Protein AF-A0A067TBW4-F1 (afdb_monomer_lite)

Foldseek 3Di:
DDDDDDDDDDDDDDPDPDDPDPAQFPVSLCVVVVNDPPDPDDPPDPDDDDDDDDDDDDDDPVRLADLDDLWQLLLVLVVVVVVVVCVVPPDDDDPCVCLVVDDPVVNLVVLLCDALLVLLVQCVPDPVSVVSCPDPVNQVSLVSNCVVCVLDDDDPDPPARSSLVSCLNNPTLAFPPPRHTQAHAQLQVRGTHALVRVVVFWDFPVVPVPDAPPVCNVCPSLLVLLFAWALDDGRNAFDDSVSSVPGTIGGVVRSVVSSVVLVVLVVCVVVVHPCSVVVSVCCSVVSSVVNSSSVSSSSVVSVSSVVSSVVVRVVQCVLLVVLLVVLLVVVVVVPQDNVLLVVCSVVVSVVVSVVCNVVVDDDRDPVVSVVCNVVSNVSSVVSLLVVLLVVLLVVQQCLCVVPQLQPDALVCNLQFAHSVVLCPQPQNVCQSVPPDSHNDDGDSVVSSVSRVVCGVVVSVVLLQVLLVLQCVQDVVLDDPDDDDDRPSCSLQAQLSWKFFPEDQDDDFTQIAGGDVRVSNCCHGWHPDVDPPDTDRRDIHGDLLLSVLSCLVCVVVVHDRNPHGSVNLVVVQWWKWFLFDFWDFPDPDPDTFTFTFTDRSSRQSRCCVPPVVPPGRGKMFTWDPLLSLLQVLVLVVVDCPVVHLQDQFKAFSVGCPCVVGRGGVVVNQVCCCPVVVDPGDDEVHGMYGDPNDPRPPSPTDTLTDDPVFWWKFFPPDDPSRRSHTADPVRVQVCCCPPVVDRDDDEPPGMHTGQTGDDISVRSVVPPFAPPQPDDPQLVVLVVVLCVLVVHDPVPDTPCNLVVVQWKKWWPLDAFDDDPRFTKTFIDRSVVSSVVRVVCVVPPSPPDTDMATFDPLVSVLVVLVVVCPPPQADQFKFFSRGCPSSNGRGGPVVNQVCCCPSVVDPDDDEPPTMYGRDDDDDDPPPTDIDTPDQQQWKWFCPDPPRRHDTGGPVVVQVCCCPPVVDPDDDEPPGMDGHDGHPDDD

Structure (mmCIF, N/CA/C/O backbone):
data_AF-A0A067TBW4-F1
#
_entry.id   AF-A0A067TBW4-F1
#
loop_
_atom_site.group_PDB
_atom_site.id
_atom_site.type_symbol
_atom_site.label_atom_id
_atom_site.label_alt_id
_atom_site.label_comp_id
_atom_site.label_asym_id
_atom_site.label_entity_id
_atom_site.label_seq_id
_atom_site.pdbx_PDB_ins_code
_atom_site.Cartn_x
_atom_site.Cartn_y
_atom_site.Cartn_z
_atom_site.occupancy
_atom_site.B_iso_or_equiv
_atom_site.auth_seq_id
_atom_site.auth_comp_id
_atom_site.auth_asym_id
_atom_site.auth_atom_id
_atom_site.pdbx_PDB_model_num
ATOM 1 N N . MET A 1 1 ? 45.446 23.329 19.119 1.00 31.50 1 MET A N 1
ATOM 2 C CA . MET A 1 1 ? 46.427 22.629 19.974 1.00 31.50 1 MET A CA 1
ATOM 3 C C . MET A 1 1 ? 45.694 21.506 20.681 1.00 31.50 1 MET A C 1
ATOM 5 O O . MET A 1 1 ? 44.551 21.736 21.047 1.00 31.50 1 MET A O 1
ATOM 9 N N . SER A 1 2 ? 46.375 20.364 20.810 1.00 23.55 2 SER A N 1
ATOM 10 C CA . SER A 1 2 ? 45.984 19.063 21.385 1.00 23.55 2 SER A CA 1
ATOM 11 C C . SER A 1 2 ? 45.026 18.169 20.581 1.00 23.55 2 SER A C 1
ATOM 13 O O . SER A 1 2 ? 43.806 18.297 20.646 1.00 23.55 2 SER A O 1
ATOM 15 N N . ASP A 1 3 ? 45.687 17.263 19.859 1.00 24.12 3 ASP A N 1
ATOM 16 C CA . ASP A 1 3 ? 45.373 15.891 19.437 1.00 24.12 3 ASP A CA 1
ATOM 17 C C . ASP A 1 3 ? 44.291 15.104 20.201 1.00 24.12 3 ASP A C 1
ATOM 19 O O . ASP A 1 3 ? 44.199 15.167 21.425 1.00 24.12 3 ASP A O 1
ATOM 23 N N . SER A 1 4 ? 43.576 14.233 19.473 1.00 23.62 4 SER A N 1
ATOM 24 C CA . SER A 1 4 ? 43.213 12.887 19.959 1.00 23.62 4 SER A CA 1
ATOM 25 C C . SER A 1 4 ? 42.890 11.911 18.809 1.00 23.62 4 SER A C 1
ATOM 27 O O . SER A 1 4 ? 41.822 11.924 18.209 1.00 23.62 4 SER A O 1
ATOM 29 N N . GLU A 1 5 ? 43.895 11.084 18.513 1.00 23.50 5 GLU A N 1
ATOM 30 C CA . GLU A 1 5 ? 43.852 9.632 18.270 1.00 23.50 5 GLU A CA 1
ATOM 31 C C . GLU A 1 5 ? 42.858 9.019 17.262 1.00 23.50 5 GLU A C 1
ATOM 33 O O . GLU A 1 5 ? 41.755 8.578 17.580 1.00 23.50 5 GLU A O 1
ATOM 38 N N . SER A 1 6 ? 43.388 8.781 16.061 1.00 22.75 6 SER A N 1
ATOM 39 C CA . SER A 1 6 ? 43.021 7.681 15.168 1.00 22.75 6 SER A CA 1
ATOM 40 C C . SER A 1 6 ? 43.442 6.321 15.753 1.00 22.75 6 SER A C 1
ATOM 42 O O . SER A 1 6 ? 44.638 6.069 15.923 1.00 22.75 6 SER A O 1
ATOM 44 N N . ARG A 1 7 ? 42.493 5.406 15.993 1.00 23.81 7 ARG A N 1
ATOM 45 C CA . ARG A 1 7 ? 42.789 3.983 16.242 1.00 23.81 7 ARG A CA 1
ATOM 46 C C . ARG A 1 7 ? 42.598 3.155 14.974 1.00 23.81 7 ARG A C 1
ATOM 48 O O . ARG A 1 7 ? 41.479 2.906 14.539 1.00 23.81 7 ARG A O 1
ATOM 55 N N . ASN A 1 8 ? 43.731 2.713 14.434 1.00 21.88 8 ASN A N 1
ATOM 56 C CA . ASN A 1 8 ? 43.857 1.623 13.474 1.00 21.88 8 ASN A CA 1
ATOM 57 C C . ASN A 1 8 ? 43.440 0.286 14.116 1.00 21.88 8 ASN A C 1
ATOM 59 O O . ASN A 1 8 ? 44.023 -0.120 15.118 1.00 21.88 8 ASN A O 1
ATOM 63 N N . PHE A 1 9 ? 42.520 -0.430 13.476 1.00 23.83 9 PHE A N 1
ATOM 64 C CA . PHE A 1 9 ? 42.451 -1.896 13.477 1.00 23.83 9 PHE A CA 1
ATOM 65 C C . PHE A 1 9 ? 42.673 -2.284 12.007 1.00 23.83 9 PHE A C 1
ATOM 67 O O . PHE A 1 9 ? 41.930 -1.843 11.140 1.00 23.83 9 PHE A O 1
ATOM 74 N N . GLY A 1 10 ? 43.776 -2.913 11.610 1.00 23.61 10 GLY A N 1
ATOM 75 C CA . GLY A 1 10 ? 44.189 -4.241 12.050 1.00 23.61 10 GLY A CA 1
ATOM 76 C C . GLY A 1 10 ? 43.883 -5.209 10.905 1.00 23.61 10 GLY A C 1
ATOM 77 O O . GLY A 1 10 ? 42.881 -5.912 10.939 1.00 23.61 10 GLY A O 1
ATOM 78 N N . VAL A 1 11 ? 44.697 -5.151 9.846 1.00 27.22 11 VAL A N 1
ATOM 79 C CA . VAL A 1 11 ? 44.639 -6.069 8.701 1.00 27.22 11 VAL A CA 1
ATOM 80 C C . VAL A 1 11 ? 45.250 -7.392 9.147 1.00 27.22 11 VAL A C 1
ATOM 82 O O . VAL A 1 11 ? 46.469 -7.515 9.155 1.00 27.22 11 VAL A O 1
ATOM 85 N N . ASP A 1 12 ? 44.412 -8.369 9.491 1.00 25.14 12 ASP A N 1
ATOM 86 C CA . ASP A 1 12 ? 44.831 -9.765 9.605 1.00 25.14 12 ASP A CA 1
ATOM 87 C C . ASP A 1 12 ? 44.048 -10.635 8.626 1.00 25.14 12 ASP A C 1
ATOM 89 O O . ASP A 1 12 ? 42.816 -10.703 8.610 1.00 25.14 12 ASP A O 1
ATOM 93 N N . GLY A 1 13 ? 44.814 -11.273 7.745 1.00 31.58 13 GLY A N 1
ATOM 94 C CA . GLY A 1 13 ? 44.323 -12.077 6.648 1.00 31.58 13 GLY A CA 1
ATOM 95 C C . GLY A 1 13 ? 43.677 -13.373 7.118 1.00 31.58 13 GLY A C 1
ATOM 96 O O . GLY A 1 13 ? 44.344 -14.280 7.604 1.00 31.58 13 GLY A O 1
ATOM 97 N N . LYS A 1 14 ? 42.393 -13.520 6.796 1.00 25.86 14 LYS A N 1
ATOM 98 C CA . LYS A 1 14 ? 41.831 -14.788 6.327 1.00 25.86 14 LYS A CA 1
ATOM 99 C C . LYS A 1 14 ? 40.999 -14.507 5.083 1.00 25.86 14 LYS A C 1
ATOM 101 O O . LYS A 1 14 ? 39.844 -14.106 5.156 1.00 25.86 14 LYS A O 1
ATOM 106 N N . LYS A 1 15 ? 41.626 -14.717 3.921 1.00 33.81 15 LYS A N 1
ATOM 107 C CA . LYS A 1 15 ? 40.934 -14.911 2.645 1.00 33.81 15 LYS A CA 1
ATOM 108 C C . LYS A 1 15 ? 40.116 -16.202 2.753 1.00 33.81 15 LYS A C 1
ATOM 110 O O . LYS A 1 15 ? 40.642 -17.282 2.516 1.00 33.81 15 LYS A O 1
ATOM 115 N N . GLY A 1 16 ? 38.859 -16.073 3.159 1.00 23.53 16 GLY A N 1
ATOM 116 C CA . GLY A 1 16 ? 37.807 -17.055 2.923 1.00 23.53 16 GLY A CA 1
ATOM 117 C C . GLY A 1 16 ? 36.920 -16.512 1.815 1.00 23.53 16 GLY A C 1
ATOM 118 O O . GLY A 1 16 ? 36.122 -15.608 2.036 1.00 23.53 16 GLY A O 1
ATOM 119 N N . THR A 1 17 ? 37.142 -16.991 0.599 1.00 30.34 17 THR A N 1
ATOM 120 C CA . THR A 1 17 ? 36.292 -16.751 -0.564 1.00 30.34 17 THR A CA 1
ATOM 121 C C . THR A 1 17 ? 34.956 -17.456 -0.354 1.00 30.34 17 THR A C 1
ATOM 123 O O . THR A 1 17 ? 34.861 -18.624 -0.691 1.00 30.34 17 THR A O 1
ATOM 126 N N . ASP A 1 18 ? 33.966 -16.768 0.209 1.00 25.33 18 ASP A N 1
ATOM 127 C CA . ASP A 1 18 ? 32.550 -17.168 0.175 1.00 25.33 18 ASP A CA 1
ATOM 128 C C . ASP A 1 18 ? 31.656 -15.920 0.315 1.00 25.33 18 ASP A C 1
ATOM 130 O O . ASP A 1 18 ? 30.866 -15.766 1.241 1.00 25.33 18 ASP A O 1
ATOM 134 N N . PHE A 1 19 ? 31.805 -14.984 -0.626 1.00 23.48 19 PHE A N 1
ATOM 135 C CA . PHE A 1 19 ? 30.754 -14.015 -0.943 1.00 23.48 19 PHE A CA 1
ATOM 136 C C . PHE A 1 19 ? 30.100 -14.464 -2.256 1.00 23.48 19 PHE A C 1
ATOM 138 O O . PHE A 1 19 ? 30.807 -14.576 -3.264 1.00 23.48 19 PHE A O 1
ATOM 145 N N . PRO A 1 20 ? 28.782 -14.723 -2.310 1.00 29.59 20 PRO A N 1
ATOM 146 C CA . PRO A 1 20 ? 28.110 -14.985 -3.572 1.00 29.59 20 PRO A CA 1
ATOM 147 C C . PRO A 1 20 ? 28.024 -13.662 -4.350 1.00 29.59 20 PRO A C 1
ATOM 149 O O . PRO A 1 20 ? 27.165 -12.827 -4.088 1.00 29.59 20 PRO A O 1
ATOM 152 N N . PHE A 1 21 ? 28.963 -13.435 -5.273 1.00 38.69 21 PHE A N 1
ATOM 153 C CA . PHE A 1 21 ? 29.001 -12.259 -6.150 1.00 38.69 21 PHE A CA 1
ATOM 154 C C . PHE A 1 21 ? 27.800 -12.261 -7.114 1.00 38.69 21 PHE A C 1
ATOM 156 O O . PHE A 1 21 ? 27.901 -12.801 -8.222 1.00 38.69 21 PHE A O 1
ATOM 163 N N . PHE A 1 22 ? 26.677 -11.655 -6.723 1.00 42.12 22 PHE A N 1
ATOM 164 C CA . PHE A 1 22 ? 25.491 -11.517 -7.572 1.00 42.12 22 PHE A CA 1
ATOM 165 C C . PHE A 1 22 ? 25.134 -10.048 -7.819 1.00 42.12 22 PHE A C 1
ATOM 167 O O . PHE A 1 22 ? 24.990 -9.282 -6.878 1.00 42.12 22 PHE A O 1
ATOM 174 N N . ASP A 1 23 ? 25.009 -9.713 -9.110 1.00 51.50 23 ASP A N 1
ATOM 175 C CA . ASP A 1 23 ? 24.565 -8.446 -9.705 1.00 51.50 23 ASP A CA 1
ATOM 176 C C . ASP A 1 23 ? 25.285 -7.191 -9.171 1.00 51.50 23 ASP A C 1
ATOM 178 O O . ASP A 1 23 ? 24.789 -6.499 -8.290 1.00 51.50 23 ASP A O 1
ATOM 182 N N . LEU A 1 24 ? 26.456 -6.882 -9.757 1.00 53.16 24 LEU A N 1
ATOM 183 C CA . LEU A 1 24 ? 27.195 -5.644 -9.479 1.00 53.16 24 LEU A CA 1
ATOM 184 C C . LEU A 1 24 ? 26.258 -4.447 -9.690 1.00 53.16 24 LEU A C 1
ATOM 186 O O . LEU A 1 24 ? 25.798 -4.200 -10.814 1.00 53.16 24 LEU A O 1
ATOM 190 N N . ASN A 1 25 ? 25.971 -3.724 -8.610 1.00 56.84 25 ASN A N 1
ATOM 191 C CA . ASN A 1 25 ? 25.154 -2.524 -8.666 1.00 56.84 25 ASN A CA 1
ATOM 192 C C . ASN A 1 25 ? 25.948 -1.381 -9.342 1.00 56.84 25 ASN A C 1
ATOM 194 O O . ASN A 1 25 ? 27.110 -1.525 -9.734 1.00 56.84 25 ASN A O 1
ATOM 198 N N . HIS A 1 26 ? 25.312 -0.224 -9.527 1.00 60.38 26 HIS A N 1
ATOM 199 C CA . HIS A 1 26 ? 25.942 0.928 -10.185 1.00 60.38 26 HIS A CA 1
ATOM 200 C C . HIS A 1 26 ? 27.257 1.376 -9.514 1.00 60.38 26 HIS A C 1
ATOM 202 O O . HIS A 1 26 ? 28.158 1.868 -10.194 1.00 60.38 26 HIS A O 1
ATOM 208 N N . GLU A 1 27 ? 27.364 1.216 -8.198 1.00 63.22 27 GLU A N 1
ATOM 209 C CA . GLU A 1 27 ? 28.524 1.591 -7.392 1.00 63.22 27 GLU A CA 1
ATOM 210 C C . GLU A 1 27 ? 29.642 0.546 -7.502 1.00 63.22 27 GLU A C 1
ATOM 212 O O . GLU A 1 27 ? 30.780 0.904 -7.813 1.00 63.22 27 GLU A O 1
ATOM 217 N N . ASP A 1 28 ? 29.296 -0.742 -7.418 1.00 64.50 28 ASP A N 1
ATOM 218 C CA . ASP A 1 28 ? 30.226 -1.862 -7.599 1.00 64.50 28 ASP A CA 1
ATOM 219 C C . ASP A 1 28 ? 30.868 -1.845 -8.997 1.00 64.50 28 ASP A C 1
ATOM 221 O O . ASP A 1 28 ? 32.074 -2.059 -9.150 1.00 64.50 28 ASP A O 1
ATOM 225 N N . LEU A 1 29 ? 30.078 -1.544 -10.038 1.00 62.34 29 LEU A N 1
ATOM 226 C CA . LEU A 1 29 ? 30.570 -1.422 -11.415 1.00 62.34 29 LEU A CA 1
ATOM 227 C C . LEU A 1 29 ? 31.556 -0.258 -11.570 1.00 62.34 29 LEU A C 1
ATOM 229 O O . LEU A 1 29 ? 32.534 -0.385 -12.305 1.00 62.34 29 LEU A O 1
ATOM 233 N N . ARG A 1 30 ? 31.339 0.872 -10.888 1.00 64.44 30 ARG A N 1
ATOM 234 C CA . ARG A 1 30 ? 32.267 2.014 -10.939 1.00 64.44 30 ARG A CA 1
ATOM 235 C C . ARG A 1 30 ? 33.551 1.744 -10.176 1.00 64.44 30 ARG A C 1
ATOM 237 O O . ARG A 1 30 ? 34.629 2.051 -10.689 1.00 64.44 30 ARG A O 1
ATOM 244 N N . GLN A 1 31 ? 33.433 1.150 -8.991 1.00 68.50 31 GLN A N 1
ATOM 245 C CA . GLN A 1 31 ? 34.569 0.794 -8.149 1.00 68.50 31 GLN A CA 1
ATOM 246 C C . GLN A 1 31 ? 35.487 -0.210 -8.855 1.00 68.50 31 GLN A C 1
ATOM 248 O O . GLN A 1 31 ? 36.703 -0.022 -8.865 1.00 68.50 31 GLN A O 1
ATOM 253 N N . LEU A 1 32 ? 34.914 -1.215 -9.525 1.00 58.47 32 LEU A N 1
ATOM 254 C CA . LEU A 1 32 ? 35.664 -2.222 -10.279 1.00 58.47 32 LEU A CA 1
ATOM 255 C C . LEU A 1 32 ? 36.529 -1.627 -11.410 1.00 58.47 32 LEU A C 1
ATOM 257 O O . LEU A 1 32 ? 37.546 -2.216 -11.769 1.00 58.47 32 LEU A O 1
ATOM 261 N N . TYR A 1 33 ? 36.159 -0.464 -11.957 1.00 52.62 33 TYR A N 1
ATOM 262 C CA . TYR A 1 33 ? 36.857 0.176 -13.082 1.00 52.62 33 TYR A CA 1
ATOM 263 C C . TYR A 1 33 ? 37.597 1.468 -12.741 1.00 52.62 33 TYR A C 1
ATOM 265 O O . TYR A 1 33 ? 38.094 2.134 -13.650 1.00 52.62 33 TYR A O 1
ATOM 273 N N . GLY A 1 34 ? 37.675 1.845 -11.462 1.00 48.28 34 GLY A N 1
ATOM 274 C CA . GLY A 1 34 ? 38.304 3.106 -11.063 1.00 48.28 34 GLY A CA 1
ATOM 275 C C . GLY A 1 34 ? 37.642 4.332 -11.704 1.00 48.28 34 GLY A C 1
ATOM 276 O O . GLY A 1 34 ? 38.301 5.349 -11.923 1.00 48.28 34 GLY A O 1
ATOM 277 N N . LEU A 1 35 ? 36.351 4.235 -12.043 1.00 48.25 35 LEU A N 1
ATOM 278 C CA . LEU A 1 35 ? 35.592 5.370 -12.557 1.00 48.25 35 LEU A CA 1
ATOM 279 C C . LEU A 1 35 ? 35.313 6.331 -11.394 1.00 48.25 35 LEU A C 1
ATOM 281 O O . LEU A 1 35 ? 34.901 5.878 -10.324 1.00 48.25 35 LEU A O 1
ATOM 285 N N . PRO A 1 36 ? 35.506 7.652 -11.568 1.00 42.00 36 PRO A N 1
ATOM 286 C CA . PRO A 1 36 ? 35.294 8.599 -10.485 1.00 42.00 36 PRO A CA 1
ATOM 287 C C . PRO A 1 36 ? 33.848 8.529 -9.981 1.00 42.00 36 PRO A C 1
ATOM 289 O O . PRO A 1 36 ? 32.889 8.507 -10.767 1.00 42.00 36 PRO A O 1
ATOM 292 N N . PHE A 1 37 ? 33.694 8.535 -8.656 1.00 47.59 37 PHE A N 1
ATOM 293 C CA . PHE A 1 37 ? 32.422 8.840 -8.013 1.00 47.59 37 PHE A CA 1
ATOM 294 C C . PHE A 1 37 ? 31.998 10.236 -8.476 1.00 47.59 37 PHE A C 1
ATOM 296 O O . PHE A 1 37 ? 32.603 11.233 -8.108 1.00 47.59 37 PHE A O 1
ATOM 303 N N . LYS A 1 38 ? 30.987 10.313 -9.348 1.00 45.56 38 LYS A N 1
ATOM 304 C CA . LYS A 1 38 ? 30.401 11.590 -9.799 1.00 45.56 38 LYS A CA 1
ATOM 305 C C . LYS A 1 38 ? 29.144 11.955 -9.003 1.00 45.56 38 LYS A C 1
ATOM 307 O O . LYS A 1 38 ? 28.319 12.733 -9.480 1.00 45.56 38 LYS A O 1
ATOM 312 N N . PHE A 1 39 ? 28.956 11.341 -7.837 1.00 37.19 39 PHE A N 1
ATOM 313 C CA . PHE A 1 39 ? 27.792 11.570 -6.993 1.00 37.19 39 PHE A CA 1
ATOM 314 C C . PHE A 1 39 ? 28.094 12.677 -5.978 1.00 37.19 39 PHE A C 1
ATOM 316 O O . PHE A 1 39 ? 28.346 12.419 -4.809 1.00 37.19 39 PHE A O 1
ATOM 323 N N . ASP A 1 40 ? 28.081 13.924 -6.448 1.00 35.16 40 ASP A N 1
ATOM 324 C CA . ASP A 1 40 ? 28.025 15.090 -5.566 1.00 35.16 40 ASP A CA 1
ATOM 325 C C . ASP A 1 40 ? 26.561 15.308 -5.172 1.00 35.16 40 ASP A C 1
ATOM 327 O O . ASP A 1 40 ? 25.771 15.872 -5.936 1.00 35.16 40 ASP A O 1
ATOM 331 N N . GLY A 1 41 ? 26.166 14.825 -3.999 1.00 32.19 41 GLY A N 1
ATOM 332 C CA . GLY A 1 41 ? 24.846 15.117 -3.455 1.00 32.19 41 GLY A CA 1
ATOM 333 C C . GLY A 1 41 ? 24.563 14.355 -2.176 1.00 32.19 41 GLY A C 1
ATOM 334 O O . GLY A 1 41 ? 24.277 13.164 -2.235 1.00 32.19 41 GLY A O 1
ATOM 335 N N . ASN A 1 42 ? 24.615 15.073 -1.051 1.00 28.59 42 ASN A N 1
ATOM 336 C CA . ASN A 1 42 ? 24.033 14.685 0.230 1.00 28.59 42 ASN A CA 1
ATOM 337 C C . ASN A 1 42 ? 22.710 13.943 0.018 1.00 28.59 42 ASN A C 1
ATOM 339 O O . ASN A 1 42 ? 21.706 14.548 -0.361 1.00 28.59 42 ASN A O 1
ATOM 343 N N . PHE A 1 43 ? 22.719 12.643 0.282 1.00 33.53 43 PHE A N 1
ATOM 344 C CA . PHE A 1 43 ? 21.512 11.903 0.593 1.00 33.53 43 PHE A CA 1
ATOM 345 C C . PHE A 1 43 ? 21.319 12.100 2.098 1.00 33.53 43 PHE A C 1
ATOM 347 O O . PHE A 1 43 ? 21.882 11.362 2.901 1.00 33.53 43 PHE A O 1
ATOM 354 N N . GLU A 1 44 ? 20.646 13.186 2.492 1.00 31.02 44 GLU A N 1
ATOM 355 C CA . GLU A 1 44 ? 20.052 13.192 3.827 1.00 31.02 44 GLU A CA 1
ATOM 356 C C . GLU A 1 44 ? 19.066 12.026 3.868 1.00 31.02 44 GLU A C 1
ATOM 358 O O . GLU A 1 44 ? 18.239 11.854 2.974 1.00 31.02 44 GLU A O 1
ATOM 363 N N . ASP A 1 45 ? 19.277 11.194 4.875 1.00 29.92 45 ASP A N 1
ATOM 364 C CA . ASP A 1 45 ? 18.608 9.945 5.180 1.00 29.92 45 ASP A CA 1
ATOM 365 C C . ASP A 1 45 ? 17.081 10.129 5.196 1.00 29.92 45 ASP A C 1
ATOM 367 O O . ASP A 1 45 ? 16.499 10.602 6.172 1.00 29.92 45 ASP A O 1
ATOM 371 N N . ILE A 1 46 ? 16.418 9.796 4.085 1.00 26.92 46 ILE A N 1
ATOM 372 C CA . ILE A 1 46 ? 14.972 9.573 4.073 1.00 26.92 46 ILE A CA 1
ATOM 373 C C . ILE A 1 46 ? 14.800 8.066 4.219 1.00 26.92 46 ILE A C 1
ATOM 375 O O . ILE A 1 46 ? 14.860 7.320 3.239 1.00 26.92 46 ILE A O 1
ATOM 379 N N . GLY A 1 47 ? 14.691 7.633 5.476 1.00 25.69 47 GLY A N 1
ATOM 380 C CA . GLY A 1 47 ? 14.581 6.235 5.866 1.00 25.69 47 GLY A CA 1
ATOM 381 C C . GLY A 1 47 ? 13.488 5.508 5.086 1.00 25.69 47 GLY A C 1
ATOM 382 O O . GLY A 1 47 ? 12.311 5.856 5.157 1.00 25.69 47 GLY A O 1
ATOM 383 N N . TYR A 1 48 ? 13.896 4.480 4.349 1.00 26.69 48 TYR A N 1
ATOM 384 C CA . TYR A 1 48 ? 13.001 3.472 3.796 1.00 26.69 48 TYR A CA 1
ATOM 385 C C . TYR A 1 48 ? 12.994 2.277 4.753 1.00 26.69 48 TYR A C 1
ATOM 387 O O . TYR A 1 48 ? 13.807 1.362 4.622 1.00 26.69 48 TYR A O 1
ATOM 395 N N . GLU A 1 49 ? 12.080 2.293 5.723 1.00 24.50 49 GLU A N 1
ATOM 396 C CA . GLU A 1 49 ? 11.595 1.054 6.330 1.00 24.50 49 GLU A CA 1
ATOM 397 C C . GLU A 1 49 ? 10.545 0.416 5.410 1.00 24.50 49 GLU A C 1
ATOM 399 O O . GLU A 1 49 ? 9.793 1.089 4.703 1.00 24.50 49 GLU A O 1
ATOM 404 N N . SER A 1 50 ? 10.571 -0.912 5.378 1.00 32.34 50 SER A N 1
ATOM 405 C CA . SER A 1 50 ? 9.708 -1.798 4.602 1.00 32.34 50 SER A CA 1
ATOM 406 C C . SER A 1 50 ? 8.224 -1.627 4.922 1.00 32.34 50 SER A C 1
ATOM 408 O O . SER A 1 50 ? 7.897 -1.528 6.098 1.00 32.34 50 SER A O 1
ATOM 410 N N . GLU A 1 51 ? 7.346 -1.763 3.923 1.00 28.34 51 GLU A N 1
ATOM 411 C CA . GLU A 1 51 ? 6.221 -2.716 3.951 1.00 28.34 51 GLU A CA 1
ATOM 412 C C . GLU A 1 51 ? 5.401 -2.718 2.649 1.00 28.34 51 GLU A C 1
ATOM 414 O O . GLU A 1 51 ? 5.469 -1.807 1.821 1.00 28.34 51 GLU A O 1
ATOM 419 N N . ASP A 1 52 ? 4.688 -3.829 2.483 1.00 28.56 52 ASP A N 1
ATOM 420 C CA . ASP A 1 52 ? 3.826 -4.224 1.379 1.00 28.56 52 ASP A CA 1
ATOM 421 C C . ASP A 1 52 ? 2.607 -3.307 1.148 1.00 28.56 52 ASP A C 1
ATOM 423 O O . ASP A 1 52 ? 1.992 -2.794 2.076 1.00 28.56 52 ASP A O 1
ATOM 427 N N . ASP A 1 53 ? 2.215 -3.262 -0.130 1.00 28.50 53 ASP A N 1
ATOM 428 C CA . ASP A 1 53 ? 0.882 -2.994 -0.683 1.00 28.50 53 ASP A CA 1
ATOM 429 C C . ASP A 1 53 ? 0.204 -1.607 -0.519 1.00 28.50 53 ASP A C 1
ATOM 431 O O . ASP A 1 53 ? 0.199 -0.957 0.516 1.00 28.50 53 ASP A O 1
ATOM 435 N N . LEU A 1 54 ? -0.497 -1.233 -1.605 1.00 28.06 54 LEU A N 1
ATOM 436 C CA . LEU A 1 54 ? -1.501 -0.157 -1.744 1.00 28.06 54 LEU A CA 1
ATOM 437 C C . LEU A 1 54 ? -1.022 1.265 -2.095 1.00 28.06 54 LEU A C 1
ATOM 439 O O . LEU A 1 54 ? -1.313 2.218 -1.390 1.00 28.06 54 LEU A O 1
ATOM 443 N N . TRP A 1 55 ? -0.479 1.443 -3.306 1.00 28.16 55 TRP A N 1
ATOM 444 C CA . TRP A 1 55 ? -0.683 2.691 -4.068 1.00 28.16 55 TRP A CA 1
ATOM 445 C C . TRP A 1 55 ? -0.992 2.389 -5.536 1.00 28.16 55 TRP A C 1
ATOM 447 O O . TRP A 1 55 ? -0.140 2.467 -6.425 1.00 28.16 55 TRP A O 1
ATOM 457 N N . ARG A 1 56 ? -2.251 2.027 -5.801 1.00 34.19 56 ARG A N 1
ATOM 458 C CA . ARG A 1 56 ? -2.870 2.257 -7.106 1.00 34.19 56 ARG A CA 1
ATOM 459 C C . ARG A 1 56 ? -3.723 3.519 -6.949 1.00 34.19 56 ARG A C 1
ATOM 461 O O . ARG A 1 56 ? -4.613 3.540 -6.114 1.00 34.19 56 ARG A O 1
ATOM 468 N N . ASP A 1 57 ? -3.405 4.522 -7.763 1.00 30.83 57 ASP A N 1
ATOM 469 C CA . ASP A 1 57 ? -4.202 5.724 -8.044 1.00 30.83 57 ASP A CA 1
ATOM 470 C C . ASP A 1 57 ? -4.090 6.957 -7.127 1.00 30.83 57 ASP A C 1
ATOM 472 O O . ASP A 1 57 ? -5.059 7.690 -7.006 1.00 30.83 57 ASP A O 1
ATOM 476 N N . GLU A 1 58 ? -2.898 7.327 -6.641 1.00 33.06 58 GLU A N 1
ATOM 477 C CA . GLU A 1 58 ? -2.619 8.738 -6.312 1.00 33.06 58 GLU A CA 1
ATOM 478 C C . GLU A 1 58 ? -1.133 9.088 -6.509 1.00 33.06 58 GLU A C 1
ATOM 480 O O . GLU A 1 58 ? -0.229 8.424 -6.015 1.00 33.06 58 GLU A O 1
ATOM 485 N N . ILE A 1 59 ? -0.862 10.101 -7.336 1.00 29.52 59 ILE A N 1
ATOM 486 C CA . ILE A 1 59 ? 0.497 10.531 -7.688 1.00 29.52 59 ILE A CA 1
ATOM 487 C C . ILE A 1 59 ? 1.086 11.277 -6.484 1.00 29.52 59 ILE A C 1
ATOM 489 O O . ILE A 1 59 ? 0.678 12.410 -6.223 1.00 29.52 59 ILE A O 1
ATOM 493 N N . SER A 1 60 ? 2.056 10.668 -5.791 1.00 29.41 60 SER A N 1
ATOM 494 C CA . SER A 1 60 ? 2.893 11.355 -4.798 1.00 29.41 60 SER A CA 1
ATOM 495 C C . SER A 1 60 ? 3.548 12.603 -5.429 1.00 29.41 60 SER A C 1
ATOM 497 O O . SER A 1 60 ? 4.086 12.513 -6.540 1.00 29.41 60 SER A O 1
ATOM 499 N N . PRO A 1 61 ? 3.529 13.778 -4.768 1.00 35.69 61 PRO A N 1
ATOM 500 C CA . PRO A 1 61 ? 4.143 15.015 -5.265 1.00 35.69 61 PRO A CA 1
ATOM 501 C C . PRO A 1 61 ? 5.654 14.930 -5.537 1.00 35.69 61 PRO A C 1
ATOM 503 O O . PRO A 1 61 ? 6.192 15.811 -6.208 1.00 35.69 61 PRO A O 1
ATOM 506 N N . GLU A 1 62 ? 6.329 13.884 -5.058 1.00 35.38 62 GLU A N 1
ATOM 507 C CA . GLU A 1 62 ? 7.757 13.625 -5.295 1.00 35.38 62 GLU A CA 1
ATOM 508 C C . GLU A 1 62 ? 8.029 12.927 -6.640 1.00 35.38 62 GLU A C 1
ATOM 510 O O . GLU A 1 62 ? 9.169 12.857 -7.091 1.00 35.38 62 GLU A O 1
ATOM 515 N N . ASP A 1 63 ? 6.973 12.500 -7.336 1.00 38.62 63 ASP A N 1
ATOM 516 C CA . ASP A 1 63 ? 7.044 11.725 -8.575 1.00 38.62 63 ASP A CA 1
ATOM 517 C C . ASP A 1 63 ? 6.451 12.453 -9.789 1.00 38.62 63 ASP A C 1
ATOM 519 O O . ASP A 1 63 ? 6.292 11.837 -10.840 1.00 38.62 63 ASP A O 1
ATOM 523 N N . ALA A 1 64 ? 6.104 13.743 -9.691 1.00 40.19 64 ALA A N 1
ATOM 524 C CA . ALA A 1 64 ? 5.484 14.492 -10.787 1.00 40.19 64 ALA A CA 1
ATOM 525 C C . ALA A 1 64 ? 6.488 14.709 -11.942 1.00 40.19 64 ALA A C 1
ATOM 527 O O . ALA A 1 64 ? 7.228 15.702 -11.930 1.00 40.19 64 ALA A O 1
ATOM 528 N N . PRO A 1 65 ? 6.532 13.846 -12.983 1.00 55.16 65 PRO A N 1
ATOM 529 C CA . PRO A 1 65 ? 7.527 13.988 -14.026 1.00 55.16 65 PRO A CA 1
ATOM 530 C C . PRO A 1 65 ? 7.144 15.240 -14.803 1.00 55.16 65 PRO A C 1
ATOM 532 O O . PRO A 1 65 ? 5.964 15.447 -15.111 1.00 55.16 65 PRO A O 1
ATOM 535 N N . MET A 1 66 ? 8.124 16.077 -15.150 1.00 66.50 66 MET A N 1
ATOM 536 C CA . MET A 1 66 ? 7.923 17.128 -16.151 1.00 66.50 66 MET A CA 1
ATOM 537 C C . MET A 1 66 ? 7.067 16.554 -17.298 1.00 66.50 66 MET A C 1
ATOM 539 O O . MET A 1 66 ? 7.419 15.480 -17.783 1.00 66.50 66 MET A O 1
ATOM 543 N N . PRO A 1 67 ? 5.978 17.214 -17.748 1.00 64.62 67 PRO A N 1
ATOM 544 C CA . PRO A 1 67 ? 5.132 16.689 -18.817 1.00 64.62 67 PRO A CA 1
ATOM 545 C C . PRO A 1 67 ? 5.980 16.327 -20.046 1.00 64.62 67 PRO A C 1
ATOM 547 O O . PRO A 1 67 ? 6.469 17.208 -20.763 1.00 64.62 67 PRO A O 1
ATOM 550 N N . ILE A 1 68 ? 6.223 15.027 -20.249 1.00 63.03 68 ILE A N 1
ATOM 551 C CA . ILE A 1 68 ? 7.192 14.548 -21.237 1.00 63.03 68 ILE A CA 1
ATOM 552 C C . ILE A 1 68 ? 6.531 14.596 -22.602 1.00 63.03 68 ILE A C 1
ATOM 554 O O . ILE A 1 68 ? 5.580 13.866 -22.874 1.00 63.03 68 ILE A O 1
ATOM 558 N N . LYS A 1 69 ? 7.059 15.435 -23.494 1.00 68.06 69 LYS A N 1
ATOM 559 C CA . LYS A 1 69 ? 6.653 15.375 -24.897 1.00 68.06 69 LYS A CA 1
ATOM 560 C C . LYS A 1 69 ? 7.166 14.081 -25.545 1.00 68.06 69 LYS A C 1
ATOM 562 O O . LYS A 1 69 ? 8.281 13.672 -25.234 1.00 68.06 69 LYS A O 1
ATOM 567 N N . PRO A 1 70 ? 6.454 13.514 -26.537 1.00 64.75 70 PRO A N 1
ATOM 568 C CA . PRO A 1 70 ? 6.839 12.274 -27.227 1.00 64.75 70 PRO A CA 1
ATOM 569 C C . PRO A 1 70 ? 8.179 12.291 -27.978 1.00 64.75 70 PRO A C 1
ATOM 571 O O . PRO A 1 70 ? 8.509 11.322 -28.655 1.00 64.75 70 PRO A O 1
ATOM 574 N N . GLY A 1 71 ? 8.909 13.407 -27.960 1.00 80.25 71 GLY A N 1
ATOM 575 C CA . GLY A 1 71 ? 10.113 13.616 -28.752 1.00 80.25 71 GLY A CA 1
ATOM 576 C C . GLY A 1 71 ? 11.394 13.233 -28.017 1.00 80.25 71 GLY A C 1
ATOM 577 O O . GLY A 1 71 ? 11.429 13.113 -26.795 1.00 80.25 71 GLY A O 1
ATOM 578 N N . ASN A 1 72 ? 12.477 13.110 -28.782 1.00 90.94 72 ASN A N 1
ATOM 579 C CA . ASN A 1 72 ? 13.815 12.924 -28.235 1.00 90.94 72 ASN A CA 1
ATOM 580 C C . ASN A 1 72 ? 14.270 14.214 -27.530 1.00 90.94 72 ASN A C 1
ATOM 582 O O . ASN A 1 72 ? 14.723 15.168 -28.168 1.00 90.94 72 ASN A O 1
ATOM 586 N N . TYR A 1 73 ? 14.121 14.254 -26.206 1.00 89.25 73 TYR A N 1
ATOM 587 C CA . TYR A 1 73 ? 14.442 15.437 -25.407 1.00 89.25 73 TYR A CA 1
ATOM 588 C C . TYR A 1 73 ? 15.943 15.751 -25.386 1.00 89.25 73 TYR A C 1
ATOM 590 O O . TYR A 1 73 ? 16.299 16.917 -25.234 1.00 89.25 73 TYR A O 1
ATOM 598 N N . VAL A 1 74 ? 16.814 14.755 -25.589 1.00 91.31 74 VAL A N 1
ATOM 599 C CA . VAL A 1 74 ? 18.268 14.948 -25.704 1.00 91.31 74 VAL A CA 1
ATOM 600 C C . VAL A 1 74 ? 18.575 15.786 -26.943 1.00 91.31 74 VAL A C 1
ATOM 602 O O . VAL A 1 74 ? 19.193 16.847 -26.841 1.00 91.31 74 VAL A O 1
ATOM 605 N N . ALA A 1 75 ? 18.047 15.380 -28.102 1.00 91.88 75 ALA A N 1
ATOM 606 C CA . ALA A 1 75 ? 18.204 16.121 -29.351 1.00 91.88 75 ALA A CA 1
ATOM 607 C C . ALA A 1 75 ? 17.615 17.537 -29.255 1.00 91.88 75 ALA A C 1
ATOM 609 O O . ALA A 1 75 ? 18.245 18.503 -29.683 1.00 91.88 75 ALA A O 1
ATOM 610 N N . VAL A 1 76 ? 16.429 17.681 -28.652 1.00 89.50 76 VAL A N 1
ATOM 611 C CA . VAL A 1 76 ? 15.768 18.987 -28.480 1.00 89.50 76 VAL A CA 1
ATOM 612 C C . VAL A 1 76 ? 16.561 19.906 -27.548 1.00 89.50 76 VAL A C 1
ATOM 614 O O . VAL A 1 76 ? 16.701 21.093 -27.848 1.00 89.50 76 VAL A O 1
ATOM 617 N N . ALA A 1 77 ? 17.091 19.389 -26.437 1.00 90.00 77 ALA A N 1
ATOM 618 C CA . ALA A 1 77 ? 17.893 20.169 -25.496 1.00 90.00 77 ALA A CA 1
ATOM 619 C C . ALA A 1 77 ? 19.181 20.685 -26.149 1.00 90.00 77 ALA A C 1
ATOM 621 O O . ALA A 1 77 ? 19.493 21.875 -26.044 1.00 90.00 77 ALA A O 1
ATOM 622 N N . ILE A 1 78 ? 19.876 19.817 -26.886 1.00 90.62 78 ILE A N 1
ATOM 623 C CA . ILE A 1 78 ? 21.085 20.172 -27.636 1.00 90.62 78 ILE A CA 1
ATOM 624 C C . ILE A 1 78 ? 20.751 21.196 -28.724 1.00 90.62 78 ILE A C 1
ATOM 626 O O . ILE A 1 78 ? 21.360 22.263 -28.775 1.00 90.62 78 ILE A O 1
ATOM 630 N N . GLN A 1 79 ? 19.705 20.958 -29.522 1.00 89.62 79 GLN A N 1
ATOM 631 C CA . GLN A 1 79 ? 19.261 21.903 -30.549 1.00 89.62 79 GLN A CA 1
ATOM 632 C C . GLN A 1 79 ? 18.906 23.278 -29.961 1.00 89.62 79 GLN A C 1
ATOM 634 O O . GLN A 1 79 ? 19.218 24.312 -30.553 1.00 89.62 79 GLN A O 1
ATOM 639 N N . ALA A 1 80 ? 18.257 23.319 -28.795 1.00 87.88 80 ALA A N 1
ATOM 640 C CA . ALA A 1 80 ? 17.943 24.567 -28.108 1.00 87.88 80 ALA A CA 1
ATOM 641 C C . ALA A 1 80 ? 19.210 25.305 -27.643 1.00 87.88 80 ALA A C 1
ATOM 643 O O . ALA A 1 80 ? 19.246 26.536 -27.709 1.00 87.88 80 ALA A O 1
ATOM 644 N N . SER A 1 81 ? 20.242 24.578 -27.204 1.00 87.25 81 SER A N 1
ATOM 645 C CA . SER A 1 81 ? 21.554 25.144 -26.863 1.00 87.25 81 SER A CA 1
ATOM 646 C C . SER A 1 81 ? 22.242 25.750 -28.092 1.00 87.25 81 SER A C 1
ATOM 648 O O . SER A 1 81 ? 22.622 26.923 -28.071 1.00 87.25 81 SER A O 1
ATOM 650 N N . LEU A 1 82 ? 22.280 25.010 -29.206 1.00 85.88 82 LEU A N 1
ATOM 651 C CA . LEU A 1 82 ? 22.861 25.464 -30.477 1.00 85.88 82 LEU A CA 1
ATOM 652 C C . LEU A 1 82 ? 22.138 26.698 -31.037 1.00 85.88 82 LEU A C 1
ATOM 654 O O . LEU A 1 82 ? 22.757 27.664 -31.471 1.00 85.88 82 LEU A O 1
ATOM 658 N N . ARG A 1 83 ? 20.803 26.743 -30.973 1.00 84.38 83 ARG A N 1
ATOM 659 C CA . ARG A 1 83 ? 20.049 27.933 -31.414 1.00 84.38 83 ARG A CA 1
ATOM 660 C C . ARG A 1 83 ? 20.365 29.171 -30.571 1.00 84.38 83 ARG A C 1
ATOM 662 O O . ARG A 1 83 ? 20.415 30.275 -31.113 1.00 84.38 83 ARG A O 1
ATOM 669 N N . LYS A 1 84 ? 20.585 29.009 -29.260 1.00 82.62 84 LYS A N 1
ATOM 670 C CA . LYS A 1 84 ? 20.978 30.117 -28.375 1.00 82.62 84 LYS A CA 1
ATOM 671 C C . LYS A 1 84 ? 22.367 30.648 -28.724 1.00 82.62 84 LYS A C 1
ATOM 673 O O . LYS A 1 84 ? 22.532 31.867 -28.730 1.00 82.62 84 LYS A O 1
ATOM 678 N N . SER A 1 85 ? 23.334 29.785 -29.045 1.00 78.06 85 SER A N 1
ATOM 679 C CA . SER A 1 85 ? 24.671 30.235 -29.457 1.00 78.06 85 SER A CA 1
ATOM 680 C C . SER A 1 85 ? 24.623 30.994 -30.787 1.00 78.06 85 SER A C 1
ATOM 682 O O . SER A 1 85 ? 25.180 32.084 -30.877 1.00 78.06 85 SER A O 1
ATOM 684 N N . VAL A 1 86 ? 23.852 30.513 -31.770 1.00 72.88 86 VAL A N 1
ATOM 685 C CA . VAL A 1 86 ? 23.679 31.183 -33.075 1.00 72.88 86 VAL A CA 1
ATOM 686 C C . VAL A 1 86 ? 22.954 32.525 -32.956 1.00 72.88 86 VAL A C 1
ATOM 688 O O . VAL A 1 86 ? 23.300 33.467 -33.662 1.00 72.88 86 VAL A O 1
ATOM 691 N N . SER A 1 87 ? 21.982 32.665 -32.047 1.00 64.94 87 SER A N 1
ATOM 692 C CA . SER A 1 87 ? 21.259 33.936 -31.854 1.00 64.94 87 SER A CA 1
ATOM 693 C C . SER A 1 87 ? 22.141 35.100 -31.378 1.00 64.94 87 SER A C 1
ATOM 695 O O . SER A 1 87 ? 21.724 36.252 -31.466 1.00 64.94 87 SER A O 1
ATOM 697 N N . ARG A 1 88 ? 23.360 34.804 -30.901 1.00 66.69 88 ARG A N 1
ATOM 698 C CA . ARG A 1 88 ? 24.380 35.795 -30.521 1.00 66.69 88 ARG A CA 1
ATOM 699 C C . ARG A 1 88 ? 25.186 36.311 -31.719 1.00 66.69 88 ARG A C 1
ATOM 701 O O . ARG A 1 88 ? 25.942 37.264 -31.567 1.00 66.69 88 ARG A O 1
ATOM 708 N N . ILE A 1 89 ? 25.026 35.707 -32.898 1.00 66.56 89 ILE A N 1
ATOM 709 C CA . ILE A 1 89 ? 25.665 36.125 -34.147 1.00 66.56 89 ILE A CA 1
ATOM 710 C C . ILE A 1 89 ? 24.692 37.056 -34.897 1.00 66.56 89 ILE A C 1
ATOM 712 O O . ILE A 1 89 ? 23.527 36.688 -35.079 1.00 66.56 89 ILE A O 1
ATOM 716 N N . PRO A 1 90 ? 25.119 38.249 -35.362 1.00 58.78 90 PRO A N 1
ATOM 717 C CA . PRO A 1 90 ? 24.266 39.137 -36.149 1.00 58.78 90 PRO A CA 1
ATOM 718 C C . PRO A 1 90 ? 23.701 38.412 -37.377 1.00 58.78 90 PRO A C 1
ATOM 720 O O . PRO A 1 90 ? 24.451 37.795 -38.138 1.00 58.78 90 PRO A O 1
ATOM 723 N N . ARG A 1 91 ? 22.380 38.493 -37.594 1.00 58.03 91 ARG A N 1
ATOM 724 C CA . ARG A 1 91 ? 21.692 37.880 -38.744 1.00 58.03 91 ARG A CA 1
ATOM 725 C C . ARG A 1 91 ? 22.102 38.561 -40.055 1.00 58.03 91 ARG A C 1
ATOM 727 O O . ARG A 1 91 ? 21.369 39.389 -40.584 1.00 58.03 91 ARG A O 1
ATOM 734 N N . ARG A 1 92 ? 23.257 38.202 -40.614 1.00 57.41 92 ARG A N 1
ATOM 735 C CA . ARG A 1 92 ? 23.520 38.406 -42.043 1.00 57.41 92 ARG A CA 1
ATOM 736 C C . ARG A 1 92 ? 22.794 37.299 -42.799 1.00 57.41 92 ARG A C 1
ATOM 738 O O . ARG A 1 92 ? 23.059 36.124 -42.555 1.00 57.41 92 ARG A O 1
ATOM 745 N N . SER A 1 93 ? 21.864 37.670 -43.678 1.00 50.84 93 SER A N 1
ATOM 746 C CA . SER A 1 93 ? 21.271 36.747 -44.648 1.00 50.84 93 SER A CA 1
ATOM 747 C C . SER A 1 93 ? 22.402 36.123 -45.462 1.00 50.84 93 SER A C 1
ATOM 749 O O . SER A 1 93 ? 23.032 36.803 -46.269 1.00 50.84 93 SER A O 1
ATOM 751 N N . LYS A 1 94 ? 22.710 34.851 -45.211 1.00 57.72 94 LYS A N 1
ATOM 752 C CA . LYS A 1 94 ? 23.615 34.081 -46.059 1.00 57.72 94 LYS A CA 1
ATOM 753 C C . LYS A 1 94 ? 22.738 33.233 -46.965 1.00 57.72 94 LYS A C 1
ATOM 755 O O . LYS A 1 94 ? 22.092 32.301 -46.494 1.00 57.72 94 LYS A O 1
ATOM 760 N N . ASN A 1 95 ? 22.686 33.587 -48.246 1.00 61.88 95 ASN A N 1
ATOM 761 C CA . ASN A 1 95 ? 22.179 32.679 -49.263 1.00 61.88 95 ASN A CA 1
ATOM 762 C C . ASN A 1 95 ? 23.134 31.474 -49.307 1.00 61.88 95 ASN A C 1
ATOM 764 O O . ASN A 1 95 ? 24.261 31.596 -49.774 1.00 61.88 95 ASN A O 1
ATOM 768 N N . LEU A 1 96 ? 22.704 30.343 -48.744 1.00 65.31 96 LEU A N 1
ATOM 769 C CA . LEU A 1 96 ? 23.486 29.103 -48.688 1.00 65.31 96 LEU A CA 1
ATOM 770 C C . LEU A 1 96 ? 23.391 28.288 -49.989 1.00 65.31 96 LEU A C 1
ATOM 772 O O . LEU A 1 96 ? 24.011 27.233 -50.069 1.00 65.31 96 LEU A O 1
ATOM 776 N N . GLY A 1 97 ? 22.637 28.752 -50.995 1.00 68.31 97 GLY A N 1
ATOM 777 C CA . GLY A 1 97 ? 22.459 28.044 -52.266 1.00 68.31 97 GLY A CA 1
ATOM 778 C C . GLY A 1 97 ? 23.784 27.772 -52.980 1.00 68.31 97 GLY A C 1
ATOM 779 O O . GLY A 1 97 ? 24.018 26.645 -53.396 1.00 68.31 97 GLY A O 1
ATOM 780 N N . GLY A 1 98 ? 24.691 28.757 -52.989 1.00 72.94 98 GLY A N 1
ATOM 781 C CA . GLY A 1 98 ? 26.009 28.629 -53.621 1.00 72.94 98 GLY A CA 1
ATOM 782 C C . GLY A 1 98 ? 26.985 27.690 -52.907 1.00 72.94 98 GLY A C 1
ATOM 783 O O . GLY A 1 98 ? 28.022 27.357 -53.466 1.00 72.94 98 GLY A O 1
ATOM 784 N N . LEU A 1 99 ? 26.681 27.232 -51.682 1.00 77.88 99 LEU A N 1
ATOM 785 C CA . LEU A 1 99 ? 27.525 26.251 -50.986 1.00 77.88 99 LEU A CA 1
ATOM 786 C C . LEU A 1 99 ? 27.556 24.913 -51.737 1.00 77.88 99 LEU A C 1
ATOM 788 O O . LEU A 1 99 ? 28.568 24.224 -51.718 1.00 77.88 99 LEU A O 1
ATOM 792 N N . LEU A 1 100 ? 26.450 24.548 -52.390 1.00 78.19 100 LEU A N 1
ATOM 793 C CA . LEU A 1 100 ? 26.341 23.288 -53.126 1.00 78.19 100 LEU A CA 1
ATOM 794 C C . LEU A 1 100 ? 26.991 23.344 -54.517 1.00 78.19 100 LEU A C 1
ATOM 796 O O . LEU A 1 100 ? 27.127 22.296 -55.141 1.00 78.19 100 LEU A O 1
ATOM 800 N N . ASP A 1 101 ? 27.418 24.529 -54.965 1.00 83.00 101 ASP A N 1
ATOM 801 C CA . ASP A 1 101 ? 28.124 24.729 -56.237 1.00 83.00 101 ASP A CA 1
ATOM 802 C C . ASP A 1 101 ? 29.649 24.518 -56.103 1.00 83.00 101 ASP A C 1
ATOM 804 O O . ASP A 1 101 ? 30.367 24.488 -57.103 1.00 83.00 101 ASP A O 1
ATOM 808 N N . PHE A 1 102 ? 30.166 24.365 -54.875 1.00 84.69 102 PHE A N 1
ATOM 809 C CA . PHE A 1 102 ? 31.583 24.085 -54.631 1.00 84.69 102 PHE A CA 1
ATOM 810 C C . PHE A 1 102 ? 31.949 22.619 -54.934 1.00 84.69 102 PHE A C 1
ATOM 812 O O . PHE A 1 102 ? 31.104 21.727 -54.827 1.00 84.69 102 PHE A O 1
ATOM 819 N N . PRO A 1 103 ? 33.232 22.333 -55.238 1.00 89.12 103 PRO A N 1
ATOM 820 C CA . PRO A 1 103 ? 33.766 20.974 -55.236 1.00 89.12 103 PRO A CA 1
ATOM 821 C C . PRO A 1 103 ? 33.412 20.212 -53.954 1.00 89.12 103 PRO A C 1
ATOM 823 O O . PRO A 1 103 ? 33.412 20.779 -52.855 1.00 89.12 103 PRO A O 1
ATOM 826 N N . LEU A 1 104 ? 33.135 18.914 -54.095 1.00 83.81 104 LEU A N 1
ATOM 827 C CA . LEU A 1 104 ? 32.672 18.056 -53.002 1.00 83.81 104 LEU A CA 1
ATOM 828 C C . LEU A 1 104 ? 33.624 18.088 -51.799 1.00 83.81 104 LEU A C 1
ATOM 830 O O . LEU A 1 104 ? 33.174 18.049 -50.660 1.00 83.81 104 LEU A O 1
ATOM 834 N N . GLU A 1 105 ? 34.924 18.189 -52.042 1.00 86.25 105 GLU A N 1
ATOM 835 C CA . GLU A 1 105 ? 35.971 18.241 -51.026 1.00 86.25 105 GLU A CA 1
ATOM 836 C C . GLU A 1 105 ? 35.793 19.447 -50.094 1.00 86.25 105 GLU A C 1
ATOM 838 O O . GLU A 1 105 ? 35.833 19.286 -48.876 1.00 86.25 105 GLU A O 1
ATOM 843 N N . LEU A 1 106 ? 35.496 20.628 -50.650 1.00 87.19 106 LEU A N 1
ATOM 844 C CA . LEU A 1 106 ? 35.255 21.851 -49.876 1.00 87.19 106 LEU A CA 1
ATOM 845 C C . LEU A 1 106 ? 33.917 21.796 -49.133 1.00 87.19 106 LEU A C 1
ATOM 847 O O . LEU A 1 106 ? 33.806 22.281 -48.007 1.00 87.19 106 LEU A O 1
ATOM 851 N N . ILE A 1 107 ? 32.897 21.173 -49.733 1.00 86.50 107 ILE A N 1
ATOM 852 C CA . ILE A 1 107 ? 31.612 20.935 -49.061 1.00 86.50 107 ILE A CA 1
ATOM 853 C C . ILE A 1 107 ? 31.822 20.036 -47.837 1.00 86.50 107 ILE A C 1
ATOM 855 O O . ILE A 1 107 ? 31.319 20.338 -46.753 1.00 86.50 107 ILE A O 1
ATOM 859 N N . LEU A 1 108 ? 32.574 18.944 -48.000 1.00 87.94 108 LEU A N 1
ATOM 860 C CA . LEU A 1 108 ? 32.888 18.026 -46.910 1.00 87.94 108 LEU A CA 1
ATOM 861 C C . LEU A 1 108 ? 33.724 18.714 -45.830 1.00 87.94 108 LEU A C 1
ATOM 863 O O . LEU A 1 108 ? 33.396 18.534 -44.664 1.00 87.94 108 LEU A O 1
ATOM 867 N N . GLU A 1 109 ? 34.704 19.548 -46.191 1.00 89.25 109 GLU A N 1
ATOM 868 C CA . GLU A 1 109 ? 35.502 20.338 -45.241 1.00 89.25 109 GLU A CA 1
ATOM 869 C C . GLU A 1 109 ? 34.626 21.265 -44.382 1.00 89.25 109 GLU A C 1
ATOM 871 O O . GLU A 1 109 ? 34.723 21.259 -43.154 1.00 89.25 109 GLU A O 1
ATOM 876 N N . VAL A 1 110 ? 33.690 21.996 -45.000 1.00 88.56 110 VAL A N 1
ATOM 877 C CA . VAL A 1 110 ? 32.713 22.828 -44.273 1.00 88.56 110 VAL A CA 1
ATOM 878 C C . VAL A 1 110 ? 31.854 21.976 -43.338 1.00 88.56 110 VAL A C 1
ATOM 880 O O . VAL A 1 110 ? 31.566 22.382 -42.208 1.00 88.56 110 VAL A O 1
ATOM 883 N N . PHE A 1 111 ? 31.454 20.783 -43.778 1.00 90.19 111 PHE A N 1
ATOM 884 C CA . PHE A 1 111 ? 30.659 19.870 -42.964 1.00 90.19 111 PHE A CA 1
ATOM 885 C C . PHE A 1 111 ? 31.413 19.339 -41.745 1.00 90.19 111 PHE A C 1
ATOM 887 O O . PHE A 1 111 ? 30.763 19.013 -40.752 1.00 90.19 111 PHE A O 1
ATOM 894 N N . GLU A 1 112 ? 32.749 19.321 -41.742 1.00 90.50 112 GLU A N 1
ATOM 895 C CA . GLU A 1 112 ? 33.530 18.895 -40.570 1.00 90.50 112 GLU A CA 1
ATOM 896 C C . GLU A 1 112 ? 33.360 19.833 -39.372 1.00 90.50 112 GLU A C 1
ATOM 898 O O . GLU A 1 112 ? 33.680 19.456 -38.243 1.00 90.50 112 GLU A O 1
ATOM 903 N N . HIS A 1 113 ? 32.870 21.051 -39.608 1.00 88.38 113 HIS A N 1
ATOM 904 C CA . HIS A 1 113 ? 32.562 22.042 -38.579 1.00 88.38 113 HIS A CA 1
ATOM 905 C C . HIS A 1 113 ? 31.099 22.010 -38.122 1.00 88.38 113 HIS A C 1
ATOM 907 O O . HIS A 1 113 ? 30.728 22.768 -37.224 1.00 88.38 113 HIS A O 1
ATOM 913 N N . LEU A 1 114 ? 30.253 21.182 -38.741 1.00 89.50 114 LEU A N 1
ATOM 914 C CA . LEU A 1 114 ? 28.864 21.031 -38.326 1.00 89.50 114 LEU A CA 1
ATOM 915 C C . LEU A 1 114 ? 28.761 20.136 -37.093 1.00 89.50 114 LEU A C 1
ATOM 917 O O . LEU A 1 114 ? 29.490 19.158 -36.933 1.00 89.50 114 LEU A O 1
ATOM 921 N N . HIS A 1 115 ? 27.773 20.435 -36.254 1.00 91.75 115 HIS A N 1
ATOM 922 C CA . HIS A 1 115 ? 27.460 19.591 -35.115 1.00 91.75 115 HIS A CA 1
ATOM 923 C C . HIS A 1 115 ? 26.921 18.227 -35.608 1.00 91.75 115 HIS A C 1
ATOM 925 O O . HIS A 1 115 ? 26.117 18.195 -36.545 1.00 91.75 115 HIS A O 1
ATOM 931 N N . PRO A 1 116 ? 27.262 17.086 -34.975 1.00 93.94 116 PRO A N 1
ATOM 932 C CA . PRO A 1 116 ? 26.774 15.760 -35.378 1.00 93.94 116 PRO A CA 1
ATOM 933 C C . PRO A 1 116 ? 25.245 15.639 -35.539 1.00 93.94 116 PRO A C 1
ATOM 935 O O . PRO A 1 116 ? 24.764 14.955 -36.441 1.00 93.94 116 PRO A O 1
ATOM 938 N N . LEU A 1 117 ? 24.464 16.345 -34.710 1.00 93.38 117 LEU A N 1
ATOM 939 C CA . LEU A 1 117 ? 23.006 16.505 -34.878 1.00 93.38 117 LEU A CA 1
ATOM 940 C C . LEU A 1 117 ? 22.618 17.126 -36.235 1.00 93.38 117 LEU A C 1
ATOM 942 O O . LEU A 1 117 ? 21.647 16.689 -36.854 1.00 93.38 117 LEU A O 1
ATOM 946 N N . ASP A 1 118 ? 23.350 18.138 -36.699 1.00 91.50 118 ASP A N 1
ATOM 947 C CA . ASP A 1 118 ? 23.095 18.796 -37.981 1.00 91.50 118 ASP A CA 1
ATOM 948 C C . ASP A 1 118 ? 23.469 17.870 -39.141 1.00 91.50 118 ASP A C 1
ATOM 950 O O . ASP A 1 118 ? 22.671 17.715 -40.064 1.00 91.50 118 ASP A O 1
ATOM 954 N N . LEU A 1 119 ? 24.596 17.153 -39.053 1.00 93.25 119 LEU A N 1
ATOM 955 C CA . LEU A 1 119 ? 24.961 16.114 -40.027 1.00 93.25 119 LEU A CA 1
ATOM 956 C C . LEU A 1 119 ? 23.909 14.997 -40.102 1.00 93.25 119 LEU A C 1
ATOM 958 O O . LEU A 1 119 ? 23.532 14.555 -41.190 1.00 93.25 119 LEU A O 1
ATOM 962 N N . TYR A 1 120 ? 23.375 14.574 -38.955 1.00 94.25 120 TYR A N 1
ATOM 963 C CA . TYR A 1 120 ? 22.280 13.608 -38.898 1.00 94.25 120 TYR A CA 1
ATOM 964 C C . TYR A 1 120 ? 21.011 14.134 -39.594 1.00 94.25 120 TYR A C 1
ATOM 966 O O . TYR A 1 120 ? 20.395 13.418 -40.389 1.00 94.25 120 TYR A O 1
ATOM 974 N N . ASN A 1 121 ? 20.639 15.395 -39.360 1.00 92.62 121 ASN A N 1
ATOM 975 C CA . ASN A 1 121 ? 19.513 16.027 -40.054 1.00 92.62 121 ASN A CA 1
ATOM 976 C C . ASN A 1 121 ? 19.777 16.161 -41.565 1.00 92.62 121 ASN A C 1
ATOM 978 O O . ASN A 1 121 ? 18.865 15.952 -42.367 1.00 92.62 121 ASN A O 1
ATOM 982 N N . MET A 1 122 ? 21.022 16.425 -41.968 1.00 89.69 122 MET A N 1
ATOM 983 C CA . MET A 1 122 ? 21.439 16.513 -43.370 1.00 89.69 122 MET A CA 1
ATOM 984 C C . MET A 1 122 ? 21.314 15.173 -44.098 1.00 89.69 122 MET A C 1
ATOM 986 O O . MET A 1 122 ? 20.759 15.147 -45.198 1.00 89.69 122 MET A O 1
ATOM 990 N N . ILE A 1 123 ? 21.693 14.046 -43.479 1.00 93.31 123 ILE A N 1
ATOM 991 C CA . ILE A 1 123 ? 21.438 12.697 -44.032 1.00 93.31 123 ILE A CA 1
ATOM 992 C C . ILE A 1 123 ? 19.941 12.476 -44.318 1.00 93.31 123 ILE A C 1
ATOM 994 O O . ILE A 1 123 ? 19.575 11.701 -45.203 1.00 93.31 123 ILE A O 1
ATOM 998 N N . ARG A 1 124 ? 19.056 13.128 -43.560 1.00 90.12 124 ARG A N 1
ATOM 999 C CA . ARG A 1 124 ? 17.599 12.997 -43.692 1.00 90.12 124 ARG A CA 1
ATOM 1000 C C . ARG A 1 124 ? 16.963 14.029 -44.626 1.00 90.12 124 ARG A C 1
ATOM 1002 O O . ARG A 1 124 ? 15.759 13.948 -44.848 1.00 90.12 124 ARG A O 1
ATOM 1009 N N . SER A 1 125 ? 17.741 14.969 -45.163 1.00 89.69 125 SER A N 1
ATOM 1010 C CA . SER A 1 125 ? 17.231 16.063 -45.999 1.00 89.69 125 SER A CA 1
ATOM 1011 C C . SER A 1 125 ? 16.979 15.639 -47.451 1.00 89.69 125 SER A C 1
ATOM 1013 O O . SER A 1 125 ? 15.882 15.831 -47.968 1.00 89.69 125 SER A O 1
ATOM 1015 N N . THR A 1 126 ? 17.971 15.033 -48.115 1.00 89.12 126 THR A N 1
ATOM 1016 C CA . THR A 1 126 ? 17.902 14.621 -49.527 1.00 89.12 126 THR A CA 1
ATOM 1017 C C . THR A 1 126 ? 18.634 13.298 -49.763 1.00 89.12 126 THR A C 1
ATOM 1019 O O . THR A 1 126 ? 19.552 12.930 -49.026 1.00 89.12 126 THR A O 1
ATOM 1022 N N . LYS A 1 127 ? 18.263 12.578 -50.834 1.00 89.75 127 LYS A N 1
ATOM 1023 C CA . LYS A 1 127 ? 18.926 11.318 -51.225 1.00 89.75 127 LYS A CA 1
ATOM 1024 C C . LYS A 1 127 ? 20.408 11.518 -51.574 1.00 89.75 127 LYS A C 1
ATOM 1026 O O . LYS A 1 127 ? 21.226 10.680 -51.213 1.00 89.75 127 LYS A O 1
ATOM 1031 N N . GLY A 1 128 ? 20.755 12.627 -52.233 1.00 88.00 128 GLY A N 1
ATOM 1032 C CA . GLY A 1 128 ? 22.142 12.947 -52.588 1.00 88.00 128 GLY A CA 1
ATOM 1033 C C . GLY A 1 128 ? 23.017 13.147 -51.351 1.00 88.00 128 GLY A C 1
ATOM 1034 O O . GLY A 1 128 ? 24.053 12.501 -51.215 1.00 88.00 128 GLY A O 1
ATOM 1035 N N . MET A 1 129 ? 22.538 13.950 -50.397 1.00 88.38 129 MET A N 1
ATOM 1036 C CA . MET A 1 129 ? 23.242 14.193 -49.137 1.00 88.38 129 MET A CA 1
ATOM 1037 C C . MET A 1 129 ? 23.426 12.910 -48.323 1.00 88.38 129 MET A C 1
ATOM 1039 O O . MET A 1 129 ? 24.503 12.652 -47.792 1.00 88.38 129 MET A O 1
ATOM 1043 N N . ARG A 1 130 ? 22.397 12.054 -48.287 1.00 92.50 130 ARG A N 1
ATOM 1044 C CA . ARG A 1 130 ? 22.480 10.722 -47.679 1.00 92.50 130 ARG A CA 1
ATOM 1045 C C . ARG A 1 130 ? 23.578 9.866 -48.311 1.00 92.50 130 ARG A C 1
ATOM 1047 O O . ARG A 1 130 ? 24.363 9.272 -47.580 1.00 92.50 130 ARG A O 1
ATOM 1054 N N . ASN A 1 131 ? 23.631 9.798 -49.640 1.00 90.88 131 ASN A N 1
ATOM 1055 C CA . ASN A 1 131 ? 24.607 8.971 -50.353 1.00 90.88 131 ASN A CA 1
ATOM 1056 C C . ASN A 1 131 ? 26.046 9.455 -50.128 1.00 90.88 131 ASN A C 1
ATOM 1058 O O . ASN A 1 131 ? 26.946 8.635 -49.978 1.00 90.88 131 ASN A O 1
ATOM 1062 N N . ILE A 1 132 ? 26.252 10.772 -50.058 1.00 89.94 132 ILE A N 1
ATOM 1063 C CA . ILE A 1 132 ? 27.559 11.380 -49.788 1.00 89.94 132 ILE A CA 1
ATOM 1064 C C . ILE A 1 132 ? 27.987 11.120 -48.337 1.00 89.94 132 ILE A C 1
ATOM 1066 O O . ILE A 1 132 ? 29.052 10.546 -48.103 1.00 89.94 132 ILE A O 1
ATOM 1070 N N . LEU A 1 133 ? 27.148 11.492 -47.364 1.00 91.94 133 LEU A N 1
ATOM 1071 C CA . LEU A 1 133 ? 27.487 11.464 -45.934 1.00 91.94 133 LEU A CA 1
ATOM 1072 C C . LEU A 1 133 ? 27.553 10.056 -45.330 1.00 91.94 133 LEU A C 1
ATOM 1074 O O . LEU A 1 133 ? 28.153 9.887 -44.271 1.00 91.94 133 LEU A O 1
ATOM 1078 N N . LEU A 1 134 ? 26.938 9.057 -45.971 1.00 92.56 134 LEU A N 1
ATOM 1079 C CA . LEU A 1 134 ? 27.041 7.647 -45.575 1.00 92.56 134 LEU A CA 1
ATOM 1080 C C . LEU A 1 134 ? 28.088 6.870 -46.386 1.00 92.56 134 LEU A C 1
ATOM 1082 O O . LEU A 1 134 ? 28.265 5.671 -46.169 1.00 92.56 134 LEU A O 1
ATOM 1086 N N . SER A 1 135 ? 28.780 7.519 -47.327 1.00 89.88 135 SER A N 1
ATOM 1087 C CA . SER A 1 135 ? 29.877 6.887 -48.057 1.00 89.88 135 SER A CA 1
ATOM 1088 C C . SER A 1 135 ? 31.094 6.685 -47.150 1.00 89.88 135 SER A C 1
ATOM 1090 O O . SER A 1 135 ? 31.324 7.449 -46.213 1.00 89.88 135 SER A O 1
ATOM 1092 N N . ARG A 1 136 ? 31.944 5.698 -47.467 1.00 84.88 136 ARG A N 1
ATOM 1093 C CA . ARG A 1 136 ? 33.206 5.481 -46.732 1.00 84.88 136 ARG A CA 1
ATOM 1094 C C . ARG A 1 136 ? 34.123 6.710 -46.751 1.00 84.88 136 ARG A C 1
ATOM 1096 O O . ARG A 1 136 ? 34.848 6.923 -45.793 1.00 84.88 136 ARG A O 1
ATOM 1103 N N . LYS A 1 137 ? 34.061 7.536 -47.804 1.00 81.50 137 LYS A N 1
ATOM 1104 C CA . LYS A 1 137 ? 34.862 8.766 -47.931 1.00 81.50 137 LYS A CA 1
ATOM 1105 C C . LYS A 1 137 ? 34.506 9.823 -46.878 1.00 81.50 137 LYS A C 1
ATOM 1107 O O . LYS A 1 137 ? 35.324 10.686 -46.592 1.00 81.50 137 LYS A O 1
ATOM 1112 N N . ALA A 1 138 ? 33.310 9.745 -46.294 1.00 87.38 138 ALA A N 1
ATOM 1113 C CA . ALA A 1 138 ? 32.855 10.658 -45.254 1.00 87.38 138 ALA A CA 1
ATOM 1114 C C . ALA A 1 138 ? 33.220 10.199 -43.826 1.00 87.38 138 ALA A C 1
ATOM 1116 O O . ALA A 1 138 ? 32.852 10.884 -42.878 1.00 87.38 138 ALA A O 1
ATOM 1117 N N . SER A 1 139 ? 33.929 9.077 -43.622 1.00 87.94 139 SER A N 1
ATOM 1118 C CA . SER A 1 139 ? 34.260 8.594 -42.266 1.00 87.94 139 SER A CA 1
ATOM 1119 C C . SER A 1 139 ? 35.067 9.616 -41.458 1.00 87.94 139 SER A C 1
ATOM 1121 O O . SER A 1 139 ? 34.673 9.963 -40.346 1.00 87.94 139 SER A O 1
ATOM 1123 N N . LEU A 1 140 ? 36.117 10.181 -42.066 1.00 89.19 140 LEU A N 1
ATOM 1124 C CA . LEU A 1 140 ? 36.965 11.218 -41.464 1.00 89.19 140 LEU A CA 1
ATOM 1125 C C . LEU A 1 140 ? 36.177 12.489 -41.124 1.00 89.19 140 LEU A C 1
ATOM 1127 O O . LEU A 1 140 ? 36.442 13.134 -40.112 1.00 89.19 140 LEU A O 1
ATOM 1131 N N . LEU A 1 141 ? 35.178 12.829 -41.944 1.00 93.56 141 LEU A N 1
ATOM 1132 C CA . LEU A 1 141 ? 34.269 13.942 -41.679 1.00 93.56 141 LEU A CA 1
ATOM 1133 C C . LEU A 1 141 ? 33.514 13.715 -40.359 1.00 93.56 141 LEU A C 1
ATOM 1135 O O . LEU A 1 141 ? 33.486 14.600 -39.503 1.00 93.56 141 LEU A O 1
ATOM 1139 N N . TRP A 1 142 ? 32.935 12.527 -40.166 1.00 93.38 142 TRP A N 1
ATOM 1140 C CA . TRP A 1 142 ? 32.225 12.199 -38.929 1.00 93.38 142 TRP A CA 1
ATOM 1141 C C . TRP A 1 142 ? 33.150 12.193 -37.714 1.00 93.38 142 TRP A C 1
ATOM 1143 O O . TRP A 1 142 ? 32.773 12.726 -36.672 1.00 93.38 142 TRP A O 1
ATOM 1153 N N . GLU A 1 143 ? 34.356 11.639 -37.843 1.00 91.00 143 GLU A N 1
ATOM 1154 C CA . GLU A 1 143 ? 35.352 11.623 -36.764 1.00 91.00 143 GLU A CA 1
ATOM 1155 C C . GLU A 1 143 ? 35.702 13.041 -36.314 1.00 91.00 143 GLU A C 1
ATOM 1157 O O . GLU A 1 143 ? 35.607 13.361 -35.127 1.00 91.00 143 GLU A O 1
ATOM 1162 N N . LYS A 1 144 ? 36.017 13.925 -37.265 1.00 92.62 144 LYS A N 1
ATOM 1163 C CA . LYS A 1 144 ? 36.332 15.326 -36.974 1.00 92.62 144 LYS A CA 1
ATOM 1164 C C . LYS A 1 144 ? 35.141 16.089 -36.394 1.00 92.62 144 LYS A C 1
ATOM 1166 O O . LYS A 1 144 ? 35.331 16.887 -35.476 1.00 92.62 144 LYS A O 1
ATOM 1171 N N . ALA A 1 145 ? 33.926 15.839 -36.884 1.00 92.25 145 ALA A N 1
ATOM 1172 C CA . ALA A 1 145 ? 32.716 16.467 -36.357 1.00 92.25 145 ALA A CA 1
ATOM 1173 C C . ALA A 1 145 ? 32.452 16.063 -34.896 1.00 92.25 145 ALA A C 1
ATOM 1175 O O . ALA A 1 145 ? 32.175 16.922 -34.063 1.00 92.25 145 ALA A O 1
ATOM 1176 N N . PHE A 1 146 ? 32.588 14.779 -34.547 1.00 92.19 146 PHE A N 1
ATOM 1177 C CA . PHE A 1 146 ? 32.468 14.330 -33.155 1.00 92.19 146 PHE A CA 1
ATOM 1178 C C . PHE A 1 146 ? 33.615 14.854 -32.276 1.00 92.19 146 PHE A C 1
ATOM 1180 O O . PHE A 1 146 ? 33.363 15.295 -31.158 1.00 92.19 146 PHE A O 1
ATOM 1187 N N . HIS A 1 147 ? 34.853 14.881 -32.779 1.00 90.56 147 HIS A N 1
ATOM 1188 C CA . HIS A 1 147 ? 36.014 15.375 -32.029 1.00 90.56 147 HIS A CA 1
ATOM 1189 C C . HIS A 1 147 ? 35.899 16.862 -31.647 1.00 90.56 147 HIS A C 1
ATOM 1191 O O . HIS A 1 147 ? 36.323 17.264 -30.566 1.00 90.56 147 HIS A O 1
ATOM 1197 N N . ARG A 1 148 ? 35.286 17.687 -32.505 1.00 89.56 148 ARG A N 1
ATOM 1198 C CA . ARG A 1 148 ? 35.061 19.121 -32.240 1.00 89.56 148 ARG A CA 1
ATOM 1199 C C . ARG A 1 148 ? 33.979 19.404 -31.193 1.00 89.56 148 ARG A C 1
ATOM 1201 O O . ARG A 1 148 ? 33.897 20.534 -30.714 1.00 89.56 148 ARG A O 1
ATOM 1208 N N . HIS A 1 149 ? 33.172 18.408 -30.836 1.00 87.38 149 HIS A N 1
ATOM 1209 C CA . HIS A 1 149 ? 32.043 18.543 -29.917 1.00 87.38 149 HIS A CA 1
ATOM 1210 C C . HIS A 1 149 ? 32.164 17.570 -28.731 1.00 87.38 149 HIS A C 1
ATOM 1212 O O . HIS A 1 149 ? 31.399 16.606 -28.643 1.00 87.38 149 HIS A O 1
ATOM 1218 N N . PRO A 1 150 ? 33.107 17.813 -27.794 1.00 82.69 150 PRO A N 1
ATOM 1219 C CA . PRO A 1 150 ? 33.323 16.949 -26.629 1.00 82.69 150 PRO A CA 1
ATOM 1220 C C . PRO A 1 150 ? 32.162 16.985 -25.619 1.00 82.69 150 PRO A C 1
ATOM 1222 O O . PRO A 1 150 ? 32.130 16.195 -24.680 1.00 82.69 150 PRO A O 1
ATOM 1225 N N . ASP A 1 151 ? 31.207 17.904 -25.785 1.00 80.69 151 ASP A N 1
ATOM 1226 C CA . ASP A 1 151 ? 29.957 17.959 -25.025 1.00 80.69 151 ASP A CA 1
ATOM 1227 C C . ASP A 1 151 ? 28.969 16.837 -25.403 1.00 80.69 151 ASP A C 1
ATOM 1229 O O . ASP A 1 151 ? 28.042 16.524 -24.642 1.00 80.69 151 ASP A O 1
ATOM 1233 N N . ILE A 1 152 ? 29.183 16.203 -26.557 1.00 85.19 152 ILE A N 1
ATOM 1234 C CA . ILE A 1 152 ? 28.458 15.021 -27.014 1.00 85.19 152 ILE A CA 1
ATOM 1235 C C . ILE A 1 152 ? 29.245 13.777 -26.618 1.00 85.19 152 ILE A C 1
ATOM 1237 O O . ILE A 1 152 ? 30.470 13.735 -26.695 1.00 85.19 152 ILE A O 1
ATOM 1241 N N . LEU A 1 153 ? 28.525 12.722 -26.249 1.00 84.44 153 LEU A N 1
ATOM 1242 C CA . LEU A 1 153 ? 29.146 11.447 -25.946 1.00 84.44 153 LEU A CA 1
ATOM 1243 C C . LEU A 1 153 ? 29.842 10.851 -27.182 1.00 84.44 153 LEU A C 1
ATOM 1245 O O . LEU A 1 153 ? 29.199 10.586 -28.206 1.00 84.44 153 LEU A O 1
ATOM 1249 N N . ALA A 1 154 ? 31.150 10.612 -27.067 1.00 84.44 154 ALA A N 1
ATOM 1250 C CA . ALA A 1 154 ? 31.921 9.880 -28.066 1.00 84.44 154 ALA A CA 1
ATOM 1251 C C . ALA A 1 154 ? 31.348 8.467 -28.256 1.00 84.44 154 ALA A C 1
ATOM 1253 O O . ALA A 1 154 ? 30.789 7.897 -27.321 1.00 84.44 154 ALA A O 1
ATOM 1254 N N . CYS A 1 155 ? 31.466 7.900 -29.462 1.00 86.62 155 CYS A N 1
ATOM 1255 C CA . CYS A 1 155 ? 31.000 6.536 -29.714 1.00 86.62 155 CYS A CA 1
ATOM 1256 C C . CYS A 1 155 ? 31.845 5.558 -28.888 1.00 86.62 155 CYS A C 1
ATOM 1258 O O . CYS A 1 155 ? 33.044 5.453 -29.143 1.00 86.62 155 CYS A O 1
ATOM 1260 N N . PRO A 1 156 ? 31.260 4.835 -27.919 1.00 82.06 156 PRO A N 1
ATOM 1261 C CA . PRO A 1 156 ? 32.035 3.951 -27.061 1.00 82.06 156 PRO A CA 1
ATOM 1262 C C . PRO A 1 156 ? 32.204 2.552 -27.675 1.00 82.06 156 PRO A C 1
ATOM 1264 O O . PRO A 1 156 ? 32.731 1.656 -27.022 1.00 82.06 156 PRO A O 1
ATOM 1267 N N . TYR A 1 157 ? 31.716 2.324 -28.896 1.00 82.06 157 TYR A N 1
ATOM 1268 C CA . TYR A 1 157 ? 31.666 1.010 -29.529 1.00 82.06 157 TYR A CA 1
ATOM 1269 C C . TYR A 1 157 ? 32.494 0.982 -30.809 1.00 82.06 157 TYR A C 1
ATOM 1271 O O . TYR A 1 157 ? 32.329 1.846 -31.669 1.00 82.06 157 TYR A O 1
ATOM 1279 N N . ASP A 1 158 ? 33.308 -0.059 -30.952 1.00 80.31 158 ASP A N 1
ATOM 1280 C CA . ASP A 1 158 ? 34.153 -0.270 -32.130 1.00 80.31 158 ASP A CA 1
ATOM 1281 C C . ASP A 1 158 ? 33.352 -0.860 -33.310 1.00 80.31 158 ASP A C 1
ATOM 1283 O O . ASP A 1 158 ? 33.710 -0.684 -34.471 1.00 80.31 158 ASP A O 1
ATOM 1287 N N . ASP A 1 159 ? 32.223 -1.525 -33.025 1.00 86.56 159 ASP A N 1
ATOM 1288 C CA . ASP A 1 159 ? 31.327 -2.143 -34.013 1.00 86.56 159 ASP A CA 1
ATOM 1289 C C . ASP A 1 159 ? 30.218 -1.201 -34.523 1.00 86.56 159 ASP A C 1
ATOM 1291 O O . ASP A 1 159 ? 29.376 -1.613 -35.324 1.00 86.56 159 ASP A O 1
ATOM 1295 N N . VAL A 1 160 ? 30.190 0.062 -34.080 1.00 89.44 160 VAL A N 1
ATOM 1296 C CA . VAL A 1 160 ? 29.157 1.041 -34.456 1.00 89.44 160 VAL A CA 1
ATOM 1297 C C . VAL A 1 160 ? 29.773 2.190 -35.240 1.00 89.44 160 VAL A C 1
ATOM 1299 O O . VAL A 1 160 ? 30.635 2.915 -34.754 1.00 89.44 160 VAL A O 1
ATOM 1302 N N . SER A 1 161 ? 29.270 2.417 -36.454 1.00 92.00 161 SER A N 1
ATOM 1303 C CA . SER A 1 161 ? 29.690 3.573 -37.252 1.00 92.00 161 SER A CA 1
ATOM 1304 C C . SER A 1 161 ? 29.195 4.893 -36.639 1.00 92.00 161 SER A C 1
ATOM 1306 O O . SER A 1 161 ? 28.073 4.973 -36.135 1.00 92.00 161 SER A O 1
ATOM 1308 N N . LEU A 1 162 ? 29.980 5.970 -36.742 1.00 92.56 162 LEU A N 1
ATOM 1309 C CA . LEU A 1 162 ? 29.597 7.294 -36.226 1.00 92.56 162 LEU A CA 1
ATOM 1310 C C . LEU A 1 162 ? 28.248 7.834 -36.759 1.00 92.56 162 LEU A C 1
ATOM 1312 O O . LEU A 1 162 ? 27.496 8.407 -35.967 1.00 92.56 162 LEU A O 1
ATOM 1316 N N . PRO A 1 163 ? 27.856 7.617 -38.033 1.00 93.25 163 PRO A N 1
ATOM 1317 C CA . PRO A 1 163 ? 26.512 7.968 -38.499 1.00 93.25 163 PRO A CA 1
ATOM 1318 C C . PRO A 1 163 ? 25.403 7.173 -37.793 1.00 93.25 163 PRO A C 1
ATOM 1320 O O . PRO A 1 163 ? 24.337 7.714 -37.486 1.00 93.25 163 PRO A O 1
ATOM 1323 N N . GLN A 1 164 ? 25.636 5.885 -37.520 1.00 92.31 164 GLN A N 1
ATOM 1324 C CA . GLN A 1 164 ? 24.701 5.045 -36.770 1.00 92.31 164 GLN A CA 1
ATOM 1325 C C . GLN A 1 164 ? 24.620 5.489 -35.308 1.00 92.31 164 GLN A C 1
ATOM 1327 O O . GLN A 1 164 ? 23.523 5.552 -34.755 1.00 92.31 164 GLN A O 1
ATOM 1332 N N . TRP A 1 165 ? 25.746 5.878 -34.709 1.00 93.62 165 TRP A N 1
ATOM 1333 C CA . TRP A 1 165 ? 25.787 6.463 -33.372 1.00 93.62 165 TRP A CA 1
ATOM 1334 C C . TRP A 1 165 ? 25.001 7.776 -33.291 1.00 93.62 165 TRP A C 1
ATOM 1336 O O . TRP A 1 165 ? 24.130 7.927 -32.434 1.00 93.62 165 TRP A O 1
ATOM 1346 N N . ALA A 1 166 ? 25.197 8.685 -34.251 1.00 93.69 166 ALA A N 1
ATOM 1347 C CA . ALA A 1 166 ? 24.409 9.912 -34.358 1.00 93.69 166 ALA A CA 1
ATOM 1348 C C . ALA A 1 166 ? 22.906 9.613 -34.511 1.00 93.69 166 ALA A C 1
ATOM 1350 O O . ALA A 1 166 ? 22.072 10.273 -33.891 1.00 93.69 166 ALA A O 1
ATOM 1351 N N . SER A 1 167 ? 22.546 8.573 -35.271 1.00 92.94 167 SER A N 1
ATOM 1352 C CA . SER A 1 167 ? 21.160 8.106 -35.375 1.00 92.94 167 SER A CA 1
ATOM 1353 C C . SER A 1 167 ? 20.609 7.587 -34.047 1.00 92.94 167 SER A C 1
ATOM 1355 O O . SER A 1 167 ? 19.456 7.877 -33.733 1.00 92.94 167 SER A O 1
ATOM 1357 N N . LEU A 1 168 ? 21.391 6.861 -33.240 1.00 93.06 168 LEU A N 1
ATOM 1358 C CA . LEU A 1 168 ? 20.979 6.383 -31.911 1.00 93.06 168 LEU A CA 1
ATOM 1359 C C . LEU A 1 168 ? 20.733 7.550 -30.943 1.00 93.06 168 LEU A C 1
ATOM 1361 O O . LEU A 1 168 ? 19.678 7.591 -30.303 1.00 93.06 168 LEU A O 1
ATOM 1365 N N . LEU A 1 169 ? 21.642 8.530 -30.913 1.00 92.94 169 LEU A N 1
ATOM 1366 C CA . LEU A 1 169 ? 21.563 9.702 -30.035 1.00 92.94 169 LEU A CA 1
ATOM 1367 C C . LEU A 1 169 ? 20.451 10.682 -30.426 1.00 92.94 169 LEU A C 1
ATOM 1369 O O . LEU A 1 169 ? 19.705 11.150 -29.565 1.00 92.94 169 LEU A O 1
ATOM 1373 N N . PHE A 1 170 ? 20.330 10.999 -31.717 1.00 93.12 170 PHE A N 1
ATOM 1374 C CA . PHE A 1 170 ? 19.494 12.101 -32.213 1.00 93.12 170 PHE A CA 1
ATOM 1375 C C . PHE A 1 170 ? 18.237 11.651 -32.956 1.00 93.12 170 PHE A C 1
ATOM 1377 O O . PHE A 1 170 ? 17.422 12.477 -33.377 1.00 93.12 170 PHE A O 1
ATOM 1384 N N . GLY A 1 171 ? 18.061 10.342 -33.121 1.00 90.88 171 GLY A N 1
ATOM 1385 C CA . GLY A 1 171 ? 16.902 9.771 -33.785 1.00 90.88 171 GLY A CA 1
ATOM 1386 C C . GLY A 1 171 ? 15.574 10.101 -33.106 1.00 90.88 171 GLY A C 1
ATOM 1387 O O . GLY A 1 171 ? 15.545 10.454 -31.924 1.00 90.88 171 GLY A O 1
ATOM 1388 N N . PRO A 1 172 ? 14.456 10.003 -33.847 1.00 91.19 172 PRO A N 1
ATOM 1389 C CA . PRO A 1 172 ? 13.134 10.185 -33.267 1.00 91.19 172 PRO A CA 1
ATOM 1390 C C . PRO A 1 172 ? 12.913 9.175 -32.135 1.00 91.19 172 PRO A C 1
ATOM 1392 O O . PRO A 1 172 ? 13.404 8.049 -32.191 1.00 91.19 172 PRO A O 1
ATOM 1395 N N . ALA A 1 173 ? 12.166 9.584 -31.109 1.00 91.12 173 ALA A N 1
ATOM 1396 C CA . ALA A 1 173 ? 11.829 8.726 -29.977 1.00 91.12 173 ALA A CA 1
ATOM 1397 C C . ALA A 1 173 ? 10.675 7.770 -30.338 1.00 91.12 173 ALA A C 1
ATOM 1399 O O . ALA A 1 173 ? 9.584 7.844 -29.770 1.00 91.12 173 ALA A O 1
ATOM 1400 N N . THR A 1 174 ? 10.903 6.914 -31.333 1.00 92.00 174 THR A N 1
ATOM 1401 C CA . THR A 1 174 ? 9.951 5.935 -31.877 1.00 92.00 174 THR A CA 1
ATOM 1402 C C . THR A 1 174 ? 10.450 4.519 -31.639 1.00 92.00 174 THR A C 1
ATOM 1404 O O . THR A 1 174 ? 11.650 4.268 -31.688 1.00 92.00 174 THR A O 1
ATOM 1407 N N . CYS A 1 175 ? 9.532 3.594 -31.379 1.00 91.62 175 CYS A N 1
ATOM 1408 C CA . CYS A 1 175 ? 9.853 2.198 -31.128 1.00 91.62 175 CYS A CA 1
ATOM 1409 C C . CYS A 1 175 ? 10.308 1.487 -32.405 1.00 91.62 175 CYS A C 1
ATOM 1411 O O . CYS A 1 175 ? 9.620 1.550 -33.419 1.00 91.62 175 CYS A O 1
ATOM 1413 N N . ASP A 1 176 ? 11.402 0.734 -32.330 1.00 90.06 176 ASP A N 1
ATOM 1414 C CA . ASP A 1 176 ? 11.955 0.010 -33.478 1.00 90.06 176 ASP A CA 1
ATOM 1415 C C . ASP A 1 176 ? 11.105 -1.213 -33.886 1.00 90.06 176 ASP A C 1
ATOM 1417 O O . ASP A 1 176 ? 11.248 -1.709 -34.998 1.00 90.06 176 ASP A O 1
ATOM 1421 N N . LEU A 1 177 ? 10.200 -1.694 -33.017 1.00 88.25 177 LEU A N 1
ATOM 1422 C CA . LEU A 1 177 ? 9.318 -2.838 -33.304 1.00 88.25 177 LEU A CA 1
ATOM 1423 C C . LEU A 1 177 ? 7.960 -2.428 -33.882 1.00 88.25 177 LEU A C 1
ATOM 1425 O O . LEU A 1 177 ? 7.494 -3.021 -34.849 1.00 88.25 177 LEU A O 1
ATOM 1429 N N . CYS A 1 178 ? 7.298 -1.440 -33.273 1.00 90.06 178 CYS A N 1
ATOM 1430 C CA . CYS A 1 178 ? 5.924 -1.061 -33.627 1.00 90.06 178 CYS A CA 1
ATOM 1431 C C . CYS A 1 178 ? 5.786 0.375 -34.147 1.00 90.06 178 CYS A C 1
ATOM 1433 O O . CYS A 1 178 ? 4.665 0.824 -34.381 1.00 90.06 178 CYS A O 1
ATOM 1435 N N . ASN A 1 179 ? 6.890 1.119 -34.261 1.00 87.69 179 ASN A N 1
ATOM 1436 C CA . ASN A 1 179 ? 6.953 2.512 -34.717 1.00 87.69 179 ASN A CA 1
ATOM 1437 C C . ASN A 1 179 ? 6.114 3.523 -33.904 1.00 87.69 179 ASN A C 1
ATOM 1439 O O . ASN A 1 179 ? 5.982 4.683 -34.291 1.00 87.69 179 ASN A O 1
ATOM 1443 N N . HIS A 1 180 ? 5.563 3.115 -32.755 1.00 85.19 180 HIS A N 1
ATOM 1444 C CA . HIS A 1 180 ? 4.863 4.022 -31.849 1.00 85.19 180 HIS A CA 1
ATOM 1445 C C . HIS A 1 180 ? 5.855 4.988 -31.195 1.00 85.19 180 HIS A C 1
ATOM 1447 O O . HIS A 1 180 ? 6.989 4.616 -30.894 1.00 85.19 180 HIS A O 1
ATOM 1453 N N . GLY A 1 181 ? 5.425 6.227 -30.954 1.00 82.19 181 GLY A N 1
ATOM 1454 C CA . GLY A 1 181 ? 6.225 7.212 -30.224 1.00 82.19 181 GLY A CA 1
ATOM 1455 C C . GLY A 1 181 ? 6.475 6.819 -28.761 1.00 82.19 181 GLY A C 1
ATOM 1456 O O . GLY A 1 181 ? 5.895 5.860 -28.253 1.00 82.19 181 GLY A O 1
ATOM 1457 N N . HIS A 1 182 ? 7.288 7.619 -28.072 1.00 85.25 182 HIS A N 1
ATOM 1458 C CA . HIS A 1 182 ? 7.684 7.446 -26.668 1.00 85.25 182 HIS A CA 1
ATOM 1459 C C . HIS A 1 182 ? 8.684 6.313 -26.403 1.00 85.25 182 HIS A C 1
ATOM 1461 O O . HIS A 1 182 ? 8.499 5.509 -25.488 1.00 85.25 182 HIS A O 1
ATOM 1467 N N . ALA A 1 183 ? 9.755 6.249 -27.192 1.00 89.38 183 ALA A N 1
ATOM 1468 C CA . ALA A 1 183 ? 10.837 5.299 -26.962 1.00 89.38 183 ALA A CA 1
ATOM 1469 C C . ALA A 1 183 ? 12.212 5.952 -27.156 1.00 89.38 183 ALA A C 1
ATOM 1471 O O . ALA A 1 183 ? 12.639 6.209 -28.279 1.00 89.38 183 ALA A O 1
ATOM 1472 N N . MET A 1 184 ? 12.924 6.200 -26.059 1.00 91.88 184 MET A N 1
ATOM 1473 C CA . MET A 1 184 ? 14.346 6.557 -26.086 1.00 91.88 184 MET A CA 1
ATOM 1474 C C . MET A 1 184 ? 15.210 5.305 -26.311 1.00 91.88 184 MET A C 1
ATOM 1476 O O . MET A 1 184 ? 14.724 4.176 -26.184 1.00 91.88 184 MET A O 1
ATOM 1480 N N . VAL A 1 185 ? 16.484 5.489 -26.656 1.00 92.56 185 VAL A N 1
ATOM 1481 C CA . VAL A 1 185 ? 17.430 4.385 -26.883 1.00 92.56 185 VAL A CA 1
ATOM 1482 C C . VAL A 1 185 ? 17.769 3.661 -25.577 1.00 92.56 185 VAL A C 1
ATOM 1484 O O . VAL A 1 185 ? 17.940 4.288 -24.539 1.00 92.56 185 VAL A O 1
ATOM 1487 N N . ASP A 1 186 ? 17.822 2.333 -25.616 1.00 91.62 186 ASP A N 1
ATOM 1488 C CA . ASP A 1 186 ? 18.487 1.507 -24.610 1.00 91.62 186 ASP A CA 1
ATOM 1489 C C . ASP A 1 186 ? 19.931 1.318 -25.071 1.00 91.62 186 ASP A C 1
ATOM 1491 O O . ASP A 1 186 ? 20.148 0.779 -26.154 1.00 91.62 186 ASP A O 1
ATOM 1495 N N . PHE A 1 187 ? 20.913 1.797 -24.309 1.00 92.19 187 PHE A N 1
ATOM 1496 C CA . PHE A 1 187 ? 22.315 1.717 -24.726 1.00 92.19 187 PHE A CA 1
ATOM 1497 C C . PHE A 1 187 ? 22.900 0.300 -24.600 1.00 92.19 187 PHE A C 1
ATOM 1499 O O . PHE A 1 187 ? 23.803 -0.035 -25.363 1.00 92.19 187 PHE A O 1
ATOM 1506 N N . THR A 1 188 ? 22.356 -0.573 -23.739 1.00 90.62 188 THR A N 1
ATOM 1507 C CA . THR A 1 188 ? 22.797 -1.976 -23.653 1.00 90.62 188 THR A CA 1
ATOM 1508 C C . THR A 1 188 ? 22.520 -2.704 -24.962 1.00 90.62 188 THR A C 1
ATOM 1510 O O . THR A 1 188 ? 23.420 -3.328 -25.525 1.00 90.62 188 THR A O 1
ATOM 1513 N N . TYR A 1 189 ? 21.287 -2.621 -25.461 1.00 89.12 189 TYR A N 1
ATOM 1514 C CA . TYR A 1 189 ? 20.851 -3.374 -26.644 1.00 89.12 189 TYR A CA 1
ATOM 1515 C C . TYR A 1 189 ? 20.776 -2.537 -27.920 1.00 89.12 189 TYR A C 1
ATOM 1517 O O . TYR A 1 189 ? 20.569 -3.085 -29.000 1.00 89.12 189 TYR A O 1
ATOM 1525 N N . ARG A 1 190 ? 20.993 -1.221 -27.819 1.00 90.12 190 ARG A N 1
ATOM 1526 C CA . ARG A 1 190 ? 20.997 -0.255 -28.930 1.00 90.12 190 ARG A CA 1
ATOM 1527 C C . ARG A 1 190 ? 19.653 -0.205 -29.670 1.00 90.12 190 ARG A C 1
ATOM 1529 O O . ARG A 1 190 ? 19.614 -0.021 -30.883 1.00 90.12 190 ARG A O 1
ATOM 1536 N N . GLN A 1 191 ? 18.555 -0.364 -28.925 1.00 89.25 191 GLN A N 1
ATOM 1537 C CA . GLN A 1 191 ? 17.180 -0.431 -29.439 1.00 89.25 191 GLN A CA 1
ATOM 1538 C C . GLN A 1 191 ? 16.242 0.536 -28.711 1.00 89.25 191 GLN A C 1
ATOM 1540 O O . GLN A 1 191 ? 16.427 0.851 -27.535 1.00 89.25 191 GLN A O 1
ATOM 1545 N N . ARG A 1 192 ? 15.195 0.988 -29.399 1.00 92.19 192 ARG A N 1
ATOM 1546 C CA . ARG A 1 192 ? 14.112 1.813 -28.852 1.00 92.19 192 ARG A CA 1
ATOM 1547 C C . ARG A 1 192 ? 12.858 0.973 -28.669 1.00 92.19 192 ARG A C 1
ATOM 1549 O O . ARG A 1 192 ? 12.265 0.502 -29.638 1.00 92.19 192 ARG A O 1
ATOM 1556 N N . LEU A 1 193 ? 12.397 0.832 -27.430 1.00 88.69 193 LEU A N 1
ATOM 1557 C CA . LEU A 1 193 ? 11.180 0.084 -27.106 1.00 88.69 193 LEU A CA 1
ATOM 1558 C C . LEU A 1 193 ? 10.170 0.988 -26.396 1.00 88.69 193 LEU A C 1
ATOM 1560 O O . LEU A 1 193 ? 10.526 1.678 -25.443 1.00 88.69 193 LEU A O 1
ATOM 1564 N N . CYS A 1 194 ? 8.920 0.999 -26.872 1.00 86.38 194 CYS A N 1
ATOM 1565 C CA . CYS A 1 194 ? 7.822 1.699 -26.200 1.00 86.38 194 CYS A CA 1
ATOM 1566 C C . CYS A 1 194 ? 7.325 0.909 -24.980 1.00 86.38 194 CYS A C 1
ATOM 1568 O O . CYS A 1 194 ? 7.712 -0.242 -24.765 1.00 86.38 194 CYS A O 1
ATOM 1570 N N . ARG A 1 195 ? 6.405 1.510 -24.216 1.00 83.25 195 ARG A N 1
ATOM 1571 C CA . ARG A 1 195 ? 5.835 0.921 -22.992 1.00 83.25 195 ARG A CA 1
ATOM 1572 C C . ARG A 1 195 ? 5.215 -0.457 -23.212 1.00 83.25 195 ARG A C 1
ATOM 1574 O O . ARG A 1 195 ? 5.339 -1.302 -22.337 1.00 83.25 195 ARG A O 1
ATOM 1581 N N . ASP A 1 196 ? 4.604 -0.690 -24.369 1.00 82.44 196 ASP A N 1
ATOM 1582 C CA . ASP A 1 196 ? 3.900 -1.946 -24.653 1.00 82.44 196 ASP A CA 1
ATOM 1583 C C . ASP A 1 196 ? 4.836 -3.045 -25.165 1.00 82.44 196 ASP A C 1
ATOM 1585 O O . ASP A 1 196 ? 4.605 -4.233 -24.940 1.00 82.44 196 ASP A O 1
ATOM 1589 N N . CYS A 1 197 ? 5.909 -2.656 -25.859 1.00 84.12 197 CYS A N 1
ATOM 1590 C CA . CYS A 1 197 ? 6.888 -3.595 -26.399 1.00 84.12 197 CYS A CA 1
ATOM 1591 C C . CYS A 1 197 ? 7.923 -4.015 -25.352 1.00 84.12 197 CYS A C 1
ATOM 1593 O O . CYS A 1 197 ? 8.373 -5.157 -25.363 1.00 84.12 197 CYS A O 1
ATOM 1595 N N . LEU A 1 198 ? 8.273 -3.119 -24.430 1.00 80.75 198 LEU A N 1
ATOM 1596 C CA . LEU A 1 198 ? 9.330 -3.318 -23.441 1.00 80.75 198 LEU A CA 1
ATOM 1597 C C . LEU A 1 198 ? 9.091 -4.555 -22.535 1.00 80.75 198 LEU A C 1
ATOM 1599 O O . LEU A 1 198 ? 9.971 -5.414 -22.501 1.00 80.75 198 LEU A O 1
ATOM 1603 N N . PRO A 1 199 ? 7.906 -4.774 -21.919 1.00 73.56 199 PRO A N 1
ATOM 1604 C CA . PRO A 1 199 ? 7.626 -5.979 -21.121 1.00 73.56 199 PRO A CA 1
ATOM 1605 C C . PRO A 1 199 ? 7.509 -7.271 -21.943 1.00 73.56 199 PRO A C 1
ATOM 1607 O O . PRO A 1 199 ? 7.708 -8.370 -21.433 1.00 73.56 199 PRO A O 1
ATOM 1610 N N . ARG A 1 200 ? 7.147 -7.166 -23.229 1.00 73.56 200 ARG A N 1
ATOM 1611 C CA . ARG A 1 200 ? 7.056 -8.334 -24.122 1.00 73.56 200 ARG A CA 1
ATOM 1612 C C . ARG A 1 200 ? 8.437 -8.848 -24.510 1.00 73.56 200 ARG A C 1
ATOM 1614 O O . ARG A 1 200 ? 8.586 -10.035 -24.785 1.00 73.56 200 ARG A O 1
ATOM 1621 N N . TYR A 1 201 ? 9.407 -7.941 -24.547 1.00 67.50 201 TYR A N 1
ATOM 1622 C CA . TYR A 1 201 ? 10.733 -8.165 -25.100 1.00 67.50 201 TYR A CA 1
ATOM 1623 C C . TYR A 1 201 ? 11.800 -8.424 -24.026 1.00 67.50 201 TYR A C 1
ATOM 1625 O O . TYR A 1 201 ? 12.779 -9.119 -24.299 1.00 67.50 201 TYR A O 1
ATOM 1633 N N . TRP A 1 202 ? 11.609 -7.907 -22.807 1.00 69.69 202 TRP A N 1
ATOM 1634 C CA . TRP A 1 202 ? 12.522 -8.085 -21.675 1.00 69.69 202 TRP A CA 1
ATOM 1635 C C . TRP A 1 202 ? 11.945 -9.021 -20.614 1.00 69.69 202 TRP A C 1
ATOM 1637 O O . TRP A 1 202 ? 10.763 -8.945 -20.280 1.00 69.69 202 TRP A O 1
ATOM 1647 N N . ARG A 1 203 ? 12.790 -9.909 -20.085 1.00 62.50 203 ARG A N 1
ATOM 1648 C CA . ARG A 1 203 ? 12.411 -10.938 -19.105 1.00 62.50 203 ARG A CA 1
ATOM 1649 C C . ARG A 1 203 ? 13.161 -10.742 -17.789 1.00 62.50 203 ARG A C 1
ATOM 1651 O O . ARG A 1 203 ? 14.311 -10.298 -17.792 1.00 62.50 203 ARG A O 1
ATOM 1658 N N . HIS A 1 204 ? 12.490 -11.073 -16.686 1.00 58.22 204 HIS A N 1
ATOM 1659 C CA . HIS A 1 204 ? 13.085 -11.155 -15.351 1.00 58.22 204 HIS A CA 1
ATOM 1660 C C . HIS A 1 204 ? 13.607 -12.570 -15.095 1.00 58.22 204 HIS A C 1
ATOM 1662 O O . HIS A 1 204 ? 12.990 -13.536 -15.546 1.00 58.22 204 HIS A O 1
ATOM 1668 N N . ARG A 1 205 ? 14.703 -12.683 -14.331 1.00 52.16 205 ARG A N 1
ATOM 1669 C CA . ARG A 1 205 ? 15.323 -13.964 -13.944 1.00 52.16 205 ARG A CA 1
ATOM 1670 C C . ARG A 1 205 ? 14.290 -14.950 -13.381 1.00 52.16 205 ARG A C 1
ATOM 1672 O O . ARG A 1 205 ? 14.214 -16.085 -13.826 1.00 52.16 205 ARG A O 1
ATOM 1679 N N . GLU A 1 206 ? 13.441 -14.477 -12.474 1.00 50.81 206 GLU A N 1
ATOM 1680 C CA . GLU A 1 206 ? 12.450 -15.272 -11.731 1.00 50.81 206 GLU A CA 1
ATOM 1681 C C . GLU A 1 206 ? 11.313 -15.845 -12.595 1.00 50.81 206 GLU A C 1
ATOM 1683 O O . GLU A 1 206 ? 10.678 -16.821 -12.205 1.00 50.81 206 GLU A O 1
ATOM 1688 N N . GLN A 1 207 ? 11.052 -15.271 -13.774 1.00 48.41 207 GLN A N 1
ATOM 1689 C CA . GLN A 1 207 ? 9.932 -15.672 -14.637 1.00 48.41 207 GLN A CA 1
ATOM 1690 C C . GLN A 1 207 ? 10.309 -16.743 -15.679 1.00 48.41 207 GLN A C 1
ATOM 1692 O O . GLN A 1 207 ? 9.412 -17.312 -16.294 1.00 48.41 207 GLN A O 1
ATOM 1697 N N . ASP A 1 208 ? 11.605 -17.026 -15.873 1.00 50.84 208 ASP A N 1
ATOM 1698 C CA . ASP A 1 208 ? 12.139 -17.880 -16.954 1.00 50.84 208 ASP A CA 1
ATOM 1699 C C . ASP A 1 208 ? 13.130 -18.964 -16.440 1.00 50.84 208 ASP A C 1
ATOM 1701 O O . ASP A 1 208 ? 13.907 -19.517 -17.217 1.00 50.84 208 ASP A O 1
ATOM 1705 N N . MET A 1 209 ? 13.099 -19.325 -15.144 1.00 49.31 209 MET A N 1
ATOM 1706 C CA . MET A 1 209 ? 14.010 -20.320 -14.521 1.00 49.31 209 MET A CA 1
ATOM 1707 C C . MET A 1 209 ? 13.875 -21.767 -15.052 1.00 49.31 209 MET A C 1
ATOM 1709 O O . MET A 1 209 ? 14.597 -22.653 -14.602 1.00 49.31 209 MET A O 1
ATOM 1713 N N . GLY A 1 210 ? 12.965 -22.041 -15.990 1.00 52.34 210 GLY A N 1
ATOM 1714 C CA . GLY A 1 210 ? 12.734 -23.381 -16.533 1.00 52.34 210 GLY A CA 1
ATOM 1715 C C . GLY A 1 210 ? 13.018 -23.455 -18.028 1.00 52.34 210 GLY A C 1
ATOM 1716 O O . GLY A 1 210 ? 12.150 -23.107 -18.827 1.00 52.34 210 GLY A O 1
ATOM 1717 N N . GLY A 1 211 ? 14.203 -23.942 -18.413 1.00 61.38 211 GLY A N 1
ATOM 1718 C CA . GLY A 1 211 ? 14.462 -24.384 -19.791 1.00 61.38 211 GLY A CA 1
ATOM 1719 C C . GLY A 1 211 ? 15.861 -24.136 -20.361 1.00 61.38 211 GLY A C 1
ATOM 1720 O O . GLY A 1 211 ? 16.129 -24.641 -21.446 1.00 61.38 211 GLY A O 1
ATOM 1721 N N . PHE A 1 212 ? 16.735 -23.393 -19.676 1.00 69.88 212 PHE A N 1
ATOM 1722 C CA . PHE A 1 212 ? 18.120 -23.166 -20.117 1.00 69.88 212 PHE A CA 1
ATOM 1723 C C . PHE A 1 212 ? 19.076 -24.124 -19.414 1.00 69.88 212 PHE A C 1
ATOM 1725 O O . PHE A 1 212 ? 18.949 -24.325 -18.206 1.00 69.88 212 PHE A O 1
ATOM 1732 N N . LEU A 1 213 ? 20.028 -24.690 -20.158 1.00 71.19 213 LEU A N 1
ATOM 1733 C CA . LEU A 1 213 ? 20.986 -25.687 -19.657 1.00 71.19 213 LEU A CA 1
ATOM 1734 C C . LEU A 1 213 ? 20.319 -26.799 -18.805 1.00 71.19 213 LEU A C 1
ATOM 1736 O O . LEU A 1 213 ? 20.744 -27.028 -17.670 1.00 71.19 213 LEU A O 1
ATOM 1740 N N . PRO A 1 214 ? 19.283 -27.504 -19.313 1.00 72.25 214 PRO A N 1
ATOM 1741 C CA . PRO A 1 214 ? 18.524 -28.487 -18.527 1.00 72.25 214 PRO A CA 1
ATOM 1742 C C . PRO A 1 214 ? 19.401 -29.612 -17.956 1.00 72.25 214 PRO A C 1
ATOM 1744 O O . PRO A 1 214 ? 19.163 -30.067 -16.840 1.00 72.25 214 PRO A O 1
ATOM 1747 N N . ASP A 1 215 ? 20.459 -29.989 -18.678 1.00 76.94 215 ASP A N 1
ATOM 1748 C CA . ASP A 1 215 ? 21.402 -31.045 -18.288 1.00 76.94 215 ASP A CA 1
ATOM 1749 C C . ASP A 1 215 ? 22.576 -30.530 -17.427 1.00 76.94 215 ASP A C 1
ATOM 1751 O O . ASP A 1 215 ? 23.407 -31.307 -16.955 1.00 76.94 215 ASP A O 1
ATOM 1755 N N . HIS A 1 216 ? 22.665 -29.213 -17.201 1.00 77.06 216 HIS A N 1
ATOM 1756 C CA . HIS A 1 216 ? 23.786 -28.553 -16.523 1.00 77.06 216 HIS A CA 1
ATOM 1757 C C . HIS A 1 216 ? 23.310 -27.458 -15.552 1.00 77.06 216 HIS A C 1
ATOM 1759 O O . HIS A 1 216 ? 23.764 -26.314 -15.609 1.00 77.06 216 HIS A O 1
ATOM 1765 N N . LEU A 1 217 ? 22.420 -27.811 -14.617 1.00 72.31 217 LEU A N 1
ATOM 1766 C CA . LEU A 1 217 ? 21.803 -26.868 -13.666 1.00 72.31 217 LEU A CA 1
ATOM 1767 C C . LEU A 1 217 ? 22.816 -26.037 -12.851 1.00 72.31 217 LEU A C 1
ATOM 1769 O O . LEU A 1 217 ? 22.553 -24.875 -12.547 1.00 72.31 217 LEU A O 1
ATOM 1773 N N . GLY A 1 218 ? 23.993 -26.594 -12.545 1.00 72.19 218 GLY A N 1
ATOM 1774 C CA . GLY A 1 218 ? 25.069 -25.881 -11.842 1.00 72.19 218 GLY A CA 1
ATOM 1775 C C . GLY A 1 218 ? 25.721 -24.743 -12.644 1.00 72.19 218 GLY A C 1
ATOM 1776 O O . GLY A 1 218 ? 26.347 -23.867 -12.056 1.00 72.19 218 GLY A O 1
ATOM 1777 N N . GLU A 1 219 ? 25.552 -24.709 -13.970 1.00 81.00 219 GLU A N 1
ATOM 1778 C CA . GLU A 1 219 ? 26.136 -23.695 -14.866 1.00 81.00 219 GLU A CA 1
ATOM 1779 C C . GLU A 1 219 ? 25.157 -22.561 -15.211 1.00 81.00 219 GLU A C 1
ATOM 1781 O O . GLU A 1 219 ? 25.546 -21.555 -15.808 1.00 81.00 219 GLU A O 1
ATOM 1786 N N . VAL A 1 220 ? 23.890 -22.670 -14.798 1.00 78.06 220 VAL A N 1
ATOM 1787 C CA . VAL A 1 220 ? 22.862 -21.642 -15.041 1.00 78.06 220 VAL A CA 1
ATOM 1788 C C . VAL A 1 220 ? 23.279 -20.300 -14.440 1.00 78.06 220 VAL A C 1
ATOM 1790 O O . VAL A 1 220 ? 23.136 -19.259 -15.073 1.00 78.06 220 VAL A O 1
ATOM 1793 N N . VAL A 1 221 ? 23.859 -20.310 -13.241 1.00 74.75 221 VAL A N 1
ATOM 1794 C CA . VAL A 1 221 ? 24.358 -19.100 -12.573 1.00 74.75 221 VAL A CA 1
ATOM 1795 C C . VAL A 1 221 ? 25.478 -18.431 -13.378 1.00 74.75 221 VAL A C 1
ATOM 1797 O O . VAL A 1 221 ? 25.481 -17.211 -13.553 1.00 74.75 221 VAL A O 1
ATOM 1800 N N . THR A 1 222 ? 26.399 -19.234 -13.916 1.00 82.12 222 THR A N 1
ATOM 1801 C CA . THR A 1 222 ? 27.495 -18.770 -14.771 1.00 82.12 222 THR A CA 1
ATOM 1802 C C . THR A 1 222 ? 26.956 -18.086 -16.022 1.00 82.12 222 THR A C 1
ATOM 1804 O O . THR A 1 222 ? 27.401 -16.982 -16.330 1.00 82.12 222 THR A O 1
ATOM 1807 N N . LEU A 1 223 ? 25.960 -18.678 -16.692 1.00 84.12 223 LEU A N 1
ATOM 1808 C CA . LEU A 1 223 ? 25.320 -18.108 -17.883 1.00 84.12 223 LEU A CA 1
ATOM 1809 C C . LEU A 1 223 ? 24.855 -16.666 -17.640 1.00 84.12 223 LEU A C 1
ATOM 1811 O O . LEU A 1 223 ? 25.199 -15.773 -18.414 1.00 84.12 223 LEU A O 1
ATOM 1815 N N . TRP A 1 224 ? 24.162 -16.405 -16.530 1.00 80.88 224 TRP A N 1
ATOM 1816 C CA . TRP A 1 224 ? 23.679 -15.059 -16.198 1.00 80.88 224 TRP A CA 1
ATOM 1817 C C . TRP A 1 224 ? 24.802 -14.037 -15.989 1.00 80.88 224 TRP A C 1
ATOM 1819 O O . TRP A 1 224 ? 24.608 -12.862 -16.288 1.00 80.88 224 TRP A O 1
ATOM 1829 N N . SER A 1 225 ? 25.983 -14.472 -15.537 1.00 81.00 225 SER A N 1
ATOM 1830 C CA . SER A 1 225 ? 27.150 -13.594 -15.355 1.00 81.00 225 SER A CA 1
ATOM 1831 C C . SER A 1 225 ? 27.874 -13.227 -16.659 1.00 81.00 225 SER A C 1
ATOM 1833 O O . SER A 1 225 ? 28.689 -12.304 -16.670 1.00 81.00 225 SER A O 1
ATOM 1835 N N . LEU A 1 226 ? 27.595 -13.942 -17.756 1.00 87.00 226 LEU A N 1
ATOM 1836 C CA . LEU A 1 226 ? 28.230 -13.734 -19.064 1.00 87.00 226 LEU A CA 1
ATOM 1837 C C . LEU A 1 226 ? 27.365 -12.905 -20.027 1.00 87.00 226 LEU A C 1
ATOM 1839 O O . LEU A 1 226 ? 27.884 -12.337 -20.992 1.00 87.00 226 LEU A O 1
ATOM 1843 N N . VAL A 1 227 ? 26.055 -12.837 -19.782 1.00 87.94 227 VAL A N 1
ATOM 1844 C CA . VAL A 1 227 ? 25.069 -12.162 -20.642 1.00 87.94 227 VAL A CA 1
ATOM 1845 C C . VAL A 1 227 ? 24.975 -10.672 -20.296 1.00 87.94 227 VAL A C 1
ATOM 1847 O O . VAL A 1 227 ? 25.101 -10.277 -19.137 1.00 87.94 227 VAL A O 1
ATOM 1850 N N . ARG A 1 228 ? 24.740 -9.818 -21.300 1.00 89.12 228 ARG A N 1
ATOM 1851 C CA . ARG A 1 228 ? 24.514 -8.382 -21.070 1.00 89.12 228 ARG A CA 1
ATOM 1852 C C . ARG A 1 228 ? 23.140 -8.156 -20.446 1.00 89.12 228 ARG A C 1
ATOM 1854 O O . ARG A 1 228 ? 22.221 -8.948 -20.625 1.00 89.12 228 ARG A O 1
ATOM 1861 N N . TYR A 1 229 ? 22.965 -7.036 -19.756 1.00 87.25 229 TYR A N 1
ATOM 1862 C CA . TYR A 1 229 ? 21.687 -6.709 -19.133 1.00 87.25 229 TYR A CA 1
ATOM 1863 C C . TYR A 1 229 ? 21.411 -5.205 -19.085 1.00 87.25 229 TYR A C 1
ATOM 1865 O O . TYR A 1 229 ? 22.297 -4.373 -19.283 1.00 87.25 229 TYR A O 1
ATOM 1873 N N . THR A 1 230 ? 20.144 -4.852 -18.868 1.00 86.88 230 THR A N 1
ATOM 1874 C CA . THR A 1 230 ? 19.684 -3.463 -18.736 1.00 86.88 230 THR A CA 1
ATOM 1875 C C . THR A 1 230 ? 18.831 -3.302 -17.481 1.00 86.88 230 THR A C 1
ATOM 1877 O O . THR A 1 230 ? 17.986 -4.144 -17.182 1.00 86.88 230 THR A O 1
ATOM 1880 N N . HIS A 1 231 ? 19.016 -2.199 -16.755 1.00 84.62 231 HIS A N 1
ATOM 1881 C CA . HIS A 1 231 ? 18.132 -1.808 -15.645 1.00 84.62 231 HIS A CA 1
ATOM 1882 C C . HIS A 1 231 ? 16.968 -0.933 -16.106 1.00 84.62 231 HIS A C 1
ATOM 1884 O O . HIS A 1 231 ? 16.094 -0.563 -15.319 1.00 84.62 231 HIS A O 1
ATOM 1890 N N . ARG A 1 232 ? 16.908 -0.626 -17.403 1.00 83.94 232 ARG A N 1
ATOM 1891 C CA . ARG A 1 232 ? 15.892 0.254 -17.956 1.00 83.94 232 ARG A CA 1
ATOM 1892 C C . ARG A 1 232 ? 14.501 -0.314 -17.728 1.00 83.94 232 ARG A C 1
ATOM 1894 O O . ARG A 1 232 ? 14.216 -1.451 -18.092 1.00 83.94 232 ARG A O 1
ATOM 1901 N N . SER A 1 233 ? 13.639 0.478 -17.098 1.00 80.19 233 SER A N 1
ATOM 1902 C CA . SER A 1 233 ? 12.251 0.101 -16.807 1.00 80.19 233 SER A CA 1
ATOM 1903 C C . SER A 1 233 ? 11.238 1.013 -17.504 1.00 80.19 233 SER A C 1
ATOM 1905 O O . SER A 1 233 ? 10.117 0.599 -17.801 1.00 80.19 233 SER A O 1
ATOM 1907 N N . ARG A 1 234 ? 11.643 2.252 -17.818 1.00 84.56 234 ARG A N 1
ATOM 1908 C CA . ARG A 1 234 ? 10.790 3.295 -18.394 1.00 84.56 234 ARG A CA 1
ATOM 1909 C C . ARG A 1 234 ? 11.238 3.635 -19.832 1.00 84.56 234 ARG A C 1
ATOM 1911 O O . ARG A 1 234 ? 12.399 3.971 -20.052 1.00 84.56 234 ARG A O 1
ATOM 1918 N N . PRO A 1 235 ? 10.332 3.633 -20.829 1.00 84.38 235 PRO A N 1
ATOM 1919 C CA . PRO A 1 235 ? 10.661 3.932 -22.233 1.00 84.38 235 PRO A CA 1
ATOM 1920 C C . PRO A 1 235 ? 11.199 5.338 -22.507 1.00 84.38 235 PRO A C 1
ATOM 1922 O O . PRO A 1 235 ? 11.869 5.557 -23.511 1.00 84.38 235 PRO A O 1
ATOM 1925 N N . MET A 1 236 ? 10.888 6.310 -21.652 1.00 86.25 236 MET A N 1
ATOM 1926 C CA . MET A 1 236 ? 11.261 7.715 -21.854 1.00 86.25 236 MET A CA 1
ATOM 1927 C C . MET A 1 236 ? 12.320 8.216 -20.878 1.00 86.25 236 MET A C 1
ATOM 1929 O O . MET A 1 236 ? 12.750 9.354 -21.013 1.00 86.25 236 MET A O 1
ATOM 1933 N N . LEU A 1 237 ? 12.752 7.386 -19.928 1.00 85.25 237 LEU A N 1
ATOM 1934 C CA . LEU A 1 237 ? 13.745 7.752 -18.924 1.00 85.25 237 LEU A CA 1
ATOM 1935 C C . LEU A 1 237 ? 14.904 6.754 -18.957 1.00 85.25 237 LEU A C 1
ATOM 1937 O O . LEU A 1 237 ? 14.715 5.572 -19.255 1.00 85.25 237 LEU A O 1
ATOM 1941 N N . PHE A 1 238 ? 16.106 7.256 -18.692 1.00 88.69 238 PHE A N 1
ATOM 1942 C CA . PHE A 1 238 ? 17.282 6.417 -18.469 1.00 88.69 238 PHE A CA 1
ATOM 1943 C C . PHE A 1 238 ? 17.315 5.959 -17.005 1.00 88.69 238 PHE A C 1
ATOM 1945 O O . PHE A 1 238 ? 16.725 6.649 -16.168 1.00 88.69 238 PHE A O 1
ATOM 1952 N N . PRO A 1 239 ? 17.961 4.815 -16.700 1.00 84.94 239 PRO A N 1
ATOM 1953 C CA . PRO A 1 239 ? 17.960 4.256 -15.354 1.00 84.94 239 PRO A CA 1
ATOM 1954 C C . PRO A 1 239 ? 18.481 5.249 -14.311 1.00 84.94 239 PRO A C 1
ATOM 1956 O O . PRO A 1 239 ? 19.576 5.796 -14.456 1.00 84.94 239 PRO A O 1
ATOM 1959 N N . GLN A 1 240 ? 17.697 5.466 -13.260 1.00 81.06 240 GLN A N 1
ATOM 1960 C CA . GLN A 1 240 ? 18.112 6.214 -12.075 1.00 81.06 240 GLN A CA 1
ATOM 1961 C C . GLN A 1 240 ? 18.997 5.341 -11.167 1.00 81.06 240 GLN A C 1
ATOM 1963 O O . GLN A 1 240 ? 18.919 4.115 -11.246 1.00 81.06 240 GLN A O 1
ATOM 1968 N N . PRO A 1 241 ? 19.794 5.933 -10.256 1.00 76.19 241 PRO A N 1
ATOM 1969 C CA . PRO A 1 241 ? 20.687 5.191 -9.359 1.00 76.19 241 PRO A CA 1
ATOM 1970 C C . PRO A 1 241 ? 20.007 4.038 -8.603 1.00 76.19 241 PRO A C 1
ATOM 1972 O O . PRO A 1 241 ? 20.504 2.916 -8.624 1.00 76.19 241 PRO A O 1
ATOM 1975 N N . TYR A 1 242 ? 18.817 4.269 -8.040 1.00 72.06 242 TYR A N 1
ATOM 1976 C CA . TYR A 1 242 ? 18.057 3.236 -7.324 1.00 72.06 242 TYR A CA 1
ATOM 1977 C C . TYR A 1 242 ? 17.546 2.104 -8.236 1.00 72.06 242 TYR A C 1
ATOM 1979 O O . TYR A 1 242 ? 17.257 1.006 -7.768 1.00 72.06 242 TYR A O 1
ATOM 1987 N N . GLU A 1 243 ? 17.403 2.326 -9.549 1.00 71.56 243 GLU A N 1
ATOM 1988 C CA . GLU A 1 243 ? 16.963 1.273 -10.476 1.00 71.56 243 GLU A CA 1
ATOM 1989 C C . GLU A 1 243 ? 18.052 0.220 -10.702 1.00 71.56 243 GLU A C 1
ATOM 1991 O O . GLU A 1 243 ? 17.732 -0.913 -11.062 1.00 71.56 243 GLU A O 1
ATOM 1996 N N . TYR A 1 244 ? 19.316 0.559 -10.435 1.00 74.19 244 TYR A N 1
ATOM 1997 C CA . TYR A 1 244 ? 20.425 -0.394 -10.442 1.00 74.19 244 TYR A CA 1
ATOM 1998 C C . TYR A 1 244 ? 20.441 -1.314 -9.214 1.00 74.19 244 TYR A C 1
ATOM 2000 O O . TYR A 1 244 ? 21.113 -2.336 -9.248 1.00 74.19 244 TYR A O 1
ATOM 2008 N N . MET A 1 245 ? 19.668 -0.998 -8.167 1.00 71.75 245 MET A N 1
ATOM 2009 C CA . MET A 1 245 ? 19.420 -1.898 -7.028 1.00 71.75 245 MET A CA 1
ATOM 2010 C C . MET A 1 245 ? 18.300 -2.909 -7.317 1.00 71.75 245 MET A C 1
ATOM 2012 O O . MET A 1 245 ? 18.089 -3.846 -6.553 1.00 71.75 245 MET A O 1
ATOM 2016 N N . LYS A 1 246 ? 17.547 -2.720 -8.409 1.00 70.06 246 LYS A N 1
ATOM 2017 C CA . LYS A 1 246 ? 16.462 -3.623 -8.809 1.00 70.06 246 LYS A CA 1
ATOM 2018 C C . LYS A 1 246 ? 16.993 -4.738 -9.714 1.00 70.06 246 LYS A C 1
ATOM 2020 O O . LYS A 1 246 ? 17.942 -4.490 -10.462 1.00 70.06 246 LYS A O 1
ATOM 2025 N N . PRO A 1 247 ? 16.338 -5.916 -9.743 1.00 71.38 247 PRO A N 1
ATOM 2026 C CA . PRO A 1 247 ? 16.752 -7.018 -10.602 1.00 71.38 247 PRO A CA 1
ATOM 2027 C C . PRO A 1 247 ? 16.897 -6.595 -12.075 1.00 71.38 247 PRO A C 1
ATOM 2029 O O . PRO A 1 247 ? 15.980 -5.963 -12.625 1.00 71.38 247 PRO A O 1
ATOM 2032 N N . PRO A 1 248 ? 18.018 -6.944 -12.732 1.00 80.44 248 PRO A N 1
ATOM 2033 C CA . PRO A 1 248 ? 18.269 -6.571 -14.114 1.00 80.44 248 PRO A CA 1
ATOM 2034 C C . PRO A 1 248 ? 17.347 -7.314 -15.089 1.00 80.44 248 PRO A C 1
ATOM 2036 O O . PRO A 1 248 ? 16.739 -8.344 -14.778 1.00 80.44 248 PRO A O 1
ATOM 2039 N N . ARG A 1 249 ? 17.246 -6.779 -16.308 1.00 83.06 249 ARG A N 1
ATOM 2040 C CA . ARG A 1 249 ? 16.460 -7.356 -17.402 1.00 83.06 249 ARG A CA 1
ATOM 2041 C C . ARG A 1 249 ? 17.357 -7.879 -18.510 1.00 83.06 249 ARG A C 1
ATOM 2043 O O . ARG A 1 249 ? 18.320 -7.222 -18.919 1.00 83.06 249 ARG A O 1
ATOM 2050 N N . TYR A 1 250 ? 16.970 -9.028 -19.050 1.00 84.31 250 TYR A N 1
ATOM 2051 C CA . TYR A 1 250 ? 17.743 -9.739 -20.061 1.00 84.31 250 TYR A CA 1
ATOM 2052 C C . TYR A 1 250 ? 16.995 -9.836 -21.387 1.00 84.31 250 TYR A C 1
ATOM 2054 O O . TYR A 1 250 ? 15.759 -9.842 -21.444 1.00 84.31 250 TYR A O 1
ATOM 2062 N N . TRP A 1 251 ? 17.773 -9.941 -22.462 1.00 83.31 251 TRP A N 1
ATOM 2063 C CA . TRP A 1 251 ? 17.276 -10.161 -23.810 1.00 83.31 251 TRP A CA 1
ATOM 2064 C C . TRP A 1 251 ? 17.522 -11.610 -24.232 1.00 83.31 251 TRP A C 1
ATOM 2066 O O . TRP A 1 251 ? 18.661 -12.063 -24.322 1.00 83.31 251 TRP A O 1
ATOM 2076 N N . ARG A 1 252 ? 16.438 -12.344 -24.509 1.00 80.81 252 ARG A N 1
ATOM 2077 C CA . ARG A 1 252 ? 16.474 -13.794 -24.767 1.00 80.81 252 ARG A CA 1
ATOM 2078 C C . ARG A 1 252 ? 17.460 -14.228 -25.867 1.00 80.81 252 ARG A C 1
ATOM 2080 O O . ARG A 1 252 ? 18.168 -15.202 -25.640 1.00 80.81 252 ARG A O 1
ATOM 2087 N N . PRO A 1 253 ? 17.562 -13.549 -27.024 1.00 85.06 253 PRO A N 1
ATOM 2088 C CA . PRO A 1 253 ? 18.577 -13.869 -28.026 1.00 85.06 253 PRO A CA 1
ATOM 2089 C C . PRO A 1 253 ? 20.017 -13.802 -27.503 1.00 85.06 253 PRO A C 1
ATOM 2091 O O . PRO A 1 253 ? 20.814 -14.653 -27.877 1.00 85.06 253 PRO A O 1
ATOM 2094 N N . ASP A 1 254 ? 20.347 -12.854 -26.619 1.00 85.62 254 ASP A N 1
ATOM 2095 C CA . ASP A 1 254 ? 21.692 -12.759 -26.030 1.00 85.62 254 ASP A CA 1
ATOM 2096 C C . ASP A 1 254 ? 21.971 -13.951 -25.102 1.00 85.62 254 ASP A C 1
ATOM 2098 O O . ASP A 1 254 ? 23.048 -14.539 -25.156 1.00 85.62 254 ASP A O 1
ATOM 2102 N N . ILE A 1 255 ? 20.962 -14.375 -24.327 1.00 86.81 255 ILE A N 1
ATOM 2103 C CA . ILE A 1 255 ? 21.032 -15.582 -23.486 1.00 86.81 255 ILE A CA 1
ATOM 2104 C C . ILE A 1 255 ? 21.301 -16.820 -24.349 1.00 86.81 255 ILE A C 1
ATOM 2106 O O . ILE A 1 255 ? 22.227 -17.571 -24.063 1.00 86.81 255 ILE A O 1
ATOM 2110 N N . LEU A 1 256 ? 20.539 -17.011 -25.432 1.00 87.50 256 LEU A N 1
ATOM 2111 C CA . LEU A 1 256 ? 20.673 -18.172 -26.322 1.00 87.50 256 LEU A CA 1
ATOM 2112 C C . LEU A 1 256 ? 22.036 -18.225 -27.026 1.00 87.50 256 LEU A C 1
ATOM 2114 O O . LEU A 1 256 ? 22.579 -19.308 -27.249 1.00 87.50 256 LEU A O 1
ATOM 2118 N N . ILE A 1 257 ? 22.599 -17.066 -27.385 1.00 90.38 257 ILE A N 1
ATOM 2119 C CA . ILE A 1 257 ? 23.952 -16.986 -27.954 1.00 90.38 257 ILE A CA 1
ATOM 2120 C C . ILE A 1 257 ? 24.971 -17.496 -26.930 1.00 90.38 257 ILE A C 1
ATOM 2122 O O . ILE A 1 257 ? 25.766 -18.377 -27.262 1.00 90.38 257 ILE A O 1
ATOM 2126 N N . ARG A 1 258 ? 24.906 -17.010 -25.684 1.00 91.25 258 ARG A N 1
ATOM 2127 C CA . ARG A 1 258 ? 25.829 -17.429 -24.616 1.00 91.25 258 ARG A CA 1
ATOM 2128 C C . ARG A 1 258 ? 25.646 -18.882 -24.206 1.00 91.25 258 ARG A C 1
ATOM 2130 O O . ARG A 1 258 ? 26.637 -19.581 -24.019 1.00 91.25 258 ARG A O 1
ATOM 2137 N N . GLU A 1 259 ? 24.410 -19.360 -24.142 1.00 90.31 259 GLU A N 1
ATOM 2138 C CA . GLU A 1 259 ? 24.099 -20.766 -23.879 1.00 90.31 259 GLU A CA 1
ATOM 2139 C C . GLU A 1 259 ? 24.739 -21.673 -24.935 1.00 90.31 259 GLU A C 1
ATOM 2141 O O . GLU A 1 259 ? 25.418 -22.641 -24.598 1.00 90.31 259 GLU A O 1
ATOM 2146 N N . LYS A 1 260 ? 24.600 -21.328 -26.221 1.00 93.06 260 LYS A N 1
ATOM 2147 C CA . LYS A 1 260 ? 25.207 -22.090 -27.319 1.00 93.06 260 LYS A CA 1
ATOM 2148 C C . LYS A 1 260 ? 26.736 -22.111 -27.242 1.00 93.06 260 LYS A C 1
ATOM 2150 O O . LYS A 1 260 ? 27.343 -23.132 -27.558 1.00 93.06 260 LYS A O 1
ATOM 2155 N N . GLU A 1 261 ? 27.364 -21.001 -26.861 1.00 93.94 261 GLU A N 1
ATOM 2156 C CA . GLU A 1 261 ? 28.816 -20.924 -26.650 1.00 93.94 261 GLU A CA 1
ATOM 2157 C C . GLU A 1 261 ? 29.253 -21.813 -25.479 1.00 93.94 261 GLU A C 1
ATOM 2159 O O . GLU A 1 261 ? 30.149 -22.640 -25.643 1.00 93.94 261 GLU A O 1
ATOM 2164 N N . MET A 1 262 ? 28.562 -21.733 -24.339 1.00 93.31 262 MET A N 1
ATOM 2165 C CA . MET A 1 262 ? 28.834 -22.571 -23.166 1.00 93.31 262 MET A CA 1
ATOM 2166 C C . MET A 1 262 ? 28.655 -24.060 -23.464 1.00 93.31 262 MET A C 1
ATOM 2168 O O . MET A 1 262 ? 29.535 -24.851 -23.133 1.00 93.31 262 MET A O 1
ATOM 2172 N N . LEU A 1 263 ? 27.576 -24.455 -24.148 1.00 92.81 263 LEU A N 1
ATOM 2173 C CA . LEU A 1 263 ? 27.323 -25.854 -24.507 1.00 92.81 263 LEU A CA 1
ATOM 2174 C C . LEU A 1 263 ? 28.438 -26.451 -25.371 1.00 92.81 263 LEU A C 1
ATOM 2176 O O . LEU A 1 263 ? 28.747 -27.630 -25.218 1.00 92.81 263 LEU A O 1
ATOM 2180 N N . ARG A 1 264 ? 29.092 -25.663 -26.237 1.00 92.81 264 ARG A N 1
ATOM 2181 C CA . ARG A 1 264 ? 30.263 -26.136 -27.002 1.00 92.81 264 ARG A CA 1
ATOM 2182 C C . ARG A 1 264 ? 31.428 -26.495 -26.081 1.00 92.81 264 ARG A C 1
ATOM 2184 O O . ARG A 1 264 ? 32.044 -27.542 -26.268 1.00 92.81 264 ARG A O 1
ATOM 2191 N N . HIS A 1 265 ? 31.705 -25.660 -25.081 1.00 93.50 265 HIS A N 1
ATOM 2192 C CA . HIS A 1 265 ? 32.752 -25.924 -24.094 1.00 93.50 265 HIS A CA 1
ATOM 2193 C C . HIS A 1 265 ? 32.396 -27.102 -23.180 1.00 93.50 265 HIS A C 1
ATOM 2195 O O . HIS A 1 265 ? 33.224 -27.988 -22.980 1.00 93.50 265 HIS A O 1
ATOM 2201 N N . LEU A 1 266 ? 31.156 -27.161 -22.686 1.00 91.25 266 LEU A N 1
ATOM 2202 C CA . LEU A 1 266 ? 30.668 -28.258 -21.844 1.00 91.25 266 LEU A CA 1
ATOM 2203 C C . LEU A 1 266 ? 30.690 -29.598 -22.590 1.00 91.25 266 LEU A C 1
ATOM 2205 O O . LEU A 1 266 ? 31.134 -30.600 -22.034 1.00 91.25 266 LEU A O 1
ATOM 2209 N N . SER A 1 267 ? 30.319 -29.602 -23.873 1.00 91.25 267 SER A N 1
ATOM 2210 C CA . SER A 1 267 ? 30.432 -30.786 -24.731 1.00 91.25 267 SER A CA 1
ATOM 2211 C C . SER A 1 267 ? 31.890 -31.230 -24.869 1.00 91.25 267 SER A C 1
ATOM 2213 O O . SER A 1 267 ? 32.184 -32.403 -24.686 1.00 91.25 267 SER A O 1
ATOM 2215 N N . ALA A 1 268 ? 32.830 -30.310 -25.119 1.00 90.25 268 ALA A N 1
ATOM 2216 C CA . ALA A 1 268 ? 34.255 -30.646 -25.216 1.00 90.25 268 ALA A CA 1
ATOM 2217 C C . ALA A 1 268 ? 34.831 -31.214 -23.904 1.00 90.25 268 ALA A C 1
ATOM 2219 O O . ALA A 1 268 ? 35.686 -32.099 -23.943 1.00 90.25 268 ALA A O 1
ATOM 2220 N N . ILE A 1 269 ? 34.343 -30.742 -22.751 1.00 90.75 269 ILE A N 1
ATOM 2221 C CA . ILE A 1 269 ? 34.689 -31.297 -21.435 1.00 90.75 269 ILE A CA 1
ATOM 2222 C C . ILE A 1 269 ? 34.128 -32.715 -21.285 1.00 90.75 269 ILE A C 1
ATOM 2224 O O . ILE A 1 269 ? 34.845 -33.595 -20.816 1.00 90.75 269 ILE A O 1
ATOM 2228 N N . ALA A 1 270 ? 32.885 -32.957 -21.711 1.00 88.50 270 ALA A N 1
ATOM 2229 C CA . ALA A 1 270 ? 32.246 -34.269 -21.614 1.00 88.50 270 ALA A CA 1
ATOM 2230 C C . ALA A 1 270 ? 32.972 -35.356 -22.430 1.00 88.50 270 ALA A C 1
ATOM 2232 O O . ALA A 1 270 ? 33.029 -36.503 -21.994 1.00 88.50 270 ALA A O 1
ATOM 2233 N N . VAL A 1 271 ? 33.579 -35.002 -23.572 1.00 91.94 271 VAL A N 1
ATOM 2234 C CA . VAL A 1 271 ? 34.385 -35.935 -24.394 1.00 91.94 271 VAL A CA 1
ATOM 2235 C C . VAL A 1 271 ? 35.872 -35.972 -23.980 1.00 91.94 271 VAL A C 1
ATOM 2237 O O . VAL A 1 271 ? 36.693 -36.542 -24.690 1.00 91.94 271 VAL A O 1
ATOM 2240 N N . ASN A 1 272 ? 36.243 -35.389 -22.830 1.00 87.94 272 ASN A N 1
ATOM 2241 C CA . ASN A 1 272 ? 37.622 -35.332 -22.314 1.00 87.94 272 ASN A CA 1
ATOM 2242 C C . ASN A 1 272 ? 38.654 -34.784 -23.321 1.00 87.94 272 ASN A C 1
ATOM 2244 O O . ASN A 1 272 ? 39.800 -35.237 -23.364 1.00 87.94 272 ASN A O 1
ATOM 2248 N N . SER A 1 273 ? 38.267 -33.792 -24.128 1.00 89.62 273 SER A N 1
ATOM 2249 C CA . SER A 1 273 ? 39.190 -33.145 -25.063 1.00 89.62 273 SER A CA 1
ATOM 2250 C C . SER A 1 273 ? 40.367 -32.483 -24.320 1.00 89.62 273 SER A C 1
ATOM 2252 O O . SER A 1 273 ? 40.162 -31.910 -23.241 1.00 89.62 273 SER A O 1
ATOM 2254 N N . PRO A 1 274 ? 41.592 -32.495 -24.887 1.00 89.75 274 PRO A N 1
ATOM 2255 C CA . PRO A 1 274 ? 42.757 -31.862 -24.270 1.00 89.75 274 PRO A CA 1
ATOM 2256 C C . PRO A 1 274 ? 42.493 -30.387 -23.937 1.00 89.75 274 PRO A C 1
ATOM 2258 O O . PRO A 1 274 ? 41.944 -29.653 -24.757 1.00 89.75 274 PRO A O 1
ATOM 2261 N N . ASN A 1 275 ? 42.871 -29.958 -22.731 1.00 90.00 275 ASN A N 1
ATOM 2262 C CA . ASN A 1 275 ? 42.745 -28.582 -22.224 1.00 90.00 275 ASN A CA 1
ATOM 2263 C C . ASN A 1 275 ? 41.310 -28.004 -22.203 1.00 90.00 275 ASN A C 1
ATOM 2265 O O . ASN A 1 275 ? 41.132 -26.805 -21.993 1.00 90.00 275 ASN A O 1
ATOM 2269 N N . ALA A 1 276 ? 40.258 -28.818 -22.367 1.00 89.00 276 ALA A N 1
ATOM 2270 C CA . ALA A 1 276 ? 38.879 -28.321 -22.460 1.00 89.00 276 ALA A CA 1
ATOM 2271 C C . ALA A 1 276 ? 38.401 -27.572 -21.200 1.00 89.00 276 ALA A C 1
ATOM 2273 O O . ALA A 1 276 ? 37.666 -26.589 -21.302 1.00 89.00 276 ALA A O 1
ATOM 2274 N N . LYS A 1 277 ? 38.844 -28.003 -20.009 1.00 88.94 277 LYS A N 1
ATOM 2275 C CA . LYS A 1 277 ? 38.522 -27.336 -18.734 1.00 88.94 277 LYS A CA 1
ATOM 2276 C C . LYS A 1 277 ? 39.188 -25.961 -18.617 1.00 88.94 277 LYS A C 1
ATOM 2278 O O . LYS A 1 277 ? 38.538 -25.009 -18.194 1.00 88.94 277 LYS A O 1
ATOM 2283 N N . GLU A 1 278 ? 40.450 -25.855 -19.026 1.00 91.94 278 GLU A N 1
ATOM 2284 C CA . GLU A 1 278 ? 41.215 -24.600 -19.029 1.00 91.94 278 GLU A CA 1
ATOM 2285 C C . GLU A 1 278 ? 40.652 -23.619 -20.060 1.00 91.94 278 GLU A C 1
ATOM 2287 O O . GLU A 1 278 ? 40.409 -22.458 -19.740 1.00 91.94 278 GLU A O 1
ATOM 2292 N N . ALA A 1 279 ? 40.330 -24.109 -21.260 1.00 91.62 279 ALA A N 1
ATOM 2293 C CA . ALA A 1 279 ? 39.686 -23.318 -22.304 1.00 91.62 279 ALA A CA 1
ATOM 2294 C C . ALA A 1 279 ? 38.318 -22.775 -21.860 1.00 91.62 279 ALA A C 1
ATOM 2296 O O . ALA A 1 279 ? 37.980 -21.633 -22.158 1.00 91.62 279 ALA A O 1
ATOM 2297 N N . TYR A 1 280 ? 37.527 -23.562 -21.119 1.00 93.69 280 TYR A N 1
ATOM 2298 C CA . TYR A 1 280 ? 36.257 -23.081 -20.571 1.00 93.69 280 TYR A CA 1
ATOM 2299 C C . TYR A 1 280 ? 36.458 -22.044 -19.458 1.00 93.69 280 TYR A C 1
ATOM 2301 O O . TYR A 1 280 ? 35.710 -21.071 -19.385 1.00 93.69 280 TYR A O 1
ATOM 2309 N N . ALA A 1 281 ? 37.468 -22.217 -18.600 1.00 90.62 281 ALA A N 1
ATOM 2310 C CA . ALA A 1 281 ? 37.802 -21.238 -17.567 1.00 90.62 281 ALA A CA 1
ATOM 2311 C C . ALA A 1 281 ? 38.235 -19.888 -18.169 1.00 90.62 281 ALA A C 1
ATOM 2313 O O . ALA A 1 281 ? 37.662 -18.864 -17.795 1.00 90.62 281 ALA A O 1
ATOM 2314 N N . SER A 1 282 ? 39.144 -19.896 -19.153 1.00 93.25 282 SER A N 1
ATOM 2315 C CA . SER A 1 282 ? 39.574 -18.686 -19.880 1.00 93.25 282 SER A CA 1
ATOM 2316 C C . SER A 1 282 ? 38.404 -18.032 -20.621 1.00 93.25 282 SER A C 1
ATOM 2318 O O . SER A 1 282 ? 38.179 -16.835 -20.453 1.00 93.25 282 SER A O 1
ATOM 2320 N N . TYR A 1 283 ? 37.561 -18.809 -21.316 1.00 94.56 283 TYR A N 1
ATOM 2321 C CA . TYR A 1 283 ? 36.345 -18.285 -21.951 1.00 94.56 283 TYR A CA 1
ATOM 2322 C C . TYR A 1 283 ? 35.432 -17.555 -20.955 1.00 94.56 283 TYR A C 1
ATOM 2324 O O . TYR A 1 283 ? 34.956 -16.454 -21.251 1.00 94.56 283 TYR A O 1
ATOM 2332 N N . LYS A 1 284 ? 35.180 -18.145 -19.776 1.00 90.81 284 LYS A N 1
ATOM 2333 C CA . LYS A 1 284 ? 34.338 -17.530 -18.737 1.00 90.81 284 LYS A CA 1
ATOM 2334 C C . LYS A 1 284 ? 34.922 -16.203 -18.269 1.00 90.81 284 LYS A C 1
ATOM 2336 O O . LYS A 1 284 ? 34.190 -15.219 -18.185 1.00 90.81 284 LYS A O 1
ATOM 2341 N N . GLU A 1 285 ? 36.216 -16.170 -17.974 1.00 87.12 285 GLU A N 1
ATOM 2342 C CA . GLU A 1 285 ? 36.895 -14.977 -17.473 1.00 87.12 285 GLU A CA 1
ATOM 2343 C C . GLU A 1 285 ? 36.940 -13.857 -18.521 1.00 87.12 285 GLU A C 1
ATOM 2345 O O . GLU A 1 285 ? 36.515 -12.732 -18.245 1.00 87.12 285 GLU A O 1
ATOM 2350 N N . GLU A 1 286 ? 37.357 -14.166 -19.748 1.00 90.88 286 GLU A N 1
ATOM 2351 C CA . GLU A 1 286 ? 37.448 -13.204 -20.851 1.00 90.88 286 GLU A CA 1
ATOM 2352 C C . GLU A 1 286 ? 36.079 -12.640 -21.230 1.00 90.88 286 GLU A C 1
ATOM 2354 O O . GLU A 1 286 ? 35.916 -11.423 -21.388 1.00 90.88 286 GLU A O 1
ATOM 2359 N N . THR A 1 287 ? 35.075 -13.514 -21.331 1.00 90.06 287 THR A N 1
ATOM 2360 C CA . THR A 1 287 ? 33.706 -13.117 -21.669 1.00 90.06 287 THR A CA 1
ATOM 2361 C C . THR A 1 287 ? 33.112 -12.255 -20.570 1.00 90.06 287 THR A C 1
ATOM 2363 O O . THR A 1 287 ? 32.558 -11.195 -20.867 1.00 90.06 287 THR A O 1
ATOM 2366 N N . ARG A 1 288 ? 33.274 -12.647 -19.300 1.00 86.06 288 ARG A N 1
ATOM 2367 C CA . ARG A 1 288 ? 32.827 -11.844 -18.156 1.00 86.06 288 ARG A CA 1
ATOM 2368 C C . ARG A 1 288 ? 33.499 -10.476 -18.167 1.00 86.06 288 ARG A C 1
ATOM 2370 O O . ARG A 1 288 ? 32.807 -9.463 -18.134 1.00 86.06 288 ARG A O 1
ATOM 2377 N N . ALA A 1 289 ? 34.822 -10.420 -18.303 1.00 85.06 289 ALA A N 1
ATOM 2378 C CA . ALA A 1 289 ? 35.560 -9.161 -18.352 1.00 85.06 289 ALA A CA 1
ATOM 2379 C C . ALA A 1 289 ? 35.106 -8.266 -19.519 1.00 85.06 289 ALA A C 1
ATOM 2381 O O . ALA A 1 289 ? 34.960 -7.054 -19.351 1.00 85.06 289 ALA A O 1
ATOM 2382 N N . SER A 1 290 ? 34.832 -8.842 -20.694 1.00 87.50 290 SER A N 1
ATOM 2383 C CA . SER A 1 290 ? 34.295 -8.105 -21.843 1.00 87.50 290 SER A CA 1
ATOM 2384 C C . SER A 1 290 ? 32.882 -7.579 -21.597 1.00 87.50 290 SER A C 1
ATOM 2386 O O . SER A 1 290 ? 32.595 -6.428 -21.934 1.00 87.50 290 SER A O 1
ATOM 2388 N N . THR A 1 291 ? 32.000 -8.392 -21.011 1.00 87.12 291 THR A N 1
ATOM 2389 C CA . THR A 1 291 ? 30.624 -7.992 -20.693 1.00 87.12 291 THR A CA 1
ATOM 2390 C C . THR A 1 291 ? 30.622 -6.844 -19.693 1.00 87.12 291 THR A C 1
ATOM 2392 O O . THR A 1 291 ? 29.949 -5.840 -19.922 1.00 87.12 291 THR A O 1
ATOM 2395 N N . ILE A 1 292 ? 31.431 -6.926 -18.637 1.00 82.56 292 ILE A N 1
ATOM 2396 C CA . ILE A 1 292 ? 31.487 -5.870 -17.624 1.00 82.56 292 ILE A CA 1
ATOM 2397 C C . ILE A 1 292 ? 32.089 -4.573 -18.222 1.00 82.56 292 ILE A C 1
ATOM 2399 O O . ILE A 1 292 ? 31.529 -3.496 -18.008 1.00 82.56 292 ILE A O 1
ATOM 2403 N N . ARG A 1 293 ? 33.117 -4.645 -19.092 1.00 85.31 293 ARG A N 1
ATOM 2404 C CA . ARG A 1 293 ? 33.655 -3.460 -19.806 1.00 85.31 293 ARG A CA 1
ATOM 2405 C C . ARG A 1 293 ? 32.613 -2.799 -20.707 1.00 85.31 293 ARG A C 1
ATOM 2407 O O . ARG A 1 293 ? 32.558 -1.574 -20.803 1.00 85.31 293 ARG A O 1
ATOM 2414 N N . TYR A 1 294 ? 31.796 -3.603 -21.384 1.00 88.38 294 TYR A N 1
ATOM 2415 C CA . TYR A 1 294 ? 30.704 -3.104 -22.216 1.00 88.38 294 TYR A CA 1
ATOM 2416 C C . TYR A 1 294 ? 29.648 -2.382 -21.373 1.00 88.38 294 TYR A C 1
ATOM 2418 O O . TYR A 1 294 ? 29.212 -1.290 -21.733 1.00 88.38 294 TYR A O 1
ATOM 2426 N N . LEU A 1 295 ? 29.260 -2.963 -20.235 1.00 86.94 295 LEU A N 1
ATOM 2427 C CA . LEU A 1 295 ? 28.277 -2.364 -19.333 1.00 86.94 295 LEU A CA 1
ATOM 2428 C C . LEU A 1 295 ? 28.789 -1.065 -18.700 1.00 86.94 295 LEU A C 1
ATOM 2430 O O . LEU A 1 295 ? 28.021 -0.114 -18.609 1.00 86.94 295 LEU A O 1
ATOM 2434 N N . ALA A 1 296 ? 30.078 -0.964 -18.366 1.00 85.06 296 ALA A N 1
ATOM 2435 C CA . ALA A 1 296 ? 30.674 0.284 -17.882 1.00 85.06 296 ALA A CA 1
ATOM 2436 C C . ALA A 1 296 ? 30.502 1.441 -18.887 1.00 85.06 296 ALA A C 1
ATOM 2438 O O . ALA A 1 296 ? 30.074 2.531 -18.519 1.00 85.06 296 ALA A O 1
ATOM 2439 N N . ARG A 1 297 ? 30.721 1.182 -20.183 1.00 87.50 297 ARG A N 1
ATOM 2440 C CA . ARG A 1 297 ? 30.479 2.169 -21.253 1.00 87.50 297 ARG A CA 1
ATOM 2441 C C . ARG A 1 297 ? 29.004 2.568 -21.355 1.00 87.50 297 ARG A C 1
ATOM 2443 O O . ARG A 1 297 ? 28.686 3.730 -21.584 1.00 87.50 297 ARG A O 1
ATOM 2450 N N . VAL A 1 298 ? 28.095 1.606 -21.181 1.00 89.75 298 VAL A N 1
ATOM 2451 C CA . VAL A 1 298 ? 26.643 1.855 -21.158 1.00 89.75 298 VAL A CA 1
ATOM 2452 C C . VAL A 1 298 ? 26.252 2.758 -19.986 1.00 89.75 298 VAL A C 1
ATOM 2454 O O . VAL A 1 298 ? 25.378 3.612 -20.153 1.00 89.75 298 VAL A O 1
ATOM 2457 N N . LEU A 1 299 ? 26.894 2.603 -18.823 1.00 87.50 299 LEU A N 1
ATOM 2458 C CA . LEU A 1 299 ? 26.668 3.475 -17.669 1.00 87.50 299 LEU A CA 1
ATOM 2459 C C . LEU A 1 299 ? 27.018 4.929 -17.990 1.00 87.50 299 LEU A C 1
ATOM 2461 O O . LEU A 1 299 ? 26.177 5.798 -17.769 1.00 87.50 299 LEU A O 1
ATOM 2465 N N . ASP A 1 300 ? 28.174 5.189 -18.610 1.00 87.88 300 ASP A N 1
ATOM 2466 C CA . ASP A 1 300 ? 28.547 6.543 -19.048 1.00 87.88 300 ASP A CA 1
ATOM 2467 C C . ASP A 1 300 ? 27.505 7.141 -20.010 1.00 87.88 300 ASP A C 1
ATOM 2469 O O . ASP A 1 300 ? 27.159 8.326 -19.918 1.00 87.88 300 ASP A O 1
ATOM 2473 N N . CYS A 1 301 ? 26.947 6.321 -20.913 1.00 91.12 301 CYS A N 1
ATOM 2474 C CA . CYS A 1 301 ? 25.861 6.750 -21.794 1.00 91.12 301 CYS A CA 1
ATOM 2475 C C . CYS A 1 301 ? 24.590 7.129 -21.032 1.00 91.12 301 CYS A C 1
ATOM 2477 O O . CYS A 1 301 ? 23.983 8.172 -21.313 1.00 91.12 301 CYS A O 1
ATOM 2479 N N . ASN A 1 302 ? 24.184 6.287 -20.081 1.00 91.44 302 ASN A N 1
ATOM 2480 C CA . ASN A 1 302 ? 23.011 6.527 -19.249 1.00 91.44 302 ASN A CA 1
ATOM 2481 C C . ASN A 1 302 ? 23.193 7.797 -18.410 1.00 91.44 302 ASN A C 1
ATOM 2483 O O . ASN A 1 302 ? 22.298 8.641 -18.402 1.00 91.44 302 ASN A O 1
ATOM 2487 N N . ASP A 1 303 ? 24.355 7.980 -17.782 1.00 88.69 303 ASP A N 1
ATOM 2488 C CA . ASP A 1 303 ? 24.681 9.155 -16.972 1.00 88.69 303 ASP A CA 1
ATOM 2489 C C . ASP A 1 303 ? 24.652 10.446 -17.776 1.00 88.69 303 ASP A C 1
ATOM 2491 O O . ASP A 1 303 ? 24.075 11.448 -17.344 1.00 88.69 303 ASP A O 1
ATOM 2495 N N . TRP A 1 304 ? 25.263 10.438 -18.961 1.00 91.38 304 TRP A N 1
ATOM 2496 C CA . TRP A 1 304 ? 25.263 11.598 -19.841 1.00 91.38 304 TRP A CA 1
ATOM 2497 C C . TRP A 1 304 ? 23.829 12.005 -20.196 1.00 91.38 304 TRP A C 1
ATOM 2499 O O . TRP A 1 304 ? 23.450 13.167 -20.011 1.00 91.38 304 TRP A O 1
ATOM 2509 N N . ALA A 1 305 ? 22.995 11.054 -20.621 1.00 90.88 305 ALA A N 1
ATOM 2510 C CA . ALA A 1 305 ? 21.611 11.335 -20.988 1.00 90.88 305 ALA A CA 1
ATOM 2511 C C . ALA A 1 305 ? 20.745 11.736 -19.776 1.00 90.88 305 ALA A C 1
ATOM 2513 O O . ALA A 1 305 ? 19.882 12.617 -19.885 1.00 90.88 305 ALA A O 1
ATOM 2514 N N . LEU A 1 306 ? 21.007 11.146 -18.607 1.00 88.62 306 LEU A N 1
ATOM 2515 C CA . LEU A 1 306 ? 20.368 11.492 -17.340 1.00 88.62 306 LEU A CA 1
ATOM 2516 C C . LEU A 1 306 ? 20.758 1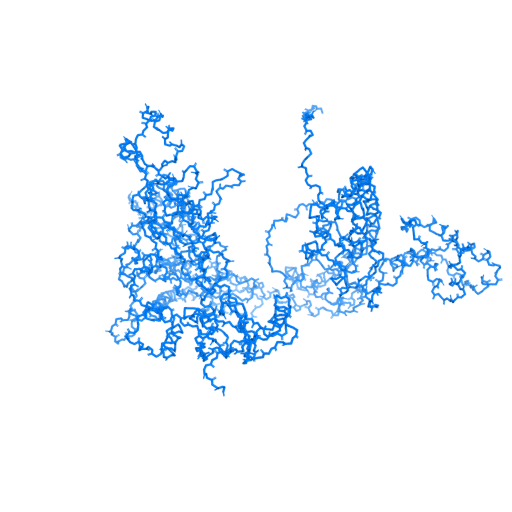2.899 -16.869 1.00 88.62 306 LEU A C 1
ATOM 2518 O O . LEU A 1 306 ? 19.911 13.640 -16.374 1.00 88.62 306 LEU A O 1
ATOM 2522 N N . SER A 1 307 ? 22.003 13.329 -17.089 1.00 90.31 307 SER A N 1
ATOM 2523 C CA . SER A 1 307 ? 22.449 14.689 -16.758 1.00 90.31 307 SER A CA 1
ATOM 2524 C C . SER A 1 307 ? 21.676 15.757 -17.542 1.00 90.31 307 SER A C 1
ATOM 2526 O O . SER A 1 307 ? 21.338 16.815 -17.005 1.00 90.31 307 SER A O 1
ATOM 2528 N N . ILE A 1 308 ? 21.338 15.472 -18.805 1.00 90.50 308 ILE A N 1
ATOM 2529 C CA . ILE A 1 308 ? 20.515 16.350 -19.644 1.00 90.50 308 ILE A CA 1
ATOM 2530 C C . ILE A 1 308 ? 19.087 16.395 -19.100 1.00 90.50 308 ILE A C 1
ATOM 2532 O O . ILE A 1 308 ? 18.520 17.482 -18.977 1.00 90.50 308 ILE A O 1
ATOM 2536 N N . TRP A 1 309 ? 18.527 15.239 -18.732 1.00 87.62 309 TRP A N 1
ATOM 2537 C CA . TRP A 1 309 ? 17.214 15.160 -18.092 1.00 87.62 309 TRP A CA 1
ATOM 2538 C C . TRP A 1 309 ? 17.157 16.003 -16.811 1.00 87.62 309 TRP A C 1
ATOM 2540 O O . TRP A 1 309 ? 16.316 16.894 -16.716 1.00 87.62 309 TRP A O 1
ATOM 2550 N N . ARG A 1 310 ? 18.107 15.818 -15.885 1.00 87.00 310 ARG A N 1
ATOM 2551 C CA . ARG A 1 310 ? 18.174 16.561 -14.612 1.00 87.00 310 ARG A CA 1
ATOM 2552 C C . ARG A 1 310 ? 18.242 18.076 -14.816 1.00 87.00 310 ARG A C 1
ATOM 2554 O O . ARG A 1 310 ? 17.587 18.829 -14.102 1.00 87.00 310 ARG A O 1
ATOM 2561 N N . LYS A 1 311 ? 18.977 18.549 -15.831 1.00 88.25 311 LYS A N 1
ATOM 2562 C CA . LYS A 1 311 ? 19.016 19.981 -16.190 1.00 88.25 311 LYS A CA 1
ATOM 2563 C C . LYS A 1 311 ? 17.651 20.502 -16.655 1.00 88.25 311 LYS A C 1
ATOM 2565 O O . LYS A 1 311 ? 17.272 21.621 -16.305 1.00 88.25 311 LYS A O 1
ATOM 2570 N N . LEU A 1 312 ? 16.924 19.725 -17.459 1.00 86.50 312 LEU A N 1
ATOM 2571 C CA . LEU A 1 312 ? 15.581 20.091 -17.926 1.00 86.50 312 LEU A CA 1
ATOM 2572 C C . LEU A 1 312 ? 14.569 20.085 -16.777 1.00 86.50 312 LEU A C 1
ATOM 2574 O O . LEU A 1 312 ? 13.795 21.031 -16.639 1.00 86.50 312 LEU A O 1
ATOM 2578 N N . GLU A 1 313 ? 14.618 19.049 -15.949 1.00 84.44 313 GLU A N 1
ATOM 2579 C CA . GLU A 1 313 ? 13.773 18.861 -14.775 1.00 84.44 313 GLU A CA 1
ATOM 2580 C C . GLU A 1 313 ? 13.974 19.980 -13.752 1.00 84.44 313 GLU A C 1
ATOM 2582 O O . GLU A 1 313 ? 13.010 20.654 -13.398 1.00 84.44 313 GLU A O 1
ATOM 2587 N N . GLY A 1 314 ? 15.217 20.299 -13.381 1.00 84.00 314 GLY A N 1
ATOM 2588 C CA . GLY A 1 314 ? 15.507 21.416 -12.477 1.00 84.00 314 GLY A CA 1
ATOM 2589 C C . GLY A 1 314 ? 15.007 22.763 -13.016 1.00 84.00 314 GLY A C 1
ATOM 2590 O O . GLY A 1 314 ? 14.401 23.553 -12.288 1.00 84.00 314 GLY A O 1
ATOM 2591 N N . ALA A 1 315 ? 15.170 23.017 -14.320 1.00 86.38 315 ALA A N 1
ATOM 2592 C CA . ALA A 1 315 ? 14.648 24.229 -14.954 1.00 86.38 315 ALA A CA 1
ATOM 2593 C C . ALA A 1 315 ? 13.108 24.277 -14.987 1.00 86.38 315 ALA A C 1
ATOM 2595 O O . ALA A 1 315 ? 12.528 25.367 -14.930 1.00 86.38 315 ALA A O 1
ATOM 2596 N N . TYR A 1 316 ? 12.447 23.124 -15.108 1.00 85.38 316 TYR A N 1
ATOM 2597 C CA . TYR A 1 316 ? 10.995 22.995 -15.024 1.00 85.38 316 TYR A CA 1
ATOM 2598 C C . TYR A 1 316 ? 10.505 23.243 -13.594 1.00 85.38 316 TYR A C 1
ATOM 2600 O O . TYR A 1 316 ? 9.689 24.144 -13.400 1.00 85.38 316 TYR A O 1
ATOM 2608 N N . ILE A 1 317 ? 11.048 22.517 -12.611 1.00 82.88 317 ILE A N 1
ATOM 2609 C CA . ILE A 1 317 ? 10.680 22.605 -11.190 1.00 82.88 317 ILE A CA 1
ATOM 2610 C C . ILE A 1 317 ? 10.830 24.042 -10.696 1.00 82.88 317 ILE A C 1
ATOM 2612 O O . ILE A 1 317 ? 9.894 24.592 -10.122 1.00 82.88 317 ILE A O 1
ATOM 2616 N N . SER A 1 318 ? 11.956 24.695 -10.998 1.00 84.75 318 SER A N 1
ATOM 2617 C CA . SER A 1 318 ? 12.196 26.090 -10.609 1.00 84.75 318 SER A CA 1
ATOM 2618 C C . SER A 1 318 ? 11.114 27.040 -11.144 1.00 84.75 318 SER A C 1
ATOM 2620 O O . SER A 1 318 ? 10.537 27.832 -10.397 1.00 84.75 318 SER A O 1
ATOM 2622 N N . LYS A 1 319 ? 10.772 26.937 -12.435 1.00 87.56 319 LYS A N 1
ATOM 2623 C CA . LYS A 1 319 ? 9.756 27.804 -13.057 1.00 87.56 319 LYS A CA 1
ATOM 2624 C C . LYS A 1 319 ? 8.336 27.480 -12.601 1.00 87.56 319 LYS A C 1
ATOM 2626 O O . LYS A 1 319 ? 7.517 28.391 -12.484 1.00 87.56 319 LYS A O 1
ATOM 2631 N N . PHE A 1 320 ? 8.038 26.206 -12.373 1.00 86.44 320 PHE A N 1
ATOM 2632 C CA . PHE A 1 320 ? 6.743 25.761 -11.876 1.00 86.44 320 PHE A CA 1
ATOM 2633 C C . PHE A 1 320 ? 6.531 26.210 -10.428 1.00 86.44 320 PHE A C 1
ATOM 2635 O O . PHE A 1 320 ? 5.507 26.817 -10.130 1.00 86.44 320 PHE A O 1
ATOM 2642 N N . SER A 1 321 ? 7.541 26.047 -9.571 1.00 85.62 321 SER A N 1
ATOM 2643 C CA . SER A 1 321 ? 7.542 26.558 -8.198 1.00 85.62 321 SER A CA 1
ATOM 2644 C C . SER A 1 321 ? 7.338 28.075 -8.159 1.00 85.62 321 SER A C 1
ATOM 2646 O O . SER A 1 321 ? 6.473 28.562 -7.434 1.00 85.62 321 SER A O 1
ATOM 2648 N N . ALA A 1 322 ? 8.022 28.832 -9.027 1.00 87.56 322 ALA A N 1
ATOM 2649 C CA . ALA A 1 322 ? 7.798 30.273 -9.150 1.00 87.56 322 ALA A CA 1
ATOM 2650 C C . ALA A 1 322 ? 6.349 30.618 -9.549 1.00 87.56 322 ALA A C 1
ATOM 2652 O O . ALA A 1 322 ? 5.774 31.570 -9.022 1.00 87.56 322 ALA A O 1
ATOM 2653 N N . LEU A 1 323 ? 5.726 29.840 -10.444 1.00 88.12 323 LEU A N 1
ATOM 2654 C CA . LEU A 1 323 ? 4.318 30.020 -10.813 1.00 88.12 323 LEU A CA 1
ATOM 2655 C C . LEU A 1 323 ? 3.376 29.762 -9.621 1.00 88.12 323 LEU A C 1
ATOM 2657 O O . LEU A 1 323 ? 2.451 30.547 -9.409 1.00 88.12 323 LEU A O 1
ATOM 2661 N N . CYS A 1 324 ? 3.621 28.712 -8.837 1.00 87.06 324 CYS A N 1
ATOM 2662 C CA . CYS A 1 324 ? 2.844 28.384 -7.635 1.00 87.06 324 CYS A CA 1
ATOM 2663 C C . CYS A 1 324 ? 3.048 29.416 -6.509 1.00 87.06 324 CYS A C 1
ATOM 2665 O O . CYS A 1 324 ? 2.103 29.811 -5.829 1.00 87.06 324 CYS A O 1
ATOM 2667 N N . ALA A 1 325 ? 4.260 29.948 -6.339 1.00 87.69 325 ALA A N 1
ATOM 2668 C CA . ALA A 1 325 ? 4.504 31.053 -5.412 1.00 87.69 325 ALA A CA 1
ATOM 2669 C C . ALA A 1 325 ? 3.707 32.306 -5.822 1.00 87.69 325 ALA A C 1
ATOM 2671 O O . ALA A 1 325 ? 3.099 32.978 -4.988 1.00 87.69 325 ALA A O 1
ATOM 2672 N N . MET A 1 326 ? 3.629 32.585 -7.127 1.00 89.00 326 MET A N 1
ATOM 2673 C CA . MET A 1 326 ? 2.823 33.688 -7.648 1.00 89.00 326 MET A CA 1
ATOM 2674 C C . MET A 1 326 ? 1.317 33.495 -7.422 1.00 89.00 326 MET A C 1
ATOM 2676 O O . MET A 1 326 ? 0.634 34.496 -7.192 1.00 89.00 326 MET A O 1
ATOM 2680 N N . SER A 1 327 ? 0.777 32.268 -7.475 1.00 88.12 327 SER A N 1
ATOM 2681 C CA . SER A 1 327 ? -0.641 32.032 -7.151 1.00 88.12 327 SER A CA 1
ATOM 2682 C C . SER A 1 327 ? -0.935 32.323 -5.682 1.00 88.12 327 SER A C 1
ATOM 2684 O O . SER A 1 327 ? -1.922 33.001 -5.402 1.00 88.12 327 SER A O 1
ATOM 2686 N N . ARG A 1 328 ? -0.040 31.933 -4.762 1.00 90.62 328 ARG A N 1
ATOM 2687 C CA . ARG A 1 328 ? -0.140 32.308 -3.341 1.00 90.62 328 ARG A CA 1
ATOM 2688 C C . ARG A 1 328 ? -0.172 33.826 -3.161 1.00 90.62 328 ARG A C 1
ATOM 2690 O O . ARG A 1 328 ? -1.087 34.354 -2.534 1.00 90.62 328 ARG A O 1
ATOM 2697 N N . THR A 1 329 ? 0.802 34.546 -3.728 1.00 90.88 329 THR A N 1
ATOM 2698 C CA . THR A 1 329 ? 0.848 36.018 -3.628 1.00 90.88 329 THR A CA 1
ATOM 2699 C C . THR A 1 329 ? -0.402 36.670 -4.216 1.00 90.88 329 THR A C 1
ATOM 2701 O O . THR A 1 329 ? -0.842 37.703 -3.720 1.00 90.88 329 THR A O 1
ATOM 2704 N N . CYS A 1 330 ? -0.972 36.087 -5.275 1.00 89.75 330 CYS A N 1
ATOM 2705 C CA . CYS A 1 330 ? -2.218 36.555 -5.863 1.00 89.75 330 CYS A CA 1
ATOM 2706 C C . CYS A 1 330 ? -3.364 36.433 -4.854 1.00 89.75 330 CYS A C 1
ATOM 2708 O O . CYS A 1 330 ? -3.925 37.452 -4.480 1.00 89.75 330 CYS A O 1
ATOM 2710 N N . LEU A 1 331 ? -3.652 35.233 -4.345 1.00 91.25 331 LEU A N 1
ATOM 2711 C CA . LEU A 1 331 ? -4.774 34.997 -3.425 1.00 91.25 331 LEU A CA 1
ATOM 2712 C C . LEU A 1 331 ? -4.719 35.869 -2.163 1.00 91.25 331 LEU A C 1
ATOM 2714 O O . LEU A 1 331 ? -5.735 36.430 -1.764 1.00 91.25 331 LEU A O 1
ATOM 2718 N N . ILE A 1 332 ? -3.527 36.060 -1.588 1.00 92.50 332 ILE A N 1
ATOM 2719 C CA . ILE A 1 332 ? -3.348 36.943 -0.424 1.00 92.50 332 ILE A CA 1
ATOM 2720 C C . ILE A 1 332 ? -3.711 38.394 -0.774 1.00 92.50 332 ILE A C 1
ATOM 2722 O O . ILE A 1 332 ? -4.393 39.067 -0.007 1.00 92.50 332 ILE A O 1
ATOM 2726 N N . LYS A 1 333 ? -3.316 38.884 -1.958 1.00 91.00 333 LYS A N 1
ATOM 2727 C CA . LYS A 1 333 ? -3.692 40.233 -2.423 1.00 91.00 333 LYS A CA 1
ATOM 2728 C C . LYS A 1 333 ? -5.189 40.388 -2.690 1.00 91.00 333 LYS A C 1
ATOM 2730 O O . LYS A 1 333 ? -5.683 41.505 -2.608 1.00 91.00 333 LYS A O 1
ATOM 2735 N N . PHE A 1 334 ? -5.888 39.300 -3.009 1.00 86.94 334 PHE A N 1
ATOM 2736 C CA . PHE A 1 334 ? -7.345 39.279 -3.175 1.00 86.94 334 PHE A CA 1
ATOM 2737 C C . PHE A 1 334 ? -8.106 39.194 -1.836 1.00 86.94 334 PHE A C 1
ATOM 2739 O O . PHE A 1 334 ? -9.331 39.208 -1.836 1.00 86.94 334 PHE A O 1
ATOM 2746 N N . GLY A 1 335 ? -7.404 39.167 -0.694 1.00 89.94 335 GLY A N 1
ATOM 2747 C CA . GLY A 1 335 ? -8.010 39.235 0.641 1.00 89.94 335 GLY A CA 1
ATOM 2748 C C . GLY A 1 335 ? -8.185 37.886 1.342 1.00 89.94 335 GLY A C 1
ATOM 2749 O O . GLY A 1 335 ? -8.764 37.838 2.425 1.00 89.94 335 GLY A O 1
ATOM 2750 N N . HIS A 1 336 ? -7.675 36.790 0.772 1.00 91.19 336 HIS A N 1
ATOM 2751 C CA . HIS A 1 336 ? -7.680 35.491 1.447 1.00 91.19 336 HIS A CA 1
ATOM 2752 C C . HIS A 1 336 ? -6.605 35.422 2.543 1.00 91.19 336 HIS A C 1
ATOM 2754 O O . HIS A 1 336 ? -5.485 35.909 2.369 1.00 91.19 336 HIS A O 1
ATOM 2760 N N . SER A 1 337 ? -6.933 34.776 3.668 1.00 90.62 337 SER A N 1
ATOM 2761 C CA . SER A 1 337 ? -5.991 34.568 4.774 1.00 90.62 337 SER A CA 1
ATOM 2762 C C . SER A 1 337 ? -4.790 33.725 4.322 1.00 90.62 337 SER A C 1
ATOM 2764 O O . SER A 1 337 ? -4.990 32.701 3.664 1.00 90.62 337 SER A O 1
ATOM 2766 N N . PRO A 1 338 ? -3.551 34.074 4.718 1.00 91.94 338 PRO A N 1
ATOM 2767 C CA . PRO A 1 338 ? -2.371 33.265 4.417 1.00 91.94 338 PRO A CA 1
ATOM 2768 C C . PRO A 1 338 ? -2.497 31.805 4.870 1.00 91.94 338 PRO A C 1
ATOM 2770 O O . PRO A 1 338 ? -2.041 30.921 4.158 1.00 91.94 338 PRO A O 1
ATOM 2773 N N . VAL A 1 339 ? -3.154 31.554 6.008 1.00 89.69 339 VAL A N 1
ATOM 2774 C CA . VAL A 1 339 ? -3.347 30.200 6.559 1.00 89.69 339 VAL A CA 1
ATOM 2775 C C . VAL A 1 339 ? -4.205 29.337 5.628 1.00 89.69 339 VAL A C 1
ATOM 2777 O O . VAL A 1 339 ? -3.860 28.191 5.361 1.00 89.69 339 VAL A O 1
ATOM 2780 N N . ASP A 1 340 ? -5.285 29.906 5.085 1.00 91.62 340 ASP A N 1
ATOM 2781 C CA . ASP A 1 340 ? -6.212 29.190 4.198 1.00 91.62 340 ASP A CA 1
ATOM 2782 C C . ASP A 1 340 ? -5.577 28.922 2.829 1.00 91.62 340 ASP A C 1
ATOM 2784 O O . ASP A 1 340 ? -5.742 27.852 2.249 1.00 91.62 340 ASP A O 1
ATOM 2788 N N . VAL A 1 341 ? -4.807 29.890 2.321 1.00 90.81 341 VAL A N 1
ATOM 2789 C CA . VAL A 1 341 ? -4.072 29.761 1.055 1.00 90.81 341 VAL A CA 1
ATOM 2790 C C . VAL A 1 341 ? -2.977 28.696 1.152 1.00 90.81 341 VAL A C 1
ATOM 2792 O O . VAL A 1 341 ? -2.712 27.994 0.175 1.00 90.81 341 VAL A O 1
ATOM 2795 N N . ASP A 1 342 ? -2.348 28.568 2.317 1.00 89.50 342 ASP A N 1
ATOM 2796 C CA . ASP A 1 342 ? -1.275 27.602 2.544 1.00 89.50 342 ASP A CA 1
ATOM 2797 C C . ASP A 1 342 ? -1.783 26.182 2.701 1.00 89.50 342 ASP A C 1
ATOM 2799 O O . ASP A 1 342 ? -1.142 25.262 2.188 1.00 89.50 342 ASP A O 1
ATOM 2803 N N . ALA A 1 343 ? -2.952 26.023 3.323 1.00 87.50 343 ALA A N 1
ATOM 2804 C CA . ALA A 1 343 ? -3.631 24.740 3.427 1.00 87.50 343 ALA A CA 1
ATOM 2805 C C . ALA A 1 343 ? -3.896 24.118 2.045 1.00 87.50 343 ALA A C 1
ATOM 2807 O O . ALA A 1 343 ? -3.716 22.919 1.891 1.00 87.50 343 ALA A O 1
ATOM 2808 N N . VAL A 1 344 ? -4.225 24.931 1.029 1.00 89.62 344 VAL A N 1
ATOM 2809 C CA . VAL A 1 344 ? -4.578 24.453 -0.328 1.00 89.62 344 VAL A CA 1
ATOM 2810 C C . VAL A 1 344 ? -3.420 24.455 -1.330 1.00 89.62 344 VAL A C 1
ATOM 2812 O O . VAL A 1 344 ? -3.616 24.352 -2.549 1.00 89.62 344 VAL A O 1
ATOM 2815 N N . ARG A 1 345 ? -2.185 24.654 -0.855 1.00 86.31 345 ARG A N 1
ATOM 2816 C CA . ARG A 1 345 ? -1.010 24.780 -1.729 1.00 86.31 345 ARG A CA 1
ATOM 2817 C C . ARG A 1 345 ? -0.821 23.534 -2.596 1.00 86.31 345 ARG A C 1
ATOM 2819 O O . ARG A 1 345 ? -0.502 23.666 -3.780 1.00 86.31 345 ARG A O 1
ATOM 2826 N N . SER A 1 346 ? -1.016 22.349 -2.024 1.00 84.44 346 SER A N 1
ATOM 2827 C CA . SER A 1 346 ? -0.828 21.064 -2.705 1.00 84.44 346 SER A CA 1
ATOM 2828 C C . SER A 1 346 ? -1.866 20.854 -3.811 1.00 84.44 346 SER A C 1
ATOM 2830 O O . SER A 1 346 ? -1.526 20.469 -4.927 1.00 84.44 346 SER A O 1
ATOM 2832 N N . GLU A 1 347 ? -3.118 21.212 -3.562 1.00 87.62 347 GLU A N 1
ATOM 2833 C CA . GLU A 1 347 ? -4.242 21.095 -4.488 1.00 87.62 347 GLU A CA 1
ATOM 2834 C C . GLU A 1 347 ? -4.070 22.038 -5.677 1.00 87.62 347 GLU A C 1
ATOM 2836 O O . GLU A 1 347 ? -4.319 21.656 -6.824 1.00 87.62 347 GLU A O 1
ATOM 2841 N N . ILE A 1 348 ? -3.570 23.254 -5.433 1.00 86.38 348 ILE A N 1
ATOM 2842 C CA . ILE A 1 348 ? -3.209 24.203 -6.494 1.00 86.38 348 ILE A CA 1
ATOM 2843 C C . ILE A 1 348 ? -2.078 23.640 -7.363 1.00 86.38 348 ILE A C 1
ATOM 2845 O O . ILE A 1 348 ? -2.153 23.718 -8.595 1.00 86.38 348 ILE A O 1
ATOM 2849 N N . VAL A 1 349 ? -1.044 23.059 -6.743 1.00 86.19 349 VAL A N 1
ATOM 2850 C CA . VAL A 1 349 ? 0.076 22.413 -7.446 1.00 86.19 349 VAL A CA 1
ATOM 2851 C C . VAL A 1 349 ? -0.434 21.273 -8.329 1.00 86.19 349 VAL A C 1
ATOM 2853 O O . VAL A 1 349 ? -0.153 21.258 -9.530 1.00 86.19 349 VAL A O 1
ATOM 2856 N N . VAL A 1 350 ? -1.240 20.367 -7.777 1.00 85.31 350 VAL A N 1
ATOM 2857 C CA . VAL A 1 350 ? -1.817 19.224 -8.500 1.00 85.31 350 VAL A CA 1
ATOM 2858 C C . VAL A 1 350 ? -2.716 19.689 -9.648 1.00 85.31 350 VAL A C 1
ATOM 2860 O O . VAL A 1 350 ? -2.609 19.180 -10.767 1.00 85.31 350 VAL A O 1
ATOM 2863 N N . HIS A 1 351 ? -3.566 20.691 -9.417 1.00 87.69 351 HIS A N 1
ATOM 2864 C CA . HIS A 1 351 ? -4.434 21.269 -10.447 1.00 87.69 351 HIS A CA 1
ATOM 2865 C C . HIS A 1 351 ? -3.628 21.845 -11.617 1.00 87.69 351 HIS A C 1
ATOM 2867 O O . HIS A 1 351 ? -3.896 21.529 -12.780 1.00 87.69 351 HIS A O 1
ATOM 2873 N N . LEU A 1 352 ? -2.608 22.660 -11.329 1.00 86.38 352 LEU A N 1
ATOM 2874 C CA . LEU A 1 352 ? -1.743 23.240 -12.360 1.00 86.38 352 LEU A CA 1
ATOM 2875 C C . LEU A 1 352 ? -0.933 22.169 -13.098 1.00 86.38 352 LEU A C 1
ATOM 2877 O O . LEU A 1 352 ? -0.779 22.257 -14.317 1.00 86.38 352 LEU A O 1
ATOM 2881 N N . PHE A 1 353 ? -0.448 21.147 -12.393 1.00 83.56 353 PHE A N 1
ATOM 2882 C CA . PHE A 1 353 ? 0.263 20.026 -13.001 1.00 83.56 353 PHE A CA 1
ATOM 2883 C C . PHE A 1 353 ? -0.627 19.274 -14.002 1.00 83.56 353 PHE A C 1
ATOM 2885 O O . PHE A 1 353 ? -0.265 19.149 -15.175 1.00 83.56 353 PHE A O 1
ATOM 2892 N N . ARG A 1 354 ? -1.837 18.868 -13.589 1.00 84.75 354 ARG A N 1
ATOM 2893 C CA . ARG A 1 354 ? -2.831 18.208 -14.461 1.00 84.75 354 ARG A CA 1
ATOM 2894 C C . ARG A 1 354 ? -3.192 19.072 -15.673 1.00 84.75 354 ARG A C 1
ATOM 2896 O O . ARG A 1 354 ? -3.325 18.563 -16.791 1.00 84.75 354 ARG A O 1
ATOM 2903 N N . TYR A 1 355 ? -3.292 20.388 -15.487 1.00 85.44 355 TYR A N 1
ATOM 2904 C CA . TYR A 1 355 ? -3.483 21.321 -16.595 1.00 85.44 355 TYR A CA 1
ATOM 2905 C C . TYR A 1 355 ? -2.321 21.279 -17.599 1.00 85.44 355 TYR A C 1
ATOM 2907 O O . TYR A 1 355 ? -2.561 21.184 -18.800 1.00 85.44 355 TYR A O 1
ATOM 2915 N N . PHE A 1 356 ? -1.064 21.315 -17.152 1.00 83.19 356 PHE A N 1
ATOM 2916 C CA . PHE A 1 356 ? 0.077 21.286 -18.077 1.00 83.19 356 PHE A CA 1
ATOM 2917 C C . PHE A 1 356 ? 0.239 19.943 -18.795 1.00 83.19 356 PHE A C 1
ATOM 2919 O O . PHE A 1 356 ? 0.626 19.935 -19.967 1.00 83.19 356 PHE A O 1
ATOM 2926 N N . VAL A 1 357 ? -0.099 18.832 -18.135 1.00 78.81 357 VAL A N 1
ATOM 2927 C CA . VAL A 1 357 ? -0.143 17.501 -18.760 1.00 78.81 357 VAL A CA 1
ATOM 2928 C C . VAL A 1 357 ? -1.194 17.463 -19.874 1.00 78.81 357 VAL A C 1
ATOM 2930 O O . VAL A 1 357 ? -0.874 17.096 -21.003 1.00 78.81 357 VAL A O 1
ATOM 2933 N N . SER A 1 358 ? -2.422 17.913 -19.599 1.00 79.12 358 SER A N 1
ATOM 2934 C CA . SER A 1 358 ? -3.515 17.916 -20.588 1.00 79.12 358 SER A CA 1
ATOM 2935 C C . SER A 1 358 ? -3.314 18.925 -21.724 1.00 79.12 358 SER A C 1
ATOM 2937 O O . SER A 1 358 ? -3.604 18.629 -22.881 1.00 79.12 358 SER A O 1
ATOM 2939 N N . ALA A 1 359 ? -2.767 20.107 -21.433 1.00 75.56 359 ALA A N 1
ATOM 2940 C CA . ALA A 1 359 ? -2.544 21.155 -22.426 1.00 75.56 359 ALA A CA 1
ATOM 2941 C C . ALA A 1 359 ? -1.426 20.818 -23.434 1.00 75.56 359 ALA A C 1
ATOM 2943 O O . ALA A 1 359 ? -1.303 21.502 -24.454 1.00 75.56 359 ALA A O 1
ATOM 2944 N N . ASN A 1 360 ? -0.584 19.813 -23.155 1.00 68.69 360 ASN A N 1
ATOM 2945 C CA . ASN A 1 360 ? 0.545 19.376 -23.991 1.00 68.69 360 ASN A CA 1
ATOM 2946 C C . ASN A 1 360 ? 1.525 20.515 -24.386 1.00 68.69 360 ASN A C 1
ATOM 2948 O O . ASN A 1 360 ? 2.260 20.462 -25.383 1.00 68.69 360 ASN A O 1
ATOM 2952 N N . HIS A 1 361 ? 1.545 21.594 -23.599 1.00 71.06 361 HIS A N 1
ATOM 2953 C CA . HIS A 1 361 ? 2.501 22.690 -23.704 1.00 71.06 361 HIS A CA 1
ATOM 2954 C C . HIS A 1 361 ? 2.678 23.379 -22.351 1.00 71.06 361 HIS A C 1
ATOM 2956 O O . HIS A 1 361 ? 1.724 23.610 -21.613 1.00 71.06 361 HIS A O 1
ATOM 2962 N N . ILE A 1 362 ? 3.921 23.750 -22.045 1.00 74.38 362 ILE A N 1
ATOM 2963 C CA . ILE A 1 362 ? 4.290 24.340 -20.760 1.00 74.38 362 ILE A CA 1
ATOM 2964 C C . ILE A 1 362 ? 4.612 25.816 -20.990 1.00 74.38 362 ILE A C 1
ATOM 2966 O O . ILE A 1 362 ? 5.624 26.159 -21.605 1.00 74.38 362 ILE A O 1
ATOM 2970 N N . LYS A 1 363 ? 3.732 26.701 -20.511 1.00 81.50 363 LYS A N 1
ATOM 2971 C CA . LYS A 1 363 ? 3.916 28.157 -20.577 1.00 81.50 363 LYS A CA 1
ATOM 2972 C C . LYS A 1 363 ? 3.616 28.799 -19.227 1.00 81.50 363 LYS A C 1
ATOM 2974 O O . LYS A 1 363 ? 2.487 29.197 -18.950 1.00 81.50 363 LYS A O 1
ATOM 2979 N N . PHE A 1 364 ? 4.651 28.958 -18.411 1.00 84.38 364 PHE A N 1
ATOM 2980 C CA . PHE A 1 364 ? 4.564 29.665 -17.135 1.00 84.38 364 PHE A CA 1
ATOM 2981 C C . PHE A 1 364 ? 4.333 31.162 -17.386 1.00 84.38 364 PHE A C 1
ATOM 2983 O O . PHE A 1 364 ? 5.223 31.871 -17.855 1.00 84.38 364 PHE A O 1
ATOM 2990 N N . SER A 1 365 ? 3.110 31.650 -17.162 1.00 83.62 365 SER A N 1
ATOM 2991 C CA . SER A 1 365 ? 2.770 33.060 -17.381 1.00 83.62 365 SER A CA 1
ATOM 2992 C C . SER A 1 365 ? 1.637 33.532 -16.473 1.00 83.62 365 SER A C 1
ATOM 2994 O O . SER A 1 365 ? 0.752 32.757 -16.116 1.00 83.62 365 SER A O 1
ATOM 2996 N N . LYS A 1 366 ? 1.594 34.843 -16.191 1.00 83.75 366 LYS A N 1
ATOM 2997 C CA . LYS A 1 366 ? 0.493 35.485 -15.444 1.00 83.75 366 LYS A CA 1
ATOM 2998 C C . LYS A 1 366 ? -0.885 35.244 -16.077 1.00 83.75 366 LYS A C 1
ATOM 3000 O O . LYS A 1 366 ? -1.884 35.226 -15.371 1.00 83.75 366 LYS A O 1
ATOM 3005 N N . LYS A 1 367 ? -0.949 35.041 -17.401 1.00 86.31 367 LYS A N 1
ATOM 3006 C CA . LYS A 1 367 ? -2.201 34.728 -18.110 1.00 86.31 367 LYS A CA 1
ATOM 3007 C C . LYS A 1 367 ? -2.778 33.373 -17.685 1.00 86.31 367 LYS A C 1
ATOM 3009 O O . LYS A 1 367 ? -3.989 33.265 -17.547 1.00 86.31 367 LYS A O 1
ATOM 3014 N N . VAL A 1 368 ? -1.921 32.376 -17.443 1.00 86.44 368 VAL A N 1
ATOM 3015 C CA . VAL A 1 368 ? -2.351 31.051 -16.962 1.00 86.44 368 VAL A CA 1
ATOM 3016 C C . VAL A 1 368 ? -2.919 31.155 -15.549 1.00 86.44 368 VAL A C 1
ATOM 3018 O O . VAL A 1 368 ? -3.985 30.611 -15.298 1.00 86.44 368 VAL A O 1
ATOM 3021 N N . LEU A 1 369 ? -2.282 31.930 -14.663 1.00 85.81 369 LEU A N 1
ATOM 3022 C CA . LEU A 1 369 ? -2.812 32.163 -13.314 1.00 85.81 369 LEU A CA 1
ATOM 3023 C C . LEU A 1 369 ? -4.196 32.811 -13.342 1.00 85.81 369 LEU A C 1
ATOM 3025 O O . LEU A 1 369 ? -5.110 32.311 -12.702 1.00 85.81 369 LEU A O 1
ATOM 3029 N N . ARG A 1 370 ? -4.379 33.874 -14.139 1.00 87.00 370 ARG A N 1
ATOM 3030 C CA . ARG A 1 370 ? -5.684 34.548 -14.267 1.00 87.00 370 ARG A CA 1
ATOM 3031 C C . ARG A 1 370 ? -6.782 33.617 -14.773 1.00 87.00 370 ARG A C 1
ATOM 3033 O O . ARG A 1 370 ? -7.905 33.709 -14.305 1.00 87.00 370 ARG A O 1
ATOM 3040 N N . LYS A 1 371 ? -6.454 32.709 -15.699 1.00 89.94 371 LYS A N 1
ATOM 3041 C CA . LYS A 1 371 ? -7.404 31.721 -16.230 1.00 89.94 371 LYS A CA 1
ATOM 3042 C C . LYS A 1 371 ? -7.935 30.773 -15.146 1.00 89.94 371 LYS A C 1
ATOM 3044 O O . LYS A 1 371 ? -9.066 30.320 -15.256 1.00 89.94 371 LYS A O 1
ATOM 3049 N N . HIS A 1 372 ? -7.125 30.464 -14.135 1.00 90.69 372 HIS A N 1
ATOM 3050 C CA . HIS A 1 372 ? -7.471 29.513 -13.075 1.00 90.69 372 HIS A CA 1
ATOM 3051 C C . HIS A 1 372 ? -7.756 30.177 -11.721 1.00 90.69 372 HIS A C 1
ATOM 3053 O O . HIS A 1 372 ? -7.975 29.470 -10.743 1.00 90.69 372 HIS A O 1
ATOM 3059 N N . LEU A 1 373 ? -7.797 31.513 -11.667 1.00 89.69 373 LEU A N 1
ATOM 3060 C CA . LEU A 1 373 ? -7.971 32.264 -10.425 1.00 89.69 373 LEU A CA 1
ATOM 3061 C C . LEU A 1 373 ? -9.277 31.903 -9.710 1.00 89.69 373 LEU A C 1
ATOM 3063 O O . LEU A 1 373 ? -9.232 31.616 -8.522 1.00 89.69 373 LEU A O 1
ATOM 3067 N N . SER A 1 374 ? -10.392 31.795 -10.438 1.00 91.25 374 SER A N 1
ATOM 3068 C CA . SER A 1 374 ? -11.689 31.417 -9.856 1.00 91.25 374 SER A CA 1
ATOM 3069 C C . SER A 1 374 ? -11.645 30.065 -9.142 1.00 91.25 374 SER A C 1
ATOM 3071 O O . SER A 1 374 ? -12.239 29.897 -8.081 1.00 91.25 374 SER A O 1
ATOM 3073 N N . LYS A 1 375 ? -10.894 29.099 -9.688 1.00 92.81 375 LYS A N 1
ATOM 3074 C CA . LYS A 1 375 ? -10.713 27.793 -9.050 1.00 92.81 375 LYS A CA 1
ATOM 3075 C C . LYS A 1 375 ? -9.871 27.900 -7.780 1.00 92.81 375 LYS A C 1
ATOM 3077 O O . LYS A 1 375 ? -10.144 27.211 -6.805 1.00 92.81 375 LYS A O 1
ATOM 3082 N N . PHE A 1 376 ? -8.855 28.757 -7.787 1.00 93.19 376 PHE A N 1
ATOM 3083 C CA . PHE A 1 376 ? -8.008 28.992 -6.620 1.00 93.19 376 PHE A CA 1
ATOM 3084 C C . PHE A 1 376 ? -8.763 29.710 -5.494 1.00 93.19 376 PHE A C 1
ATOM 3086 O O . PHE A 1 376 ? -8.603 29.340 -4.335 1.00 93.19 376 PHE A O 1
ATOM 3093 N N . GLU A 1 377 ? -9.618 30.679 -5.825 1.00 93.06 377 GLU A N 1
ATOM 3094 C CA . GLU A 1 377 ? -10.500 31.360 -4.866 1.00 93.06 377 GLU A CA 1
ATOM 3095 C C . GLU A 1 377 ? -11.541 30.394 -4.277 1.00 93.06 377 GLU A C 1
ATOM 3097 O O . GLU A 1 377 ? -11.780 30.410 -3.070 1.00 93.06 377 GLU A O 1
ATOM 3102 N N . GLU A 1 378 ? -12.108 29.494 -5.095 1.00 93.44 378 GLU A N 1
ATOM 3103 C CA . GLU A 1 378 ? -13.005 28.425 -4.626 1.00 93.44 378 GLU A CA 1
ATOM 3104 C C . GLU A 1 378 ? -12.312 27.516 -3.598 1.00 93.44 378 GLU A C 1
ATOM 3106 O O . GLU A 1 378 ? -12.889 27.225 -2.550 1.00 93.44 378 GLU A O 1
ATOM 3111 N N . LEU A 1 379 ? -11.074 27.089 -3.878 1.00 92.25 379 LEU A N 1
ATOM 3112 C CA . LEU A 1 379 ? -10.276 26.268 -2.962 1.00 92.25 379 LEU A CA 1
ATOM 3113 C C . LEU A 1 379 ? -9.971 27.020 -1.660 1.00 92.25 379 LEU A C 1
ATOM 3115 O O . LEU A 1 379 ? -10.206 26.488 -0.579 1.00 92.25 379 LEU A O 1
ATOM 3119 N N . ALA A 1 380 ? -9.519 28.274 -1.750 1.00 91.81 380 ALA A N 1
ATOM 3120 C CA . ALA A 1 380 ? -9.216 29.089 -0.575 1.00 91.81 380 ALA A CA 1
ATOM 3121 C C . ALA A 1 380 ? -10.459 29.334 0.303 1.00 91.81 380 ALA A C 1
ATOM 3123 O O . ALA A 1 380 ? -10.359 29.326 1.530 1.00 91.81 380 ALA A O 1
ATOM 3124 N N . ARG A 1 381 ? -11.643 29.507 -0.302 1.00 89.94 381 ARG A N 1
ATOM 3125 C CA . ARG A 1 381 ? -12.909 29.615 0.438 1.00 89.94 381 ARG A CA 1
ATOM 3126 C C . ARG A 1 381 ? -13.268 28.303 1.137 1.00 89.94 381 ARG A C 1
ATOM 3128 O O . ARG A 1 381 ? -13.561 28.327 2.324 1.00 89.94 381 ARG A O 1
ATOM 3135 N N . LYS A 1 382 ? -13.171 27.163 0.447 1.00 90.00 382 LYS A N 1
ATOM 3136 C CA . LYS A 1 382 ? -13.405 25.840 1.058 1.00 90.00 382 LYS A CA 1
ATOM 3137 C C . LYS A 1 382 ? -12.478 25.575 2.247 1.00 90.00 382 LYS A C 1
ATOM 3139 O O . LYS A 1 382 ? -12.922 25.029 3.254 1.00 90.00 382 LYS A O 1
ATOM 3144 N N . ALA A 1 383 ? -11.217 25.999 2.160 1.00 89.62 383 ALA A N 1
ATOM 3145 C CA . ALA A 1 383 ? -10.272 25.888 3.268 1.00 89.62 383 ALA A CA 1
ATOM 3146 C C . ALA A 1 383 ? -10.643 26.782 4.457 1.00 89.62 383 ALA A C 1
ATOM 3148 O O . ALA A 1 383 ? -10.592 26.319 5.597 1.00 89.62 383 ALA A O 1
ATOM 3149 N N . LYS A 1 384 ? -11.093 28.020 4.205 1.00 90.00 384 LYS A N 1
ATOM 3150 C CA . LYS A 1 384 ? -11.646 28.896 5.251 1.00 90.00 384 LYS A CA 1
ATOM 3151 C C . LYS A 1 384 ? -12.834 28.230 5.950 1.00 90.00 384 LYS A C 1
ATOM 3153 O O . LYS A 1 384 ? -12.834 28.153 7.178 1.00 90.00 384 LYS A O 1
ATOM 3158 N N . ASP A 1 385 ? -13.804 27.734 5.184 1.00 87.62 385 ASP A N 1
ATOM 3159 C CA . ASP A 1 385 ? -15.021 27.098 5.708 1.00 87.62 385 ASP A CA 1
ATOM 3160 C C . ASP A 1 385 ? -14.655 25.874 6.572 1.00 87.62 385 ASP A C 1
ATOM 3162 O O . ASP A 1 385 ? -15.099 25.745 7.714 1.00 87.62 385 ASP A O 1
ATOM 3166 N N . SER A 1 386 ? -13.734 25.039 6.080 1.00 86.62 386 SER A N 1
ATOM 3167 C CA . SER A 1 386 ? -13.220 23.863 6.798 1.00 86.62 386 SER A CA 1
ATOM 3168 C C . SER A 1 386 ? -12.492 24.237 8.092 1.00 86.62 386 SER A C 1
ATOM 3170 O O . SER A 1 386 ? -12.700 23.606 9.131 1.00 86.62 386 SER A O 1
ATOM 3172 N N . ARG A 1 387 ? -11.673 25.298 8.076 1.00 88.50 387 ARG A N 1
ATOM 3173 C CA . ARG A 1 387 ? -10.982 25.794 9.274 1.00 88.50 387 ARG A CA 1
ATOM 3174 C C . ARG A 1 387 ? -11.966 26.320 10.317 1.00 88.50 387 ARG A C 1
ATOM 3176 O O . ARG A 1 387 ? -11.803 26.016 11.497 1.00 88.50 387 ARG A O 1
ATOM 3183 N N . VAL A 1 388 ? -12.974 27.098 9.915 1.00 88.06 388 VAL A N 1
ATOM 3184 C CA . VAL A 1 388 ? -14.004 27.610 10.839 1.00 88.06 388 VAL A CA 1
ATOM 3185 C C . VAL A 1 388 ? -14.767 26.451 11.480 1.00 88.06 388 VAL A C 1
ATOM 3187 O O . VAL A 1 388 ? -14.884 26.417 12.707 1.00 88.06 388 VAL A O 1
ATOM 3190 N N . LEU A 1 389 ? -15.199 25.470 10.683 1.00 87.00 389 LEU A N 1
ATOM 3191 C CA . LEU A 1 389 ? -15.855 24.254 11.173 1.00 87.00 389 LEU A CA 1
ATOM 3192 C C . LEU A 1 389 ? -14.976 23.488 12.170 1.00 87.00 389 LEU A C 1
ATOM 3194 O O . LEU A 1 389 ? -15.453 23.098 13.237 1.00 87.00 389 LEU A O 1
ATOM 3198 N N . SER A 1 390 ? -13.685 23.321 11.868 1.00 86.38 390 SER A N 1
ATOM 3199 C CA . SER A 1 390 ? -12.732 22.656 12.765 1.00 86.38 390 SER A CA 1
ATOM 3200 C C . SER A 1 390 ? -12.626 23.363 14.118 1.00 86.38 390 SER A C 1
ATOM 3202 O O . SER A 1 390 ? -12.671 22.706 15.155 1.00 86.38 390 SER A O 1
ATOM 3204 N N . ILE A 1 391 ? -12.533 24.697 14.130 1.00 87.69 391 ILE A N 1
ATOM 3205 C CA . ILE A 1 391 ? -12.426 25.475 15.375 1.00 87.69 391 ILE A CA 1
ATOM 3206 C C . ILE A 1 391 ? -13.720 25.384 16.197 1.00 87.69 391 ILE A C 1
ATOM 3208 O O . ILE A 1 391 ? -13.660 25.255 17.421 1.00 87.69 391 ILE A O 1
ATOM 3212 N N . ARG A 1 392 ? -14.896 25.437 15.556 1.00 88.62 392 ARG A N 1
ATOM 3213 C CA . ARG A 1 392 ? -16.188 25.277 16.251 1.00 88.62 392 ARG A CA 1
ATOM 3214 C C . ARG A 1 392 ? -16.296 23.909 16.920 1.00 88.62 392 ARG A C 1
ATOM 3216 O O . ARG A 1 392 ? -16.634 23.836 18.100 1.00 88.62 392 ARG A O 1
ATOM 3223 N N . ARG A 1 393 ? -15.941 22.841 16.197 1.00 86.56 393 ARG A N 1
ATOM 3224 C CA . ARG A 1 393 ? -15.906 21.476 16.746 1.00 86.56 393 ARG A CA 1
ATOM 3225 C C . ARG A 1 393 ? -14.930 21.370 17.916 1.00 86.56 393 ARG A C 1
ATOM 3227 O O . ARG A 1 393 ? -15.282 20.807 18.945 1.00 86.56 393 ARG A O 1
ATOM 3234 N N . GLU A 1 394 ? -13.743 21.963 17.799 1.00 86.56 394 GLU A N 1
ATOM 3235 C CA . GLU A 1 394 ? -12.742 21.973 18.871 1.00 86.56 394 GLU A CA 1
ATOM 3236 C C . GLU A 1 394 ? -13.237 22.698 20.133 1.00 86.56 394 GLU A C 1
ATOM 3238 O O . GLU A 1 394 ? -13.002 22.221 21.244 1.00 86.56 394 GLU A O 1
ATOM 3243 N N . LYS A 1 395 ? -13.952 23.823 19.989 1.00 89.69 395 LYS A N 1
ATOM 3244 C CA . LYS A 1 395 ? -14.565 24.528 21.126 1.00 89.69 395 LYS A CA 1
ATOM 3245 C C . LYS A 1 395 ? -15.564 23.644 21.875 1.00 89.69 395 LYS A C 1
ATOM 3247 O O . LYS A 1 395 ? -15.475 23.557 23.099 1.00 89.69 395 LYS A O 1
ATOM 3252 N N . ILE A 1 396 ? -16.456 22.957 21.157 1.00 90.69 396 ILE A N 1
ATOM 3253 C CA . ILE A 1 396 ? -17.416 22.021 21.761 1.00 90.69 396 ILE A CA 1
ATOM 3254 C C . ILE A 1 396 ? -16.692 20.836 22.408 1.00 90.69 396 ILE A C 1
ATOM 3256 O O . ILE A 1 396 ? -17.005 20.505 23.547 1.00 90.69 396 ILE A O 1
ATOM 3260 N N . SER A 1 397 ? -15.679 20.250 21.754 1.00 85.50 397 SER A N 1
ATOM 3261 C CA . SER A 1 397 ? -14.842 19.199 22.356 1.00 85.50 397 SER A CA 1
ATOM 3262 C C . SER A 1 397 ? -14.250 19.645 23.686 1.00 85.50 397 SER A C 1
ATOM 3264 O O . SER A 1 397 ? -14.395 18.957 24.694 1.00 85.50 397 SER A O 1
ATOM 3266 N N . LYS A 1 398 ? -13.623 20.826 23.720 1.00 85.44 398 LYS A N 1
ATOM 3267 C CA . LYS A 1 398 ? -13.014 21.359 24.943 1.00 85.44 398 LYS A CA 1
ATOM 3268 C C . LYS A 1 398 ? -14.051 21.600 26.032 1.00 85.44 398 LYS A C 1
ATOM 3270 O O . LYS A 1 398 ? -13.768 21.285 27.185 1.00 85.44 398 LYS A O 1
ATOM 3275 N N . PHE A 1 399 ? -15.219 22.141 25.698 1.00 89.00 399 PHE A N 1
ATOM 3276 C CA . PHE A 1 399 ? -16.287 22.367 26.671 1.00 89.00 399 PHE A CA 1
ATOM 3277 C C . PHE A 1 399 ? -16.844 21.048 27.219 1.00 89.00 399 PHE A C 1
ATOM 3279 O O . PHE A 1 399 ? -16.905 20.857 28.434 1.00 89.00 399 PHE A O 1
ATOM 3286 N N . TYR A 1 400 ? -17.145 20.088 26.343 1.00 88.00 400 TYR A N 1
ATOM 3287 C CA . TYR A 1 400 ? -17.620 18.766 26.735 1.00 88.00 400 TYR A CA 1
ATOM 3288 C C . TYR A 1 400 ? -16.636 18.060 27.671 1.00 88.00 400 TYR A C 1
ATOM 3290 O O . TYR A 1 400 ? -17.002 17.642 28.771 1.00 88.00 400 TYR A O 1
ATOM 3298 N N . GLU A 1 401 ? -15.369 17.973 27.270 1.00 81.12 401 GLU A N 1
ATOM 3299 C CA . GLU A 1 401 ? -14.366 17.244 28.035 1.00 81.12 401 GLU A CA 1
ATOM 3300 C C . GLU A 1 401 ? -13.998 17.945 29.349 1.00 81.12 401 GLU A C 1
ATOM 3302 O O . GLU A 1 401 ? -13.668 17.272 30.320 1.00 81.12 401 GLU A O 1
ATOM 3307 N N . ASN A 1 402 ? -13.912 19.282 29.383 1.00 82.06 402 ASN A N 1
ATOM 3308 C CA . ASN A 1 402 ? -13.448 20.015 30.574 1.00 82.06 402 ASN A CA 1
ATOM 3309 C C . ASN A 1 402 ? -14.569 20.359 31.558 1.00 82.06 402 ASN A C 1
ATOM 3311 O O . ASN A 1 402 ? -14.274 20.550 32.734 1.00 82.06 402 ASN A O 1
ATOM 3315 N N . VAL A 1 403 ? -15.816 20.459 31.096 1.00 85.00 403 VAL A N 1
ATOM 3316 C CA . VAL A 1 403 ? -16.942 20.930 31.915 1.00 85.00 403 VAL A CA 1
ATOM 3317 C C . VAL A 1 403 ? -17.976 19.824 32.091 1.00 85.00 403 VAL A C 1
ATOM 3319 O O . VAL A 1 403 ? -18.230 19.396 33.213 1.00 85.00 403 VAL A O 1
ATOM 3322 N N . CYS A 1 404 ? -18.534 19.308 30.994 1.00 85.88 404 CYS A N 1
ATOM 3323 C CA . CYS A 1 404 ? -19.681 18.399 31.056 1.00 85.88 404 CYS A CA 1
ATOM 3324 C C . CYS A 1 404 ? -19.323 17.018 31.627 1.00 85.88 404 CYS A C 1
ATOM 3326 O O . CYS A 1 404 ? -20.029 16.512 32.494 1.00 85.88 404 CYS A O 1
ATOM 3328 N N . GLN A 1 405 ? -18.216 16.402 31.188 1.00 83.38 405 GLN A N 1
ATOM 3329 C CA . GLN A 1 405 ? -17.825 15.058 31.650 1.00 83.38 405 GLN A CA 1
ATOM 3330 C C . GLN A 1 405 ? -17.611 14.986 33.169 1.00 83.38 405 GLN A C 1
ATOM 3332 O O . GLN A 1 405 ? -17.879 13.953 33.778 1.00 83.38 405 GLN A O 1
ATOM 3337 N N . LEU A 1 406 ? -17.175 16.089 33.785 1.00 81.19 406 LEU A N 1
ATOM 3338 C CA . LEU A 1 406 ? -16.891 16.153 35.219 1.00 81.19 406 LEU A CA 1
ATOM 3339 C C . LEU A 1 406 ? -18.152 16.184 36.095 1.00 81.19 406 LEU A C 1
ATOM 3341 O O . LEU A 1 406 ? -18.039 15.999 37.303 1.00 81.19 406 LEU A O 1
ATOM 3345 N N . LYS A 1 407 ? -19.334 16.415 35.506 1.00 82.75 407 LYS A N 1
ATOM 3346 C CA . LYS A 1 407 ? -20.622 16.437 36.221 1.00 82.75 407 LYS A CA 1
ATOM 3347 C C . LYS A 1 407 ? -21.243 15.048 36.394 1.00 82.75 407 LYS A C 1
ATOM 3349 O O . LYS A 1 407 ? -22.170 14.898 37.184 1.00 82.75 407 LYS A O 1
ATOM 3354 N N . PHE A 1 408 ? -20.741 14.037 35.683 1.00 82.19 408 PHE A N 1
ATOM 3355 C CA . PHE A 1 408 ? -21.212 12.656 35.795 1.00 82.19 408 PHE A CA 1
ATOM 3356 C C . PHE A 1 408 ? -20.426 11.867 36.846 1.00 82.19 408 PHE A C 1
ATOM 3358 O O . PHE A 1 408 ? -19.243 12.127 37.072 1.00 82.19 408 PHE A O 1
ATOM 3365 N N . ASP A 1 409 ? -21.080 10.861 37.434 1.00 79.69 409 ASP A N 1
ATOM 3366 C CA . ASP A 1 409 ? -20.463 9.927 38.379 1.00 79.69 409 ASP A CA 1
ATOM 3367 C C . ASP A 1 409 ? -19.242 9.218 37.763 1.00 79.69 409 ASP A C 1
ATOM 3369 O O . ASP A 1 409 ? -19.240 8.844 36.582 1.00 79.69 409 ASP A O 1
ATOM 3373 N N . SER A 1 410 ? -18.200 9.027 38.576 1.00 70.44 410 SER A N 1
ATOM 3374 C CA . SER A 1 410 ? -16.911 8.485 38.142 1.00 70.44 410 SER A CA 1
ATOM 3375 C C . SER A 1 410 ? -16.989 7.058 37.603 1.00 70.44 410 SER A C 1
ATOM 3377 O O . SER A 1 410 ? -16.171 6.681 36.763 1.00 70.44 410 SER A O 1
ATOM 3379 N N . MET A 1 411 ? -17.998 6.275 37.996 1.00 69.50 411 MET A N 1
ATOM 3380 C CA . MET A 1 411 ? -18.247 4.939 37.446 1.00 69.50 411 MET A CA 1
ATOM 3381 C C . MET A 1 411 ? -18.697 4.969 35.982 1.00 69.50 411 MET A C 1
ATOM 3383 O O . MET A 1 411 ? -18.584 3.964 35.280 1.00 69.50 411 MET A O 1
ATOM 3387 N N . LEU A 1 412 ? -19.235 6.096 35.508 1.00 75.56 412 LEU A N 1
ATOM 3388 C CA . LEU A 1 412 ? -19.799 6.208 34.160 1.00 75.56 412 LEU A CA 1
ATOM 3389 C C . LEU A 1 412 ? -18.777 6.663 33.125 1.00 75.56 412 LEU A C 1
ATOM 3391 O O . LEU A 1 412 ? -19.008 6.505 31.927 1.00 75.56 412 LEU A O 1
ATOM 3395 N N . TRP A 1 413 ? -17.653 7.199 33.588 1.00 75.00 413 TRP A N 1
ATOM 3396 C CA . TRP A 1 413 ? -16.651 7.898 32.797 1.00 75.00 413 TRP A CA 1
ATOM 3397 C C . TRP A 1 413 ? -16.015 7.097 31.661 1.00 75.00 413 TRP A C 1
ATOM 3399 O O . TRP A 1 413 ? -15.624 7.681 30.648 1.00 75.00 413 TRP A O 1
ATOM 3409 N N . ASP A 1 414 ? -15.904 5.780 31.815 1.00 70.38 414 ASP A N 1
ATOM 3410 C CA . ASP A 1 414 ? -15.381 4.900 30.765 1.00 70.38 414 ASP A CA 1
ATOM 3411 C C . ASP A 1 414 ? -16.456 4.480 29.753 1.00 70.38 414 ASP A C 1
ATOM 3413 O O . ASP A 1 414 ? -16.137 3.873 28.743 1.00 70.38 414 ASP A O 1
ATOM 3417 N N . SER A 1 415 ? -17.711 4.873 29.979 1.00 75.19 415 SER A N 1
ATOM 3418 C CA . SER A 1 415 ? -18.861 4.635 29.098 1.00 75.19 415 SER A CA 1
ATOM 3419 C C . SER A 1 415 ? -19.578 5.934 28.702 1.00 75.19 415 SER A C 1
ATOM 3421 O O . SER A 1 415 ? -20.784 5.926 28.460 1.00 75.19 415 SER A O 1
ATOM 3423 N N . LEU A 1 416 ? -18.867 7.069 28.709 1.00 82.62 416 LEU A N 1
ATOM 3424 C CA . LEU A 1 416 ? -19.392 8.346 28.217 1.00 82.62 416 LEU A CA 1
ATOM 3425 C C . LEU A 1 416 ? -19.275 8.429 26.678 1.00 82.62 416 LEU A C 1
ATOM 3427 O O . LEU A 1 416 ? -18.303 7.908 26.118 1.00 82.62 416 LEU A O 1
ATOM 3431 N N . PRO A 1 417 ? -20.214 9.111 25.991 1.00 84.38 417 PRO A N 1
ATOM 3432 C CA . PRO A 1 417 ? -20.117 9.361 24.552 1.00 84.38 417 PRO A CA 1
ATOM 3433 C C . PRO A 1 417 ? -18.821 10.098 24.170 1.00 84.38 417 PRO A C 1
ATOM 3435 O O . PRO A 1 417 ? -18.249 10.836 24.977 1.00 84.38 417 PRO A O 1
ATOM 3438 N N . LEU A 1 418 ? -18.339 9.938 22.936 1.00 80.12 418 LEU A N 1
ATOM 3439 C CA . LEU A 1 418 ? -17.291 10.827 22.420 1.00 80.12 418 LEU A CA 1
ATOM 3440 C C . LEU A 1 418 ? -17.897 12.137 21.923 1.00 80.12 418 LEU A C 1
ATOM 3442 O O . LEU A 1 418 ? -19.102 12.243 21.697 1.00 80.12 418 LEU A O 1
ATOM 3446 N N . THR A 1 419 ? -17.043 13.136 21.676 1.00 80.00 419 THR A N 1
ATOM 3447 C CA . THR A 1 419 ? -17.518 14.433 21.191 1.00 80.00 419 THR A CA 1
ATOM 3448 C C . THR A 1 419 ? -18.347 14.302 19.912 1.00 80.00 419 THR A C 1
ATOM 3450 O O . THR A 1 419 ? -19.340 14.992 19.758 1.00 80.00 419 THR A O 1
ATOM 3453 N N . TYR A 1 420 ? -18.008 13.384 19.005 1.00 78.88 420 TYR A N 1
ATOM 3454 C CA . TYR A 1 420 ? -18.796 13.179 17.787 1.00 78.88 420 TYR A CA 1
ATOM 3455 C C . TYR A 1 420 ? -20.238 12.725 18.045 1.00 78.88 420 TYR A C 1
ATOM 3457 O O . TYR A 1 420 ? -21.121 13.091 17.277 1.00 78.88 420 TYR A O 1
ATOM 3465 N N . ASP A 1 421 ? -20.488 11.965 19.109 1.00 81.50 421 ASP A N 1
ATOM 3466 C CA . ASP A 1 421 ? -21.818 11.421 19.407 1.00 81.50 421 ASP A CA 1
ATOM 3467 C C . ASP A 1 421 ? -22.750 12.485 19.995 1.00 81.50 421 ASP A C 1
ATOM 3469 O O . ASP A 1 421 ? -23.963 12.368 19.878 1.00 81.50 421 ASP A O 1
ATOM 3473 N N . ILE A 1 422 ? -22.188 13.552 20.574 1.00 87.81 422 ILE A N 1
ATOM 3474 C CA . ILE A 1 422 ? -22.954 14.716 21.035 1.00 87.81 422 ILE A CA 1
ATOM 3475 C C . ILE A 1 422 ? -23.105 15.794 19.950 1.00 87.81 422 ILE A C 1
ATOM 3477 O O . ILE A 1 422 ? -23.916 16.697 20.107 1.00 87.81 422 ILE A O 1
ATOM 3481 N N . MET A 1 423 ? -22.365 15.724 18.834 1.00 84.69 423 MET A N 1
ATOM 3482 C CA . MET A 1 423 ? -22.424 16.751 17.772 1.00 84.69 423 MET A CA 1
ATOM 3483 C C . MET A 1 423 ? -23.791 16.836 17.086 1.00 84.69 423 MET A C 1
ATOM 3485 O O . MET A 1 423 ? -24.093 17.858 16.480 1.00 84.69 423 MET A O 1
ATOM 3489 N N . ILE A 1 424 ? -24.600 15.780 17.193 1.00 85.81 424 ILE A N 1
ATOM 3490 C CA . ILE A 1 424 ? -25.956 15.699 16.635 1.00 85.81 424 ILE A CA 1
ATOM 3491 C C . ILE A 1 424 ? -27.012 16.409 17.491 1.00 85.81 424 ILE A C 1
ATOM 3493 O O . ILE A 1 424 ? -28.148 16.535 17.054 1.00 85.81 424 ILE A O 1
ATOM 3497 N N . LEU A 1 425 ? -26.677 16.825 18.717 1.00 89.31 425 LEU A N 1
ATOM 3498 C CA . LEU A 1 425 ? -27.638 17.473 19.609 1.00 89.31 425 LEU A CA 1
ATOM 3499 C C . LEU A 1 425 ? -27.976 18.871 19.086 1.00 89.31 425 LEU A C 1
ATOM 3501 O O . LEU A 1 425 ? -27.063 19.639 18.788 1.00 89.31 425 LEU A O 1
ATOM 3505 N N . ASP A 1 426 ? -29.263 19.222 19.042 1.00 91.12 426 ASP A N 1
ATOM 3506 C CA . ASP A 1 426 ? -29.753 20.440 18.377 1.00 91.12 426 ASP A CA 1
ATOM 3507 C C . ASP A 1 426 ? -28.986 21.730 18.743 1.00 91.12 426 ASP A C 1
ATOM 3509 O O . ASP A 1 426 ? -28.573 22.441 17.822 1.00 91.12 426 ASP A O 1
ATOM 3513 N N . PRO A 1 427 ? -28.691 22.042 20.028 1.00 91.31 427 PRO A N 1
ATOM 3514 C CA . PRO A 1 427 ? -27.949 23.262 20.374 1.00 91.31 427 PRO A CA 1
ATOM 3515 C C . PRO A 1 427 ? -26.506 23.263 19.844 1.00 91.31 427 PRO A C 1
ATOM 3517 O O . PRO A 1 427 ? -25.945 24.312 19.523 1.00 91.31 427 PRO A O 1
ATOM 3520 N N . ILE A 1 428 ? -25.896 22.080 19.734 1.00 90.38 428 ILE A N 1
ATOM 3521 C CA . ILE A 1 428 ? -24.531 21.894 19.232 1.00 90.38 428 ILE A CA 1
ATOM 3522 C C . ILE A 1 428 ? -24.527 21.943 17.702 1.00 90.38 428 ILE A C 1
ATOM 3524 O O . ILE A 1 428 ? -23.713 22.665 17.120 1.00 90.38 428 ILE A O 1
ATOM 3528 N N . ALA A 1 429 ? -25.450 21.230 17.054 1.00 89.56 429 ALA A N 1
ATOM 3529 C CA . ALA A 1 429 ? -25.601 21.214 15.603 1.00 89.56 429 ALA A CA 1
ATOM 3530 C C . ALA A 1 429 ? -25.876 22.626 15.062 1.00 89.56 429 ALA A C 1
ATOM 3532 O O . ALA A 1 429 ? -25.169 23.084 14.164 1.00 89.56 429 ALA A O 1
ATOM 3533 N N . ALA A 1 430 ? -26.791 23.375 15.689 1.00 89.38 430 ALA A N 1
ATOM 3534 C CA . ALA A 1 430 ? -27.102 24.757 15.318 1.00 89.38 430 ALA A CA 1
ATOM 3535 C C . ALA A 1 430 ? -25.876 25.690 15.383 1.00 89.38 430 ALA A C 1
ATOM 3537 O O . ALA A 1 430 ? -25.700 26.558 14.524 1.00 89.38 430 ALA A O 1
ATOM 3538 N N . TYR A 1 431 ? -24.994 25.503 16.371 1.00 90.44 431 TYR A N 1
ATOM 3539 C CA . TYR A 1 431 ? -23.745 26.261 16.473 1.00 90.44 431 TYR A CA 1
ATOM 3540 C C . TYR A 1 431 ? -22.727 25.854 15.399 1.00 90.44 431 TYR A C 1
ATOM 3542 O O . TYR A 1 431 ? -22.130 26.715 14.743 1.00 90.44 431 TYR A O 1
ATOM 3550 N N . VAL A 1 432 ? -22.511 24.548 15.213 1.00 86.44 432 VAL A N 1
ATOM 3551 C CA . VAL A 1 432 ? -21.515 24.015 14.271 1.00 86.44 432 VAL A CA 1
ATOM 3552 C C . VAL A 1 432 ? -21.886 24.372 12.831 1.00 86.44 432 VAL A C 1
ATOM 3554 O O . VAL A 1 432 ? -21.029 24.872 12.097 1.00 86.44 432 VAL A O 1
ATOM 3557 N N . GLU A 1 433 ? -23.153 24.197 12.458 1.00 84.81 433 GLU A N 1
ATOM 3558 C CA . GLU A 1 433 ? -23.693 24.397 11.104 1.00 84.81 433 GLU A CA 1
ATOM 3559 C C . GLU A 1 433 ? -24.083 25.849 10.796 1.00 84.81 433 GLU A C 1
ATOM 3561 O O . GLU A 1 433 ? -24.555 26.151 9.700 1.00 84.81 433 GLU A O 1
ATOM 3566 N N . SER A 1 434 ? -23.853 26.773 11.732 1.00 84.12 434 SER A N 1
ATOM 3567 C CA . SER A 1 434 ? -24.139 28.194 11.538 1.00 84.12 434 SER A CA 1
ATOM 3568 C C . SER A 1 434 ? -23.524 28.734 10.239 1.00 84.12 434 SER A C 1
ATOM 3570 O O . SER A 1 434 ? -22.321 28.602 9.994 1.00 84.12 434 SER A O 1
ATOM 3572 N N . ALA A 1 435 ? -24.338 29.429 9.440 1.00 77.75 435 ALA A N 1
ATOM 3573 C CA . ALA A 1 435 ? -23.930 30.035 8.172 1.00 77.75 435 ALA A CA 1
ATOM 3574 C C . ALA A 1 435 ? -22.986 31.246 8.327 1.00 77.75 435 ALA A C 1
ATOM 3576 O O . ALA A 1 435 ? -22.650 31.895 7.337 1.00 77.75 435 ALA A O 1
ATOM 3577 N N . THR A 1 436 ? -22.575 31.606 9.550 1.00 78.62 436 THR A N 1
ATOM 3578 C CA . THR A 1 436 ? -21.685 32.751 9.760 1.00 78.62 436 THR A CA 1
ATOM 3579 C C . THR A 1 436 ? -20.238 32.434 9.383 1.00 78.62 436 THR A C 1
ATOM 3581 O O . THR A 1 436 ? -19.696 31.381 9.710 1.00 78.62 436 THR A O 1
ATOM 3584 N N . ASP A 1 437 ? -19.568 33.411 8.773 1.00 70.81 437 ASP A N 1
ATOM 3585 C CA . ASP A 1 437 ? -18.157 33.341 8.364 1.00 70.81 437 ASP A CA 1
ATOM 3586 C C . ASP A 1 437 ? -17.150 33.355 9.536 1.00 70.81 437 ASP A C 1
ATOM 3588 O O . ASP A 1 437 ? -15.935 33.261 9.328 1.00 70.81 437 ASP A O 1
ATOM 3592 N N . ASN A 1 438 ? -17.633 33.534 10.768 1.00 78.62 438 ASN A N 1
ATOM 3593 C CA . ASN A 1 438 ? -16.838 33.656 11.986 1.00 78.62 438 ASN A CA 1
ATOM 3594 C C . ASN A 1 438 ? -17.090 32.483 12.946 1.00 78.62 438 ASN A C 1
ATOM 3596 O O . ASN A 1 438 ? -18.093 31.783 12.872 1.00 78.62 438 ASN A O 1
ATOM 3600 N N . VAL A 1 439 ? -16.175 32.269 13.893 1.00 81.12 439 VAL A N 1
ATOM 3601 C CA . VAL A 1 439 ? -16.256 31.132 14.828 1.00 81.12 439 VAL A CA 1
ATOM 3602 C C . VAL A 1 439 ? -17.490 31.208 15.742 1.00 81.12 439 VAL A C 1
ATOM 3604 O O . VAL A 1 439 ? -18.005 30.168 16.137 1.00 81.12 439 VAL A O 1
ATOM 3607 N N . GLY A 1 440 ? -17.983 32.407 16.067 1.00 83.88 440 GLY A N 1
ATOM 3608 C CA . GLY A 1 440 ? -19.145 32.595 16.942 1.00 83.88 440 GLY A CA 1
ATOM 3609 C C . GLY A 1 440 ? -18.939 32.115 18.391 1.00 83.88 440 GLY A C 1
ATOM 3610 O O . GLY A 1 440 ? -17.829 31.735 18.799 1.00 83.88 440 GLY A O 1
ATOM 3611 N N . VAL A 1 441 ? -20.033 32.143 19.155 1.00 85.69 441 VAL A N 1
ATOM 3612 C CA . VAL A 1 441 ? -20.162 31.686 20.551 1.00 85.69 441 VAL A CA 1
ATOM 3613 C C . VAL A 1 441 ? -21.420 30.811 20.651 1.00 85.69 441 VAL A C 1
ATOM 3615 O O . VAL A 1 441 ? -22.360 31.034 19.890 1.00 85.69 441 VAL A O 1
ATOM 3618 N N . PHE A 1 442 ? -21.423 29.822 21.546 1.00 89.31 442 PHE A N 1
ATOM 3619 C CA . PHE A 1 442 ? -22.579 28.970 21.849 1.00 89.31 442 PHE A CA 1
ATOM 3620 C C . PHE A 1 442 ? -23.038 29.195 23.297 1.00 89.31 442 PHE A C 1
ATOM 3622 O O . PHE A 1 442 ? -22.258 29.689 24.112 1.00 89.31 442 PHE A O 1
ATOM 3629 N N . SER A 1 443 ? -24.286 28.841 23.610 1.00 92.06 443 SER A N 1
ATOM 3630 C CA . SER A 1 443 ? -24.807 28.877 24.981 1.00 92.06 443 SER A CA 1
ATOM 3631 C C . SER A 1 443 ? -24.293 27.673 25.772 1.00 92.06 443 SER A C 1
ATOM 3633 O O . SER A 1 443 ? -24.628 26.530 25.457 1.00 92.06 443 SER A O 1
ATOM 3635 N N . GLU A 1 444 ? -23.459 27.918 26.783 1.00 90.62 444 GLU A N 1
ATOM 3636 C CA . GLU A 1 444 ? -22.913 26.858 27.641 1.00 90.62 444 GLU A CA 1
ATOM 3637 C C . GLU A 1 444 ? -24.020 26.135 28.426 1.00 90.62 444 GLU A C 1
ATOM 3639 O O . GLU A 1 444 ? -23.980 24.913 28.560 1.00 90.62 444 GLU A O 1
ATOM 3644 N N . GLU A 1 445 ? -25.045 26.870 28.863 1.00 90.75 445 GLU A N 1
ATOM 3645 C CA . GLU A 1 445 ? -26.172 26.357 29.651 1.00 90.75 445 GLU A CA 1
ATOM 3646 C C . GLU A 1 445 ? -27.058 25.398 28.840 1.00 90.75 445 GLU A C 1
ATOM 3648 O O . GLU A 1 445 ? -27.386 24.302 29.300 1.00 90.75 445 GLU A O 1
ATOM 3653 N N . GLU A 1 446 ? -27.413 25.776 27.608 1.00 90.88 446 GLU A N 1
ATOM 3654 C CA . GLU A 1 446 ? -28.254 24.956 26.723 1.00 90.88 446 GLU A CA 1
ATOM 3655 C C . GLU A 1 446 ? -27.528 23.683 26.273 1.00 90.88 446 GLU A C 1
ATOM 3657 O O . GLU A 1 446 ? -28.111 22.595 26.258 1.00 90.88 446 GLU A O 1
ATOM 3662 N N . VAL A 1 447 ? -26.238 23.804 25.939 1.00 91.56 447 VAL A N 1
ATOM 3663 C CA . VAL A 1 447 ? -25.395 22.671 25.534 1.00 91.56 447 VAL A CA 1
ATOM 3664 C C . VAL A 1 447 ? -25.216 21.684 26.686 1.00 91.56 447 VAL A C 1
ATOM 3666 O O . VAL A 1 447 ? -25.342 20.474 26.487 1.00 91.56 447 VAL A O 1
ATOM 3669 N N . GLU A 1 448 ? -24.961 22.173 27.899 1.00 91.19 448 GLU A N 1
ATOM 3670 C CA . GLU A 1 448 ? -24.819 21.320 29.078 1.00 91.19 448 GLU A CA 1
ATOM 3671 C C . GLU A 1 448 ? -26.110 20.554 29.400 1.00 91.19 448 GLU A C 1
ATOM 3673 O O . GLU A 1 448 ? -26.067 19.341 29.648 1.00 91.19 448 GLU A O 1
ATOM 3678 N N . ALA A 1 449 ? -27.260 21.234 29.374 1.00 90.62 449 ALA A N 1
ATOM 3679 C CA . ALA A 1 449 ? -28.555 20.612 29.635 1.00 90.62 449 ALA A CA 1
ATOM 3680 C C . ALA A 1 449 ? -28.866 19.505 28.612 1.00 90.62 449 ALA A C 1
ATOM 3682 O O . ALA A 1 449 ? -29.301 18.413 28.989 1.00 90.62 449 ALA A O 1
ATOM 3683 N N . ALA A 1 450 ? -28.579 19.749 27.329 1.00 92.19 450 ALA A N 1
ATOM 3684 C CA . ALA A 1 450 ? -28.759 18.757 26.270 1.00 92.19 450 ALA A CA 1
ATOM 3685 C C . ALA A 1 450 ? -27.893 17.505 26.497 1.00 92.19 450 ALA A C 1
ATOM 3687 O O . ALA A 1 450 ? -28.396 16.383 26.415 1.00 92.19 450 ALA A O 1
ATOM 3688 N N . ILE A 1 451 ? -26.614 17.677 26.847 1.00 91.31 451 ILE A N 1
ATOM 3689 C CA . ILE A 1 451 ? -25.688 16.560 27.103 1.00 91.31 451 ILE A CA 1
ATOM 3690 C C . ILE A 1 451 ? -26.115 15.758 28.340 1.00 91.31 451 ILE A C 1
ATOM 3692 O O . ILE A 1 451 ? -26.105 14.526 28.311 1.00 91.31 451 ILE A O 1
ATOM 3696 N N . THR A 1 452 ? -26.519 16.438 29.414 1.00 89.50 452 THR A N 1
ATOM 3697 C CA . THR A 1 452 ? -26.931 15.797 30.675 1.00 89.50 452 THR A CA 1
ATOM 3698 C C . THR A 1 452 ? -28.146 14.886 30.485 1.00 89.50 452 THR A C 1
ATOM 3700 O O . THR A 1 452 ? -28.170 13.779 31.022 1.00 89.50 452 THR A O 1
ATOM 3703 N N . ASN A 1 453 ? -29.108 15.299 29.656 1.00 89.69 453 ASN A N 1
ATOM 3704 C CA . ASN A 1 453 ? -30.293 14.497 29.329 1.00 89.69 453 ASN A CA 1
ATOM 3705 C C . ASN A 1 453 ? -30.000 13.362 28.328 1.00 89.69 453 ASN A C 1
ATOM 3707 O O . ASN A 1 453 ? -30.644 12.310 28.363 1.00 89.69 453 ASN A O 1
ATOM 3711 N N . PHE A 1 454 ? -29.022 13.555 27.443 1.00 90.69 454 PHE A N 1
ATOM 3712 C CA . PHE A 1 454 ? -28.661 12.592 26.402 1.00 90.69 454 PHE A CA 1
ATOM 3713 C C . PHE A 1 454 ? -27.886 11.377 26.933 1.00 90.69 454 PHE A C 1
ATOM 3715 O O . PHE A 1 454 ? -28.156 10.248 26.534 1.00 90.69 454 PHE A O 1
ATOM 3722 N N . VAL A 1 455 ? -26.932 11.568 27.850 1.00 89.50 455 VAL A N 1
ATOM 3723 C CA . VAL A 1 455 ? -26.025 10.483 28.283 1.00 89.50 455 VAL A CA 1
ATOM 3724 C C . VAL A 1 455 ? -26.758 9.260 28.870 1.00 89.50 455 VAL A C 1
ATOM 3726 O O . VAL A 1 455 ? -26.422 8.142 28.472 1.00 89.50 455 VAL A O 1
ATOM 3729 N N . PRO A 1 456 ? -27.745 9.392 29.783 1.00 87.88 456 PRO A N 1
ATOM 3730 C CA . PRO A 1 456 ? -28.427 8.227 30.352 1.00 87.88 456 PRO A CA 1
ATOM 3731 C C . PRO A 1 456 ? -29.227 7.425 29.317 1.00 87.88 456 PRO A C 1
ATOM 3733 O O . PRO A 1 456 ? -29.151 6.196 29.307 1.00 87.88 456 PRO A O 1
ATOM 3736 N N . SER A 1 457 ? -29.956 8.115 28.435 1.00 87.38 457 SER A N 1
ATOM 3737 C CA . SER A 1 457 ? -30.769 7.486 27.386 1.00 87.38 457 SER A CA 1
ATOM 3738 C C . SER A 1 457 ? -29.893 6.789 26.345 1.00 87.38 457 SER A C 1
ATOM 3740 O O . SER A 1 457 ? -30.130 5.623 26.033 1.00 87.38 457 SER A O 1
ATOM 3742 N N . TRP A 1 458 ? -28.811 7.440 25.913 1.00 88.56 458 TRP A N 1
ATOM 3743 C CA . TRP A 1 458 ? -27.828 6.866 24.992 1.00 88.56 458 TRP A CA 1
ATOM 3744 C C . TRP A 1 458 ? -27.183 5.584 25.542 1.00 88.56 458 TRP A C 1
ATOM 3746 O O . TRP A 1 458 ? -27.073 4.587 24.830 1.00 88.56 458 TRP A O 1
ATOM 3756 N N . ARG A 1 459 ? -26.793 5.558 26.825 1.00 86.38 459 ARG A N 1
ATOM 3757 C CA . ARG A 1 459 ? -26.192 4.357 27.442 1.00 86.38 459 ARG A CA 1
ATOM 3758 C C . ARG A 1 459 ? -27.169 3.187 27.492 1.00 86.38 459 ARG A C 1
ATOM 3760 O O . ARG A 1 459 ? -26.771 2.059 27.202 1.00 86.38 459 ARG A O 1
ATOM 3767 N N . LEU A 1 460 ? -28.423 3.453 27.860 1.00 86.25 460 LEU A N 1
ATOM 3768 C CA . LEU A 1 460 ? -29.468 2.432 27.914 1.00 86.25 460 LEU A CA 1
ATOM 3769 C C . LEU A 1 460 ? -29.739 1.852 26.521 1.00 86.25 460 LEU A C 1
ATOM 3771 O O . LEU A 1 460 ? -29.749 0.634 26.355 1.00 86.25 460 LEU A O 1
ATOM 3775 N N . GLU A 1 461 ? -29.873 2.713 25.512 1.00 86.44 461 GLU A N 1
ATOM 3776 C CA . GLU A 1 461 ? -30.068 2.303 24.120 1.00 86.44 461 GLU A CA 1
ATOM 3777 C C . GLU A 1 461 ? -28.921 1.406 23.630 1.00 86.44 461 GLU A C 1
ATOM 3779 O O . GLU A 1 461 ? -29.160 0.334 23.070 1.00 86.44 461 GLU A O 1
ATOM 3784 N N . LYS A 1 462 ? -27.666 1.792 23.901 1.00 86.25 462 LYS A N 1
ATOM 3785 C CA . LYS A 1 462 ? -26.487 0.998 23.521 1.00 86.25 462 LYS A CA 1
ATOM 3786 C C . LYS A 1 462 ? -26.420 -0.348 24.238 1.00 86.25 462 LYS A C 1
ATOM 3788 O O . LYS A 1 462 ? -26.083 -1.349 23.606 1.00 86.25 462 LYS A O 1
ATOM 3793 N N . LYS A 1 463 ? -26.775 -0.408 25.524 1.00 86.56 463 LYS A N 1
ATOM 3794 C CA . LYS A 1 463 ? -26.832 -1.671 26.276 1.00 86.56 463 LYS A CA 1
ATOM 3795 C C . LYS A 1 463 ? -27.880 -2.622 25.695 1.00 86.56 463 LYS A C 1
ATOM 3797 O O . LYS A 1 463 ? -27.573 -3.781 25.417 1.00 86.56 463 LYS A O 1
ATOM 3802 N N . GLN A 1 464 ? -29.083 -2.115 25.427 1.00 86.31 464 GLN A N 1
ATOM 3803 C CA . GLN A 1 464 ? -30.167 -2.894 24.824 1.00 86.31 464 GLN A CA 1
ATOM 3804 C C . GLN A 1 464 ? -29.829 -3.358 23.403 1.00 86.31 464 GLN A C 1
ATOM 3806 O O . GLN A 1 464 ? -30.151 -4.486 23.035 1.00 86.31 464 GLN A O 1
ATOM 3811 N N . MET A 1 465 ? -29.151 -2.525 22.611 1.00 86.44 465 MET A N 1
ATOM 3812 C CA . MET A 1 465 ? -28.657 -2.895 21.282 1.00 86.44 465 MET A CA 1
ATOM 3813 C C . MET A 1 465 ? -27.727 -4.116 21.351 1.00 86.44 465 MET A C 1
ATOM 3815 O O . MET A 1 465 ? -27.937 -5.075 20.610 1.00 86.44 465 MET A O 1
ATOM 3819 N N . LEU A 1 466 ? -26.736 -4.118 22.249 1.00 86.38 466 LEU A N 1
ATOM 3820 C CA . LEU A 1 466 ? -25.809 -5.248 22.393 1.00 86.38 466 LEU A CA 1
ATOM 3821 C C . LEU A 1 466 ? -26.516 -6.524 22.864 1.00 86.38 466 LEU A C 1
ATOM 3823 O O . LEU A 1 466 ? -26.250 -7.598 22.329 1.00 86.38 466 LEU A O 1
ATOM 3827 N N . ALA A 1 467 ? -27.449 -6.415 23.812 1.00 86.88 467 ALA A N 1
ATOM 3828 C CA . ALA A 1 467 ? -28.207 -7.570 24.293 1.00 86.88 467 ALA A CA 1
ATOM 3829 C C . ALA A 1 467 ? -29.086 -8.187 23.182 1.00 86.88 467 ALA A C 1
ATOM 3831 O O . ALA A 1 467 ? -29.173 -9.412 23.053 1.00 86.88 467 ALA A O 1
ATOM 3832 N N . ARG A 1 468 ? -29.660 -7.354 22.298 1.00 84.88 468 ARG A N 1
ATOM 3833 C CA . ARG A 1 468 ? -30.377 -7.827 21.097 1.00 84.88 468 ARG A CA 1
ATOM 3834 C C . ARG A 1 468 ? -29.460 -8.555 20.121 1.00 84.88 468 ARG A C 1
ATOM 3836 O O . ARG A 1 468 ? -29.882 -9.560 19.561 1.00 84.88 468 ARG A O 1
ATOM 3843 N N . LEU A 1 469 ? -28.227 -8.083 19.922 1.00 85.06 469 LEU A N 1
ATOM 3844 C CA . LEU A 1 469 ? -27.270 -8.747 19.029 1.00 85.06 469 LEU A CA 1
ATOM 3845 C C . LEU A 1 469 ? -26.962 -10.177 19.490 1.00 85.06 469 LEU A C 1
ATOM 3847 O O . LEU A 1 469 ? -26.983 -11.088 18.662 1.00 85.06 469 LEU A O 1
ATOM 3851 N N . VAL A 1 470 ? -26.757 -10.380 20.796 1.00 82.62 470 VAL A N 1
ATOM 3852 C CA . VAL A 1 470 ? -26.547 -11.715 21.385 1.00 82.62 470 VAL A CA 1
ATOM 3853 C C . VAL A 1 470 ? -27.779 -12.597 21.165 1.00 82.62 470 VAL A C 1
ATOM 3855 O O . VAL A 1 470 ? -27.671 -13.659 20.560 1.00 82.62 470 VAL A O 1
ATOM 3858 N N . THR A 1 471 ? -28.961 -12.110 21.553 1.00 79.94 471 THR A N 1
ATOM 3859 C CA . THR A 1 471 ? -30.224 -12.872 21.467 1.00 79.94 471 THR A CA 1
ATOM 3860 C C . THR A 1 471 ? -30.598 -13.230 20.022 1.00 79.94 471 THR A C 1
ATOM 3862 O O . THR A 1 471 ? -31.030 -14.340 19.739 1.00 79.94 471 THR A O 1
ATOM 3865 N N . SER A 1 472 ? -30.380 -12.317 19.067 1.00 76.50 472 SER A N 1
ATOM 3866 C CA . SER A 1 472 ? -30.661 -12.565 17.643 1.00 76.50 472 SER A CA 1
ATOM 3867 C C . SER A 1 472 ? -29.731 -13.596 16.997 1.00 76.50 472 SER A C 1
ATOM 3869 O O . SER A 1 472 ? -30.097 -14.211 15.995 1.00 76.50 472 SER A O 1
ATOM 3871 N N . SER A 1 473 ? -28.529 -13.767 17.554 1.00 71.62 473 SER A N 1
ATOM 3872 C CA . SER A 1 473 ? -27.514 -14.685 17.033 1.00 71.62 473 SER A CA 1
ATOM 3873 C C . SER A 1 473 ? -27.629 -16.081 17.650 1.00 71.62 473 SER A C 1
ATOM 3875 O O . SER A 1 473 ? -27.241 -17.055 17.005 1.00 71.62 473 SER A O 1
ATOM 3877 N N . ASP A 1 474 ? -28.202 -16.190 18.854 1.00 63.41 474 ASP A N 1
ATOM 3878 C CA . ASP A 1 474 ? -28.485 -17.455 19.536 1.00 63.41 474 ASP A CA 1
ATOM 3879 C C . ASP A 1 474 ? -29.934 -17.502 20.071 1.00 63.41 474 ASP A C 1
ATOM 3881 O O . ASP A 1 474 ? -30.197 -17.140 21.222 1.00 63.41 474 ASP A O 1
ATOM 3885 N N . PRO A 1 475 ? -30.892 -17.986 19.253 1.00 62.56 475 PRO A N 1
ATOM 3886 C CA . PRO A 1 475 ? -32.300 -18.091 19.641 1.00 62.56 475 PRO A CA 1
ATOM 3887 C C . PRO A 1 475 ? -32.558 -19.049 20.813 1.00 62.56 475 PRO A C 1
ATOM 3889 O O . PRO A 1 475 ? -33.655 -19.053 21.365 1.00 62.56 475 PRO A O 1
ATOM 3892 N N . SER A 1 476 ? -31.584 -19.890 21.192 1.00 59.50 476 SER A N 1
ATOM 3893 C CA . SER A 1 476 ? -31.738 -20.814 22.324 1.00 59.50 476 SER A CA 1
ATOM 3894 C C . SER A 1 476 ? -31.723 -20.108 23.685 1.00 59.50 476 SER A C 1
ATOM 3896 O O . SER A 1 476 ? -32.151 -20.692 24.680 1.00 59.50 476 SER A O 1
ATOM 3898 N N . LEU A 1 477 ? -31.302 -18.838 23.711 1.00 56.22 477 LEU A N 1
ATOM 3899 C CA . LEU A 1 477 ? -31.296 -17.963 24.885 1.00 56.22 477 LEU A CA 1
ATOM 3900 C C . LEU A 1 477 ? -32.617 -17.184 25.072 1.00 56.22 477 LEU A C 1
ATOM 3902 O O . LEU A 1 477 ? -32.737 -16.419 26.028 1.00 56.22 477 LEU A O 1
ATOM 3906 N N . GLU A 1 478 ? -33.623 -17.358 24.201 1.00 54.16 478 GLU A N 1
ATOM 3907 C CA . GLU A 1 478 ? -34.938 -16.722 24.371 1.00 54.16 478 GLU A CA 1
ATOM 3908 C C . GLU A 1 478 ? -35.734 -17.373 25.517 1.00 54.16 478 GLU A C 1
ATOM 3910 O O . GLU A 1 478 ? -36.325 -18.453 25.393 1.00 54.16 478 GLU A O 1
ATOM 3915 N N . CYS A 1 479 ? -35.813 -16.681 26.653 1.00 43.88 479 CYS A N 1
ATOM 3916 C CA . CYS A 1 479 ? -36.747 -17.026 27.715 1.00 43.88 479 CYS A CA 1
ATOM 3917 C C . CYS A 1 479 ? -38.197 -16.798 27.240 1.00 43.88 479 CYS A C 1
ATOM 3919 O O . CYS A 1 479 ? -38.561 -15.742 26.727 1.00 43.88 479 CYS A O 1
ATOM 3921 N N . HIS A 1 480 ? -39.042 -17.824 27.390 1.00 40.88 480 HIS A N 1
ATOM 3922 C CA . HIS A 1 480 ? -40.451 -17.787 26.998 1.00 40.88 480 HIS A CA 1
ATOM 3923 C C . HIS A 1 480 ? -41.221 -16.732 27.809 1.00 40.88 480 HIS A C 1
ATOM 3925 O O . HIS A 1 480 ? -41.688 -16.999 28.917 1.00 40.88 480 HIS A O 1
ATOM 3931 N N . GLY A 1 481 ? -41.388 -15.539 27.241 1.00 36.16 481 GLY A N 1
ATOM 3932 C CA . GLY A 1 481 ? -42.222 -14.481 27.798 1.00 36.16 481 GLY A CA 1
ATOM 3933 C C . GLY A 1 481 ? -42.446 -13.348 26.801 1.00 36.16 481 GLY A C 1
ATOM 3934 O O . GLY A 1 481 ? -41.528 -12.611 26.462 1.00 36.16 481 GLY A O 1
ATOM 3935 N N . ASN A 1 482 ? -43.689 -13.174 26.345 1.00 43.28 482 ASN A N 1
ATOM 3936 C CA . ASN A 1 482 ? -44.102 -11.984 25.602 1.00 43.28 482 ASN A CA 1
ATOM 3937 C C . ASN A 1 482 ? -43.885 -10.726 26.466 1.00 43.28 482 ASN A C 1
ATOM 3939 O O . ASN A 1 482 ? -44.603 -10.564 27.451 1.00 43.28 482 ASN A O 1
ATOM 3943 N N . ASN A 1 483 ? -42.935 -9.853 26.096 1.00 40.62 483 ASN A N 1
ATOM 3944 C CA . ASN A 1 483 ? -43.033 -8.376 26.061 1.00 40.62 483 ASN A CA 1
ATOM 3945 C C . ASN A 1 483 ? -41.661 -7.690 26.211 1.00 40.62 483 ASN A C 1
ATOM 3947 O O . ASN A 1 483 ? -41.053 -7.790 27.266 1.00 40.62 483 ASN A O 1
ATOM 3951 N N . ALA A 1 484 ? -41.277 -6.903 25.195 1.00 49.88 484 ALA A N 1
ATOM 3952 C CA . ALA A 1 484 ? -40.504 -5.641 25.180 1.00 49.88 484 ALA A CA 1
ATOM 3953 C C . ALA A 1 484 ? -39.202 -5.430 26.001 1.00 49.88 484 ALA A C 1
ATOM 3955 O O . ALA A 1 484 ? -38.440 -4.532 25.638 1.00 49.88 484 ALA A O 1
ATOM 3956 N N . ASN A 1 485 ? -38.900 -6.200 27.044 1.00 55.31 485 ASN A N 1
ATOM 3957 C CA . ASN A 1 485 ? -37.681 -6.079 27.839 1.00 55.31 485 ASN A CA 1
ATOM 3958 C C . ASN A 1 485 ? -36.690 -7.165 27.428 1.00 55.31 485 ASN A C 1
ATOM 3960 O O . ASN A 1 485 ? -36.910 -8.348 27.662 1.00 55.31 485 ASN A O 1
ATOM 3964 N N . VAL A 1 486 ? -35.598 -6.737 26.798 1.00 62.97 486 VAL A N 1
ATOM 3965 C CA . VAL A 1 486 ? -34.448 -7.592 26.497 1.00 62.97 486 VAL A CA 1
ATOM 3966 C C . VAL A 1 486 ? -33.782 -7.950 27.825 1.00 62.97 486 VAL A C 1
ATOM 3968 O O . VAL A 1 486 ? -33.491 -7.042 28.604 1.00 62.97 486 VAL A O 1
ATOM 3971 N N . ASP A 1 487 ? -33.557 -9.238 28.092 1.00 73.44 487 ASP A N 1
ATOM 3972 C CA . ASP A 1 487 ? -32.815 -9.665 29.279 1.00 73.44 487 ASP A CA 1
ATOM 3973 C C . ASP A 1 487 ? -31.366 -9.179 29.168 1.00 73.44 487 ASP A C 1
ATOM 3975 O O . ASP A 1 487 ? -30.582 -9.669 28.359 1.00 73.44 487 ASP A O 1
ATOM 3979 N N . GLU A 1 488 ? -31.007 -8.165 29.954 1.00 76.06 488 GLU A N 1
ATOM 3980 C CA . GLU A 1 488 ? -29.652 -7.615 29.964 1.00 76.06 488 GLU A CA 1
ATOM 3981 C C . GLU A 1 488 ? -28.633 -8.589 30.583 1.00 76.06 488 GLU A C 1
ATOM 3983 O O . GLU A 1 488 ? -27.431 -8.403 30.376 1.00 76.06 488 GLU A O 1
ATOM 3988 N N . GLY A 1 489 ? -29.092 -9.634 31.289 1.00 80.00 489 GLY A N 1
ATOM 3989 C CA . GLY A 1 489 ? -28.254 -10.678 31.885 1.00 80.00 489 GLY A CA 1
ATOM 3990 C C . GLY A 1 489 ? -27.484 -11.507 30.854 1.00 80.00 489 GLY A C 1
ATOM 3991 O O . GLY A 1 489 ? -26.399 -12.002 31.152 1.00 80.00 489 GLY A O 1
ATOM 3992 N N . VAL A 1 490 ? -27.950 -11.565 29.598 1.00 84.50 490 VAL A N 1
ATOM 3993 C CA . VAL A 1 490 ? -27.230 -12.254 28.506 1.00 84.50 490 VAL A CA 1
ATOM 3994 C C . VAL A 1 490 ? -25.852 -11.647 28.228 1.00 84.50 490 VAL A C 1
ATOM 3996 O O . VAL A 1 490 ? -24.980 -12.319 27.684 1.00 84.50 490 VAL A O 1
ATOM 3999 N N . LEU A 1 491 ? -25.627 -10.384 28.613 1.00 86.88 491 LEU A N 1
ATOM 4000 C CA . LEU A 1 491 ? -24.334 -9.709 28.470 1.00 86.88 491 LEU A CA 1
ATOM 4001 C C . LEU A 1 491 ? -23.303 -10.132 29.529 1.00 86.88 491 LEU A C 1
ATOM 4003 O O . LEU A 1 491 ? -22.148 -9.716 29.433 1.00 86.88 491 LEU A O 1
ATOM 4007 N N . GLU A 1 492 ? -23.696 -10.917 30.535 1.00 87.50 492 GLU A N 1
ATOM 4008 C CA . GLU A 1 492 ? -22.794 -11.464 31.560 1.00 87.50 492 GLU A CA 1
ATOM 4009 C C . GLU A 1 492 ? -22.258 -12.860 31.190 1.00 87.50 492 GLU A C 1
ATOM 4011 O O . GLU A 1 492 ? -21.264 -13.320 31.763 1.00 87.50 492 GLU A O 1
ATOM 4016 N N . LEU A 1 493 ? -22.868 -13.518 30.196 1.00 87.94 493 LEU A N 1
ATOM 4017 C CA . LEU A 1 493 ? -22.444 -14.824 29.691 1.00 87.94 493 LEU A CA 1
ATOM 4018 C C . LEU A 1 493 ? -21.043 -14.760 29.070 1.00 87.94 493 LEU A C 1
ATOM 4020 O O . LEU A 1 493 ? -20.690 -13.813 28.363 1.00 87.94 493 LEU A O 1
ATOM 4024 N N . ALA A 1 494 ? -20.250 -15.819 29.256 1.00 87.56 494 ALA A N 1
ATOM 4025 C CA . ALA A 1 494 ? -18.924 -15.934 28.640 1.00 87.56 494 ALA A CA 1
ATOM 4026 C C . ALA A 1 494 ? -18.984 -15.904 27.101 1.00 87.56 494 ALA A C 1
ATOM 4028 O O . ALA A 1 494 ? -18.030 -15.491 26.440 1.00 87.56 494 ALA A O 1
ATOM 4029 N N . THR A 1 495 ? -20.111 -16.334 26.534 1.00 87.00 495 THR A N 1
ATOM 4030 C CA . THR A 1 495 ? -20.386 -16.434 25.097 1.00 87.00 495 THR A CA 1
ATOM 4031 C C . THR A 1 495 ? -20.811 -15.113 24.447 1.00 87.00 495 THR A C 1
ATOM 4033 O O . THR A 1 495 ? -20.911 -15.059 23.216 1.00 87.00 495 THR A O 1
ATOM 4036 N N . ALA A 1 496 ? -21.013 -14.044 25.228 1.00 89.88 496 ALA A N 1
ATOM 4037 C CA . ALA A 1 496 ? -21.309 -12.702 24.733 1.00 89.88 496 ALA A CA 1
ATOM 4038 C C . ALA A 1 496 ? -20.032 -12.021 24.209 1.00 89.88 496 ALA A C 1
ATOM 4040 O O . ALA A 1 496 ? -19.413 -11.209 24.895 1.00 89.88 496 ALA A O 1
ATOM 4041 N N . VAL A 1 497 ? -19.615 -12.381 22.992 1.00 88.75 497 VAL A N 1
ATOM 4042 C CA . VAL A 1 497 ? -18.379 -11.877 22.374 1.00 88.75 497 VAL A CA 1
ATOM 4043 C C . VAL A 1 497 ? -18.692 -10.867 21.275 1.00 88.75 497 VAL A C 1
ATOM 4045 O O . VAL A 1 497 ? -19.437 -11.154 20.338 1.00 88.75 497 VAL A O 1
ATOM 4048 N N . PHE A 1 498 ? -18.067 -9.698 21.351 1.00 88.44 498 PHE A N 1
ATOM 4049 C CA . PHE A 1 498 ? -18.233 -8.596 20.411 1.00 88.44 498 PHE A CA 1
ATOM 4050 C C . PHE A 1 498 ? -16.911 -8.231 19.739 1.00 88.44 498 PHE A C 1
ATOM 4052 O O . PHE A 1 498 ? -15.829 -8.421 20.295 1.00 88.44 498 PHE A O 1
ATOM 4059 N N . CYS A 1 499 ? -17.003 -7.663 18.544 1.00 82.56 499 CYS A N 1
ATOM 4060 C CA . CYS A 1 499 ? -15.886 -7.050 17.833 1.00 82.56 499 CYS A CA 1
ATOM 4061 C C . CYS A 1 499 ? -16.355 -5.820 17.054 1.00 82.56 499 CYS A C 1
ATOM 4063 O O . CYS A 1 499 ? -17.544 -5.674 16.750 1.00 82.56 499 CYS A O 1
ATOM 4065 N N . HIS A 1 500 ? -15.429 -4.936 16.689 1.00 78.56 500 HIS A N 1
ATOM 4066 C CA . HIS A 1 500 ? -15.751 -3.862 15.754 1.00 78.56 500 HIS A CA 1
ATOM 4067 C C . HIS A 1 500 ? -16.048 -4.423 14.358 1.00 78.56 500 HIS A C 1
ATOM 4069 O O . HIS A 1 500 ? -15.350 -5.309 13.868 1.00 78.56 500 HIS A O 1
ATOM 4075 N N . SER A 1 501 ? -17.050 -3.850 13.693 1.00 69.50 501 SER A N 1
ATOM 4076 C CA . SER A 1 501 ? -17.347 -4.099 12.272 1.00 69.50 501 SER A CA 1
ATOM 4077 C C . SER A 1 501 ? -16.193 -3.734 11.325 1.00 69.50 501 SER A C 1
ATOM 4079 O O . SER A 1 501 ? -16.101 -4.267 10.220 1.00 69.50 501 SER A O 1
ATOM 4081 N N . LEU A 1 502 ? -15.309 -2.827 11.751 1.00 62.12 502 LEU A N 1
ATOM 4082 C CA . LEU A 1 502 ? -14.145 -2.344 11.011 1.00 62.12 502 LEU A CA 1
ATOM 4083 C C . LEU A 1 502 ? -12.918 -2.290 11.938 1.00 62.12 502 LEU A C 1
ATOM 4085 O O . LEU A 1 502 ? -13.087 -1.991 13.119 1.00 62.12 502 LEU A O 1
ATOM 4089 N N . PRO A 1 503 ? -11.685 -2.494 11.439 1.00 57.28 503 PRO A N 1
ATOM 4090 C CA . PRO A 1 503 ? -10.477 -2.331 12.249 1.00 57.28 503 PRO A CA 1
ATOM 4091 C C . PRO A 1 503 ? -10.343 -0.876 12.730 1.00 57.28 503 PRO A C 1
ATOM 4093 O O . PRO A 1 503 ? -10.198 0.045 11.925 1.00 57.28 503 PRO A O 1
ATOM 4096 N N . THR A 1 504 ? -10.423 -0.643 14.040 1.00 50.34 504 THR A N 1
ATOM 4097 C CA . THR A 1 504 ? -10.349 0.706 14.635 1.00 50.34 504 THR A CA 1
ATOM 4098 C C . THR A 1 504 ? -8.990 0.999 15.268 1.00 50.34 504 THR A C 1
ATOM 4100 O O . THR A 1 504 ? -8.550 2.154 15.282 1.00 50.34 504 THR A O 1
ATOM 4103 N N . HIS A 1 505 ? -8.292 -0.041 15.732 1.00 55.50 505 HIS A N 1
ATOM 4104 C CA . HIS A 1 505 ? -7.000 0.040 16.404 1.00 55.50 505 HIS A CA 1
ATOM 4105 C C . HIS A 1 505 ? -5.894 -0.657 15.596 1.00 55.50 505 HIS A C 1
ATOM 4107 O O . HIS A 1 505 ? -6.119 -1.646 14.905 1.00 55.50 505 HIS A O 1
ATOM 4113 N N . THR A 1 506 ? -4.678 -0.103 15.641 1.00 40.56 506 THR A N 1
ATOM 4114 C CA . THR A 1 506 ? -3.602 -0.444 14.699 1.00 40.56 506 THR A CA 1
ATOM 4115 C C . THR A 1 506 ? -2.922 -1.789 14.942 1.00 40.56 506 THR A C 1
ATOM 4117 O O . THR A 1 506 ? -2.176 -2.180 14.062 1.00 40.56 506 THR A O 1
ATOM 4120 N N . MET A 1 507 ? -3.121 -2.503 16.062 1.00 37.59 507 MET A N 1
ATOM 4121 C CA . MET A 1 507 ? -2.280 -3.679 16.383 1.00 37.59 507 MET A CA 1
ATOM 4122 C C . MET A 1 507 ? -2.932 -4.845 17.162 1.00 37.59 507 MET A C 1
ATOM 4124 O O . MET A 1 507 ? -2.237 -5.809 17.467 1.00 37.59 507 MET A O 1
ATOM 4128 N N . SER A 1 508 ? -4.238 -4.855 17.439 1.00 45.59 508 SER A N 1
ATOM 4129 C CA . SER A 1 508 ? -4.909 -6.042 18.002 1.00 45.59 508 SER A CA 1
ATOM 4130 C C . SER A 1 508 ? -6.369 -6.089 17.559 1.00 45.59 508 SER A C 1
ATOM 4132 O O . SER A 1 508 ? -6.986 -5.051 17.327 1.00 45.59 508 SER A O 1
ATOM 4134 N N . THR A 1 509 ? -6.937 -7.284 17.377 1.00 52.50 509 THR A N 1
ATOM 4135 C CA . THR A 1 509 ? -8.388 -7.391 17.199 1.00 52.50 509 THR A CA 1
ATOM 4136 C C . THR A 1 509 ? -9.063 -7.093 18.518 1.00 52.50 509 THR A C 1
ATOM 4138 O O . THR A 1 509 ? -8.925 -7.883 19.453 1.00 52.50 509 THR A O 1
ATOM 4141 N N . ASP A 1 510 ? -9.810 -5.993 18.569 1.00 65.88 510 ASP A N 1
ATOM 4142 C CA . ASP A 1 510 ? -10.648 -5.616 19.706 1.00 65.88 510 ASP A CA 1
ATOM 4143 C C . ASP A 1 510 ? -11.765 -6.645 19.884 1.00 65.88 510 ASP A C 1
ATOM 4145 O O . ASP A 1 510 ? -12.881 -6.501 19.385 1.00 65.88 510 ASP A O 1
ATOM 4149 N N . THR A 1 511 ? -11.431 -7.747 20.534 1.00 78.69 511 THR A N 1
ATOM 4150 C CA . THR A 1 511 ? -12.399 -8.735 20.982 1.00 78.69 511 THR A CA 1
ATOM 4151 C C . THR A 1 511 ? -12.816 -8.316 22.377 1.00 78.69 511 THR A C 1
ATOM 4153 O O . THR A 1 511 ? -11.970 -8.220 23.260 1.00 78.69 511 THR A O 1
ATOM 4156 N N . MET A 1 512 ? -14.102 -8.045 22.560 1.00 86.19 512 MET A N 1
ATOM 4157 C CA . MET A 1 512 ? -14.675 -7.611 23.832 1.00 86.19 512 MET A CA 1
ATOM 4158 C C . MET A 1 512 ? -15.627 -8.681 24.329 1.00 86.19 512 MET A C 1
ATOM 4160 O O . MET A 1 512 ? -16.468 -9.158 23.565 1.00 86.19 512 MET A O 1
ATOM 4164 N N . ILE A 1 513 ? -15.515 -9.051 25.597 1.00 85.31 513 ILE A N 1
ATOM 4165 C CA . ILE A 1 513 ? -16.350 -10.091 26.186 1.00 85.31 513 ILE A CA 1
ATOM 4166 C C . ILE A 1 513 ? -17.231 -9.497 27.281 1.00 85.31 513 ILE A C 1
ATOM 4168 O O . ILE A 1 513 ? -16.754 -8.940 28.272 1.00 85.31 513 ILE A O 1
ATOM 4172 N N . GLY A 1 514 ? -18.537 -9.639 27.082 1.00 85.69 514 GLY A N 1
ATOM 4173 C CA . GLY A 1 514 ? -19.576 -9.120 27.955 1.00 85.69 514 GLY A CA 1
ATOM 4174 C C . GLY A 1 514 ? -19.679 -7.592 27.979 1.00 85.69 514 GLY A C 1
ATOM 4175 O O . GLY A 1 514 ? -19.002 -6.866 27.244 1.00 85.69 514 GLY A O 1
ATOM 4176 N N . TRP A 1 515 ? -20.562 -7.089 28.844 1.00 84.94 515 TRP A N 1
ATOM 4177 C CA . TRP A 1 515 ? -20.834 -5.650 28.964 1.00 84.94 515 TRP A CA 1
ATOM 4178 C C . TRP A 1 515 ? -19.632 -4.839 29.460 1.00 84.94 515 TRP A C 1
ATOM 4180 O O . TRP A 1 515 ? -19.399 -3.730 28.981 1.00 84.94 515 TRP A O 1
ATOM 4190 N N . ASP A 1 516 ? -18.870 -5.367 30.418 1.00 79.62 516 ASP A N 1
ATOM 4191 C CA . ASP A 1 516 ? -17.803 -4.605 31.073 1.00 79.62 516 ASP A CA 1
ATOM 4192 C C . ASP A 1 516 ? -16.655 -4.234 30.137 1.00 79.62 516 ASP A C 1
ATOM 4194 O O . ASP A 1 516 ? -16.079 -3.156 30.294 1.00 79.62 516 ASP A O 1
ATOM 4198 N N . GLU A 1 517 ? -16.371 -5.075 29.144 1.00 80.19 517 GLU A N 1
ATOM 4199 C CA . GLU A 1 517 ? -15.401 -4.768 28.096 1.00 80.19 517 GLU A CA 1
ATOM 4200 C C . GLU A 1 517 ? -16.055 -3.986 26.952 1.00 80.19 517 GLU A C 1
ATOM 4202 O O . GLU A 1 517 ? -15.492 -3.000 26.493 1.00 80.19 517 GLU A O 1
ATOM 4207 N N . ALA A 1 518 ? -17.273 -4.337 26.526 1.00 82.62 518 ALA A N 1
ATOM 4208 C CA . ALA A 1 518 ? -17.930 -3.651 25.409 1.00 82.62 518 ALA A CA 1
ATOM 4209 C C . ALA A 1 518 ? -18.270 -2.176 25.708 1.00 82.62 518 ALA A C 1
ATOM 4211 O O . ALA A 1 518 ? -18.226 -1.330 24.809 1.00 82.62 518 ALA A O 1
ATOM 4212 N N . LYS A 1 519 ? -18.577 -1.827 26.969 1.00 80.88 519 LYS A N 1
ATOM 4213 C CA . LYS A 1 519 ? -18.985 -0.463 27.357 1.00 80.88 519 LYS A CA 1
ATOM 4214 C C . LYS A 1 519 ? -17.900 0.595 27.124 1.00 80.88 519 LYS A C 1
ATOM 4216 O O . LYS A 1 519 ? -18.232 1.767 26.951 1.00 80.88 519 LYS A O 1
ATOM 4221 N N . THR A 1 520 ? -16.627 0.196 27.116 1.00 75.88 520 THR A N 1
ATOM 4222 C CA . THR A 1 520 ? -15.484 1.098 26.885 1.00 75.88 520 THR A CA 1
ATOM 4223 C C . THR A 1 520 ? -15.264 1.398 25.402 1.00 75.88 520 THR A C 1
ATOM 4225 O O . THR A 1 520 ? -14.575 2.360 25.058 1.00 75.88 520 THR A O 1
ATOM 4228 N N . HIS A 1 521 ? -15.920 0.629 24.529 1.00 77.69 521 HIS A N 1
ATOM 4229 C CA . HIS A 1 521 ? -15.817 0.710 23.077 1.00 77.69 521 HIS A CA 1
ATOM 4230 C C . HIS A 1 521 ? -17.103 1.208 22.393 1.00 77.69 521 HIS A C 1
ATOM 4232 O O . HIS A 1 521 ? -17.148 1.294 21.168 1.00 77.69 521 HIS A O 1
ATOM 4238 N N . LEU A 1 522 ? -18.135 1.615 23.150 1.00 76.62 522 LEU A N 1
ATOM 4239 C CA . LEU A 1 522 ? -19.410 2.126 22.598 1.00 76.62 522 LEU A CA 1
ATOM 4240 C C . LEU A 1 522 ? -19.244 3.317 21.647 1.00 76.62 522 LEU A C 1
ATOM 4242 O O . LEU A 1 522 ? -20.094 3.549 20.787 1.00 76.62 522 LEU A O 1
ATOM 4246 N N . SER A 1 523 ? -18.156 4.061 21.822 1.00 69.75 523 SER A N 1
ATOM 4247 C CA . SER A 1 523 ? -17.839 5.263 21.059 1.00 69.75 523 SER A CA 1
ATOM 4248 C C . SER A 1 523 ? -16.610 5.075 20.155 1.00 69.75 523 SER A C 1
ATOM 4250 O O . SER A 1 523 ? -16.083 6.051 19.622 1.00 69.75 523 SER A O 1
ATOM 4252 N N . CYS A 1 524 ? -16.104 3.848 19.982 1.00 72.31 524 CYS A N 1
ATOM 4253 C CA . CYS A 1 524 ? -14.972 3.592 19.092 1.00 72.31 524 CYS A CA 1
ATOM 4254 C C . CYS A 1 524 ? -15.346 3.846 17.623 1.00 72.31 524 CYS A C 1
ATOM 4256 O O . CYS A 1 524 ? -16.466 3.600 17.172 1.00 72.31 524 CYS A O 1
ATOM 4258 N N . ARG A 1 525 ? -14.392 4.372 16.845 1.00 63.25 525 ARG A N 1
ATOM 4259 C CA . ARG A 1 525 ? -14.587 4.688 15.422 1.00 63.25 525 ARG A CA 1
ATOM 4260 C C . ARG A 1 525 ? -13.435 4.168 14.578 1.00 63.25 525 ARG A C 1
ATOM 4262 O O . ARG A 1 525 ? -12.290 4.151 15.024 1.00 63.25 525 ARG A O 1
ATOM 4269 N N . ALA A 1 526 ? -13.752 3.758 13.353 1.00 55.97 526 ALA A N 1
ATOM 4270 C CA . ALA A 1 526 ? -12.766 3.257 12.407 1.00 55.97 526 ALA A CA 1
ATOM 4271 C C . ALA A 1 526 ? -11.941 4.407 11.834 1.00 55.97 526 ALA A C 1
ATOM 4273 O O . ALA A 1 526 ? -12.490 5.425 11.405 1.00 55.97 526 ALA A O 1
ATOM 4274 N N . LYS A 1 527 ? -10.617 4.231 11.783 1.00 45.88 527 LYS A N 1
ATOM 4275 C CA . LYS A 1 527 ? -9.749 5.068 10.952 1.00 45.88 527 LYS A CA 1
ATOM 4276 C C . LYS A 1 527 ? -9.887 4.597 9.505 1.00 45.88 527 LYS A C 1
ATOM 4278 O O . LYS A 1 527 ? -9.074 3.816 9.028 1.00 45.88 527 LYS A O 1
ATOM 4283 N N . VAL A 1 528 ? -10.935 5.039 8.814 1.00 40.12 528 VAL A N 1
ATOM 4284 C CA . VAL A 1 528 ? -10.977 4.917 7.352 1.00 40.12 528 VAL A CA 1
ATOM 4285 C C . VAL A 1 528 ? -9.966 5.922 6.796 1.00 40.12 528 VAL A C 1
ATOM 4287 O O . VAL A 1 528 ? -9.923 7.066 7.241 1.00 40.12 528 VAL A O 1
ATOM 4290 N N . GLN A 1 529 ? -9.110 5.472 5.884 1.00 37.59 529 GLN A N 1
ATOM 4291 C CA . GLN A 1 529 ? -7.897 6.147 5.401 1.00 37.59 529 GLN A CA 1
ATOM 4292 C C . GLN A 1 529 ? -8.130 7.454 4.608 1.00 37.59 529 GLN A C 1
ATOM 4294 O O . GLN A 1 529 ? -7.198 7.985 4.018 1.00 37.59 529 GLN A O 1
ATOM 4299 N N . GLU A 1 530 ? -9.338 8.018 4.626 1.00 32.84 530 GLU A N 1
ATOM 4300 C CA . GLU A 1 530 ? -9.701 9.248 3.924 1.00 32.84 530 GLU A CA 1
ATOM 4301 C C . GLU A 1 530 ? -10.488 10.166 4.871 1.00 32.84 530 GLU A C 1
ATOM 4303 O O . GLU A 1 530 ? -11.495 9.769 5.461 1.00 32.84 530 GLU A O 1
ATOM 4308 N N . TRP A 1 531 ? -10.020 11.408 5.025 1.00 34.34 531 TRP A N 1
ATOM 4309 C CA . TRP A 1 531 ? -10.484 12.411 6.000 1.00 34.34 531 TRP A CA 1
ATOM 4310 C C . TRP A 1 531 ? -11.959 12.848 5.892 1.00 34.34 531 TRP A C 1
ATOM 4312 O O . TRP A 1 531 ? -12.375 13.742 6.628 1.00 34.34 531 TRP A O 1
ATOM 4322 N N . GLU A 1 532 ? -12.768 12.239 5.025 1.00 34.56 532 GLU A N 1
ATOM 4323 C CA . GLU A 1 532 ? -14.112 12.734 4.707 1.00 34.56 532 GLU A CA 1
ATOM 4324 C C . GLU A 1 532 ? -15.260 11.767 5.052 1.00 34.56 532 GLU A C 1
ATOM 4326 O O . GLU A 1 532 ? -16.395 12.224 5.136 1.00 34.56 532 GLU A O 1
ATOM 4331 N N . ASN A 1 533 ? -15.005 10.487 5.375 1.00 38.69 533 ASN A N 1
ATOM 4332 C CA . ASN A 1 533 ? -16.065 9.523 5.731 1.00 38.69 533 ASN A CA 1
ATOM 4333 C C . ASN A 1 533 ? -15.732 8.692 6.985 1.00 38.69 533 ASN A C 1
ATOM 4335 O O . ASN A 1 533 ? -15.419 7.502 6.919 1.00 38.69 533 ASN A O 1
ATOM 4339 N N . ILE A 1 534 ? -15.837 9.316 8.162 1.00 45.62 534 ILE A N 1
ATOM 4340 C CA . ILE A 1 534 ? -15.724 8.625 9.457 1.00 45.62 534 ILE A CA 1
ATOM 4341 C C . ILE A 1 534 ? -17.036 7.877 9.734 1.00 45.62 534 ILE A C 1
ATOM 4343 O O . ILE A 1 534 ? -17.990 8.457 10.255 1.00 45.62 534 ILE A O 1
ATOM 4347 N N . SER A 1 535 ? -17.080 6.582 9.423 1.00 47.28 535 SER A N 1
ATOM 4348 C CA . SER A 1 535 ? -18.179 5.707 9.855 1.00 47.28 535 SER A CA 1
ATOM 4349 C C . SER A 1 535 ? -17.969 5.274 11.310 1.00 47.28 535 SER A C 1
ATOM 4351 O O . SER A 1 535 ? -16.839 4.999 11.727 1.00 47.28 535 SER A O 1
ATOM 4353 N N . SER A 1 536 ? -19.041 5.232 12.110 1.00 53.00 536 SER A N 1
ATOM 4354 C CA . SER A 1 536 ? -18.996 4.596 13.431 1.00 53.00 536 SER A CA 1
ATOM 4355 C C . SER A 1 536 ? -18.588 3.138 13.255 1.00 53.00 536 SER A C 1
ATOM 4357 O O . SER A 1 536 ? -19.160 2.429 12.430 1.00 53.00 536 SER A O 1
ATOM 4359 N N . ALA A 1 537 ? -17.590 2.689 14.014 1.00 58.69 537 ALA A N 1
ATOM 4360 C CA . ALA A 1 537 ? -17.257 1.276 14.054 1.00 58.69 537 ALA A CA 1
ATOM 4361 C C . ALA A 1 537 ? -18.242 0.613 15.002 1.00 58.69 537 ALA A C 1
ATOM 4363 O O . ALA A 1 537 ? -17.963 0.432 16.183 1.00 58.69 537 ALA A O 1
ATOM 4364 N N . GLU A 1 538 ? -19.441 0.346 14.498 1.00 71.19 538 GLU A N 1
ATOM 4365 C CA . GLU A 1 538 ? -20.464 -0.292 15.307 1.00 71.19 538 GLU A CA 1
ATOM 4366 C C . GLU A 1 538 ? -19.948 -1.631 15.825 1.00 71.19 538 GLU A C 1
ATOM 4368 O O . GLU A 1 538 ? -19.286 -2.390 15.101 1.00 71.19 538 GLU A O 1
ATOM 4373 N N . LEU A 1 539 ? -20.238 -1.882 17.100 1.00 82.75 539 LEU A N 1
ATOM 4374 C CA . LEU A 1 539 ? -19.992 -3.162 17.734 1.00 82.75 539 LEU A CA 1
ATOM 4375 C C . LEU A 1 539 ? -20.926 -4.198 17.115 1.00 82.75 539 LEU A C 1
ATOM 4377 O O . LEU A 1 539 ? -22.131 -3.984 16.997 1.00 82.75 539 LEU A O 1
ATOM 4381 N N . THR A 1 540 ? -20.348 -5.325 16.731 1.00 84.31 540 THR A N 1
ATOM 4382 C CA . THR A 1 540 ? -21.037 -6.464 16.126 1.00 84.31 540 THR A CA 1
ATOM 4383 C C . THR A 1 540 ? -20.802 -7.704 16.968 1.00 84.31 540 THR A C 1
ATOM 4385 O O . THR A 1 540 ? -19.800 -7.800 17.680 1.00 84.31 540 THR A O 1
ATOM 4388 N N . PHE A 1 541 ? -21.730 -8.654 16.903 1.00 84.38 541 PHE A N 1
ATOM 4389 C CA . PHE A 1 541 ? -21.548 -9.951 17.540 1.00 84.38 541 PHE A CA 1
ATOM 4390 C C . PHE A 1 541 ? -20.504 -10.767 16.771 1.00 84.38 541 PHE A C 1
ATOM 4392 O O . PHE A 1 541 ? -20.605 -10.938 15.554 1.00 84.38 541 PHE A O 1
ATOM 4399 N N . SER A 1 542 ? -19.488 -11.261 17.475 1.00 84.44 542 SER A N 1
ATOM 4400 C CA . SER A 1 542 ? -18.426 -12.063 16.876 1.00 84.44 542 SER A CA 1
ATOM 4401 C C . SER A 1 542 ? -18.846 -13.526 16.841 1.00 84.44 542 SER A C 1
ATOM 4403 O O . SER A 1 542 ? -18.625 -14.259 17.803 1.00 84.44 542 SER A O 1
ATOM 4405 N N . GLU A 1 543 ? -19.407 -13.980 15.715 1.00 82.50 543 GLU A N 1
ATOM 4406 C CA . GLU A 1 543 ? -19.762 -15.397 15.527 1.00 82.50 543 GLU A CA 1
ATOM 4407 C C . GLU A 1 543 ? -18.550 -16.315 15.752 1.00 82.50 543 GLU A C 1
ATOM 4409 O O . GLU A 1 543 ? -18.663 -17.358 16.395 1.00 82.50 543 GLU A O 1
ATOM 4414 N N . LEU A 1 544 ? -17.369 -15.909 15.268 1.00 79.50 544 LEU A N 1
ATOM 4415 C CA . LEU A 1 544 ? -16.124 -16.659 15.439 1.00 79.50 544 LEU A CA 1
ATOM 4416 C C . LEU A 1 544 ? -15.636 -16.643 16.894 1.00 79.50 544 LEU A C 1
ATOM 4418 O O . LEU A 1 544 ? -15.200 -17.676 17.408 1.00 79.50 544 LEU A O 1
ATOM 4422 N N . GLY A 1 545 ? -15.715 -15.493 17.564 1.00 83.31 545 GLY A N 1
ATOM 4423 C CA . GLY A 1 545 ? -15.350 -15.365 18.971 1.00 83.31 545 GLY A CA 1
ATOM 4424 C C . GLY A 1 545 ? -16.254 -16.212 19.867 1.00 83.31 545 GLY A C 1
ATOM 4425 O O . GLY A 1 545 ? -15.758 -17.031 20.638 1.00 83.31 545 GLY A O 1
ATOM 4426 N N . HIS A 1 546 ? -17.571 -16.104 19.681 1.00 86.62 546 HIS A N 1
ATOM 4427 C CA . HIS A 1 546 ? -18.578 -16.940 20.336 1.00 86.62 546 HIS A CA 1
ATOM 4428 C C . HIS A 1 546 ? -18.308 -18.431 20.096 1.00 86.62 546 HIS A C 1
ATOM 4430 O O . HIS A 1 546 ? -18.170 -19.209 21.039 1.00 86.62 546 HIS A O 1
ATOM 4436 N N . ALA A 1 547 ? -18.133 -18.827 18.832 1.00 81.62 547 ALA A N 1
ATOM 4437 C CA . ALA A 1 547 ? -17.811 -20.194 18.441 1.00 81.62 547 ALA A CA 1
ATOM 4438 C C . ALA A 1 547 ? -16.549 -20.739 19.125 1.00 81.62 547 ALA A C 1
ATOM 4440 O O . ALA A 1 547 ? -16.489 -21.930 19.445 1.00 81.62 547 ALA A O 1
ATOM 4441 N N . THR A 1 548 ? -15.551 -19.879 19.325 1.00 83.75 548 THR A N 1
ATOM 4442 C CA . THR A 1 548 ? -14.312 -20.212 20.029 1.00 83.75 548 THR A CA 1
ATOM 4443 C C . THR A 1 548 ? -14.589 -20.429 21.510 1.00 83.75 548 THR A C 1
ATOM 4445 O O . THR A 1 548 ? -14.227 -21.478 22.030 1.00 83.75 548 THR A O 1
ATOM 4448 N N . VAL A 1 549 ? -15.300 -19.513 22.176 1.00 88.25 549 VAL A N 1
ATOM 4449 C CA . VAL A 1 549 ? -15.664 -19.665 23.596 1.00 88.25 549 VAL A CA 1
ATOM 4450 C C . VAL A 1 549 ? -16.475 -20.937 23.836 1.00 88.25 549 VAL A C 1
ATOM 4452 O O . VAL A 1 549 ? -16.173 -21.668 24.772 1.00 88.25 549 VAL A O 1
ATOM 4455 N N . VAL A 1 550 ? -17.434 -21.264 22.965 1.00 86.06 550 VAL A N 1
ATOM 4456 C CA . VAL A 1 550 ? -18.196 -22.523 23.040 1.00 86.06 550 VAL A CA 1
ATOM 4457 C C . VAL A 1 550 ? -17.261 -23.738 23.020 1.00 86.06 550 VAL A C 1
ATOM 4459 O O . VAL A 1 550 ? -17.441 -24.663 23.808 1.00 86.06 550 VAL A O 1
ATOM 4462 N N . LEU A 1 551 ? -16.239 -23.744 22.156 1.00 83.50 551 LEU A N 1
ATOM 4463 C CA . LEU A 1 551 ? -15.251 -24.829 22.111 1.00 83.50 551 LEU A CA 1
ATOM 4464 C C . LEU A 1 551 ? -14.389 -24.876 23.377 1.00 83.50 551 LEU A C 1
ATOM 4466 O O . LEU A 1 551 ? -14.127 -25.964 23.886 1.00 83.50 551 LEU A O 1
ATOM 4470 N N . LEU A 1 552 ? -13.982 -23.720 23.908 1.00 88.19 552 LEU A N 1
ATOM 4471 C CA . LEU A 1 552 ? -13.227 -23.648 25.162 1.00 88.19 552 LEU A CA 1
ATOM 4472 C C . LEU A 1 552 ? -14.056 -24.159 26.350 1.00 88.19 552 LEU A C 1
ATOM 4474 O O . LEU A 1 552 ? -13.536 -24.913 27.167 1.00 88.19 552 LEU A O 1
ATOM 4478 N N . LEU A 1 553 ? -15.339 -23.797 26.432 1.00 87.69 553 LEU A N 1
ATOM 4479 C CA . LEU A 1 553 ? -16.256 -24.269 27.474 1.00 87.69 553 LEU A CA 1
ATOM 4480 C C . LEU A 1 553 ? -16.483 -25.779 27.372 1.00 87.69 553 LEU A C 1
ATOM 4482 O O . LEU A 1 553 ? -16.369 -26.472 28.380 1.00 87.69 553 LEU A O 1
ATOM 4486 N N . ARG A 1 554 ? -16.678 -26.311 26.158 1.00 84.62 554 ARG A N 1
ATOM 4487 C CA . ARG A 1 554 ? -16.773 -27.762 25.922 1.00 84.62 554 ARG A CA 1
ATOM 4488 C C . ARG A 1 554 ? -15.493 -28.500 26.335 1.00 84.62 554 ARG A C 1
ATOM 4490 O O . ARG A 1 554 ? -15.595 -29.524 27.000 1.00 84.62 554 ARG A O 1
ATOM 4497 N N . LEU A 1 555 ? -14.307 -27.965 26.022 1.00 82.56 555 LEU A N 1
ATOM 4498 C CA . LEU A 1 555 ? -13.019 -28.519 26.482 1.00 82.56 555 LEU A CA 1
ATOM 4499 C C . LEU A 1 555 ? -12.878 -28.533 28.011 1.00 82.56 555 LEU A C 1
ATOM 4501 O O . LEU A 1 555 ? -12.138 -29.348 28.555 1.00 82.56 555 LEU A O 1
ATOM 4505 N N . LEU A 1 556 ? -13.552 -27.616 28.702 1.00 85.88 556 LEU A N 1
ATOM 4506 C CA . LEU A 1 556 ? -13.577 -27.545 30.162 1.00 85.88 556 LEU A CA 1
ATOM 4507 C C . LEU A 1 556 ? -14.746 -28.325 30.787 1.00 85.88 556 LEU A C 1
ATOM 4509 O O . LEU A 1 556 ? -14.816 -28.404 32.010 1.00 85.88 556 LEU A O 1
ATOM 4513 N N . GLY A 1 557 ? -15.648 -28.895 29.979 1.00 81.88 557 GLY A N 1
ATOM 4514 C CA . GLY A 1 557 ? -16.849 -29.590 30.451 1.00 81.88 557 GLY A CA 1
ATOM 4515 C C . GLY A 1 557 ? -17.932 -28.669 31.030 1.00 81.88 557 GLY A C 1
ATOM 4516 O O . GLY A 1 557 ? -18.697 -29.102 31.887 1.00 81.88 557 GLY A O 1
ATOM 4517 N N . LEU A 1 558 ? -17.984 -27.406 30.599 1.00 85.81 558 LEU A N 1
ATOM 4518 C CA . LEU A 1 558 ? -18.930 -26.387 31.073 1.00 85.81 558 LEU A CA 1
ATOM 4519 C C . LEU A 1 558 ? -20.026 -26.107 30.039 1.00 85.81 558 LEU A C 1
ATOM 4521 O O . LEU A 1 558 ? -19.805 -26.261 28.836 1.00 85.81 558 LEU A O 1
ATOM 4525 N N . ASP A 1 559 ? -21.193 -25.657 30.508 1.00 81.00 559 ASP A N 1
ATOM 4526 C CA . ASP A 1 559 ? -22.343 -25.332 29.657 1.00 81.00 559 ASP A CA 1
ATOM 4527 C C . ASP A 1 559 ? -22.209 -23.920 29.037 1.00 81.00 559 ASP A C 1
ATOM 4529 O O . ASP A 1 559 ? -22.161 -22.928 29.777 1.00 81.00 559 ASP A O 1
ATOM 4533 N N . PRO A 1 560 ? -22.172 -23.789 27.694 1.00 83.19 560 PRO A N 1
ATOM 4534 C CA . PRO A 1 560 ? -22.114 -22.498 27.009 1.00 83.19 560 PRO A CA 1
ATOM 4535 C C . PRO A 1 560 ? -23.266 -21.531 27.289 1.00 83.19 560 PRO A C 1
ATOM 4537 O O . PRO A 1 560 ? -23.075 -20.324 27.133 1.00 83.19 560 PRO A O 1
ATOM 4540 N N . ASN A 1 561 ? -24.431 -22.034 27.695 1.00 81.25 561 ASN A N 1
ATOM 4541 C CA . ASN A 1 561 ? -25.644 -21.225 27.824 1.00 81.25 561 ASN A CA 1
ATOM 4542 C C . ASN A 1 561 ? -25.822 -20.609 29.214 1.00 81.25 561 ASN A C 1
ATOM 4544 O O . ASN A 1 561 ? -26.612 -19.683 29.372 1.00 81.25 561 ASN A O 1
ATOM 4548 N N . THR A 1 562 ? -25.099 -21.102 30.222 1.00 83.88 562 THR A N 1
ATOM 4549 C CA . THR A 1 562 ? -25.245 -20.639 31.613 1.00 83.88 562 THR A CA 1
ATOM 4550 C C . THR A 1 562 ? -23.953 -20.102 32.213 1.00 83.88 562 THR A C 1
ATOM 4552 O O . THR A 1 562 ? -24.006 -19.403 33.219 1.00 83.88 562 THR A O 1
ATOM 4555 N N . THR A 1 563 ? -22.793 -20.436 31.640 1.00 86.38 563 THR A N 1
ATOM 4556 C CA . THR A 1 563 ? -21.500 -20.058 32.224 1.00 86.38 563 THR A CA 1
ATOM 4557 C C . THR A 1 563 ? -21.231 -18.564 32.052 1.00 86.38 563 THR A C 1
ATOM 4559 O O . THR A 1 563 ? -21.187 -18.044 30.930 1.00 86.38 563 THR A O 1
ATOM 4562 N N . LEU A 1 564 ? -20.974 -17.876 33.162 1.00 89.56 564 LEU A N 1
ATOM 4563 C CA . LEU A 1 564 ? -20.679 -16.445 33.179 1.00 89.56 564 LEU A CA 1
ATOM 4564 C C . LEU A 1 564 ? -19.206 -16.161 32.835 1.00 89.56 564 LEU A C 1
ATOM 4566 O O . LEU A 1 564 ? -18.299 -16.967 33.074 1.00 89.56 564 LEU A O 1
ATOM 4570 N N . ALA A 1 565 ? -18.926 -14.976 32.287 1.00 85.25 565 ALA A N 1
ATOM 4571 C CA . ALA A 1 565 ? -17.569 -14.584 31.890 1.00 85.25 565 ALA A CA 1
ATOM 4572 C C . ALA A 1 565 ? -16.588 -14.517 33.081 1.00 85.25 565 ALA A C 1
ATOM 4574 O O . ALA A 1 565 ? -15.388 -14.790 32.937 1.00 85.25 565 ALA A O 1
ATOM 4575 N N . ASN A 1 566 ? -17.086 -14.160 34.268 1.00 83.50 566 ASN A N 1
ATOM 4576 C CA . ASN A 1 566 ? -16.315 -14.130 35.513 1.00 83.50 566 ASN A CA 1
ATOM 4577 C C . ASN A 1 566 ? -15.992 -15.548 36.025 1.00 83.50 566 ASN A C 1
ATOM 4579 O O . ASN A 1 566 ? -14.858 -15.783 36.444 1.00 83.50 566 ASN A O 1
ATOM 4583 N N . GLU A 1 567 ? -16.924 -16.497 35.914 1.00 86.19 567 GLU A N 1
ATOM 4584 C CA . GLU A 1 567 ? -16.747 -17.907 36.278 1.00 86.19 567 GLU A CA 1
ATOM 4585 C C . GLU A 1 567 ? -15.668 -18.567 35.414 1.00 86.19 567 GLU A C 1
ATOM 4587 O O . GLU A 1 567 ? -14.721 -19.154 35.942 1.00 86.19 567 GLU A O 1
ATOM 4592 N N . LEU A 1 568 ? -15.733 -18.387 34.088 1.00 86.31 568 LEU A N 1
ATOM 4593 C CA . LEU A 1 568 ? -14.709 -18.908 33.175 1.00 86.31 568 LEU A CA 1
ATOM 4594 C C . LEU A 1 568 ? -13.328 -18.286 33.446 1.00 86.31 568 LEU A C 1
ATOM 4596 O O . LEU A 1 568 ? -12.301 -18.968 33.397 1.00 86.31 568 LEU A O 1
ATOM 4600 N N . SER A 1 569 ? -13.290 -16.993 33.778 1.00 82.88 569 SER A N 1
ATOM 4601 C CA . SER A 1 569 ? -12.046 -16.307 34.151 1.00 82.88 569 SER A CA 1
ATOM 4602 C C . SER A 1 569 ? -11.461 -16.823 35.471 1.00 82.88 569 SER A C 1
ATOM 4604 O O . SER A 1 569 ? -10.238 -16.923 35.589 1.00 82.88 569 SER A O 1
ATOM 4606 N N . ALA A 1 570 ? -12.304 -17.203 36.435 1.00 82.88 570 ALA A N 1
ATOM 4607 C CA . ALA A 1 570 ? -11.880 -17.712 37.740 1.00 82.88 570 ALA A CA 1
ATOM 4608 C C . ALA A 1 570 ? -11.165 -19.074 37.659 1.00 82.88 570 ALA A C 1
ATOM 4610 O O . ALA A 1 570 ? -10.268 -19.337 38.460 1.00 82.88 570 ALA A O 1
ATOM 4611 N N . LEU A 1 571 ? -11.484 -19.909 36.661 1.00 83.88 571 LEU A N 1
ATOM 4612 C CA . LEU A 1 571 ? -10.813 -21.201 36.436 1.00 83.88 571 LEU A CA 1
ATOM 4613 C C . LEU A 1 571 ? -9.330 -21.058 36.078 1.00 83.88 571 LEU A C 1
ATOM 4615 O O . LEU A 1 571 ? -8.545 -21.977 36.307 1.00 83.88 571 LEU A O 1
ATOM 4619 N N . ASN A 1 572 ? -8.950 -19.914 35.496 1.00 83.00 572 ASN A N 1
ATOM 4620 C CA . ASN A 1 572 ? -7.567 -19.525 35.215 1.00 83.00 572 ASN A CA 1
ATOM 4621 C C . ASN A 1 572 ? -6.732 -20.604 34.480 1.00 83.00 572 ASN A C 1
ATOM 4623 O O . ASN A 1 572 ? -5.534 -20.762 34.723 1.00 83.00 572 ASN A O 1
ATOM 4627 N N . ARG A 1 573 ? -7.365 -21.342 33.557 1.00 88.44 573 ARG A N 1
ATOM 4628 C CA . ARG A 1 573 ? -6.725 -22.357 32.701 1.00 88.44 573 ARG A CA 1
ATOM 4629 C C . ARG A 1 573 ? -5.902 -21.715 31.579 1.00 88.44 573 ARG A C 1
ATOM 4631 O O . ARG A 1 573 ? -6.037 -20.519 31.304 1.00 88.44 573 ARG A O 1
ATOM 4638 N N . ARG A 1 574 ? -5.011 -22.492 30.956 1.00 88.81 574 ARG A N 1
ATOM 4639 C CA . ARG A 1 574 ? -4.173 -22.045 29.833 1.00 88.81 574 ARG A CA 1
ATOM 4640 C C . ARG A 1 574 ? -4.454 -22.855 28.577 1.00 88.81 574 ARG A C 1
ATOM 4642 O O . ARG A 1 574 ? -4.646 -24.069 28.645 1.00 88.81 574 ARG A O 1
ATOM 4649 N N . PHE A 1 575 ? -4.437 -22.163 27.448 1.00 89.00 575 PHE A N 1
ATOM 4650 C CA . PHE A 1 575 ? -4.710 -22.698 26.121 1.00 89.00 575 PHE A CA 1
ATOM 4651 C C . PHE A 1 575 ? -3.552 -22.371 25.183 1.00 89.00 575 PHE A C 1
ATOM 4653 O O . PHE A 1 575 ? -2.835 -21.393 25.393 1.00 89.00 575 PHE A O 1
ATOM 4660 N N . MET A 1 576 ? -3.381 -23.171 24.137 1.00 84.00 576 MET A N 1
ATOM 4661 C CA . MET A 1 576 ? -2.454 -22.870 23.046 1.00 84.00 576 MET A CA 1
ATOM 4662 C C . MET A 1 576 ? -3.118 -23.142 21.697 1.00 84.00 576 MET A C 1
ATOM 4664 O O . MET A 1 576 ? -3.855 -24.121 21.546 1.00 84.00 576 MET A O 1
ATOM 4668 N N . CYS A 1 577 ? -2.855 -22.293 20.703 1.00 81.62 577 CYS A N 1
ATOM 4669 C CA . CYS A 1 577 ? -3.253 -22.588 19.328 1.00 81.62 577 CYS A CA 1
ATOM 4670 C C . CYS A 1 577 ? -2.255 -23.572 18.722 1.00 81.62 577 CYS A C 1
ATOM 4672 O O . CYS A 1 577 ? -1.061 -23.285 18.640 1.00 81.62 577 CYS A O 1
ATOM 4674 N N . THR A 1 578 ? -2.755 -24.717 18.262 1.00 70.00 578 THR A N 1
ATOM 4675 C CA . THR A 1 578 ? -1.933 -25.721 17.567 1.00 70.00 578 THR A CA 1
ATOM 4676 C C . THR A 1 578 ? -1.861 -25.482 16.057 1.00 70.00 578 THR A C 1
ATOM 4678 O O . THR A 1 578 ? -1.140 -26.164 15.335 1.00 70.00 578 THR A O 1
ATOM 4681 N N . SER A 1 579 ? -2.620 -24.498 15.566 1.00 69.38 579 SER A N 1
ATOM 4682 C CA . SER A 1 579 ? -2.705 -24.162 14.144 1.00 69.38 579 SER A CA 1
ATOM 4683 C C . SER A 1 579 ? -1.761 -23.025 13.720 1.00 69.38 579 SER A C 1
ATOM 4685 O O . SER A 1 579 ? -1.557 -22.810 12.524 1.00 69.38 579 SER A O 1
ATOM 4687 N N . CYS A 1 580 ? -1.171 -22.294 14.666 1.00 68.75 580 CYS A N 1
ATOM 4688 C CA . CYS A 1 580 ? -0.169 -21.261 14.391 1.00 68.75 580 CYS A CA 1
ATOM 4689 C C . CYS A 1 580 ? 1.242 -21.847 14.392 1.00 68.75 580 CYS A C 1
ATOM 4691 O O . CYS A 1 580 ? 1.478 -22.863 15.029 1.00 68.75 580 CYS A O 1
ATOM 4693 N N . CYS A 1 581 ? 2.193 -21.204 13.706 1.00 63.38 581 CYS A N 1
ATOM 4694 C CA . CYS A 1 581 ? 3.595 -21.608 13.845 1.00 63.38 581 CYS A CA 1
ATOM 4695 C C . CYS A 1 581 ? 4.244 -21.025 15.082 1.00 63.38 581 CYS A C 1
ATOM 4697 O O . CYS A 1 581 ? 3.826 -19.982 15.576 1.00 63.38 581 CYS A O 1
ATOM 4699 N N . LEU A 1 582 ? 5.322 -21.683 15.501 1.00 68.12 582 LEU A N 1
ATOM 4700 C CA . LEU A 1 582 ? 6.187 -21.187 16.556 1.00 68.12 582 LEU A CA 1
ATOM 4701 C C . LEU A 1 582 ? 6.793 -19.840 16.152 1.00 68.12 582 LEU A C 1
ATOM 4703 O O . LEU A 1 582 ? 7.289 -19.682 15.032 1.00 68.12 582 LEU A O 1
ATOM 4707 N N . GLU A 1 583 ? 6.767 -18.906 17.089 1.00 64.00 583 GLU A N 1
ATOM 4708 C CA . GLU A 1 583 ? 7.361 -17.579 16.986 1.00 64.00 583 GLU A CA 1
ATOM 4709 C C . GLU A 1 583 ? 8.832 -17.624 17.424 1.00 64.00 583 GLU A C 1
ATOM 4711 O O . GLU A 1 583 ? 9.234 -18.535 18.146 1.00 64.00 583 GLU A O 1
ATOM 4716 N N . HIS A 1 584 ? 9.649 -16.675 16.960 1.00 60.53 584 HIS A N 1
ATOM 4717 C CA . HIS A 1 584 ? 11.070 -16.568 17.309 1.00 60.53 584 HIS A CA 1
ATOM 4718 C C . HIS A 1 584 ? 11.281 -15.423 18.304 1.00 60.53 584 HIS A C 1
ATOM 4720 O O . HIS A 1 584 ? 10.951 -14.275 17.999 1.00 60.53 584 HIS A O 1
ATOM 4726 N N . GLN A 1 585 ? 11.851 -15.706 19.477 1.00 48.03 585 GLN A N 1
ATOM 4727 C CA . GLN A 1 585 ? 12.037 -14.695 20.519 1.00 48.03 585 GLN A CA 1
ATOM 4728 C C . GLN A 1 585 ? 13.408 -13.996 20.394 1.00 48.03 585 GLN A C 1
ATOM 4730 O O . GLN A 1 585 ? 14.446 -14.582 20.697 1.00 48.03 585 GLN A O 1
ATOM 4735 N N . GLY A 1 586 ? 13.407 -12.718 19.984 1.00 44.84 586 GLY A N 1
ATOM 4736 C CA . GLY A 1 586 ? 14.571 -11.809 20.008 1.00 44.84 586 GLY A CA 1
ATOM 4737 C C . GLY A 1 586 ? 15.142 -11.404 18.635 1.00 44.84 586 GLY A C 1
ATOM 4738 O O . GLY A 1 586 ? 15.022 -12.133 17.656 1.00 44.84 586 GLY A O 1
ATOM 4739 N N . HIS A 1 587 ? 15.796 -10.232 18.574 1.00 36.81 587 HIS A N 1
ATOM 4740 C CA . HIS A 1 587 ? 16.468 -9.684 17.376 1.00 36.81 587 HIS A CA 1
ATOM 4741 C C . HIS A 1 587 ? 17.838 -10.332 17.065 1.00 36.81 587 HIS A C 1
ATOM 4743 O O . HIS A 1 587 ? 18.536 -9.886 16.155 1.00 36.81 587 HIS A O 1
ATOM 4749 N N . SER A 1 588 ? 18.268 -11.346 17.826 1.00 34.28 588 SER A N 1
ATOM 4750 C CA . SER A 1 588 ? 19.550 -12.027 17.608 1.00 34.28 588 SER A CA 1
ATOM 4751 C C . SER A 1 588 ? 19.383 -13.310 16.792 1.00 34.28 588 SER A C 1
ATOM 4753 O O . SER A 1 588 ? 18.372 -13.994 16.874 1.00 34.28 588 SER A O 1
ATOM 4755 N N . VAL A 1 589 ? 20.438 -13.702 16.074 1.00 39.84 589 VAL A N 1
ATOM 4756 C CA . VAL A 1 589 ? 20.539 -14.952 15.286 1.00 39.84 589 VAL A CA 1
ATOM 4757 C C . VAL A 1 589 ? 20.504 -16.226 16.173 1.00 39.84 589 VAL A C 1
ATOM 4759 O O . VAL A 1 589 ? 20.611 -17.343 15.681 1.00 39.84 589 VAL A O 1
ATOM 4762 N N . THR A 1 590 ? 20.359 -16.073 17.495 1.00 42.06 590 THR A N 1
ATOM 4763 C CA . THR A 1 590 ? 20.429 -17.133 18.519 1.00 42.06 590 THR A CA 1
ATOM 4764 C C . THR A 1 590 ? 19.127 -17.328 19.310 1.00 42.06 590 THR A C 1
ATOM 4766 O O . THR A 1 590 ? 19.155 -17.982 20.353 1.00 42.06 590 THR A O 1
ATOM 4769 N N . GLY A 1 591 ? 18.011 -16.732 18.879 1.00 52.78 591 GLY A N 1
ATOM 4770 C CA . GLY A 1 591 ? 16.730 -16.821 19.587 1.00 52.78 591 GLY A CA 1
ATOM 4771 C C . GLY A 1 591 ? 16.120 -18.229 19.593 1.00 52.78 591 GLY A C 1
ATOM 4772 O O . GLY A 1 591 ? 16.407 -19.073 18.741 1.00 52.78 591 GLY A O 1
ATOM 4773 N N . SER A 1 592 ? 15.285 -18.500 20.598 1.00 59.94 592 SER A N 1
ATOM 4774 C CA . SER A 1 592 ? 14.504 -19.733 20.721 1.00 59.94 592 SER A CA 1
ATOM 4775 C C . SER A 1 592 ? 13.201 -19.615 19.918 1.00 59.94 592 SER A C 1
ATOM 4777 O O . SER A 1 592 ? 12.578 -18.553 19.869 1.00 59.94 592 SER A O 1
ATOM 4779 N N . TYR A 1 593 ? 12.783 -20.711 19.277 1.00 66.12 593 TYR A N 1
ATOM 4780 C CA . TYR A 1 593 ? 11.430 -20.832 18.722 1.00 66.12 593 TYR A CA 1
ATOM 4781 C C . TYR A 1 593 ? 10.476 -21.306 19.821 1.00 66.12 593 TYR A C 1
ATOM 4783 O O . TYR A 1 593 ? 10.919 -21.976 20.746 1.00 66.12 593 TYR A O 1
ATOM 4791 N N . GLY A 1 594 ? 9.190 -20.982 19.765 1.00 70.88 594 GLY A N 1
ATOM 4792 C CA . GLY A 1 594 ? 8.222 -21.402 20.782 1.00 70.88 594 GLY A CA 1
ATOM 4793 C C . GLY A 1 594 ? 6.797 -20.938 20.501 1.00 70.88 594 GLY A C 1
ATOM 4794 O O . GLY A 1 594 ? 6.542 -20.254 19.516 1.00 70.88 594 GLY A O 1
ATOM 4795 N N . THR A 1 595 ? 5.851 -21.328 21.350 1.00 77.31 595 THR A N 1
ATOM 4796 C CA . THR A 1 595 ? 4.452 -20.860 21.289 1.00 77.31 595 THR A CA 1
ATOM 4797 C C . THR A 1 595 ? 4.051 -20.206 22.607 1.00 77.31 595 THR A C 1
ATOM 4799 O O . THR A 1 595 ? 4.782 -20.288 23.588 1.00 77.31 595 THR A O 1
ATOM 4802 N N . TYR A 1 596 ? 2.895 -19.556 22.661 1.00 81.00 596 TYR A N 1
ATOM 4803 C CA . TYR A 1 596 ? 2.434 -18.850 23.852 1.00 81.00 596 TYR A CA 1
ATOM 4804 C C . TYR A 1 596 ? 1.351 -19.629 24.600 1.00 81.00 596 TYR A C 1
ATOM 4806 O O . TYR A 1 596 ? 0.442 -20.204 23.999 1.00 81.00 596 TYR A O 1
ATOM 4814 N N . ALA A 1 597 ? 1.442 -19.628 25.932 1.00 85.50 597 ALA A N 1
ATOM 4815 C CA . ALA A 1 597 ? 0.368 -20.086 26.806 1.00 85.50 597 ALA A CA 1
ATOM 4816 C C . ALA A 1 597 ? -0.601 -18.927 27.086 1.00 85.50 597 ALA A C 1
ATOM 4818 O O . ALA A 1 597 ? -0.292 -18.019 27.864 1.00 85.50 597 ALA A O 1
ATOM 4819 N N . TRP A 1 598 ? -1.780 -18.978 26.467 1.00 84.50 598 TRP A N 1
ATOM 4820 C CA . TRP A 1 598 ? -2.786 -17.921 26.535 1.00 84.50 598 TRP A CA 1
ATOM 4821 C C . TRP A 1 598 ? -3.858 -18.175 27.591 1.00 84.50 598 TRP A C 1
ATOM 4823 O O . TRP A 1 598 ? -4.238 -19.317 27.874 1.00 84.50 598 TRP A O 1
ATOM 4833 N N . THR A 1 599 ? -4.393 -17.095 28.157 1.00 87.06 599 THR A N 1
ATOM 4834 C CA . THR A 1 599 ? -5.702 -17.117 28.829 1.00 87.06 599 THR A CA 1
ATOM 4835 C C . THR A 1 599 ? -6.819 -17.391 27.819 1.00 87.06 599 THR A C 1
ATOM 4837 O O . THR A 1 599 ? -6.618 -17.297 26.610 1.00 87.06 599 THR A O 1
ATOM 4840 N N . TRP A 1 600 ? -8.027 -17.718 28.289 1.00 87.38 600 TRP A N 1
ATOM 4841 C CA . TRP A 1 600 ? -9.157 -17.920 27.377 1.00 87.38 600 TRP A CA 1
ATOM 4842 C C . TRP A 1 600 ? -9.477 -16.649 26.568 1.00 87.38 600 TRP A C 1
ATOM 4844 O O . TRP A 1 600 ? -9.710 -16.750 25.370 1.00 87.38 600 TRP A O 1
ATOM 4854 N N . LYS A 1 601 ? -9.392 -15.453 27.174 1.00 86.38 601 LYS A N 1
ATOM 4855 C CA . LYS A 1 601 ? -9.614 -14.168 26.484 1.00 86.38 601 LYS A CA 1
ATOM 4856 C C . LYS A 1 601 ? -8.549 -13.889 25.421 1.00 86.38 601 LYS A C 1
ATOM 4858 O O . LYS A 1 601 ? -8.888 -13.582 24.283 1.00 86.38 601 LYS A O 1
ATOM 4863 N N . GLU A 1 602 ? -7.272 -14.072 25.771 1.00 84.12 602 GLU A N 1
ATOM 4864 C CA . GLU A 1 602 ? -6.139 -13.962 24.834 1.00 84.12 602 GLU A CA 1
ATOM 4865 C C . GLU A 1 602 ? -6.278 -14.960 23.675 1.00 84.12 602 GLU A C 1
ATOM 4867 O O . GLU A 1 602 ? -6.023 -14.621 22.523 1.00 84.12 602 GLU A O 1
ATOM 4872 N N . CYS A 1 603 ? -6.742 -16.178 23.965 1.00 84.62 603 CYS A N 1
ATOM 4873 C CA . CYS A 1 603 ? -6.990 -17.197 22.957 1.00 84.62 603 CYS A CA 1
ATOM 4874 C C . CYS A 1 603 ? -8.104 -16.773 21.988 1.00 84.62 603 CYS A C 1
ATOM 4876 O O . CYS A 1 603 ? -7.911 -16.853 20.778 1.00 84.62 603 CYS A O 1
ATOM 4878 N N . VAL A 1 604 ? -9.236 -16.260 22.483 1.00 86.00 604 VAL A N 1
ATOM 4879 C CA . VAL A 1 604 ? -10.324 -15.768 21.618 1.00 86.00 604 VAL A CA 1
ATOM 4880 C C . VAL A 1 604 ? -9.843 -14.588 20.768 1.00 86.00 604 VAL A C 1
ATOM 4882 O O . VAL A 1 604 ? -10.052 -14.595 19.556 1.00 86.00 604 VAL A O 1
ATOM 4885 N N . ALA A 1 605 ? -9.130 -13.624 21.358 1.00 82.19 605 ALA A N 1
ATOM 4886 C CA . ALA A 1 605 ? -8.557 -12.497 20.621 1.00 82.19 605 ALA A CA 1
ATOM 4887 C C . ALA A 1 605 ? -7.558 -12.953 19.540 1.00 82.19 605 ALA A C 1
ATOM 4889 O O . ALA A 1 605 ? -7.585 -12.468 18.406 1.00 82.19 605 ALA A O 1
ATOM 4890 N N . HIS A 1 606 ? -6.712 -13.940 19.841 1.00 82.06 606 HIS A N 1
ATOM 4891 C CA . HIS A 1 606 ? -5.817 -14.553 18.862 1.00 82.06 606 HIS A CA 1
ATOM 4892 C C . HIS A 1 606 ? -6.586 -15.192 17.694 1.00 82.06 606 HIS A C 1
ATOM 4894 O O . HIS A 1 606 ? -6.236 -14.990 16.531 1.00 82.06 606 HIS A O 1
ATOM 4900 N N . VAL A 1 607 ? -7.650 -15.945 17.982 1.00 78.06 607 VAL A N 1
ATOM 4901 C CA . VAL A 1 607 ? -8.463 -16.597 16.946 1.00 78.06 607 VAL A CA 1
ATOM 4902 C C . VAL A 1 607 ? -9.146 -15.570 16.050 1.00 78.06 607 VAL A C 1
ATOM 4904 O O . VAL A 1 607 ? -9.076 -15.681 14.826 1.00 78.06 607 VAL A O 1
ATOM 4907 N N . VAL A 1 608 ? -9.754 -14.541 16.640 1.00 77.81 608 VAL A N 1
ATOM 4908 C CA . VAL A 1 608 ? -10.438 -13.483 15.888 1.00 77.81 608 VAL A CA 1
ATOM 4909 C C . VAL A 1 608 ? -9.454 -12.696 15.010 1.00 77.81 608 VAL A C 1
ATOM 4911 O O . VAL A 1 608 ? -9.797 -12.362 13.880 1.00 77.81 608 VAL A O 1
ATOM 4914 N N . SER A 1 609 ? -8.214 -12.462 15.458 1.00 73.44 609 SER A N 1
ATOM 4915 C CA . SER A 1 609 ? -7.181 -11.772 14.657 1.00 73.44 609 SER A CA 1
ATOM 4916 C C . SER A 1 609 ? -6.540 -12.620 13.575 1.00 73.44 609 SER A C 1
ATOM 4918 O O . SER A 1 609 ? -6.385 -12.158 12.443 1.00 73.44 609 SER A O 1
ATOM 4920 N N . LYS A 1 610 ? -6.104 -13.834 13.907 1.00 71.00 610 LYS A N 1
ATOM 4921 C CA . LYS A 1 610 ? -5.245 -14.635 13.024 1.00 71.00 610 LYS A CA 1
ATOM 4922 C C . LYS A 1 610 ? -6.019 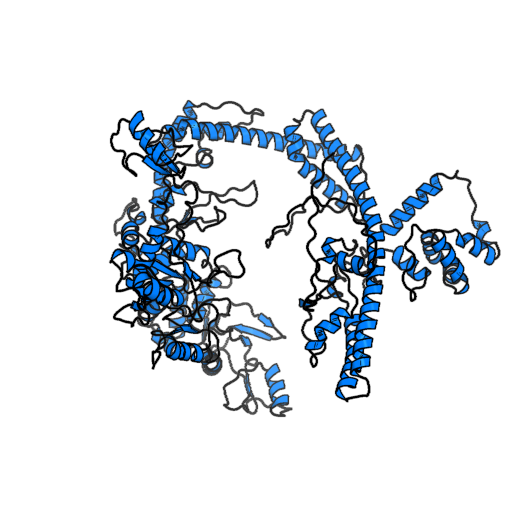-15.658 12.195 1.00 71.00 610 LYS A C 1
ATOM 4924 O O . LYS A 1 610 ? -5.521 -16.056 11.146 1.00 71.00 610 LYS A O 1
ATOM 4929 N N . HIS A 1 611 ? -7.234 -16.032 12.605 1.00 69.25 611 HIS A N 1
ATOM 4930 C CA . HIS A 1 611 ? -8.017 -17.112 11.988 1.00 69.25 611 HIS A CA 1
ATOM 4931 C C . HIS A 1 611 ? -9.401 -16.679 11.468 1.00 69.25 611 HIS A C 1
ATOM 4933 O O . HIS A 1 611 ? -10.252 -17.521 11.184 1.00 69.25 611 HIS A O 1
ATOM 4939 N N . TYR A 1 612 ? -9.624 -15.379 11.243 1.00 64.50 612 TYR A N 1
ATOM 4940 C CA . TYR A 1 612 ? -10.905 -14.839 10.757 1.00 64.50 612 TYR A CA 1
ATOM 4941 C C . TYR A 1 612 ? -11.430 -15.465 9.445 1.00 64.50 612 TYR A C 1
ATOM 4943 O O . TYR A 1 612 ? -12.629 -15.417 9.181 1.00 64.50 612 TYR A O 1
ATOM 4951 N N . SER A 1 613 ? -10.554 -16.041 8.611 1.00 52.66 613 SER A N 1
ATOM 4952 C CA . SER A 1 613 ? -10.902 -16.608 7.295 1.00 52.66 613 SER A CA 1
ATOM 4953 C C . SER A 1 613 ? -10.970 -18.141 7.246 1.00 52.66 613 SER A C 1
ATOM 4955 O O . SER A 1 613 ? -11.409 -18.693 6.235 1.00 52.66 613 SER A O 1
ATOM 4957 N N . GLU A 1 614 ? -10.564 -18.828 8.318 1.00 53.91 614 GLU A N 1
ATOM 4958 C CA . GLU A 1 614 ? -10.365 -20.289 8.342 1.00 53.91 614 GLU A CA 1
ATOM 4959 C C . GLU A 1 614 ? -11.302 -21.013 9.334 1.00 53.91 614 GLU A C 1
ATOM 4961 O O . GLU A 1 614 ? -11.328 -22.242 9.367 1.00 53.91 614 GLU A O 1
ATOM 4966 N N . GLY A 1 615 ? -12.133 -20.271 10.081 1.00 54.78 615 GLY A N 1
ATOM 4967 C CA . GLY A 1 615 ? -12.936 -20.811 11.185 1.00 54.78 615 GLY A CA 1
ATOM 4968 C C . GLY A 1 615 ? -12.102 -20.993 12.463 1.00 54.78 615 GLY A C 1
ATOM 4969 O O . GLY A 1 615 ? -10.916 -20.663 12.469 1.00 54.78 615 GLY A O 1
ATOM 4970 N N . PRO A 1 616 ? -12.696 -21.466 13.576 1.00 59.16 616 PRO A N 1
ATOM 4971 C CA . PRO A 1 616 ? -11.946 -21.630 14.815 1.00 59.16 616 PRO A CA 1
ATOM 4972 C C . PRO A 1 616 ? -10.851 -22.695 14.629 1.00 59.16 616 PRO A C 1
ATOM 4974 O O . PRO A 1 616 ? -11.160 -23.797 14.168 1.00 59.16 616 PRO A O 1
ATOM 4977 N N . PRO A 1 617 ? -9.586 -22.378 14.956 1.00 67.50 617 PRO A N 1
ATOM 4978 C CA . PRO A 1 617 ? -8.464 -23.292 14.792 1.00 67.50 617 PRO A CA 1
ATOM 4979 C C . PRO A 1 617 ? -8.526 -24.435 15.804 1.00 67.50 617 PRO A C 1
ATOM 4981 O O . PRO A 1 617 ? -9.306 -24.408 16.759 1.00 67.50 617 PRO A O 1
ATOM 4984 N N . CYS A 1 618 ? -7.633 -25.412 15.641 1.00 72.81 618 CYS A N 1
ATOM 4985 C CA . CYS A 1 618 ? -7.448 -26.433 16.659 1.00 72.81 618 CYS A CA 1
ATOM 4986 C C . CYS A 1 618 ? -6.751 -25.833 17.892 1.00 72.81 618 CYS A C 1
ATOM 4988 O O . CYS A 1 618 ? -5.607 -25.359 17.821 1.00 72.81 618 CYS A O 1
ATOM 4990 N N . ILE A 1 619 ? -7.448 -25.848 19.028 1.00 82.19 619 ILE A N 1
ATOM 4991 C CA . ILE A 1 619 ? -6.969 -25.313 20.306 1.00 82.19 619 ILE A CA 1
ATOM 4992 C C . ILE A 1 619 ? -6.700 -26.480 21.250 1.00 82.19 619 ILE A C 1
ATOM 4994 O O . ILE A 1 619 ? -7.514 -27.394 21.382 1.00 82.19 619 ILE A O 1
ATOM 4998 N N . ALA A 1 620 ? -5.553 -26.438 21.921 1.00 80.38 620 ALA A N 1
ATOM 4999 C CA . ALA A 1 620 ? -5.172 -27.413 22.930 1.00 80.38 620 ALA A CA 1
ATOM 5000 C C . ALA A 1 620 ? -5.313 -26.823 24.338 1.00 80.38 620 ALA A C 1
ATOM 5002 O O . ALA A 1 620 ? -4.837 -25.717 24.616 1.00 80.38 620 ALA A O 1
ATOM 5003 N N . LEU A 1 621 ? -5.935 -27.590 25.234 1.00 86.94 621 LEU A N 1
ATOM 5004 C CA . LEU A 1 621 ? -5.990 -27.304 26.665 1.00 86.94 621 LEU A CA 1
ATOM 5005 C C . LEU A 1 621 ? -4.718 -27.834 27.333 1.00 86.94 621 LEU A C 1
ATOM 5007 O O . LEU A 1 621 ? -4.416 -29.029 27.243 1.00 86.94 621 LEU A O 1
ATOM 5011 N N . LEU A 1 622 ? -3.987 -26.970 28.041 1.00 84.81 622 LEU A N 1
ATOM 5012 C CA . LEU A 1 622 ? -2.851 -27.416 28.846 1.00 84.81 622 LEU A CA 1
ATOM 5013 C C . LEU A 1 622 ? -3.347 -28.270 30.019 1.00 84.81 622 LEU A C 1
ATOM 5015 O O . LEU A 1 622 ? -4.401 -28.011 30.619 1.00 84.81 622 LEU A O 1
ATOM 5019 N N . THR A 1 623 ? -2.558 -29.283 30.375 1.00 82.75 623 THR A N 1
ATOM 5020 C CA . THR A 1 623 ? -2.823 -30.077 31.580 1.00 82.75 623 THR A CA 1
ATOM 5021 C C . THR A 1 623 ? -2.814 -29.181 32.821 1.00 82.75 623 THR A C 1
ATOM 5023 O O . THR A 1 623 ? -2.156 -28.135 32.863 1.00 82.75 623 THR A O 1
ATOM 5026 N N . GLU A 1 624 ? -3.542 -29.575 33.867 1.00 81.81 624 GLU A N 1
ATOM 5027 C CA . GLU A 1 624 ? -3.481 -28.853 35.147 1.00 81.81 624 GLU A CA 1
ATOM 5028 C C . GLU A 1 624 ? -2.069 -28.852 35.728 1.00 81.81 624 GLU A C 1
ATOM 5030 O O . GLU A 1 624 ? -1.627 -27.855 36.300 1.00 81.81 624 GLU A O 1
ATOM 5035 N N . GLU A 1 625 ? -1.345 -29.952 35.518 1.00 77.81 625 GLU A N 1
ATOM 5036 C CA . GLU A 1 625 ? 0.045 -30.090 35.926 1.00 77.81 625 GLU A CA 1
ATOM 5037 C C . GLU A 1 625 ? 0.940 -29.054 35.235 1.00 77.81 625 GLU A C 1
ATOM 5039 O O . GLU A 1 625 ? 1.811 -28.500 35.893 1.00 77.81 625 GLU A O 1
ATOM 5044 N N . MET A 1 626 ? 0.704 -28.727 33.958 1.00 78.62 626 MET A N 1
ATOM 5045 C CA . MET A 1 626 ? 1.449 -27.677 33.245 1.00 78.62 626 MET A CA 1
ATOM 5046 C C . MET A 1 626 ? 0.932 -26.262 33.484 1.00 78.62 626 MET A C 1
ATOM 5048 O O . MET A 1 626 ? 1.698 -25.303 33.389 1.00 78.62 626 MET A O 1
ATOM 5052 N N . THR A 1 627 ? -0.341 -26.106 33.836 1.00 82.50 627 THR A N 1
ATOM 5053 C CA . THR A 1 627 ? -0.919 -24.789 34.122 1.00 82.50 627 THR A CA 1
ATOM 5054 C C . THR A 1 627 ? -0.279 -24.166 35.369 1.00 82.50 627 THR A C 1
ATOM 5056 O O . THR A 1 627 ? 0.065 -22.987 35.343 1.00 82.50 627 THR A O 1
ATOM 5059 N N . LYS A 1 628 ? -0.040 -24.938 36.443 1.00 80.69 628 LYS A N 1
ATOM 5060 C CA . LYS A 1 628 ? 0.527 -24.403 37.702 1.00 80.69 628 LYS A CA 1
ATOM 5061 C C . LYS A 1 628 ? 1.931 -23.792 37.526 1.00 80.69 628 LYS A C 1
ATOM 5063 O O . LYS A 1 628 ? 2.124 -22.650 37.946 1.00 80.69 628 LYS A O 1
ATOM 5068 N N . PRO A 1 629 ? 2.893 -24.455 36.856 1.00 76.38 629 PRO A N 1
ATOM 5069 C CA . PRO A 1 629 ? 4.205 -23.867 36.609 1.00 76.38 629 PRO A CA 1
ATOM 5070 C C . PRO A 1 629 ? 4.192 -22.645 35.685 1.00 76.38 629 PRO A C 1
ATOM 5072 O O . PRO A 1 629 ? 4.973 -21.712 35.874 1.00 76.38 629 PRO A O 1
ATOM 5075 N N . VAL A 1 630 ? 3.295 -22.623 34.696 1.00 79.25 630 VAL A N 1
ATOM 5076 C CA . VAL A 1 630 ? 3.088 -21.452 33.832 1.00 79.25 630 VAL A CA 1
ATOM 5077 C C . VAL A 1 630 ? 2.604 -20.261 34.667 1.00 79.25 630 VAL A C 1
ATOM 5079 O O . VAL A 1 630 ? 3.197 -19.186 34.596 1.00 79.25 630 VAL A O 1
ATOM 5082 N N . LEU A 1 631 ? 1.621 -20.470 35.550 1.00 79.56 631 LEU A N 1
ATOM 5083 C CA . LEU A 1 631 ? 1.149 -19.451 36.497 1.00 79.56 631 LEU A CA 1
ATOM 5084 C C . LEU A 1 631 ? 2.258 -18.948 37.430 1.00 79.56 631 LEU A C 1
ATOM 5086 O O . LEU A 1 631 ? 2.324 -17.752 37.709 1.00 79.56 631 LEU A O 1
ATOM 5090 N N . TYR A 1 632 ? 3.133 -19.837 37.904 1.00 76.69 632 TYR A N 1
ATOM 5091 C CA . TYR A 1 632 ? 4.275 -19.466 38.742 1.00 76.69 632 TYR A CA 1
ATOM 5092 C C . TYR A 1 632 ? 5.232 -18.505 38.022 1.00 76.69 632 TYR A C 1
ATOM 5094 O O . TYR A 1 632 ? 5.650 -17.492 38.591 1.00 76.69 632 TYR A O 1
ATOM 5102 N N . HIS A 1 633 ? 5.572 -18.793 36.762 1.00 72.12 633 HIS A N 1
ATOM 5103 C CA . HIS A 1 633 ? 6.455 -17.927 35.975 1.00 72.12 633 HIS A CA 1
ATOM 5104 C C . HIS A 1 633 ? 5.786 -16.606 35.596 1.00 72.12 633 HIS A C 1
ATOM 5106 O O . HIS A 1 633 ? 6.426 -15.564 35.728 1.00 72.12 633 HIS A O 1
ATOM 5112 N N . GLU A 1 634 ? 4.498 -16.621 35.247 1.00 73.75 634 GLU A N 1
ATOM 5113 C CA . GLU A 1 634 ? 3.701 -15.403 35.040 1.00 73.75 634 GLU A CA 1
ATOM 5114 C C . GLU A 1 634 ? 3.698 -14.515 36.294 1.00 73.75 634 GLU A C 1
ATOM 5116 O O . GLU A 1 634 ? 3.893 -13.307 36.207 1.00 73.75 634 GLU A O 1
ATOM 5121 N N . GLN A 1 635 ? 3.528 -15.098 37.487 1.00 68.44 635 GLN A N 1
ATOM 5122 C CA . GLN A 1 635 ? 3.554 -14.358 38.754 1.00 68.44 635 GLN A CA 1
ATOM 5123 C C . GLN A 1 635 ? 4.935 -13.795 39.103 1.00 68.44 635 GLN A C 1
ATOM 5125 O O . GLN A 1 635 ? 5.016 -12.768 39.768 1.00 68.44 635 GLN A O 1
ATOM 5130 N N . LYS A 1 636 ? 6.022 -14.433 38.661 1.00 63.00 636 LYS A N 1
ATOM 5131 C CA . LYS A 1 636 ? 7.384 -13.900 38.813 1.00 63.00 636 LYS A CA 1
ATOM 5132 C C . LYS A 1 636 ? 7.723 -12.816 37.795 1.00 63.00 636 LYS A C 1
ATOM 5134 O O . LYS A 1 636 ? 8.525 -11.939 38.103 1.00 63.00 636 LYS A O 1
ATOM 5139 N N . GLN A 1 637 ? 7.135 -12.895 36.605 1.00 55.81 637 GLN A N 1
ATOM 5140 C CA . GLN A 1 637 ? 7.208 -11.859 35.577 1.00 55.81 637 GLN A CA 1
ATOM 5141 C C . GLN A 1 637 ? 6.282 -10.673 35.882 1.00 55.81 637 GLN A C 1
ATOM 5143 O O . GLN A 1 637 ? 6.540 -9.582 35.381 1.00 55.81 637 GLN A O 1
ATOM 5148 N N . LYS A 1 638 ? 5.269 -10.837 36.755 1.00 49.50 638 LYS A N 1
ATOM 5149 C CA . LYS A 1 638 ? 4.508 -9.724 37.344 1.00 49.50 638 LYS A CA 1
ATOM 5150 C C . LYS A 1 638 ? 5.448 -8.800 38.135 1.00 49.50 638 LYS A C 1
ATOM 5152 O O . LYS A 1 638 ? 5.537 -8.872 39.360 1.00 49.50 638 LYS A O 1
ATOM 5157 N N . SER A 1 639 ? 6.002 -7.788 37.477 1.00 45.59 639 SER A N 1
ATOM 5158 C CA . SER A 1 639 ? 5.725 -6.455 38.004 1.00 45.59 639 SER A CA 1
ATOM 5159 C C . SER A 1 639 ? 4.194 -6.352 38.048 1.00 45.59 639 SER A C 1
ATOM 5161 O O . SER A 1 639 ? 3.538 -6.594 37.040 1.00 45.59 639 SER A O 1
ATOM 5163 N N . SER A 1 640 ? 3.616 -6.192 39.248 1.00 51.34 640 SER A N 1
ATOM 5164 C CA . SER A 1 640 ? 2.176 -5.959 39.484 1.00 51.34 640 SER A CA 1
ATOM 5165 C C . SER A 1 640 ? 1.556 -5.277 38.270 1.00 51.34 640 SER A C 1
ATOM 5167 O O . SER A 1 640 ? 1.989 -4.178 37.994 1.00 51.34 640 SER A O 1
ATOM 5169 N N . TYR A 1 641 ? 0.643 -5.890 37.517 1.00 53.25 641 TYR A N 1
ATOM 5170 C CA . TYR A 1 641 ? 0.080 -5.248 36.327 1.00 53.25 641 TYR A CA 1
ATOM 5171 C C . TYR A 1 641 ? -1.327 -4.698 36.622 1.00 53.25 641 TYR A C 1
ATOM 5173 O O . TYR A 1 641 ? -2.143 -5.471 37.130 1.00 53.25 641 TYR A O 1
ATOM 5181 N N . PRO A 1 642 ? -1.641 -3.432 36.281 1.00 59.25 642 PRO A N 1
ATOM 5182 C CA . PRO A 1 642 ? -0.700 -2.414 35.809 1.00 59.25 642 PRO A CA 1
ATOM 5183 C C . PRO A 1 642 ? 0.330 -2.067 36.894 1.00 59.25 642 PRO A C 1
ATOM 5185 O O . PRO A 1 642 ? 0.035 -2.173 38.091 1.00 59.25 642 PRO A O 1
ATOM 5188 N N . SER A 1 643 ? 1.547 -1.689 36.483 1.00 62.06 643 SER A N 1
ATOM 5189 C CA . SER A 1 643 ? 2.629 -1.352 37.418 1.00 62.06 643 SER A CA 1
ATOM 5190 C C . SER A 1 643 ? 2.147 -0.304 38.403 1.00 62.06 643 SER A C 1
ATOM 5192 O O . SER A 1 643 ? 1.445 0.641 38.039 1.00 62.06 643 SER A O 1
ATOM 5194 N N . GLN A 1 644 ? 2.576 -0.407 39.662 1.00 68.69 644 GLN A N 1
ATOM 5195 C CA . GLN A 1 644 ? 2.339 0.670 40.623 1.00 68.69 644 GLN A CA 1
ATOM 5196 C C . GLN A 1 644 ? 2.932 2.002 40.135 1.00 68.69 644 GLN A C 1
ATOM 5198 O O . GLN A 1 644 ? 2.453 3.061 40.537 1.00 68.69 644 GLN A O 1
ATOM 5203 N N . SER A 1 645 ? 3.944 1.951 39.259 1.00 68.44 645 SER A N 1
ATOM 5204 C CA . SER A 1 645 ? 4.534 3.112 38.586 1.00 68.44 645 SER A CA 1
ATOM 5205 C C . SER A 1 645 ? 3.759 3.598 37.359 1.00 68.44 645 SER A C 1
ATOM 5207 O O . SER A 1 645 ? 4.041 4.696 36.886 1.00 68.44 645 SER A O 1
ATOM 5209 N N . ASP A 1 646 ? 2.828 2.810 36.815 1.00 70.38 646 ASP A N 1
ATOM 5210 C CA . ASP A 1 646 ? 2.113 3.174 35.593 1.00 70.38 646 ASP A CA 1
ATOM 5211 C C . ASP A 1 646 ? 1.151 4.329 35.871 1.00 70.38 646 ASP A C 1
ATOM 5213 O O . ASP A 1 646 ? 0.354 4.286 36.807 1.00 70.38 646 ASP A O 1
ATOM 5217 N N . ALA A 1 647 ? 1.206 5.365 35.034 1.00 79.19 647 ALA A N 1
ATOM 5218 C CA . ALA A 1 647 ? 0.308 6.514 35.094 1.00 79.19 647 ALA A CA 1
ATOM 5219 C C . ALA A 1 647 ? -1.051 6.168 34.463 1.00 79.19 647 ALA A C 1
ATOM 5221 O O . ALA A 1 647 ? -1.413 6.676 33.401 1.00 79.19 647 ALA A O 1
ATOM 5222 N N . VAL A 1 648 ? -1.774 5.242 35.095 1.00 75.56 648 VAL A N 1
ATOM 5223 C CA . VAL A 1 648 ? -3.077 4.722 34.637 1.00 75.56 648 VAL A CA 1
ATOM 5224 C C . VAL A 1 648 ? -4.156 4.777 35.719 1.00 75.56 648 VAL A C 1
ATOM 5226 O O . VAL A 1 648 ? -5.310 4.468 35.433 1.00 75.56 648 VAL A O 1
ATOM 5229 N N . TRP A 1 649 ? -3.812 5.200 36.937 1.00 82.25 649 TRP A N 1
ATOM 5230 C CA . TRP A 1 649 ? -4.705 5.208 38.095 1.00 82.25 649 TRP A CA 1
ATOM 5231 C C . TRP A 1 649 ? -5.429 6.544 38.256 1.00 82.25 649 TRP A C 1
ATOM 5233 O O . TRP A 1 649 ? -4.856 7.615 38.062 1.00 82.25 649 TRP A O 1
ATOM 5243 N N . ALA A 1 650 ? -6.691 6.486 38.665 1.00 83.50 650 ALA A N 1
ATOM 5244 C CA . ALA A 1 650 ? -7.553 7.631 38.897 1.00 83.50 650 ALA A CA 1
ATOM 5245 C C . ALA A 1 650 ? -8.299 7.513 40.234 1.00 83.50 650 ALA A C 1
ATOM 5247 O O . ALA A 1 650 ? -8.588 6.420 40.720 1.00 83.50 650 ALA A O 1
ATOM 5248 N N . CYS A 1 651 ? -8.606 8.664 40.838 1.00 84.00 651 CYS A N 1
ATOM 5249 C CA . CYS A 1 651 ? -9.458 8.741 42.023 1.00 84.00 651 CYS A CA 1
ATOM 5250 C C . CYS A 1 651 ? -10.911 8.428 41.640 1.00 84.00 651 CYS A C 1
ATOM 5252 O O . CYS A 1 651 ? -11.377 8.896 40.601 1.00 84.00 651 CYS A O 1
ATOM 5254 N N . ARG A 1 652 ? -11.643 7.686 42.480 1.00 76.88 652 ARG A N 1
ATOM 5255 C CA . ARG A 1 652 ? -13.084 7.459 42.283 1.00 76.88 652 ARG A CA 1
ATOM 5256 C C . ARG A 1 652 ? -13.955 8.559 42.892 1.00 76.88 652 ARG A C 1
ATOM 5258 O O . ARG A 1 652 ? -15.113 8.702 42.524 1.00 76.88 652 ARG A O 1
ATOM 5265 N N . HIS A 1 653 ? -13.391 9.359 43.788 1.00 77.56 653 HIS A N 1
ATOM 5266 C CA . HIS A 1 653 ? -14.118 10.371 44.555 1.00 77.56 653 HIS A CA 1
ATOM 5267 C C . HIS A 1 653 ? -14.027 11.785 43.958 1.00 77.56 653 HIS A C 1
ATOM 5269 O O . HIS A 1 653 ? -14.733 12.684 44.409 1.00 77.56 653 HIS A O 1
ATOM 5275 N N . CYS A 1 654 ? -13.182 12.011 42.943 1.00 75.12 654 CYS A N 1
ATOM 5276 C CA . CYS A 1 654 ? -13.158 13.265 42.185 1.00 75.12 654 CYS A CA 1
ATOM 5277 C C . CYS A 1 654 ? -12.496 13.136 40.804 1.00 75.12 654 CYS A C 1
ATOM 5279 O O . CYS A 1 654 ? -11.784 12.178 40.505 1.00 75.12 654 CYS A O 1
ATOM 5281 N N . ALA A 1 655 ? -12.684 14.165 39.976 1.00 72.81 655 ALA A N 1
ATOM 5282 C CA . ALA A 1 655 ? -12.198 14.246 38.598 1.00 72.81 655 ALA A CA 1
ATOM 5283 C C . ALA A 1 655 ? -10.720 14.610 38.412 1.00 72.81 655 ALA A C 1
ATOM 5285 O O . ALA A 1 655 ? -10.241 14.626 37.278 1.00 72.81 655 ALA A O 1
ATOM 5286 N N . VAL A 1 656 ? -9.976 14.889 39.485 1.00 77.62 656 VAL A N 1
ATOM 5287 C CA . VAL A 1 656 ? -8.606 15.432 39.390 1.00 77.62 656 VAL A CA 1
ATOM 5288 C C . VAL A 1 656 ? -7.684 14.538 38.553 1.00 77.62 656 VAL A C 1
ATOM 5290 O O . VAL A 1 656 ? -6.901 15.038 37.751 1.00 77.62 656 VAL A O 1
ATOM 5293 N N . HIS A 1 657 ? -7.821 13.216 38.668 1.00 77.44 657 HIS A N 1
ATOM 5294 C CA . HIS A 1 657 ? -7.007 12.243 37.925 1.00 77.44 657 HIS A CA 1
ATOM 5295 C C . HIS A 1 657 ? -7.727 11.641 36.712 1.00 77.44 657 HIS A C 1
ATOM 5297 O O . HIS A 1 657 ? -7.286 10.640 36.151 1.00 77.44 657 HIS A O 1
ATOM 5303 N N . PHE A 1 658 ? -8.856 12.222 36.298 1.00 72.19 658 PHE A N 1
ATOM 5304 C CA . PHE A 1 658 ? -9.658 11.675 35.209 1.00 72.19 658 PHE A CA 1
ATOM 5305 C C . PHE A 1 658 ? -8.950 11.788 33.853 1.00 72.19 658 PHE A C 1
ATOM 5307 O O . PHE A 1 658 ? -8.904 10.828 33.078 1.00 72.19 658 PHE A O 1
ATOM 5314 N N . LYS A 1 659 ? -8.396 12.973 33.566 1.00 67.69 659 LYS A N 1
ATOM 5315 C CA . LYS A 1 659 ? -7.711 13.276 32.299 1.00 67.69 659 LYS A CA 1
ATOM 5316 C C . LYS A 1 659 ? -6.225 12.963 32.320 1.00 67.69 659 LYS A C 1
ATOM 5318 O O . LYS A 1 659 ? -5.665 12.612 31.287 1.00 67.69 659 LYS A O 1
ATOM 5323 N N . ILE A 1 660 ? -5.607 13.118 33.485 1.00 76.81 660 ILE A N 1
ATOM 5324 C CA . ILE A 1 660 ? -4.187 12.872 33.708 1.00 76.81 660 ILE A CA 1
ATOM 5325 C C . ILE A 1 660 ? -4.123 11.799 34.792 1.00 76.81 660 ILE A C 1
ATOM 5327 O O . ILE A 1 660 ? -4.141 12.136 35.979 1.00 76.81 660 ILE A O 1
ATOM 5331 N N . PRO A 1 661 ? -4.141 10.512 34.405 1.00 78.81 661 PRO A N 1
ATOM 5332 C CA . PRO A 1 661 ? -4.015 9.446 35.375 1.00 78.81 661 PRO A CA 1
ATOM 5333 C C . PRO A 1 661 ? -2.631 9.509 36.024 1.00 78.81 661 PRO A C 1
ATOM 5335 O O . PRO A 1 661 ? -1.661 10.006 35.448 1.00 78.81 661 PRO A O 1
ATOM 5338 N N . VAL A 1 662 ? -2.549 9.010 37.245 1.00 85.94 662 VAL A N 1
ATOM 5339 C CA . VAL A 1 662 ? -1.356 9.057 38.089 1.00 85.94 662 VAL A CA 1
ATOM 5340 C C . VAL A 1 662 ? -0.909 7.643 38.448 1.00 85.94 662 VAL A C 1
ATOM 5342 O O . VAL A 1 662 ? -1.544 6.659 38.070 1.00 85.94 662 VAL A O 1
ATOM 5345 N N . SER A 1 663 ? 0.215 7.527 39.151 1.00 86.56 663 SER A N 1
ATOM 5346 C CA . SER A 1 663 ? 0.671 6.247 39.691 1.00 86.56 663 SER A CA 1
ATOM 5347 C C . SER A 1 663 ? -0.253 5.753 40.810 1.00 86.56 663 SER A C 1
ATOM 5349 O O . SER A 1 663 ? -0.972 6.538 41.439 1.00 86.56 663 SER A O 1
ATOM 5351 N N . TRP A 1 664 ? -0.187 4.457 41.119 1.00 85.81 664 TRP A N 1
ATOM 5352 C CA . TRP A 1 664 ? -0.987 3.843 42.186 1.00 85.81 664 TRP A CA 1
ATOM 5353 C C . TRP A 1 664 ? -0.784 4.558 43.530 1.00 85.81 664 TRP A C 1
ATOM 5355 O O . TRP A 1 664 ? -1.740 4.875 44.239 1.00 85.81 664 TRP A O 1
ATOM 5365 N N . SER A 1 665 ? 0.472 4.881 43.859 1.00 86.06 665 SER A N 1
ATOM 5366 C CA . SER A 1 665 ? 0.839 5.571 45.100 1.00 86.06 665 SER A CA 1
ATOM 5367 C C . SER A 1 665 ? 0.236 6.972 45.193 1.00 86.06 665 SER A C 1
ATOM 5369 O O . SER A 1 665 ? -0.279 7.343 46.248 1.00 86.06 665 SER A O 1
ATOM 5371 N N . LEU A 1 666 ? 0.242 7.724 44.090 1.00 89.06 666 LEU A N 1
ATOM 5372 C CA . LEU A 1 666 ? -0.320 9.072 44.024 1.00 89.06 666 LEU A CA 1
ATOM 5373 C C . LEU A 1 666 ? -1.849 9.053 44.083 1.00 89.06 666 LEU A C 1
ATOM 5375 O O . LEU A 1 666 ? -2.434 9.870 44.793 1.00 89.06 666 LEU A O 1
ATOM 5379 N N . ALA A 1 667 ? -2.504 8.099 43.415 1.00 86.94 667 ALA A N 1
ATOM 5380 C CA . ALA A 1 667 ? -3.952 7.921 43.514 1.00 86.94 667 ALA A CA 1
ATOM 5381 C C . ALA A 1 667 ? -4.366 7.591 44.957 1.00 86.94 667 ALA A C 1
ATOM 5383 O O . ALA A 1 667 ? -5.231 8.262 45.524 1.00 86.94 667 ALA A O 1
ATOM 5384 N N . LYS A 1 668 ? -3.687 6.631 45.597 1.00 89.19 668 LYS A N 1
ATOM 5385 C CA . LYS A 1 668 ? -3.936 6.254 46.995 1.00 89.19 668 LYS A CA 1
ATOM 5386 C C . LYS A 1 668 ? -3.677 7.404 47.972 1.00 89.19 668 LYS A C 1
ATOM 5388 O O . LYS A 1 668 ? -4.459 7.617 48.898 1.00 89.19 668 LYS A O 1
ATOM 5393 N N . GLN A 1 669 ? -2.593 8.158 47.785 1.00 91.00 669 GLN A N 1
ATOM 5394 C CA . GLN A 1 669 ? -2.277 9.323 48.615 1.00 91.00 669 GLN A CA 1
ATOM 5395 C C . GLN A 1 669 ? -3.326 10.424 48.458 1.00 91.00 669 GLN A C 1
ATOM 5397 O O . GLN A 1 669 ? -3.761 11.005 49.450 1.00 91.00 669 GLN A O 1
ATOM 5402 N N . HIS A 1 670 ? -3.757 10.688 47.229 1.00 91.00 670 HIS A N 1
ATOM 5403 C CA . HIS A 1 670 ? -4.796 11.666 46.959 1.00 91.00 670 HIS A CA 1
ATOM 5404 C C . HIS A 1 670 ? -6.103 11.308 47.673 1.00 91.00 670 HIS A C 1
ATOM 5406 O O . HIS A 1 670 ? -6.659 12.153 48.369 1.00 91.00 670 HIS A O 1
ATOM 5412 N N . VAL A 1 671 ? -6.548 10.051 47.580 1.00 89.25 671 VAL A N 1
ATOM 5413 C CA . VAL A 1 671 ? -7.751 9.585 48.287 1.00 89.25 671 VAL A CA 1
ATOM 5414 C C . VAL A 1 671 ? -7.614 9.767 49.803 1.00 89.25 671 VAL A C 1
ATOM 5416 O O . VAL A 1 671 ? -8.527 10.264 50.460 1.00 89.25 671 VAL A O 1
ATOM 5419 N N . ARG A 1 672 ? -6.448 9.435 50.365 1.00 90.56 672 ARG A N 1
ATOM 5420 C CA . ARG A 1 672 ? -6.164 9.631 51.795 1.00 90.56 672 ARG A CA 1
ATOM 5421 C C . ARG A 1 672 ? -6.279 11.081 52.245 1.00 90.56 672 ARG A C 1
ATOM 5423 O O . ARG A 1 672 ? -6.863 11.345 53.290 1.00 90.56 672 ARG A O 1
ATOM 5430 N N . ILE A 1 673 ? -5.680 11.996 51.488 1.00 88.44 673 ILE A N 1
ATOM 5431 C CA . ILE A 1 673 ? -5.529 13.398 51.893 1.00 88.44 673 ILE A CA 1
ATOM 5432 C C . ILE A 1 673 ? -6.800 14.193 51.601 1.00 88.44 673 ILE A C 1
ATOM 5434 O O . ILE A 1 673 ? -7.294 14.897 52.474 1.00 88.44 673 ILE A O 1
ATOM 5438 N N . TYR A 1 674 ? -7.328 14.080 50.384 1.00 86.50 674 TYR A N 1
ATOM 5439 C CA . TYR A 1 674 ? -8.406 14.944 49.901 1.00 86.50 674 TYR A CA 1
ATOM 5440 C C . TYR A 1 674 ? -9.802 14.375 50.160 1.00 86.50 674 TYR A C 1
ATOM 5442 O O . TYR A 1 674 ? -10.762 15.137 50.208 1.00 86.50 674 TYR A O 1
ATOM 5450 N N . HIS A 1 675 ? -9.915 13.060 50.372 1.00 85.81 675 HIS A N 1
ATOM 5451 C CA . HIS A 1 675 ? -11.188 12.392 50.661 1.00 85.81 675 HIS A CA 1
ATOM 5452 C C . HIS A 1 675 ? -11.241 11.765 52.062 1.00 85.81 675 HIS A C 1
ATOM 5454 O O . HIS A 1 675 ? -12.219 11.110 52.401 1.00 85.81 675 HIS A O 1
ATOM 5460 N N . ALA A 1 676 ? -10.215 11.986 52.895 1.00 87.12 676 ALA A N 1
ATOM 5461 C CA . ALA A 1 676 ? -10.144 11.549 54.294 1.00 87.12 676 ALA A CA 1
ATOM 5462 C C . ALA A 1 676 ? -10.356 10.033 54.532 1.00 87.12 676 ALA A C 1
ATOM 5464 O O . ALA A 1 676 ? -10.699 9.612 55.639 1.00 87.12 676 ALA A O 1
ATOM 5465 N N . ILE A 1 677 ? -10.103 9.187 53.526 1.00 87.50 677 ILE A N 1
ATOM 5466 C CA . ILE A 1 677 ? -10.232 7.725 53.632 1.00 87.50 677 ILE A CA 1
ATOM 5467 C C . ILE A 1 677 ? -8.897 7.131 54.093 1.00 87.50 677 ILE A C 1
ATOM 5469 O O . ILE A 1 677 ? -7.897 7.154 53.373 1.00 87.50 677 ILE A O 1
ATOM 5473 N N . ARG A 1 678 ? -8.862 6.590 55.317 1.00 80.56 678 ARG A N 1
ATOM 5474 C CA . ARG A 1 678 ? -7.626 6.094 55.957 1.00 80.56 678 ARG A CA 1
ATOM 5475 C C . ARG A 1 678 ? -6.992 4.911 55.228 1.00 80.56 678 ARG A C 1
ATOM 5477 O O . ARG A 1 678 ? -5.763 4.857 55.118 1.00 80.56 678 ARG A O 1
ATOM 5484 N N . GLU A 1 679 ? -7.802 3.999 54.707 1.00 83.69 679 GLU A N 1
ATOM 5485 C CA . GLU A 1 679 ? -7.349 2.814 53.974 1.00 83.69 679 GLU A CA 1
ATOM 5486 C C . GLU A 1 679 ? -8.053 2.723 52.620 1.00 83.69 679 GLU A C 1
ATOM 5488 O O . GLU A 1 679 ? -9.035 2.002 52.489 1.00 83.69 679 GLU A O 1
ATOM 5493 N N . PRO A 1 680 ? -7.570 3.467 51.607 1.00 84.56 680 PRO A N 1
ATOM 5494 C CA . PRO A 1 680 ? -8.157 3.409 50.279 1.00 84.56 680 PRO A CA 1
ATOM 5495 C C . PRO A 1 680 ? -8.019 2.009 49.696 1.00 84.56 680 PRO A C 1
ATOM 5497 O O . PRO A 1 680 ? -6.906 1.460 49.668 1.00 84.56 680 PRO A O 1
ATOM 5500 N N . MET A 1 681 ? -9.126 1.481 49.191 1.00 76.12 681 MET A N 1
ATOM 5501 C CA . MET A 1 681 ? -9.202 0.193 48.520 1.00 76.12 681 MET A CA 1
ATOM 5502 C C . MET A 1 681 ? -9.225 0.366 47.003 1.00 76.12 681 MET A C 1
ATOM 5504 O O . MET A 1 681 ? -9.944 1.196 46.443 1.00 76.12 681 MET A O 1
ATOM 5508 N N . GLU A 1 682 ? -8.426 -0.454 46.332 1.00 73.81 682 GLU A N 1
ATOM 5509 C CA . GLU A 1 682 ? -8.408 -0.539 44.879 1.00 73.81 682 GLU A CA 1
ATOM 5510 C C . GLU A 1 682 ? -9.744 -1.082 44.356 1.00 73.81 682 GLU A C 1
ATOM 5512 O O . GLU A 1 682 ? -10.318 -2.000 44.938 1.00 73.81 682 GLU A O 1
ATOM 5517 N N . GLY A 1 683 ? -10.273 -0.487 43.288 1.00 67.12 683 GLY A N 1
ATOM 5518 C CA . GLY A 1 683 ? -11.579 -0.846 42.734 1.00 67.12 683 GLY A CA 1
ATOM 5519 C C . GLY A 1 683 ? -12.768 -0.352 43.563 1.00 67.12 683 GLY A C 1
ATOM 5520 O O . GLY A 1 683 ? -13.904 -0.508 43.120 1.00 67.12 683 GLY A O 1
ATOM 5521 N N . VAL A 1 684 ? -12.528 0.286 44.716 1.00 73.38 684 VAL A N 1
ATOM 5522 C CA . VAL A 1 684 ? -13.548 0.929 45.562 1.00 73.38 684 VAL A CA 1
ATOM 5523 C C . VAL A 1 684 ? -13.327 2.436 45.612 1.00 73.38 684 VAL A C 1
ATOM 5525 O O . VAL A 1 684 ? -14.233 3.166 45.236 1.00 73.38 684 VAL A O 1
ATOM 5528 N N . ASP A 1 685 ? -12.130 2.902 45.967 1.00 78.94 685 ASP A N 1
ATOM 5529 C CA . ASP A 1 685 ? -11.828 4.328 46.159 1.00 78.94 685 ASP A CA 1
ATOM 5530 C C . ASP A 1 685 ? -10.956 4.942 45.057 1.00 78.94 685 ASP A C 1
ATOM 5532 O O . ASP A 1 685 ? -10.949 6.156 44.838 1.00 78.94 685 ASP A O 1
ATOM 5536 N N . PHE A 1 686 ? -10.205 4.107 44.349 1.00 78.94 686 PHE A N 1
ATOM 5537 C CA . PHE A 1 686 ? -9.409 4.477 43.183 1.00 78.94 686 PHE A CA 1
ATOM 5538 C C . PHE A 1 686 ? -9.316 3.277 42.233 1.00 78.94 686 PHE A C 1
ATOM 5540 O O . PHE A 1 686 ? -9.412 2.128 42.664 1.00 78.94 686 PHE A O 1
ATOM 5547 N N . PHE A 1 687 ? -9.180 3.533 40.935 1.00 75.31 687 PHE A N 1
ATOM 5548 C CA . PHE A 1 687 ? -9.253 2.514 39.880 1.00 75.31 687 PHE A CA 1
ATOM 5549 C C . PHE A 1 687 ? -8.289 2.845 38.738 1.00 75.31 687 PHE A C 1
ATOM 5551 O O . PHE A 1 687 ? -7.837 3.983 38.637 1.00 75.31 687 PHE A O 1
ATOM 5558 N N . TYR A 1 688 ? -7.953 1.880 37.883 1.00 73.00 688 TYR A N 1
ATOM 5559 C CA . TYR A 1 688 ? -7.166 2.142 36.677 1.00 73.00 688 TYR A CA 1
ATOM 5560 C C . TYR A 1 688 ? -8.069 2.260 35.445 1.00 73.00 688 TYR A C 1
ATOM 5562 O O . TYR A 1 688 ? -9.061 1.546 35.322 1.00 73.00 688 TYR A O 1
ATOM 5570 N N . ARG A 1 689 ? -7.731 3.168 34.523 1.00 62.81 689 ARG A N 1
ATOM 5571 C CA . ARG A 1 689 ? -8.486 3.384 33.281 1.00 62.81 689 ARG A CA 1
ATOM 5572 C C . ARG A 1 689 ? -7.964 2.519 32.142 1.00 62.81 689 ARG A C 1
ATOM 5574 O O . ARG A 1 689 ? -6.792 2.601 31.786 1.00 62.81 689 ARG A O 1
ATOM 5581 N N . GLN A 1 690 ? -8.867 1.827 31.457 1.00 58.44 690 GLN A N 1
ATOM 5582 C CA . GLN A 1 690 ? -8.582 1.014 30.267 1.00 58.44 690 GLN A CA 1
ATOM 5583 C C . GLN A 1 690 ? -8.517 1.836 28.956 1.00 58.44 690 GLN A C 1
ATOM 5585 O O . GLN A 1 690 ? -8.892 1.360 27.894 1.00 58.44 690 GLN A O 1
ATOM 5590 N N . LYS A 1 691 ? -8.078 3.107 28.991 1.00 49.59 691 LYS A N 1
ATOM 5591 C CA . LYS A 1 691 ? -8.164 4.016 27.818 1.00 49.59 691 LYS A CA 1
ATOM 5592 C C . LYS A 1 691 ? -7.031 3.900 26.792 1.00 49.59 691 LYS A C 1
ATOM 5594 O O . LYS A 1 691 ? -7.068 4.547 25.747 1.00 49.59 691 LYS A O 1
ATOM 5599 N N . LYS A 1 692 ? -6.024 3.084 27.072 1.00 45.12 692 LYS A N 1
ATOM 5600 C CA . LYS A 1 692 ? -5.025 2.616 26.109 1.00 45.12 692 LYS A CA 1
ATOM 5601 C C . LYS A 1 692 ? -4.900 1.128 26.332 1.00 45.12 692 LYS A C 1
ATOM 5603 O O . LYS A 1 692 ? -4.909 0.739 27.496 1.00 45.12 692 LYS A O 1
ATOM 5608 N N . MET A 1 693 ? -4.774 0.373 25.234 1.00 46.84 693 MET A N 1
ATOM 5609 C CA . MET A 1 693 ? -4.368 -1.033 25.211 1.00 46.84 693 MET A CA 1
ATOM 5610 C C . MET A 1 693 ? -3.341 -1.241 26.311 1.00 46.84 693 MET A C 1
ATOM 5612 O O . MET A 1 693 ? -2.182 -0.826 26.204 1.00 46.84 693 MET A O 1
ATOM 5616 N N . LEU A 1 694 ? -3.852 -1.742 27.429 1.00 43.78 694 LEU A N 1
ATOM 5617 C CA . LEU A 1 694 ? -3.063 -2.184 28.544 1.00 43.78 694 LEU A CA 1
ATOM 5618 C C . LEU A 1 694 ? -2.089 -3.169 27.900 1.00 43.78 694 LEU A C 1
ATOM 5620 O O . LEU A 1 694 ? -2.571 -4.100 27.266 1.00 43.78 694 LEU A O 1
ATOM 5624 N N . ARG A 1 695 ? -0.768 -2.887 27.931 1.00 43.62 695 ARG A N 1
ATOM 5625 C CA . ARG A 1 695 ? 0.259 -3.826 27.445 1.00 43.62 695 ARG A CA 1
ATOM 5626 C C . ARG A 1 695 ? -0.213 -5.229 27.783 1.00 43.62 695 ARG A C 1
ATOM 5628 O O . ARG A 1 695 ? -0.422 -5.500 28.969 1.00 43.62 695 ARG A O 1
ATOM 5635 N N . ASP A 1 696 ? -0.436 -6.031 26.744 1.00 52.94 696 ASP A N 1
ATOM 5636 C CA . ASP A 1 696 ? -0.888 -7.398 26.911 1.00 52.94 696 ASP A CA 1
ATOM 5637 C C . ASP A 1 696 ? 0.006 -8.032 27.966 1.00 52.94 696 ASP A C 1
ATOM 5639 O O . ASP A 1 696 ? 1.229 -7.837 27.963 1.00 52.94 696 ASP A O 1
ATOM 5643 N N . ARG A 1 697 ? -0.615 -8.726 28.921 1.00 60.47 697 ARG A N 1
ATOM 5644 C CA . ARG A 1 697 ? 0.118 -9.624 29.803 1.00 60.47 697 ARG A CA 1
ATOM 5645 C C . ARG A 1 697 ? 1.109 -10.375 28.926 1.00 60.47 697 ARG A C 1
ATOM 5647 O O . ARG A 1 697 ? 0.657 -11.014 27.987 1.00 60.47 697 ARG A O 1
ATOM 5654 N N . GLU A 1 698 ? 2.410 -10.304 29.209 1.00 62.78 698 GLU A N 1
ATOM 5655 C CA . GLU A 1 698 ? 3.380 -11.086 28.442 1.00 62.78 698 GLU A CA 1
ATOM 5656 C C . GLU A 1 698 ? 3.037 -12.565 28.658 1.00 62.78 698 GLU A C 1
ATOM 5658 O O . GLU A 1 698 ? 3.210 -13.073 29.773 1.00 62.78 698 GLU A O 1
ATOM 5663 N N . PRO A 1 699 ? 2.452 -13.259 27.661 1.00 71.62 699 PRO A N 1
ATOM 5664 C CA . PRO A 1 699 ? 2.041 -14.629 27.869 1.00 71.62 699 PRO A CA 1
ATOM 5665 C C . PRO A 1 699 ? 3.310 -15.463 28.017 1.00 71.62 699 PRO A C 1
ATOM 5667 O O . PRO A 1 699 ? 4.329 -15.190 27.377 1.00 71.62 699 PRO A O 1
ATOM 5670 N N . PHE A 1 700 ? 3.269 -16.487 28.866 1.00 78.75 700 PHE A N 1
ATOM 5671 C CA . PHE A 1 700 ? 4.448 -17.314 29.072 1.00 78.75 700 PHE A CA 1
ATOM 5672 C C . PHE A 1 700 ? 4.832 -18.013 27.762 1.00 78.75 700 PHE A C 1
ATOM 5674 O O . PHE A 1 700 ? 4.023 -18.738 27.172 1.00 78.75 700 PHE A O 1
ATOM 5681 N N . PHE A 1 701 ? 6.066 -17.782 27.315 1.00 77.56 701 PHE A N 1
ATOM 5682 C CA . PHE A 1 701 ? 6.595 -18.352 26.084 1.00 77.56 701 PHE A CA 1
ATOM 5683 C C . PHE A 1 701 ? 7.118 -19.772 26.329 1.00 77.56 701 PHE A C 1
ATOM 5685 O O . PHE A 1 701 ? 8.067 -20.002 27.083 1.00 77.56 701 PHE A O 1
ATOM 5692 N N . LEU A 1 702 ? 6.474 -20.736 25.685 1.00 75.06 702 LEU A N 1
ATOM 5693 C CA . LEU A 1 702 ? 6.830 -22.147 25.674 1.00 75.06 702 LEU A CA 1
ATOM 5694 C C . LEU A 1 702 ? 7.895 -22.389 24.596 1.00 75.06 702 LEU A C 1
ATOM 5696 O O . LEU A 1 702 ? 7.579 -22.693 23.446 1.00 75.06 702 LEU A O 1
ATOM 5700 N N . GLU A 1 703 ? 9.166 -22.238 24.977 1.00 67.62 703 GLU A N 1
ATOM 5701 C CA . GLU A 1 703 ? 10.322 -22.455 24.095 1.00 67.62 703 GLU A CA 1
ATOM 5702 C C . GLU A 1 703 ? 10.498 -23.919 23.645 1.00 67.62 703 GLU A C 1
ATOM 5704 O O . GLU A 1 703 ? 10.401 -24.850 24.449 1.00 67.62 703 GLU A O 1
ATOM 5709 N N . THR A 1 704 ? 10.915 -24.114 22.393 1.00 62.19 704 THR A N 1
ATOM 5710 C CA . THR A 1 704 ? 11.432 -25.356 21.810 1.00 62.19 704 THR A CA 1
ATOM 5711 C C . THR A 1 704 ? 12.958 -25.401 21.921 1.00 62.19 704 THR A C 1
ATOM 5713 O O . THR A 1 704 ? 13.667 -24.794 21.117 1.00 62.19 704 THR A O 1
ATOM 5716 N N . VAL A 1 705 ? 13.503 -26.131 22.898 1.00 49.88 705 VAL A N 1
ATOM 5717 C CA . VAL A 1 705 ? 14.961 -26.345 23.027 1.00 49.88 705 VAL A CA 1
ATOM 5718 C C . VAL A 1 705 ? 15.243 -27.838 23.125 1.00 49.88 705 VAL A C 1
ATOM 5720 O O . VAL A 1 705 ? 14.827 -28.451 24.103 1.00 49.88 705 VAL A O 1
ATOM 5723 N N . LYS A 1 706 ? 15.900 -28.442 22.115 1.00 43.44 706 LYS A N 1
ATOM 5724 C CA . LYS A 1 706 ? 16.127 -29.909 22.052 1.00 43.44 706 LYS A CA 1
ATOM 5725 C C . LYS A 1 706 ? 16.940 -30.376 23.261 1.00 43.44 706 LYS A C 1
ATOM 5727 O O . LYS A 1 706 ? 17.960 -29.740 23.536 1.00 43.44 706 LYS A O 1
ATOM 5732 N N . PRO A 1 707 ? 16.568 -31.489 23.930 1.00 46.50 707 PRO A N 1
ATOM 5733 C CA . PRO A 1 707 ? 15.326 -32.290 23.848 1.00 46.50 707 PRO A CA 1
ATOM 5734 C C . PRO A 1 707 ? 14.081 -31.622 24.472 1.00 46.50 707 PRO A C 1
ATOM 5736 O O . PRO A 1 707 ? 14.157 -30.995 25.529 1.00 46.50 707 PRO A O 1
ATOM 5739 N N . TRP A 1 708 ? 12.925 -31.784 23.813 1.00 54.00 708 TRP A N 1
ATOM 5740 C CA . TRP A 1 708 ? 11.691 -30.997 24.008 1.00 54.00 708 TRP A CA 1
ATOM 5741 C C . TRP A 1 708 ? 10.783 -31.565 25.096 1.00 54.00 708 TRP A C 1
ATOM 5743 O O . TRP A 1 708 ? 9.690 -32.054 24.836 1.00 54.00 708 TRP A O 1
ATOM 5753 N N . SER A 1 709 ? 11.234 -31.513 26.342 1.00 61.50 709 SER A N 1
ATOM 5754 C CA . SER A 1 709 ? 10.431 -31.922 27.494 1.00 61.50 709 SER A CA 1
ATOM 5755 C C . SER A 1 709 ? 10.612 -30.931 28.637 1.00 61.50 709 SER A C 1
ATOM 5757 O O . SER A 1 709 ? 11.718 -30.447 28.889 1.00 61.50 709 SER A O 1
ATOM 5759 N N . TYR A 1 710 ? 9.507 -30.599 29.303 1.00 70.94 710 TYR A N 1
ATOM 5760 C CA . TYR A 1 710 ? 9.528 -29.777 30.507 1.00 70.94 710 TYR A CA 1
ATOM 5761 C C . TYR A 1 710 ? 9.558 -30.671 31.737 1.00 70.94 710 TYR A C 1
ATOM 5763 O O . TYR A 1 710 ? 8.862 -31.687 31.802 1.00 70.94 710 TYR A O 1
ATOM 5771 N N . TYR A 1 711 ? 10.353 -30.268 32.722 1.00 75.69 711 TYR A N 1
ATOM 5772 C CA . TYR A 1 711 ? 10.597 -31.061 33.917 1.00 75.69 711 TYR A CA 1
ATOM 5773 C C . TYR A 1 711 ? 10.370 -30.232 35.172 1.00 75.69 711 TYR A C 1
ATOM 5775 O O . TYR A 1 711 ? 10.702 -29.046 35.215 1.00 75.69 711 TYR A O 1
ATOM 5783 N N . CYS A 1 712 ? 9.876 -30.878 36.219 1.00 75.44 712 CYS A N 1
ATOM 5784 C CA . CYS A 1 712 ? 9.776 -30.300 37.554 1.00 75.44 712 CYS A CA 1
ATOM 5785 C C . CYS A 1 712 ? 10.669 -31.075 38.524 1.00 75.44 712 CYS A C 1
ATOM 5787 O O . CYS A 1 712 ? 10.758 -32.302 38.461 1.00 75.44 712 CYS A O 1
ATOM 5789 N N . CYS A 1 713 ? 11.324 -30.358 39.438 1.00 80.12 713 CYS A N 1
ATOM 5790 C CA . CYS A 1 713 ? 12.093 -30.965 40.521 1.00 80.12 713 CYS A CA 1
ATOM 5791 C C . CYS A 1 713 ? 11.162 -31.325 41.686 1.00 80.12 713 CYS A C 1
ATOM 5793 O O . CYS A 1 713 ? 10.459 -30.460 42.206 1.00 80.12 713 CYS A O 1
ATOM 5795 N N . LEU A 1 714 ? 11.190 -32.582 42.131 1.00 78.94 714 LEU A N 1
ATOM 5796 C CA . LEU A 1 714 ? 10.377 -33.086 43.245 1.00 78.94 714 LEU A CA 1
ATOM 5797 C C . LEU A 1 714 ? 11.040 -32.848 44.616 1.00 78.94 714 LEU A C 1
ATOM 5799 O O . LEU A 1 714 ? 10.370 -32.889 45.648 1.00 78.94 714 LEU A O 1
ATOM 5803 N N . ILE A 1 715 ? 12.343 -32.547 44.638 1.00 78.44 715 ILE A N 1
ATOM 5804 C CA . ILE A 1 715 ? 13.130 -32.330 45.867 1.00 78.44 715 ILE A CA 1
ATOM 5805 C C . ILE A 1 715 ? 13.031 -30.879 46.364 1.00 78.44 715 ILE A C 1
ATOM 5807 O O . ILE A 1 715 ? 13.138 -30.612 47.560 1.00 78.44 715 ILE A O 1
ATOM 5811 N N . CYS A 1 716 ? 12.823 -29.921 45.460 1.00 78.19 716 CYS A N 1
ATOM 5812 C CA . CYS A 1 716 ? 12.687 -28.508 45.808 1.00 78.19 716 CYS A CA 1
ATOM 5813 C C . CYS A 1 716 ? 11.536 -28.246 46.806 1.00 78.19 716 CYS A C 1
ATOM 5815 O O . CYS A 1 716 ? 10.566 -29.007 46.871 1.00 78.19 716 CYS A O 1
ATOM 5817 N N . SER A 1 717 ? 11.632 -27.145 47.568 1.00 68.25 717 SER A N 1
ATOM 5818 C CA . SER A 1 717 ? 10.538 -26.655 48.425 1.00 68.25 717 SER A CA 1
ATOM 5819 C C . SER A 1 717 ? 9.265 -26.438 47.601 1.00 68.25 717 SER A C 1
ATOM 5821 O O . SER A 1 717 ? 9.369 -26.167 46.406 1.00 68.25 717 SER A O 1
ATOM 5823 N N . LEU A 1 718 ? 8.077 -26.536 48.215 1.00 61.03 718 LEU A N 1
ATOM 5824 C CA . LEU A 1 718 ? 6.782 -26.431 47.516 1.00 61.03 718 LEU A CA 1
ATOM 5825 C C . LEU A 1 718 ? 6.723 -25.231 46.547 1.00 61.03 718 LEU A C 1
ATOM 5827 O O . LEU A 1 718 ? 6.374 -25.410 45.389 1.00 61.03 718 LEU A O 1
ATOM 5831 N N . GLU A 1 719 ? 7.218 -24.061 46.961 1.00 58.22 719 GLU A N 1
ATOM 5832 C CA . GLU A 1 719 ? 7.286 -22.839 46.134 1.00 58.22 719 GLU A CA 1
ATOM 5833 C C . GLU A 1 719 ? 8.248 -22.897 44.928 1.00 58.22 719 GLU A C 1
ATOM 5835 O O . GLU A 1 719 ? 8.227 -22.024 44.062 1.00 58.22 719 GLU A O 1
ATOM 5840 N N . ARG A 1 720 ? 9.166 -23.867 44.875 1.00 60.78 720 ARG A N 1
ATOM 5841 C CA . ARG A 1 720 ? 10.141 -24.054 43.784 1.00 60.78 720 ARG A CA 1
ATOM 5842 C C . ARG A 1 720 ? 9.863 -25.296 42.937 1.00 60.78 720 ARG A C 1
ATOM 5844 O O . ARG A 1 720 ? 10.490 -25.429 41.887 1.00 60.78 720 ARG A O 1
ATOM 5851 N N . ARG A 1 721 ? 8.947 -26.176 43.362 1.00 65.25 721 ARG A N 1
ATOM 5852 C CA . ARG A 1 721 ? 8.511 -27.354 42.585 1.00 65.25 721 ARG A CA 1
ATOM 5853 C C . ARG A 1 721 ? 7.796 -26.955 41.296 1.00 65.25 721 ARG A C 1
ATOM 5855 O O . ARG A 1 721 ? 7.993 -27.600 40.271 1.00 65.25 721 ARG A O 1
ATOM 5862 N N . ASP A 1 722 ? 7.081 -25.833 41.327 1.00 66.94 722 ASP A N 1
ATOM 5863 C CA . ASP A 1 722 ? 6.368 -25.272 40.173 1.00 66.94 722 ASP A CA 1
ATOM 5864 C C . ASP A 1 722 ? 7.294 -24.526 39.193 1.00 66.94 722 ASP A C 1
ATOM 5866 O O . ASP A 1 722 ? 6.843 -23.863 38.266 1.00 66.94 722 ASP A O 1
ATOM 5870 N N . ARG A 1 723 ? 8.620 -24.611 39.350 1.00 73.44 723 ARG A N 1
ATOM 5871 C CA . ARG A 1 723 ? 9.549 -24.062 38.360 1.00 73.44 723 ARG A CA 1
ATOM 5872 C C . ARG A 1 723 ? 9.762 -25.064 37.226 1.00 73.44 723 ARG A C 1
ATOM 5874 O O . ARG A 1 723 ? 10.405 -26.089 37.435 1.00 73.44 723 ARG A O 1
ATOM 5881 N N . LEU A 1 724 ? 9.349 -24.698 36.010 1.00 72.31 724 LEU A N 1
ATOM 5882 C CA . LEU A 1 724 ? 9.722 -25.443 34.797 1.00 72.31 724 LEU A CA 1
ATOM 5883 C C . LEU A 1 724 ? 11.240 -25.403 34.569 1.00 72.31 724 LEU A C 1
ATOM 5885 O O . LEU A 1 724 ? 11.843 -24.327 34.466 1.00 72.31 724 LEU A O 1
ATOM 5889 N N . LEU A 1 725 ? 11.846 -26.584 34.483 1.00 68.81 725 LEU A N 1
ATOM 5890 C CA . LEU A 1 725 ? 13.230 -26.819 34.085 1.00 68.81 725 LEU A CA 1
ATOM 5891 C C . LEU A 1 725 ? 13.269 -27.364 32.649 1.00 68.81 725 LEU A C 1
ATOM 5893 O O . LEU A 1 725 ? 12.403 -28.133 32.235 1.00 68.81 725 LEU A O 1
ATOM 5897 N N . ARG A 1 726 ? 14.299 -26.959 31.898 1.00 68.75 726 ARG A N 1
ATOM 5898 C CA . ARG A 1 726 ? 14.628 -27.443 30.540 1.00 68.75 726 ARG A CA 1
ATOM 5899 C C . ARG A 1 726 ? 15.621 -28.604 30.639 1.00 68.75 726 ARG A C 1
ATOM 5901 O O . ARG A 1 726 ? 16.377 -28.610 31.602 1.00 68.75 726 ARG A O 1
ATOM 5908 N N . TYR A 1 727 ? 15.713 -29.502 29.654 1.00 59.44 727 TYR A N 1
ATOM 5909 C CA . TYR A 1 727 ? 16.612 -30.678 29.693 1.00 59.44 727 TYR A CA 1
ATOM 5910 C C . TYR A 1 727 ? 18.054 -30.354 30.128 1.00 59.44 727 TYR A C 1
ATOM 5912 O O . TYR A 1 727 ? 18.534 -30.872 31.132 1.00 59.44 727 TYR A O 1
ATOM 5920 N N . VAL A 1 728 ? 18.711 -29.400 29.457 1.00 58.22 728 VAL A N 1
ATOM 5921 C CA . VAL A 1 728 ? 20.073 -28.942 29.815 1.00 58.22 728 VAL A CA 1
ATOM 5922 C C . VAL A 1 728 ? 20.109 -28.286 31.206 1.00 58.22 728 VAL A C 1
ATOM 5924 O O . VAL A 1 728 ? 21.103 -28.343 31.924 1.00 58.22 728 VAL A O 1
ATOM 5927 N N . GLY A 1 729 ? 18.996 -27.678 31.615 1.00 62.00 729 GLY A N 1
ATOM 5928 C CA . GLY A 1 729 ? 18.830 -27.055 32.922 1.00 62.00 729 GLY A CA 1
ATOM 5929 C C . GLY A 1 729 ? 18.531 -28.033 34.060 1.00 62.00 729 GLY A C 1
ATOM 5930 O O . GLY A 1 729 ? 18.746 -27.651 35.205 1.00 62.00 729 GLY A O 1
ATOM 5931 N N . VAL A 1 730 ? 18.060 -29.256 33.789 1.00 68.31 730 VAL A N 1
ATOM 5932 C CA . VAL A 1 730 ? 17.783 -30.274 34.817 1.00 68.31 730 VAL A CA 1
ATOM 5933 C C . VAL A 1 730 ? 19.095 -30.740 35.433 1.00 68.31 730 VAL A C 1
ATOM 5935 O O . VAL A 1 730 ? 19.277 -30.564 36.635 1.00 68.31 730 VAL A O 1
ATOM 5938 N N . ALA A 1 731 ? 20.039 -31.228 34.623 1.00 67.69 731 ALA A N 1
ATOM 5939 C CA . ALA A 1 731 ? 21.344 -31.681 35.112 1.00 67.69 731 ALA A CA 1
ATOM 5940 C C . ALA A 1 731 ? 22.068 -30.573 35.899 1.00 67.69 731 ALA A C 1
ATOM 5942 O O . ALA A 1 731 ? 22.426 -30.763 37.059 1.00 67.69 731 ALA A O 1
ATOM 5943 N N . ALA A 1 732 ? 22.142 -29.363 35.331 1.00 71.12 732 ALA A N 1
ATOM 5944 C CA . ALA A 1 732 ? 22.741 -28.208 35.998 1.00 71.12 732 ALA A CA 1
ATOM 5945 C C . ALA A 1 732 ? 21.996 -27.790 37.285 1.00 71.12 732 ALA A C 1
ATOM 5947 O O . ALA A 1 732 ? 22.613 -27.318 38.241 1.00 71.12 732 ALA A O 1
ATOM 5948 N N . HIS A 1 733 ? 20.667 -27.937 37.338 1.00 78.38 733 HIS A N 1
ATOM 5949 C CA . HIS A 1 733 ? 19.879 -27.650 38.537 1.00 78.38 733 HIS A CA 1
ATOM 5950 C C . HIS A 1 733 ? 20.158 -28.662 39.650 1.00 78.38 733 HIS A C 1
ATOM 5952 O O . HIS A 1 733 ? 20.383 -28.244 40.785 1.00 78.38 733 HIS A O 1
ATOM 5958 N N . PHE A 1 734 ? 20.162 -29.961 39.348 1.00 77.06 734 PHE A N 1
ATOM 5959 C CA . PHE A 1 734 ? 20.422 -31.006 40.342 1.00 77.06 734 PHE A CA 1
ATOM 5960 C C . PHE A 1 734 ? 21.867 -30.975 40.837 1.00 77.06 734 PHE A C 1
ATOM 5962 O O . PHE A 1 734 ? 22.082 -31.050 42.048 1.00 77.06 734 PHE A O 1
ATOM 5969 N N . GLU A 1 735 ? 22.835 -30.727 39.957 1.00 76.12 735 GLU A N 1
ATOM 5970 C CA . GLU A 1 735 ? 24.239 -30.560 40.334 1.00 76.12 735 GLU A CA 1
ATOM 5971 C C . GLU A 1 735 ? 24.425 -29.340 41.251 1.00 76.12 735 GLU A C 1
ATOM 5973 O O . GLU A 1 735 ? 25.024 -29.433 42.323 1.00 76.12 735 GLU A O 1
ATOM 5978 N N . LYS A 1 736 ? 23.835 -28.192 40.892 1.00 79.00 736 LYS A N 1
ATOM 5979 C CA . LYS A 1 736 ? 24.023 -26.936 41.633 1.00 79.00 736 LYS A CA 1
ATOM 5980 C C . LYS A 1 736 ? 23.205 -26.841 42.922 1.00 79.00 736 LYS A C 1
ATOM 5982 O O . LYS A 1 736 ? 23.703 -26.330 43.923 1.00 79.00 736 LYS A O 1
ATOM 5987 N N . MET A 1 737 ? 21.940 -27.258 42.893 1.00 77.00 737 MET A N 1
ATOM 5988 C CA . MET A 1 737 ? 20.980 -27.027 43.985 1.00 77.00 737 MET A CA 1
ATOM 5989 C C . MET A 1 737 ? 20.823 -28.234 44.908 1.00 77.00 737 MET A C 1
ATOM 5991 O O . MET A 1 737 ? 20.536 -28.047 46.088 1.00 77.00 737 MET A O 1
ATOM 5995 N N . HIS A 1 738 ? 21.015 -29.447 44.387 1.00 81.25 738 HIS A N 1
ATOM 5996 C CA . HIS A 1 738 ? 20.846 -30.696 45.133 1.00 81.25 738 HIS A CA 1
ATOM 5997 C C . HIS A 1 738 ? 22.148 -31.504 45.263 1.00 81.25 738 HIS A C 1
ATOM 5999 O O . HIS A 1 738 ? 22.140 -32.529 45.938 1.00 81.25 738 HIS A O 1
ATOM 6005 N N . ARG A 1 739 ? 23.263 -31.033 44.671 1.00 78.06 739 ARG A N 1
ATOM 6006 C CA . ARG A 1 739 ? 24.569 -31.722 44.630 1.00 78.06 739 ARG A CA 1
ATOM 6007 C C . ARG A 1 739 ? 24.450 -33.175 44.158 1.00 78.06 739 ARG A C 1
ATOM 6009 O O . ARG A 1 739 ? 25.099 -34.067 44.695 1.00 78.06 739 ARG A O 1
ATOM 6016 N N . MET A 1 740 ? 23.586 -33.398 43.171 1.00 75.25 740 MET A N 1
ATOM 6017 C CA . MET A 1 740 ? 23.227 -34.711 42.643 1.00 75.25 740 MET A CA 1
ATOM 6018 C C . MET A 1 740 ? 23.618 -34.796 41.168 1.00 75.25 740 MET A C 1
ATOM 6020 O O . MET A 1 740 ? 23.251 -33.922 40.388 1.00 75.25 740 MET A O 1
ATOM 6024 N N . ILE A 1 741 ? 24.373 -35.838 40.814 1.00 67.06 741 ILE A N 1
ATOM 6025 C CA . ILE A 1 741 ? 25.001 -35.993 39.491 1.00 67.06 741 ILE A CA 1
ATOM 6026 C C . ILE A 1 741 ? 24.162 -36.900 38.572 1.00 67.06 741 ILE A C 1
ATOM 6028 O O . ILE A 1 741 ? 24.210 -36.730 37.359 1.00 67.06 741 ILE A O 1
ATOM 6032 N N . ASP A 1 742 ? 23.340 -37.796 39.138 1.00 71.19 742 ASP A N 1
ATOM 6033 C CA . ASP A 1 742 ? 22.501 -38.734 38.375 1.00 71.19 742 ASP A CA 1
ATOM 6034 C C . ASP A 1 742 ? 21.057 -38.808 38.925 1.00 71.19 742 ASP A C 1
ATOM 6036 O O . ASP A 1 742 ? 20.732 -39.651 39.767 1.00 71.19 742 ASP A O 1
ATOM 6040 N N . PRO A 1 743 ? 20.187 -37.851 38.559 1.00 74.81 743 PRO A N 1
ATOM 6041 C CA . PRO A 1 743 ? 18.835 -37.778 39.093 1.00 74.81 743 PRO A CA 1
ATOM 6042 C C . PRO A 1 743 ? 17.857 -38.684 38.315 1.00 74.81 743 PRO A C 1
ATOM 6044 O O . PRO A 1 743 ? 17.702 -38.572 37.103 1.00 74.81 743 PRO A O 1
ATOM 6047 N N . THR A 1 744 ? 17.127 -39.543 39.028 1.00 73.69 744 THR A N 1
ATOM 6048 C CA . THR A 1 744 ? 16.113 -40.474 38.474 1.00 73.69 744 THR A CA 1
ATOM 6049 C C . THR A 1 744 ? 14.716 -39.859 38.243 1.00 73.69 744 THR A C 1
ATOM 6051 O O . THR A 1 744 ? 14.192 -39.155 39.117 1.00 73.69 744 THR A O 1
ATOM 6054 N N . GLU A 1 745 ? 14.081 -40.191 37.108 1.00 74.38 745 GLU A N 1
ATOM 6055 C CA . GLU A 1 745 ? 12.681 -39.851 36.781 1.00 74.38 745 GLU A CA 1
ATOM 6056 C C . GLU A 1 745 ? 11.699 -40.535 37.758 1.00 74.38 745 GLU A C 1
ATOM 6058 O O . GLU A 1 745 ? 11.895 -41.680 38.158 1.00 74.38 745 GLU A O 1
ATOM 6063 N N . GLY A 1 746 ? 10.661 -39.821 38.201 1.00 72.12 746 GLY A N 1
ATOM 6064 C CA . GLY A 1 746 ? 9.650 -40.294 39.158 1.00 72.12 746 GLY A CA 1
ATOM 6065 C C . GLY A 1 746 ? 10.040 -40.170 40.638 1.00 72.12 746 GLY A C 1
ATOM 6066 O O . GLY A 1 746 ? 9.155 -40.111 41.489 1.00 72.12 746 GLY A O 1
ATOM 6067 N N . VAL A 1 747 ? 11.336 -40.058 40.950 1.00 73.88 747 VAL A N 1
ATOM 6068 C CA . VAL A 1 747 ? 11.847 -39.900 42.328 1.00 73.88 747 VAL A CA 1
ATOM 6069 C C . VAL A 1 747 ? 12.383 -38.489 42.565 1.00 73.88 747 VAL A C 1
ATOM 6071 O O . VAL A 1 747 ? 11.997 -37.821 43.523 1.00 73.88 747 VAL A O 1
ATOM 6074 N N . HIS A 1 748 ? 13.254 -38.007 41.677 1.00 77.06 748 HIS A N 1
ATOM 6075 C CA . HIS A 1 748 ? 13.931 -36.718 41.834 1.00 77.06 748 HIS A CA 1
ATOM 6076 C C . HIS A 1 748 ? 13.313 -35.638 40.948 1.00 77.06 748 HIS A C 1
ATOM 6078 O O . HIS A 1 748 ? 13.160 -34.491 41.375 1.00 77.06 748 HIS A O 1
ATOM 6084 N N . TRP A 1 749 ? 12.900 -36.003 39.738 1.00 76.94 749 TRP A N 1
ATOM 6085 C CA . TRP A 1 749 ? 12.210 -35.122 38.802 1.00 76.94 749 TRP A CA 1
ATOM 6086 C C . TRP A 1 749 ? 11.066 -35.849 38.104 1.00 76.94 749 TRP A C 1
ATOM 6088 O O . TRP A 1 749 ? 11.047 -37.074 38.032 1.00 76.94 749 TRP A O 1
ATOM 6098 N N . LYS A 1 750 ? 10.103 -35.086 37.589 1.00 77.88 750 LYS A N 1
ATOM 6099 C CA . LYS A 1 750 ? 8.977 -35.605 36.804 1.00 77.88 750 LYS A CA 1
ATOM 6100 C C . LYS A 1 750 ? 8.901 -34.871 35.468 1.00 77.88 750 LYS A C 1
ATOM 6102 O O . LYS A 1 750 ? 9.017 -33.643 35.442 1.00 77.88 750 LYS A O 1
ATOM 6107 N N . ARG A 1 751 ? 8.710 -35.618 34.375 1.00 73.06 751 ARG A N 1
ATOM 6108 C CA . ARG A 1 751 ? 8.388 -35.077 33.048 1.00 73.06 751 ARG A CA 1
ATOM 6109 C C . ARG A 1 751 ? 6.929 -34.649 32.996 1.00 73.06 751 ARG A C 1
ATOM 6111 O O . ARG A 1 751 ? 6.045 -35.363 33.465 1.00 73.06 751 ARG A O 1
ATOM 6118 N N . MET A 1 752 ? 6.686 -33.480 32.424 1.00 73.12 752 MET A N 1
ATOM 6119 C CA . MET A 1 752 ? 5.362 -32.877 32.395 1.00 73.12 752 MET A CA 1
ATOM 6120 C C . MET A 1 752 ? 4.664 -33.144 31.064 1.00 73.12 752 MET A C 1
ATOM 6122 O O . MET A 1 752 ? 5.225 -32.879 30.000 1.00 73.12 752 MET A O 1
ATOM 6126 N N . LYS A 1 753 ? 3.413 -33.613 31.122 1.00 71.50 753 LYS A N 1
ATOM 6127 C CA . LYS A 1 753 ? 2.562 -33.753 29.935 1.00 71.50 753 LYS A CA 1
ATOM 6128 C C . LYS A 1 753 ? 2.012 -32.387 29.530 1.00 71.50 753 LYS A C 1
ATOM 6130 O O . LYS A 1 753 ? 1.345 -31.733 30.331 1.00 71.50 753 LYS A O 1
ATOM 6135 N N . LEU A 1 754 ? 2.274 -31.964 28.294 1.00 72.69 754 LEU A N 1
ATOM 6136 C CA . LEU A 1 754 ? 1.942 -30.617 27.823 1.00 72.69 754 LEU A CA 1
ATOM 6137 C C . LEU A 1 754 ? 0.440 -30.417 27.575 1.00 72.69 754 LEU A C 1
ATOM 6139 O O . LEU A 1 754 ? -0.168 -29.509 28.145 1.00 72.69 754 LEU A O 1
ATOM 6143 N N . ILE A 1 755 ? -0.156 -31.280 26.751 1.00 78.31 755 ILE A N 1
ATOM 6144 C CA . ILE A 1 755 ? -1.534 -31.149 26.262 1.00 78.31 755 ILE A CA 1
ATOM 6145 C C . ILE A 1 755 ? -2.429 -32.195 26.933 1.00 78.31 755 ILE A C 1
ATOM 6147 O O . ILE A 1 755 ? -2.074 -33.372 27.018 1.00 78.31 755 ILE A O 1
ATOM 6151 N N . SER A 1 756 ? -3.594 -31.757 27.413 1.00 78.75 756 SER A N 1
ATOM 6152 C CA . SER A 1 756 ? -4.636 -32.633 27.953 1.00 78.75 756 SER A CA 1
ATOM 6153 C C . SER A 1 756 ? -5.523 -33.174 26.836 1.00 78.75 756 SER A C 1
ATOM 6155 O O . SER A 1 756 ? -5.555 -34.378 26.607 1.00 78.75 756 SER A O 1
ATOM 6157 N N . GLN A 1 757 ? -6.211 -32.263 26.147 1.00 76.94 757 GLN A N 1
ATOM 6158 C CA . GLN A 1 757 ? -7.187 -32.543 25.098 1.00 76.94 757 GLN A CA 1
ATOM 6159 C C . GLN A 1 757 ? -7.128 -31.422 24.057 1.00 76.94 757 GLN A C 1
ATOM 6161 O O . GLN A 1 757 ? -6.764 -30.282 24.378 1.00 76.94 757 GLN A O 1
ATOM 6166 N N . THR A 1 758 ? -7.486 -31.744 22.820 1.00 74.75 758 THR A N 1
ATOM 6167 C CA . THR A 1 758 ? -7.614 -30.783 21.718 1.00 74.75 758 THR A CA 1
ATOM 6168 C C . THR A 1 758 ? -9.067 -30.657 21.265 1.00 74.75 758 THR A C 1
ATOM 6170 O O . THR A 1 758 ? -9.876 -31.565 21.458 1.00 74.75 758 THR A O 1
ATOM 6173 N N . THR A 1 759 ? -9.427 -29.532 20.647 1.00 67.81 759 THR A N 1
ATOM 6174 C CA . THR A 1 759 ? -10.773 -29.364 20.071 1.00 67.81 759 THR A CA 1
ATOM 6175 C C . THR A 1 759 ? -11.081 -30.408 18.997 1.00 67.81 759 THR A C 1
ATOM 6177 O O . THR A 1 759 ? -12.232 -30.809 18.874 1.00 67.81 759 THR A O 1
ATOM 6180 N N . ASP A 1 760 ? -10.078 -30.879 18.247 1.00 62.06 760 ASP A N 1
ATOM 6181 C CA . ASP A 1 760 ? -10.262 -31.926 17.232 1.00 62.06 760 ASP A CA 1
ATOM 6182 C C . ASP A 1 760 ? -10.615 -33.284 17.860 1.00 62.06 760 ASP A C 1
ATOM 6184 O O . ASP A 1 760 ? -11.474 -33.994 17.343 1.00 62.06 760 ASP A O 1
ATOM 6188 N N . GLU A 1 761 ? -10.013 -33.632 19.002 1.00 61.22 761 GLU A N 1
ATOM 6189 C CA . GLU A 1 761 ? -10.379 -34.836 19.765 1.00 61.22 761 GLU A CA 1
ATOM 6190 C C . GLU A 1 761 ? -11.830 -34.766 20.248 1.00 61.22 761 GLU A C 1
ATOM 6192 O O . GLU A 1 761 ? -12.598 -35.704 20.042 1.00 61.22 761 GLU A O 1
ATOM 6197 N N . LEU A 1 762 ? -12.240 -33.619 20.796 1.00 61.41 762 LEU A N 1
ATOM 6198 C CA . LEU A 1 762 ? -13.605 -33.403 21.281 1.00 61.41 762 LEU A CA 1
ATOM 6199 C C . LEU A 1 762 ? -14.653 -33.465 20.153 1.00 61.41 762 LEU A C 1
ATOM 6201 O O . LEU A 1 762 ? -15.745 -34.011 20.331 1.00 61.41 762 LEU A O 1
ATOM 6205 N N . LEU A 1 763 ? -14.323 -32.930 18.976 1.00 56.81 763 LEU A N 1
ATOM 6206 C CA . LEU A 1 763 ? -15.190 -32.989 17.795 1.00 56.81 763 LEU A CA 1
ATOM 6207 C C . LEU A 1 763 ? -15.269 -34.401 17.191 1.00 56.81 763 LEU A C 1
ATOM 6209 O O . LEU A 1 763 ? -16.285 -34.745 16.600 1.00 56.81 763 LEU A O 1
ATOM 6213 N N . ASN A 1 764 ? -14.241 -35.234 17.367 1.00 48.84 764 ASN A N 1
ATOM 6214 C CA . ASN A 1 764 ? -14.264 -36.635 16.936 1.00 48.84 764 ASN A CA 1
ATOM 6215 C C . ASN A 1 764 ? -14.997 -37.557 17.936 1.00 48.84 764 ASN A C 1
ATOM 6217 O O . ASN A 1 764 ? -15.528 -38.596 17.541 1.00 48.84 764 ASN A O 1
ATOM 6221 N N . GLU A 1 765 ? -15.050 -37.195 19.223 1.00 42.12 765 GLU A N 1
ATOM 6222 C CA . GLU A 1 765 ? -15.758 -37.945 20.277 1.00 42.12 765 GLU A CA 1
ATOM 6223 C C . GLU A 1 765 ? -17.270 -37.653 20.322 1.00 42.12 765 GLU A C 1
ATOM 6225 O O . GLU A 1 765 ? -18.066 -38.501 20.744 1.00 42.12 765 GLU A O 1
ATOM 6230 N N . THR A 1 766 ? -17.694 -36.478 19.851 1.00 43.31 766 THR A N 1
ATOM 6231 C CA . THR A 1 766 ? -19.105 -36.080 19.779 1.00 43.31 766 THR A CA 1
ATOM 6232 C C . THR A 1 766 ? -19.792 -36.749 18.583 1.00 43.31 766 THR A C 1
ATOM 6234 O O . THR A 1 766 ? -19.813 -36.251 17.468 1.00 43.31 766 THR A O 1
ATOM 6237 N N . LYS A 1 767 ? -20.381 -37.927 18.824 1.00 36.38 767 LYS A N 1
ATOM 6238 C CA . LYS A 1 767 ? -21.073 -38.801 17.848 1.00 36.38 767 LYS A CA 1
ATOM 6239 C C . LYS A 1 767 ? -22.377 -38.233 17.235 1.00 36.38 767 LYS A C 1
ATOM 6241 O O . LYS A 1 767 ? -23.269 -39.008 16.891 1.00 36.38 767 LYS A O 1
ATOM 6246 N N . ALA A 1 768 ? -22.517 -36.919 17.087 1.00 35.16 768 ALA A N 1
ATOM 6247 C CA . ALA A 1 768 ? -23.667 -36.271 16.456 1.00 35.16 768 ALA A CA 1
ATOM 6248 C C . ALA A 1 768 ? -23.193 -35.349 15.326 1.00 35.16 768 ALA A C 1
ATOM 6250 O O . ALA A 1 768 ? -22.188 -34.662 15.481 1.00 35.16 768 ALA A O 1
ATOM 6251 N N . ILE A 1 769 ? -23.931 -35.294 14.209 1.00 40.44 769 ILE A N 1
ATOM 6252 C CA . ILE A 1 769 ? -23.705 -34.256 13.196 1.00 40.44 769 ILE A CA 1
ATOM 6253 C C . ILE A 1 769 ? -24.063 -32.910 13.849 1.00 40.44 769 ILE A C 1
ATOM 6255 O O . ILE A 1 769 ? -25.232 -32.531 13.885 1.00 40.44 769 ILE A O 1
ATOM 6259 N N . ASP A 1 770 ? -23.089 -32.184 14.398 1.00 40.47 770 ASP A N 1
ATOM 6260 C CA . ASP A 1 770 ? -23.312 -30.823 14.901 1.00 40.47 770 ASP A CA 1
ATOM 6261 C C . ASP A 1 770 ? -23.363 -29.859 13.697 1.00 40.47 770 ASP A C 1
ATOM 6263 O O . ASP A 1 770 ? -22.362 -29.298 13.252 1.00 40.47 770 ASP A O 1
ATOM 6267 N N . VAL A 1 771 ? -24.555 -29.731 13.099 1.00 44.97 771 VAL A N 1
ATOM 6268 C CA . VAL A 1 771 ? -24.859 -28.888 11.920 1.00 44.97 771 VAL A CA 1
ATOM 6269 C C . VAL A 1 771 ? -24.935 -27.386 12.269 1.00 44.97 771 VAL A C 1
ATOM 6271 O O . VAL A 1 771 ? -25.181 -26.538 11.405 1.00 44.97 771 VAL A O 1
ATOM 6274 N N . ASN A 1 772 ? -24.722 -26.993 13.522 1.00 40.56 772 ASN A N 1
ATOM 6275 C CA . ASN A 1 772 ? -25.049 -25.645 13.976 1.00 40.56 772 ASN A CA 1
ATOM 6276 C C . ASN A 1 772 ? -23.919 -24.640 13.772 1.00 40.56 772 ASN A C 1
ATOM 6278 O O . ASN A 1 772 ? -23.332 -24.220 14.759 1.00 40.56 772 ASN A O 1
ATOM 6282 N N . ARG A 1 773 ? -23.656 -24.184 12.533 1.00 49.91 773 ARG A N 1
ATOM 6283 C CA . ARG A 1 773 ? -23.014 -22.859 12.329 1.00 49.91 773 ARG A CA 1
ATOM 6284 C C . ARG A 1 773 ? -23.533 -21.984 11.183 1.00 49.91 773 ARG A C 1
ATOM 6286 O O . ARG A 1 773 ? -23.178 -20.819 11.165 1.00 49.91 773 ARG A O 1
ATOM 6293 N N . THR A 1 774 ? -24.402 -22.436 10.267 1.00 50.78 774 THR A N 1
ATOM 6294 C CA . THR A 1 774 ? -25.126 -21.502 9.365 1.00 50.78 774 THR A CA 1
ATOM 6295 C C . THR A 1 774 ? -26.462 -22.080 8.858 1.00 50.78 774 THR A C 1
ATOM 6297 O O . THR A 1 774 ? -26.508 -23.262 8.502 1.00 50.78 774 THR A O 1
ATOM 6300 N N . PRO A 1 775 ? -27.528 -21.265 8.686 1.00 55.16 775 PRO A N 1
ATOM 6301 C CA . PRO A 1 775 ? -28.770 -21.691 8.020 1.00 55.16 775 PRO A CA 1
ATOM 6302 C C . PRO A 1 775 ? -28.539 -22.282 6.616 1.00 55.16 775 PRO A C 1
ATOM 6304 O O . PRO A 1 775 ? -29.267 -23.163 6.162 1.00 55.16 775 PRO A O 1
ATOM 6307 N N . LEU A 1 776 ? -27.486 -21.814 5.935 1.00 59.28 776 LEU A N 1
ATOM 6308 C CA . LEU A 1 776 ? -27.106 -22.222 4.582 1.00 59.28 776 LEU A CA 1
ATOM 6309 C C . LEU A 1 776 ? -26.388 -23.586 4.541 1.00 59.28 776 LEU A C 1
ATOM 6311 O O . LEU A 1 776 ? -26.567 -24.357 3.596 1.00 59.28 776 LEU A O 1
ATOM 6315 N N . GLY A 1 777 ? -25.585 -23.898 5.563 1.00 61.00 777 GLY A N 1
ATOM 6316 C CA . GLY A 1 777 ? -24.973 -25.217 5.730 1.00 61.00 777 GLY A CA 1
ATOM 6317 C C . GLY A 1 777 ? -26.026 -26.280 6.032 1.00 61.00 777 GLY A C 1
ATOM 6318 O O . GLY A 1 777 ? -26.036 -27.329 5.388 1.00 61.00 777 GLY A O 1
ATOM 6319 N N . ARG A 1 778 ? -26.985 -25.957 6.912 1.00 63.44 778 ARG A N 1
ATOM 6320 C CA . ARG A 1 778 ? -28.127 -26.830 7.220 1.00 63.44 778 ARG A CA 1
ATOM 6321 C C . ARG A 1 778 ? -28.957 -27.152 5.977 1.00 63.44 778 ARG A C 1
ATOM 6323 O O . ARG A 1 778 ? -29.210 -28.321 5.712 1.00 63.44 778 ARG A O 1
ATOM 6330 N N . SER A 1 779 ? -29.324 -26.150 5.174 1.00 67.88 779 SER A N 1
ATOM 6331 C CA . SER A 1 779 ? -30.077 -26.386 3.930 1.00 67.88 779 SER A CA 1
ATOM 6332 C C . SER A 1 779 ? -29.303 -27.220 2.905 1.00 67.88 779 SER A C 1
ATOM 6334 O O . SER A 1 779 ? -29.897 -28.064 2.235 1.00 67.88 779 SER A O 1
ATOM 6336 N N . THR A 1 780 ? -27.976 -27.056 2.841 1.00 73.00 780 THR A N 1
ATOM 6337 C CA . THR A 1 780 ? -27.115 -27.874 1.972 1.00 73.00 780 THR A CA 1
ATOM 6338 C C . THR A 1 780 ? -27.123 -29.338 2.404 1.00 73.00 780 THR A C 1
ATOM 6340 O O . THR A 1 780 ? -27.273 -30.213 1.559 1.00 73.00 780 THR A O 1
ATOM 6343 N N . ILE A 1 781 ? -27.001 -29.625 3.704 1.00 75.94 781 ILE A N 1
ATOM 6344 C CA . ILE A 1 781 ? -27.030 -31.003 4.215 1.00 75.94 781 ILE A CA 1
ATOM 6345 C C . ILE A 1 781 ? -28.375 -31.663 3.926 1.00 75.94 781 ILE A C 1
ATOM 6347 O O . ILE A 1 781 ? -28.390 -32.773 3.412 1.00 75.94 781 ILE A O 1
ATOM 6351 N N . LEU A 1 782 ? -29.493 -30.972 4.165 1.00 74.19 782 LEU A N 1
ATOM 6352 C CA . LEU A 1 782 ? -30.826 -31.505 3.853 1.00 74.19 782 LEU A CA 1
ATOM 6353 C C . LEU A 1 782 ? -30.966 -31.867 2.366 1.00 74.19 782 LEU A C 1
ATOM 6355 O O . LEU A 1 782 ? -31.512 -32.916 2.026 1.00 74.19 782 LEU A O 1
ATOM 6359 N N . LEU A 1 783 ? -30.423 -31.033 1.473 1.00 77.19 783 LEU A N 1
ATOM 6360 C CA . LEU A 1 783 ? -30.380 -31.323 0.040 1.00 77.19 783 LEU A CA 1
ATOM 6361 C C . LEU A 1 783 ? -29.527 -32.567 -0.267 1.00 77.19 783 LEU A C 1
ATOM 6363 O O . LEU A 1 783 ? -29.933 -33.402 -1.073 1.00 77.19 783 LEU A O 1
ATOM 6367 N N . LEU A 1 784 ? -28.350 -32.693 0.355 1.00 81.00 784 LEU A N 1
ATOM 6368 C CA . LEU A 1 784 ? -27.449 -33.832 0.153 1.00 81.00 784 LEU A CA 1
ATOM 6369 C C . LEU A 1 784 ? -28.047 -35.136 0.695 1.00 81.00 784 LEU A C 1
ATOM 6371 O O . LEU A 1 784 ? -27.969 -36.150 0.011 1.00 81.00 784 LEU A O 1
ATOM 6375 N N . LEU A 1 785 ? -28.684 -35.113 1.867 1.00 81.44 785 LEU A N 1
ATOM 6376 C CA . LEU A 1 785 ? -29.367 -36.274 2.449 1.00 81.44 785 LEU A CA 1
ATOM 6377 C C . LEU A 1 785 ? -30.493 -36.763 1.536 1.00 81.44 785 LEU A C 1
ATOM 6379 O O . LEU A 1 785 ? -30.554 -37.951 1.229 1.00 81.44 785 LEU A O 1
ATOM 6383 N N . ASN A 1 786 ? -31.288 -35.841 0.985 1.00 79.81 786 ASN A N 1
ATOM 6384 C CA . ASN A 1 786 ? -32.313 -36.172 -0.003 1.00 79.81 786 ASN A CA 1
ATOM 6385 C C . ASN A 1 786 ? -31.716 -36.805 -1.278 1.00 79.81 786 ASN A C 1
ATOM 6387 O O . ASN A 1 786 ? -32.223 -37.806 -1.775 1.00 79.81 786 ASN A O 1
ATOM 6391 N N . LEU A 1 787 ? -30.595 -36.275 -1.789 1.00 79.75 787 LEU A N 1
ATOM 6392 C CA . LEU A 1 787 ? -29.886 -36.862 -2.939 1.00 79.75 787 LEU A CA 1
ATOM 6393 C C . LEU A 1 787 ? -29.329 -38.264 -2.658 1.00 79.75 787 LEU A C 1
ATOM 6395 O O . LEU A 1 787 ? -29.182 -39.058 -3.586 1.00 79.75 787 LEU A O 1
ATOM 6399 N N . LEU A 1 788 ? -29.002 -38.553 -1.400 1.00 82.25 788 LEU A N 1
ATOM 6400 C CA . LEU A 1 788 ? -28.521 -39.856 -0.945 1.00 82.25 788 LEU A CA 1
ATOM 6401 C C . LEU A 1 788 ? -29.657 -40.819 -0.571 1.00 82.25 788 LEU A C 1
ATOM 6403 O O . LEU A 1 788 ? -29.380 -41.983 -0.295 1.00 82.25 788 LEU A O 1
ATOM 6407 N N . GLY A 1 789 ? -30.913 -40.357 -0.563 1.00 78.69 789 GLY A N 1
ATOM 6408 C CA . GLY A 1 789 ? -32.061 -41.137 -0.096 1.00 78.69 789 GLY A CA 1
ATOM 6409 C C . GLY A 1 789 ? -32.036 -41.422 1.410 1.00 78.69 789 GLY A C 1
ATOM 6410 O O . GLY A 1 789 ? -32.643 -42.395 1.849 1.00 78.69 789 GLY A O 1
ATOM 6411 N N . LEU A 1 790 ? -31.313 -40.611 2.187 1.00 79.38 790 LEU A N 1
ATOM 6412 C CA . LEU A 1 790 ? -31.241 -40.712 3.641 1.00 79.38 790 LEU A CA 1
ATOM 6413 C C . LEU A 1 790 ? -32.285 -39.798 4.285 1.00 79.38 790 LEU A C 1
ATOM 6415 O O . LEU A 1 790 ? -32.469 -38.657 3.857 1.00 79.38 790 LEU A O 1
ATOM 6419 N N . ASP A 1 791 ? -32.942 -40.298 5.328 1.00 73.25 791 ASP A N 1
ATOM 6420 C CA . ASP A 1 791 ? -33.909 -39.529 6.107 1.00 73.25 791 ASP A CA 1
ATOM 6421 C C . ASP A 1 791 ? -33.182 -38.475 6.970 1.00 73.25 791 ASP A C 1
ATOM 6423 O O . ASP A 1 791 ? -32.352 -38.841 7.807 1.00 73.25 791 ASP A O 1
ATOM 6427 N N . PRO A 1 792 ? -33.465 -37.171 6.783 1.00 69.88 792 PRO A N 1
ATOM 6428 C CA . PRO A 1 792 ? -32.823 -36.101 7.534 1.00 69.88 792 PRO A CA 1
ATOM 6429 C C . PRO A 1 792 ? -32.953 -36.182 9.051 1.00 69.88 792 PRO A C 1
ATOM 6431 O O . PRO A 1 792 ? -32.071 -35.681 9.748 1.00 69.88 792 PRO A O 1
ATOM 6434 N N . ASP A 1 793 ? -34.031 -36.786 9.550 1.00 63.47 793 ASP A N 1
ATOM 6435 C CA . ASP A 1 793 ? -34.330 -36.822 10.981 1.00 63.47 793 ASP A CA 1
ATOM 6436 C C . ASP A 1 793 ? -33.618 -37.981 11.697 1.00 63.47 793 ASP A C 1
ATOM 6438 O O . ASP A 1 793 ? -33.504 -37.983 12.924 1.00 63.47 793 ASP A O 1
ATOM 6442 N N . THR A 1 794 ? -33.102 -38.959 10.944 1.00 67.38 794 THR A N 1
ATOM 6443 C CA . THR A 1 794 ? -32.470 -40.172 11.489 1.00 67.38 794 THR A CA 1
ATOM 6444 C C . THR A 1 794 ? -31.042 -40.414 10.995 1.00 67.38 794 THR A C 1
ATOM 6446 O O . THR A 1 794 ? -30.316 -41.200 11.608 1.00 67.38 794 THR A O 1
ATOM 6449 N N . ALA A 1 795 ? -30.602 -39.732 9.933 1.00 66.25 795 ALA A N 1
ATOM 6450 C CA . ALA A 1 795 ? -29.274 -39.903 9.352 1.00 66.25 795 ALA A CA 1
ATOM 6451 C C . ALA A 1 795 ? -28.146 -39.373 10.254 1.00 66.25 795 ALA A C 1
ATOM 6453 O O . ALA A 1 795 ? -28.122 -38.207 10.653 1.00 66.25 795 ALA A O 1
ATOM 6454 N N . LEU A 1 796 ? -27.150 -40.221 10.513 1.00 63.91 796 LEU A N 1
ATOM 6455 C CA . LEU A 1 796 ? -25.938 -39.895 11.266 1.00 63.91 796 LEU A CA 1
ATOM 6456 C C . LEU A 1 796 ? -24.762 -39.584 10.330 1.00 63.91 796 LEU A C 1
ATOM 6458 O O . LEU A 1 796 ? -24.741 -39.976 9.164 1.00 63.91 796 LEU A O 1
ATOM 6462 N N . GLU A 1 797 ? -23.720 -38.922 10.851 1.00 58.62 797 GLU A N 1
ATOM 6463 C CA . GLU A 1 797 ? -22.549 -38.524 10.046 1.00 58.62 797 GLU A CA 1
ATOM 6464 C C . GLU A 1 797 ? -21.893 -39.729 9.372 1.00 58.62 797 GLU A C 1
ATOM 6466 O O . GLU A 1 797 ? -21.483 -39.685 8.208 1.00 58.62 797 GLU A O 1
ATOM 6471 N N . ARG A 1 798 ? -21.814 -40.825 10.130 1.00 55.66 798 ARG A N 1
ATOM 6472 C CA . ARG A 1 798 ? -21.272 -42.101 9.677 1.00 55.66 798 ARG A CA 1
ATOM 6473 C C . ARG A 1 798 ? -22.078 -42.691 8.527 1.00 55.66 798 ARG A C 1
ATOM 6475 O O . ARG A 1 798 ? -21.474 -43.340 7.689 1.00 55.66 798 ARG A O 1
ATOM 6482 N N . ASP A 1 799 ? -23.383 -42.440 8.451 1.00 67.81 799 ASP A N 1
ATOM 6483 C CA . ASP A 1 799 ? -24.241 -42.997 7.403 1.00 67.81 799 ASP A CA 1
ATOM 6484 C C . ASP A 1 799 ? -23.941 -42.291 6.074 1.00 67.81 799 ASP A C 1
ATOM 6486 O O . ASP A 1 799 ? -23.709 -42.933 5.053 1.00 67.81 799 ASP A O 1
ATOM 6490 N N . VAL A 1 800 ? -23.810 -40.961 6.108 1.00 68.94 800 VAL A N 1
ATOM 6491 C CA . VAL A 1 800 ? -23.414 -40.141 4.949 1.00 68.94 800 VAL A CA 1
ATOM 6492 C C . VAL A 1 800 ? -21.972 -40.432 4.525 1.00 68.94 800 VAL A C 1
ATOM 6494 O O . VAL A 1 800 ? -21.670 -40.546 3.336 1.00 68.94 800 VAL A O 1
ATOM 6497 N N . THR A 1 801 ? -21.070 -40.568 5.498 1.00 64.06 801 THR A N 1
ATOM 6498 C CA . THR A 1 801 ? -19.643 -40.815 5.252 1.00 64.06 801 THR A CA 1
ATOM 6499 C C . THR A 1 801 ? -19.391 -42.239 4.749 1.00 64.06 801 THR A C 1
ATOM 6501 O O . THR A 1 801 ? -18.575 -42.418 3.849 1.00 64.06 801 THR A O 1
ATOM 6504 N N . ALA A 1 802 ? -20.129 -43.241 5.239 1.00 67.31 802 ALA A N 1
ATOM 6505 C CA . ALA A 1 802 ? -20.021 -44.631 4.786 1.00 67.31 802 ALA A CA 1
ATOM 6506 C C . ALA A 1 802 ? -20.463 -44.820 3.329 1.00 67.31 802 ALA A C 1
ATOM 6508 O O . ALA A 1 802 ? -19.913 -45.669 2.632 1.00 67.31 802 ALA A O 1
ATOM 6509 N N . LEU A 1 803 ? -21.415 -44.014 2.842 1.00 72.44 803 LEU A N 1
ATOM 6510 C CA . LEU A 1 803 ? -21.825 -44.041 1.434 1.00 72.44 803 LEU A CA 1
ATOM 6511 C C . LEU A 1 803 ? -20.729 -43.532 0.486 1.00 72.44 803 LEU A C 1
ATOM 6513 O O . LEU A 1 803 ? -20.762 -43.859 -0.702 1.00 72.44 803 LEU A O 1
ATOM 6517 N N . ASN A 1 804 ? -19.790 -42.733 1.008 1.00 70.31 804 ASN A N 1
ATOM 6518 C CA . ASN A 1 804 ? -18.606 -42.216 0.324 1.00 70.31 804 ASN A CA 1
ATOM 6519 C C . ASN A 1 804 ? -18.903 -41.649 -1.078 1.00 70.31 804 ASN A C 1
ATOM 6521 O O . ASN A 1 804 ? -18.199 -41.925 -2.043 1.00 70.31 804 ASN A O 1
ATOM 6525 N N . LYS A 1 805 ? -20.006 -40.907 -1.229 1.00 80.31 805 LYS A N 1
ATOM 6526 C CA . LYS A 1 805 ? -20.444 -40.397 -2.536 1.00 80.31 805 LYS A CA 1
ATOM 6527 C C . LYS A 1 805 ? -19.810 -39.050 -2.880 1.00 80.31 805 LYS A C 1
ATOM 6529 O O . LYS A 1 805 ? -19.575 -38.214 -2.009 1.00 80.31 805 LYS A O 1
ATOM 6534 N N . ILE A 1 806 ? -19.617 -38.825 -4.182 1.00 81.19 806 ILE A N 1
ATOM 6535 C CA . ILE A 1 806 ? -19.059 -37.591 -4.746 1.00 81.19 806 ILE A CA 1
ATOM 6536 C C . ILE A 1 806 ? -20.141 -36.817 -5.508 1.00 81.19 806 ILE A C 1
ATOM 6538 O O . ILE A 1 806 ? -20.958 -37.385 -6.236 1.00 81.19 806 ILE A O 1
ATOM 6542 N N . PHE A 1 807 ? -20.113 -35.498 -5.359 1.00 83.81 807 PHE A N 1
ATOM 6543 C CA . PHE A 1 807 ? -21.097 -34.557 -5.870 1.00 83.81 807 PHE A CA 1
ATOM 6544 C C . PHE A 1 807 ? -20.468 -33.526 -6.814 1.00 83.81 807 PHE A C 1
ATOM 6546 O O . PHE A 1 807 ? -19.271 -33.233 -6.773 1.00 83.81 807 PHE A O 1
ATOM 6553 N N . LEU A 1 808 ? -21.313 -32.922 -7.650 1.00 80.06 808 LEU A N 1
ATOM 6554 C CA . LEU A 1 808 ? -20.973 -31.808 -8.536 1.00 80.06 808 LEU A CA 1
ATOM 6555 C C . LEU A 1 808 ? -21.910 -30.621 -8.315 1.00 80.06 808 LEU A C 1
ATOM 6557 O O . LEU A 1 808 ? -23.128 -30.789 -8.289 1.00 80.06 808 LEU A O 1
ATOM 6561 N N . CYS A 1 809 ? -21.364 -29.402 -8.272 1.00 80.69 809 CYS A N 1
ATOM 6562 C CA . CYS A 1 809 ? -22.168 -28.178 -8.319 1.00 80.69 809 CYS A CA 1
ATOM 6563 C C . CYS A 1 809 ? -22.454 -27.770 -9.773 1.00 80.69 809 CYS A C 1
ATOM 6565 O O . CYS A 1 809 ? -21.538 -27.457 -10.535 1.00 80.69 809 CYS A O 1
ATOM 6567 N N . LEU A 1 810 ? -23.732 -27.677 -10.154 1.00 71.81 810 LEU A N 1
ATOM 6568 C CA . LEU A 1 810 ? -24.131 -27.301 -11.520 1.00 71.81 810 LEU A CA 1
ATOM 6569 C C . LEU A 1 810 ? -24.054 -25.793 -11.817 1.00 71.81 810 LEU A C 1
ATOM 6571 O O . LEU A 1 810 ? -24.191 -25.388 -12.973 1.00 71.81 810 LEU A O 1
ATOM 6575 N N . LYS A 1 811 ? -23.864 -24.956 -10.790 1.00 71.25 811 LYS A N 1
ATOM 6576 C CA . LYS A 1 811 ? -23.872 -23.484 -10.891 1.00 71.25 811 LYS A CA 1
ATOM 6577 C C . LYS A 1 811 ? -22.475 -22.860 -10.983 1.00 71.25 811 LYS A C 1
ATOM 6579 O O . LYS A 1 811 ? -22.362 -21.663 -11.246 1.00 71.25 811 LYS A O 1
ATOM 6584 N N . CYS A 1 812 ? -21.415 -23.653 -10.817 1.00 69.44 812 CYS A N 1
ATOM 6585 C CA . CYS A 1 812 ? -20.042 -23.170 -10.941 1.00 69.44 812 CYS A CA 1
ATOM 6586 C C . CYS A 1 812 ? -19.687 -22.806 -12.395 1.00 69.44 812 CYS A C 1
ATOM 6588 O O . CYS A 1 812 ? -19.995 -23.578 -13.309 1.00 69.44 812 CYS A O 1
ATOM 6590 N N . PRO A 1 813 ? -18.997 -21.671 -12.636 1.00 61.81 813 PRO A N 1
ATOM 6591 C CA . PRO A 1 813 ? -18.446 -21.376 -13.951 1.00 61.81 813 PRO A CA 1
ATOM 6592 C C . PRO A 1 813 ? -17.375 -22.410 -14.314 1.00 61.81 813 PRO A C 1
ATOM 6594 O O . PRO A 1 813 ? -16.525 -22.767 -13.498 1.00 61.81 813 PRO A O 1
ATOM 6597 N N . LEU A 1 814 ? -17.418 -22.882 -15.558 1.00 63.72 814 LEU A N 1
ATOM 6598 C CA . LEU A 1 814 ? -16.448 -23.836 -16.0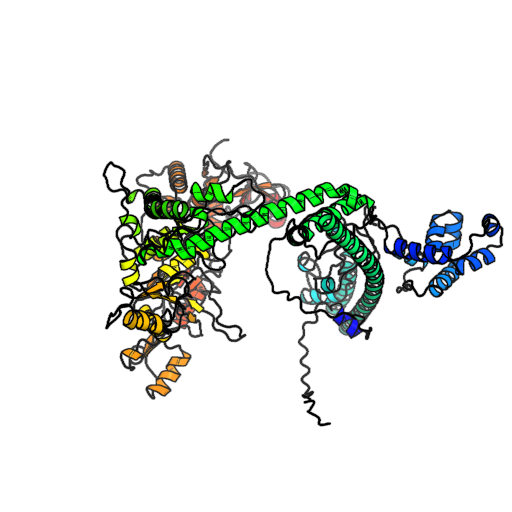78 1.00 63.72 814 LEU A CA 1
ATOM 6599 C C . LEU A 1 814 ? -15.080 -23.170 -16.206 1.00 63.72 814 LEU A C 1
ATOM 6601 O O . LEU A 1 814 ? -14.957 -22.109 -16.816 1.00 63.72 814 LEU A O 1
ATOM 6605 N N . THR A 1 815 ? -14.040 -23.810 -15.681 1.00 55.56 815 THR A N 1
ATOM 6606 C CA . THR A 1 815 ? -12.668 -23.337 -15.894 1.00 55.56 815 THR A CA 1
ATOM 6607 C C . THR A 1 815 ? -12.154 -23.862 -17.233 1.00 55.56 815 THR A C 1
ATOM 6609 O O . THR A 1 815 ? -12.157 -25.070 -17.479 1.00 55.56 815 THR A O 1
ATOM 6612 N N . GLN A 1 816 ? -11.730 -22.959 -18.123 1.00 49.69 816 GLN A N 1
ATOM 6613 C CA . GLN A 1 816 ? -11.104 -23.324 -19.394 1.00 49.69 816 GLN A CA 1
ATOM 6614 C C . GLN A 1 816 ? -9.587 -23.409 -19.195 1.00 49.69 816 GLN A C 1
ATOM 6616 O O . GLN A 1 816 ? -8.905 -22.401 -19.023 1.00 49.69 816 GLN A O 1
ATOM 6621 N N . ARG A 1 817 ? -9.044 -24.628 -19.221 1.00 47.34 817 ARG A N 1
ATOM 6622 C CA . ARG A 1 817 ? -7.595 -24.885 -19.218 1.00 47.34 817 ARG A CA 1
ATOM 6623 C C . ARG A 1 817 ? -7.275 -25.885 -20.322 1.00 47.34 817 ARG A C 1
ATOM 6625 O O . ARG A 1 817 ? -7.894 -26.945 -20.398 1.00 47.34 817 ARG A O 1
ATOM 6632 N N . SER A 1 818 ? -6.324 -25.540 -21.188 1.00 45.28 818 SER A N 1
ATOM 6633 C CA . SER A 1 818 ? -5.853 -26.406 -22.283 1.00 45.28 818 SER A CA 1
ATOM 6634 C C . SER A 1 818 ? -6.953 -26.866 -23.259 1.00 45.28 818 SER A C 1
ATOM 6636 O O . SER A 1 818 ? -6.900 -27.981 -23.775 1.00 45.28 818 SER A O 1
ATOM 6638 N N . GLY A 1 819 ? -7.959 -26.017 -23.510 1.00 49.91 819 GLY A N 1
ATOM 6639 C CA . GLY A 1 819 ? -9.018 -26.269 -24.496 1.00 49.91 819 GLY A CA 1
ATOM 6640 C C . GLY A 1 819 ? -10.192 -27.145 -24.032 1.00 49.91 819 GLY A C 1
ATOM 6641 O O . GLY A 1 819 ? -11.056 -27.433 -24.851 1.00 49.91 819 GLY A O 1
ATOM 6642 N N . ALA A 1 820 ? -10.262 -27.542 -22.754 1.00 56.88 820 ALA A N 1
ATOM 6643 C CA . ALA A 1 820 ? -11.398 -28.280 -22.187 1.00 56.88 820 ALA A CA 1
ATOM 6644 C C . ALA A 1 820 ? -12.033 -27.528 -21.006 1.00 56.88 820 ALA A C 1
ATOM 6646 O O . ALA A 1 820 ? -11.326 -26.914 -20.202 1.00 56.88 820 ALA A O 1
ATOM 6647 N N . PHE A 1 821 ? -13.360 -27.610 -20.895 1.00 58.94 821 PHE A N 1
ATOM 6648 C CA . PHE A 1 821 ? -14.122 -27.094 -19.760 1.00 58.94 821 PHE A CA 1
ATOM 6649 C C . PHE A 1 821 ? -14.122 -28.104 -18.610 1.00 58.94 821 PHE A C 1
ATOM 6651 O O . PHE A 1 821 ? -14.486 -29.267 -18.808 1.00 58.94 821 PHE A O 1
ATOM 6658 N N . ARG A 1 822 ? -13.723 -27.665 -17.412 1.00 67.25 822 ARG A N 1
ATOM 6659 C CA . ARG A 1 822 ? -13.603 -28.526 -16.225 1.00 67.25 822 ARG A CA 1
ATOM 6660 C C . ARG A 1 822 ? -14.513 -28.085 -15.079 1.00 67.25 822 ARG A C 1
ATOM 6662 O O . ARG A 1 822 ? -14.752 -26.888 -14.904 1.00 67.25 822 ARG A O 1
ATOM 6669 N N . THR A 1 823 ? -14.975 -29.061 -14.300 1.00 69.94 823 THR A N 1
ATOM 6670 C CA . THR A 1 823 ? -15.743 -28.908 -13.053 1.00 69.94 823 THR A CA 1
ATOM 6671 C C . THR A 1 823 ? -15.051 -29.645 -11.903 1.00 69.94 823 THR A C 1
ATOM 6673 O O . THR A 1 823 ? -14.223 -30.518 -12.152 1.00 69.94 823 THR A O 1
ATOM 6676 N N . VAL A 1 824 ? -15.364 -29.285 -10.659 1.00 73.69 824 VAL A N 1
ATOM 6677 C CA . VAL A 1 824 ? -14.743 -29.846 -9.446 1.00 73.69 824 VAL A CA 1
ATOM 6678 C C . VAL A 1 824 ? -15.646 -30.925 -8.850 1.00 73.69 824 VAL A C 1
ATOM 6680 O O . VAL A 1 824 ? -16.826 -30.650 -8.625 1.00 73.69 824 VAL A O 1
ATOM 6683 N N . ALA A 1 825 ? -15.098 -32.122 -8.627 1.00 75.81 825 ALA A N 1
ATOM 6684 C CA . ALA A 1 825 ? -15.709 -33.178 -7.815 1.00 75.81 825 ALA A CA 1
ATOM 6685 C C . ALA A 1 825 ? -15.535 -32.846 -6.327 1.00 75.81 825 ALA A C 1
ATOM 6687 O O . ALA A 1 825 ? -14.464 -32.382 -5.943 1.00 75.81 825 ALA A O 1
ATOM 6688 N N . MET A 1 826 ? -16.591 -33.031 -5.533 1.00 72.62 826 MET A N 1
ATOM 6689 C CA . MET A 1 826 ? -16.611 -32.670 -4.113 1.00 72.62 826 MET A CA 1
ATOM 6690 C C . MET A 1 826 ? -17.260 -33.766 -3.270 1.00 72.62 826 MET A C 1
ATOM 6692 O O . MET A 1 826 ? -18.301 -34.297 -3.657 1.00 72.62 826 MET A O 1
ATOM 6696 N N . ASN A 1 827 ? -16.722 -34.054 -2.090 1.00 75.38 827 ASN A N 1
ATOM 6697 C CA . ASN A 1 827 ? -17.424 -34.858 -1.086 1.00 75.38 827 ASN A CA 1
ATOM 6698 C C . ASN A 1 827 ? -18.511 -34.036 -0.355 1.00 75.38 827 ASN A C 1
ATOM 6700 O O . ASN A 1 827 ? -18.669 -32.828 -0.570 1.00 75.38 827 ASN A O 1
ATOM 6704 N N . TRP A 1 828 ? -19.297 -34.683 0.514 1.00 70.06 828 TRP A N 1
ATOM 6705 C CA . TRP A 1 828 ? -20.424 -34.028 1.193 1.00 70.06 828 TRP A CA 1
ATOM 6706 C C . TRP A 1 828 ? -19.991 -32.856 2.098 1.00 70.06 828 TRP A C 1
ATOM 6708 O O . TRP A 1 828 ? -20.688 -31.841 2.150 1.00 70.06 828 TRP A O 1
ATOM 6718 N N . LYS A 1 829 ? -18.818 -32.941 2.747 1.00 67.88 829 LYS A N 1
ATOM 6719 C CA . LYS A 1 829 ? -18.263 -31.856 3.580 1.00 67.88 829 LYS A CA 1
ATOM 6720 C C . LYS A 1 829 ? -17.819 -30.678 2.715 1.00 67.88 829 LYS A C 1
ATOM 6722 O O . LYS A 1 829 ? -18.132 -29.525 3.009 1.00 67.88 829 LYS A O 1
ATOM 6727 N N . GLU A 1 830 ? -17.147 -30.955 1.604 1.00 67.31 830 GLU A N 1
ATOM 6728 C CA . GLU A 1 830 ? -16.707 -29.942 0.640 1.00 67.31 830 GLU A CA 1
ATOM 6729 C C . GLU A 1 830 ? -17.873 -29.212 -0.028 1.00 67.31 830 GLU A C 1
ATOM 6731 O O . GLU A 1 830 ? -17.770 -28.016 -0.294 1.00 67.31 830 GLU A O 1
ATOM 6736 N N . CYS A 1 831 ? -19.006 -29.886 -0.239 1.00 70.81 831 CYS A N 1
ATOM 6737 C CA . CYS A 1 831 ? -20.228 -29.248 -0.728 1.00 70.81 831 CYS A CA 1
ATOM 6738 C C . CYS A 1 831 ? -20.728 -28.161 0.230 1.00 70.81 831 CYS A C 1
ATOM 6740 O O . CYS A 1 831 ? -21.114 -27.078 -0.214 1.00 70.81 831 CYS A O 1
ATOM 6742 N N . ILE A 1 832 ? -20.675 -28.414 1.541 1.00 68.06 832 ILE A N 1
ATOM 6743 C CA . ILE A 1 832 ? -21.056 -27.438 2.570 1.00 68.06 832 ILE A CA 1
ATOM 6744 C C . ILE A 1 832 ? -20.101 -26.240 2.532 1.00 68.06 832 ILE A C 1
ATOM 6746 O O . ILE A 1 832 ? -20.549 -25.095 2.437 1.00 68.06 832 ILE A O 1
ATOM 6750 N N . PHE A 1 833 ? -18.788 -26.491 2.525 1.00 61.31 833 PHE A N 1
ATOM 6751 C CA . PHE A 1 833 ? -17.774 -25.435 2.427 1.00 61.31 833 PHE A CA 1
ATOM 6752 C C . PHE A 1 833 ? -17.905 -24.607 1.145 1.00 61.31 833 PHE A C 1
ATOM 6754 O O . PHE A 1 833 ? -17.820 -23.377 1.186 1.00 61.31 833 PHE A O 1
ATOM 6761 N N . HIS A 1 834 ? -18.142 -25.260 0.007 1.00 67.25 834 HIS A N 1
ATOM 6762 C CA . HIS A 1 834 ? -18.380 -24.609 -1.280 1.00 67.25 834 HIS A CA 1
ATOM 6763 C C . HIS A 1 834 ? -19.574 -23.659 -1.204 1.00 67.25 834 HIS A C 1
ATOM 6765 O O . HIS A 1 834 ? 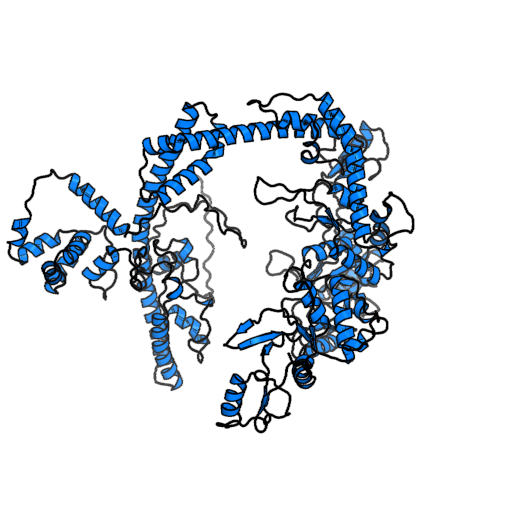-19.466 -22.499 -1.610 1.00 67.25 834 HIS A O 1
ATOM 6771 N N . THR A 1 835 ? -20.689 -24.113 -0.630 1.00 66.12 835 THR A N 1
ATOM 6772 C CA . THR A 1 835 ? -21.887 -23.287 -0.464 1.00 66.12 835 THR A CA 1
ATOM 6773 C C . THR A 1 835 ? -21.623 -22.072 0.424 1.00 66.12 835 THR A C 1
ATOM 6775 O O . THR A 1 835 ? -21.973 -20.954 0.042 1.00 66.12 835 THR A O 1
ATOM 6778 N N . ILE A 1 836 ? -20.965 -22.257 1.572 1.00 61.53 836 ILE A N 1
ATOM 6779 C CA . ILE A 1 836 ? -20.641 -21.159 2.498 1.00 61.53 836 ILE A CA 1
ATOM 6780 C C . ILE A 1 836 ? -19.734 -20.131 1.808 1.00 61.53 836 ILE A C 1
ATOM 6782 O O . ILE A 1 836 ? -20.012 -18.931 1.835 1.00 61.53 836 ILE A O 1
ATOM 6786 N N . ARG A 1 837 ? -18.695 -20.588 1.101 1.00 61.81 837 ARG A N 1
ATOM 6787 C CA . ARG A 1 837 ? -17.736 -19.717 0.404 1.00 61.81 837 ARG A CA 1
ATOM 6788 C C . ARG A 1 837 ? -18.351 -18.948 -0.767 1.00 61.81 837 ARG A C 1
ATOM 6790 O O . ARG A 1 837 ? -17.845 -17.891 -1.141 1.00 61.81 837 ARG A O 1
ATOM 6797 N N . LYS A 1 838 ? -19.412 -19.473 -1.384 1.00 62.88 838 LYS A N 1
ATOM 6798 C CA . LYS A 1 838 ? -20.100 -18.855 -2.530 1.00 62.88 838 LYS A CA 1
ATOM 6799 C C . LYS A 1 838 ? -21.356 -18.069 -2.150 1.00 62.88 838 LYS A C 1
ATOM 6801 O O . LYS A 1 838 ? -22.053 -17.621 -3.054 1.00 62.88 838 LYS A O 1
ATOM 6806 N N . LYS A 1 839 ? -21.602 -17.826 -0.854 1.00 61.31 839 LYS A N 1
ATOM 6807 C CA . LYS A 1 839 ? -22.761 -17.075 -0.326 1.00 61.31 839 LYS A CA 1
ATOM 6808 C C . LYS A 1 839 ? -22.975 -15.698 -0.978 1.00 61.31 839 LYS A C 1
ATOM 6810 O O . LYS A 1 839 ? -24.112 -15.257 -1.084 1.00 61.31 839 LYS A O 1
ATOM 6815 N N . THR A 1 840 ? -21.915 -15.026 -1.432 1.00 48.94 840 THR A N 1
ATOM 6816 C CA . THR A 1 840 ? -21.986 -13.705 -2.088 1.00 48.94 840 THR A CA 1
ATOM 6817 C C . THR A 1 840 ? -22.129 -13.765 -3.616 1.00 48.94 840 THR A C 1
ATOM 6819 O O . THR A 1 840 ? -22.322 -12.731 -4.252 1.00 48.94 840 THR A O 1
ATOM 6822 N N . ASP A 1 841 ? -22.053 -14.949 -4.237 1.00 56.41 841 ASP A N 1
ATOM 6823 C CA . ASP A 1 841 ? -22.234 -15.119 -5.684 1.00 56.41 841 ASP A CA 1
ATOM 6824 C C . ASP A 1 841 ? -23.715 -15.370 -5.993 1.00 56.41 841 ASP A C 1
ATOM 6826 O O . ASP A 1 841 ? -24.229 -16.465 -5.760 1.00 56.41 841 ASP A O 1
ATOM 6830 N N . HIS A 1 842 ? -24.391 -14.381 -6.588 1.00 54.81 842 HIS A N 1
ATOM 6831 C CA . HIS A 1 842 ? -25.813 -14.456 -6.953 1.00 54.81 842 HIS A CA 1
ATOM 6832 C C . HIS A 1 842 ? -26.192 -15.697 -7.792 1.00 54.81 842 HIS A C 1
ATOM 6834 O O . HIS A 1 842 ? -27.356 -16.101 -7.819 1.00 54.81 842 HIS A O 1
ATOM 6840 N N . ARG A 1 843 ? -25.233 -16.355 -8.465 1.00 52.94 843 ARG A N 1
ATOM 6841 C CA . ARG A 1 843 ? -25.470 -17.601 -9.224 1.00 52.94 843 ARG A CA 1
ATOM 6842 C C . ARG A 1 843 ? -25.717 -18.825 -8.336 1.00 52.94 843 ARG A C 1
ATOM 6844 O O . ARG A 1 843 ? -26.254 -19.817 -8.832 1.00 52.94 843 ARG A O 1
ATOM 6851 N N . HIS A 1 844 ? -25.349 -18.760 -7.056 1.00 64.06 844 HIS A N 1
ATOM 6852 C CA . HIS A 1 844 ? -25.476 -19.839 -6.070 1.00 64.06 844 HIS A CA 1
ATOM 6853 C C . HIS A 1 844 ? -26.674 -19.650 -5.116 1.00 64.06 844 HIS A C 1
ATOM 6855 O O . HIS A 1 844 ? -26.819 -20.414 -4.167 1.00 64.06 844 HIS A O 1
ATOM 6861 N N . ASN A 1 845 ? -27.585 -18.711 -5.417 1.00 53.50 845 ASN A N 1
ATOM 6862 C CA . ASN A 1 845 ? -28.808 -18.445 -4.641 1.00 53.50 845 ASN A CA 1
ATOM 6863 C C . ASN A 1 845 ? -29.795 -19.633 -4.564 1.00 53.50 845 ASN A C 1
ATOM 6865 O O . ASN A 1 845 ? -30.657 -19.655 -3.695 1.00 53.50 845 ASN A O 1
ATOM 6869 N N . SER A 1 846 ? -29.690 -20.616 -5.467 1.00 54.16 846 SER A N 1
ATOM 6870 C CA . SER A 1 846 ? -30.406 -21.900 -5.398 1.00 54.16 846 SER A CA 1
ATOM 6871 C C . SER A 1 846 ? -29.398 -23.037 -5.561 1.00 54.16 846 SER A C 1
ATOM 6873 O O . SER A 1 846 ? -28.853 -23.258 -6.648 1.00 54.16 846 SER A O 1
ATOM 6875 N N . GLN A 1 847 ? -29.100 -23.723 -4.457 1.00 63.31 847 GLN A N 1
ATOM 6876 C CA . GLN A 1 847 ? -28.135 -24.821 -4.409 1.00 63.31 847 GLN A CA 1
ATOM 6877 C C . GLN A 1 847 ? -28.583 -25.940 -5.371 1.00 63.31 847 GLN A C 1
ATOM 6879 O O . GLN A 1 847 ? -29.704 -26.434 -5.283 1.00 63.31 847 GLN A O 1
ATOM 6884 N N . ARG A 1 848 ? -27.724 -26.327 -6.326 1.00 71.12 848 ARG A N 1
ATOM 6885 C CA . ARG A 1 848 ? -27.955 -27.464 -7.237 1.00 71.12 848 ARG A CA 1
ATOM 6886 C C . ARG A 1 848 ? -26.727 -28.363 -7.263 1.00 71.12 848 ARG A C 1
ATOM 6888 O O . ARG A 1 848 ? -25.792 -28.114 -8.032 1.00 71.12 848 ARG A O 1
ATOM 6895 N N . PHE A 1 849 ? -26.761 -29.383 -6.413 1.00 81.19 849 PHE A N 1
ATOM 6896 C CA . PHE A 1 849 ? -25.813 -30.489 -6.415 1.00 81.19 849 PHE A CA 1
ATOM 6897 C C . PHE A 1 849 ? -26.407 -31.691 -7.153 1.00 81.19 849 PHE A C 1
ATOM 6899 O O . PHE A 1 849 ? -27.622 -31.876 -7.165 1.00 81.19 849 PHE A O 1
ATOM 6906 N N . VAL A 1 850 ? -25.549 -32.485 -7.786 1.00 80.69 850 VAL A N 1
ATOM 6907 C CA . VAL A 1 850 ? -25.910 -33.766 -8.411 1.00 80.69 850 VAL A CA 1
ATOM 6908 C C . VAL A 1 850 ? -24.905 -34.837 -8.014 1.00 80.69 850 VAL A C 1
ATOM 6910 O O . VAL A 1 850 ? -23.721 -34.537 -7.853 1.00 80.69 850 VAL A O 1
ATOM 6913 N N . LEU A 1 851 ? -25.389 -36.068 -7.862 1.00 82.81 851 LEU A N 1
ATOM 6914 C CA . LEU A 1 851 ? -24.575 -37.239 -7.551 1.00 82.81 851 LEU A CA 1
ATOM 6915 C C . LEU A 1 851 ? -23.809 -37.699 -8.799 1.00 82.81 851 LEU A C 1
ATOM 6917 O O . LEU A 1 851 ? -24.399 -37.805 -9.881 1.00 82.81 851 LEU A O 1
ATOM 6921 N N . LEU A 1 852 ? -22.514 -37.978 -8.655 1.00 81.00 852 LEU A N 1
ATOM 6922 C CA . LEU A 1 852 ? -21.748 -38.645 -9.706 1.00 81.00 852 LEU A CA 1
ATOM 6923 C C . LEU A 1 852 ? -22.167 -40.111 -9.850 1.00 81.00 852 LEU A C 1
ATOM 6925 O O . LEU A 1 852 ? -22.619 -40.740 -8.896 1.00 81.00 852 LEU A O 1
ATOM 6929 N N . THR A 1 853 ? -21.976 -40.670 -11.044 1.00 79.94 853 THR A N 1
ATOM 6930 C CA . THR A 1 853 ? -22.075 -42.123 -11.250 1.00 79.94 853 THR A CA 1
ATOM 6931 C C . THR A 1 853 ? -21.022 -42.858 -10.424 1.00 79.94 853 THR A C 1
ATOM 6933 O O . THR A 1 853 ? -19.882 -42.385 -10.351 1.00 79.94 853 THR A O 1
ATOM 6936 N N . ASP A 1 854 ? -21.357 -44.045 -9.920 1.00 76.81 854 ASP A N 1
ATOM 6937 C CA . ASP A 1 854 ? -20.440 -44.874 -9.127 1.00 76.81 854 ASP A CA 1
ATOM 6938 C C . ASP A 1 854 ? -19.110 -45.148 -9.855 1.00 76.81 854 ASP A C 1
ATOM 6940 O O . ASP A 1 854 ? -18.055 -45.058 -9.241 1.00 76.81 854 ASP A O 1
ATOM 6944 N N . GLU A 1 855 ? -19.127 -45.333 -11.183 1.00 75.25 855 GLU A N 1
ATOM 6945 C CA . GLU A 1 855 ? -17.918 -45.560 -11.999 1.00 75.25 855 GLU A CA 1
ATOM 6946 C C . GLU A 1 855 ? -16.876 -44.422 -11.870 1.00 75.25 855 GLU A C 1
ATOM 6948 O O . GLU A 1 855 ? -15.674 -44.658 -11.719 1.00 75.25 855 GLU A O 1
ATOM 6953 N N . ILE A 1 856 ? -17.325 -43.164 -11.911 1.00 74.00 856 ILE A N 1
ATOM 6954 C CA . ILE A 1 856 ? -16.441 -41.997 -11.770 1.00 74.00 856 ILE A CA 1
ATOM 6955 C C . ILE A 1 856 ? -16.124 -41.741 -10.300 1.00 74.00 856 ILE A C 1
ATOM 6957 O O . ILE A 1 856 ? -14.974 -41.441 -9.988 1.00 74.00 856 ILE A O 1
ATOM 6961 N N . ALA A 1 857 ? -17.109 -41.883 -9.409 1.00 74.69 857 ALA A N 1
ATOM 6962 C CA . ALA A 1 857 ? -16.904 -41.711 -7.976 1.00 74.69 857 ALA A CA 1
ATOM 6963 C C . ALA A 1 857 ? -15.822 -42.672 -7.457 1.00 74.69 857 ALA A C 1
ATOM 6965 O O . ALA A 1 857 ? -14.888 -42.210 -6.819 1.00 74.69 857 ALA A O 1
ATOM 6966 N N . GLU A 1 858 ? -15.848 -43.956 -7.826 1.00 72.44 858 GLU A N 1
ATOM 6967 C CA . GLU A 1 858 ? -14.801 -44.931 -7.475 1.00 72.44 858 GLU A CA 1
ATOM 6968 C C . GLU A 1 858 ? -13.406 -44.492 -7.946 1.00 72.44 858 GLU A C 1
ATOM 6970 O O . GLU A 1 858 ? -12.439 -44.585 -7.192 1.00 72.44 858 GLU A O 1
ATOM 6975 N N . SER A 1 859 ? -13.291 -43.965 -9.170 1.00 69.81 859 SER A N 1
ATOM 6976 C CA . SER A 1 859 ? -12.010 -43.479 -9.713 1.00 69.81 859 SER A CA 1
ATOM 6977 C C . SER A 1 859 ? -11.489 -42.240 -8.975 1.00 69.81 859 SER A C 1
ATOM 6979 O O . SER A 1 859 ? -10.279 -42.095 -8.804 1.00 69.81 859 SER A O 1
ATOM 6981 N N . VAL A 1 860 ? -12.389 -41.341 -8.557 1.00 70.00 860 VAL A N 1
ATOM 6982 C CA . VAL A 1 860 ? -12.059 -40.166 -7.735 1.00 70.00 860 VAL A CA 1
ATOM 6983 C C . VAL A 1 860 ? -11.617 -40.624 -6.345 1.00 70.00 860 VAL A C 1
ATOM 6985 O O . VAL A 1 860 ? -10.510 -40.310 -5.919 1.00 70.00 860 VAL A O 1
ATOM 6988 N N . LEU A 1 861 ? -12.422 -41.462 -5.692 1.00 66.94 861 LEU A N 1
ATOM 6989 C CA . LEU A 1 861 ? -12.191 -41.975 -4.342 1.00 66.94 861 LEU A CA 1
ATOM 6990 C C . LEU A 1 861 ? -10.905 -42.795 -4.224 1.00 66.94 861 LEU A C 1
ATOM 6992 O O . LEU A 1 861 ? -10.208 -42.686 -3.223 1.00 66.94 861 LEU A O 1
ATOM 6996 N N . LEU A 1 862 ? -10.536 -43.578 -5.241 1.00 62.53 862 LEU A N 1
ATOM 6997 C CA . LEU A 1 862 ? -9.259 -44.302 -5.266 1.00 62.53 862 LEU A CA 1
ATOM 6998 C C . LEU A 1 862 ? -8.049 -43.358 -5.236 1.00 62.53 862 LEU A C 1
ATOM 7000 O O . LEU A 1 862 ? -7.026 -43.688 -4.638 1.00 62.53 862 LEU A O 1
ATOM 7004 N N . GLN A 1 863 ? -8.159 -42.177 -5.845 1.00 57.72 863 GLN A N 1
ATOM 7005 C CA . GLN A 1 863 ? -7.116 -41.153 -5.763 1.00 57.72 863 GLN A CA 1
ATOM 7006 C C . GLN A 1 863 ? -7.176 -40.369 -4.443 1.00 57.72 863 GLN A C 1
ATOM 7008 O O . GLN A 1 863 ? -6.145 -39.888 -3.980 1.00 57.72 863 GLN A O 1
ATOM 7013 N N . GLU A 1 864 ? -8.346 -40.292 -3.804 1.00 55.62 864 GLU A N 1
ATOM 7014 C CA . GLU A 1 864 ? -8.559 -39.639 -2.506 1.00 55.62 864 GLU A CA 1
ATOM 7015 C C . GLU A 1 864 ? -8.150 -40.489 -1.291 1.00 55.62 864 GLU A C 1
ATOM 7017 O O . GLU A 1 864 ? -7.584 -39.945 -0.347 1.00 55.62 864 GLU A O 1
ATOM 7022 N N . LEU A 1 865 ? -8.343 -41.816 -1.326 1.00 47.84 865 LEU A N 1
ATOM 7023 C CA . LEU A 1 865 ? -7.911 -42.786 -0.294 1.00 47.84 865 LEU A CA 1
ATOM 7024 C C . LEU A 1 865 ? -6.394 -42.802 -0.073 1.00 47.84 865 LEU A C 1
ATOM 7026 O O . LEU A 1 865 ? -5.889 -43.408 0.869 1.00 47.84 865 LEU A O 1
ATOM 7030 N N . SER A 1 866 ? -5.666 -42.128 -0.953 1.00 44.78 866 SER A N 1
ATOM 7031 C CA . SER A 1 866 ? -4.232 -41.946 -0.861 1.00 44.78 866 SER A CA 1
ATOM 7032 C C . SER A 1 866 ? -3.849 -40.715 -0.025 1.00 44.78 866 SER A C 1
ATOM 7034 O O . SER A 1 866 ? -2.674 -40.380 -0.011 1.00 44.78 866 SER A O 1
ATOM 7036 N N . TYR A 1 867 ? -4.788 -40.021 0.640 1.00 45.34 867 TYR A N 1
ATOM 7037 C CA . TYR A 1 867 ? -4.541 -38.745 1.327 1.00 45.34 867 TYR A CA 1
ATOM 7038 C C . TYR A 1 867 ? -4.859 -38.762 2.845 1.00 45.34 867 TYR A C 1
ATOM 7040 O O . TYR A 1 867 ? -5.917 -39.254 3.236 1.00 45.34 867 TYR A O 1
ATOM 7048 N N . PRO A 1 868 ? -4.016 -38.147 3.703 1.00 52.59 868 PRO A N 1
ATOM 7049 C CA . PRO A 1 868 ? -2.663 -37.714 3.373 1.00 52.59 868 PRO A CA 1
ATOM 7050 C C . PRO A 1 868 ? -1.812 -38.948 3.050 1.00 52.59 868 PRO A C 1
ATOM 7052 O O . PRO A 1 868 ? -1.931 -39.981 3.714 1.00 52.59 868 PRO A O 1
ATOM 7055 N N . HIS A 1 869 ? -0.998 -38.874 1.996 1.00 51.06 869 HIS A N 1
ATOM 7056 C CA . HIS A 1 869 ? -0.152 -39.997 1.597 1.00 51.06 869 HIS A CA 1
ATOM 7057 C C . HIS A 1 869 ? 0.736 -40.397 2.775 1.00 51.06 869 HIS A C 1
ATOM 7059 O O . HIS A 1 869 ? 1.149 -39.563 3.577 1.00 51.06 869 HIS A O 1
ATOM 7065 N N . TYR A 1 870 ? 1.105 -41.677 2.853 1.00 46.81 870 TYR A N 1
ATOM 7066 C CA . TYR A 1 870 ? 2.042 -42.172 3.869 1.00 46.81 870 TYR A CA 1
ATOM 7067 C C . TYR A 1 870 ? 3.360 -41.364 3.909 1.00 46.81 870 TYR A C 1
ATOM 7069 O O . TYR A 1 870 ? 3.986 -41.241 4.959 1.00 46.81 870 TYR A O 1
ATOM 7077 N N . GLY A 1 871 ? 3.759 -40.786 2.768 1.00 45.00 871 GLY A N 1
ATOM 7078 C CA . GLY A 1 871 ? 4.922 -39.908 2.628 1.00 45.00 871 GLY A CA 1
ATOM 7079 C C . GLY A 1 871 ? 4.648 -38.408 2.787 1.00 45.00 871 GLY A C 1
ATOM 7080 O O . GLY A 1 871 ? 5.599 -37.634 2.709 1.00 45.00 871 GLY A O 1
ATOM 7081 N N . ASP A 1 872 ? 3.400 -37.982 2.999 1.00 55.25 872 ASP A N 1
ATOM 7082 C CA . ASP A 1 872 ? 3.074 -36.569 3.181 1.00 55.25 872 ASP A CA 1
ATOM 7083 C C . ASP A 1 872 ? 3.540 -36.097 4.559 1.00 55.25 872 ASP A C 1
ATOM 7085 O O . ASP A 1 872 ? 3.172 -36.640 5.604 1.00 55.25 872 ASP A O 1
ATOM 7089 N N . SER A 1 873 ? 4.353 -35.048 4.540 1.00 64.50 873 SER A N 1
ATOM 7090 C CA . SER A 1 873 ? 4.933 -34.407 5.713 1.00 64.50 873 SER A CA 1
ATOM 7091 C C . SER A 1 873 ? 3.890 -33.578 6.470 1.00 64.50 873 SER A C 1
ATOM 7093 O O . SER A 1 873 ? 3.918 -32.355 6.385 1.00 64.50 873 SER A O 1
ATOM 7095 N N . LEU A 1 874 ? 2.931 -34.223 7.148 1.00 64.62 874 LEU A N 1
ATOM 7096 C CA . LEU A 1 874 ? 1.746 -33.593 7.772 1.00 64.62 874 LEU A CA 1
ATOM 7097 C C . LEU A 1 874 ? 1.442 -34.069 9.215 1.00 64.62 874 LEU A C 1
ATOM 7099 O O . LEU A 1 874 ? 0.389 -33.743 9.765 1.00 64.62 874 LEU A O 1
ATOM 7103 N N . TRP A 1 875 ? 2.340 -34.838 9.832 1.00 71.06 875 TRP A N 1
ATOM 7104 C CA . TRP A 1 875 ? 2.154 -35.463 11.148 1.00 71.06 875 TRP A CA 1
ATOM 7105 C C . TRP A 1 875 ? 3.100 -34.883 12.205 1.00 71.06 875 TRP A C 1
ATOM 7107 O O . TRP A 1 875 ? 4.253 -34.565 11.894 1.00 71.06 875 TRP A O 1
ATOM 7117 N N . SER A 1 876 ? 2.613 -34.791 13.447 1.00 75.12 876 SER A N 1
ATOM 7118 C CA . SER A 1 876 ? 3.297 -34.155 14.585 1.00 75.12 876 SER A CA 1
ATOM 7119 C C . SER A 1 876 ? 3.135 -34.959 15.887 1.00 75.12 876 SER A C 1
ATOM 7121 O O . SER A 1 876 ? 2.190 -35.734 16.037 1.00 75.12 876 SER A O 1
ATOM 7123 N N . CYS A 1 877 ? 4.064 -34.803 16.837 1.00 76.81 877 CYS A N 1
ATOM 7124 C CA . CYS A 1 877 ? 4.056 -35.513 18.127 1.00 76.81 877 CYS A CA 1
ATOM 7125 C C . CYS A 1 877 ? 3.122 -34.841 19.156 1.00 76.81 877 CYS A C 1
ATOM 7127 O O . CYS A 1 877 ? 3.060 -33.616 19.204 1.00 76.81 877 CYS A O 1
ATOM 7129 N N . LYS A 1 878 ? 2.421 -35.609 20.013 1.00 70.50 878 LYS A N 1
ATOM 7130 C CA . LYS A 1 878 ? 1.549 -35.067 21.087 1.00 70.50 878 LYS A CA 1
ATOM 7131 C C . LYS A 1 878 ? 2.278 -34.840 22.420 1.00 70.50 878 LYS A C 1
ATOM 7133 O O . LYS A 1 878 ? 1.790 -34.113 23.288 1.00 70.50 878 LYS A O 1
ATOM 7138 N N . HIS A 1 879 ? 3.450 -35.448 22.589 1.00 70.00 879 HIS A N 1
ATOM 7139 C CA . HIS A 1 879 ? 4.218 -35.432 23.842 1.00 70.00 879 HIS A CA 1
ATOM 7140 C C . HIS A 1 879 ? 5.246 -34.298 23.918 1.00 70.00 879 HIS A C 1
ATOM 7142 O O . HIS A 1 879 ? 5.694 -33.934 25.005 1.00 70.00 879 HIS A O 1
ATOM 7148 N N . CYS A 1 880 ? 5.585 -33.691 22.782 1.00 65.50 880 CYS A N 1
ATOM 7149 C CA . CYS A 1 880 ? 6.445 -32.517 22.695 1.00 65.50 880 CYS A CA 1
ATOM 7150 C C . CYS A 1 880 ? 6.058 -31.642 21.499 1.00 65.50 880 CYS A C 1
ATOM 7152 O O . CYS A 1 880 ? 5.117 -31.936 20.774 1.00 65.50 880 CYS A O 1
ATOM 7154 N N . LEU A 1 881 ? 6.803 -30.560 21.276 1.00 61.78 881 LEU A N 1
ATOM 7155 C CA . LEU A 1 881 ? 6.581 -29.677 20.132 1.00 61.78 881 LEU A CA 1
ATOM 7156 C C . LEU A 1 881 ? 7.250 -30.200 18.834 1.00 61.78 881 LEU A C 1
ATOM 7158 O O . LEU A 1 881 ? 7.249 -29.479 17.837 1.00 61.78 881 LEU A O 1
ATOM 7162 N N . ASP A 1 882 ? 7.870 -31.401 18.832 1.00 59.34 882 ASP A N 1
ATOM 7163 C CA . ASP A 1 882 ? 8.641 -31.913 17.681 1.00 59.34 882 ASP A CA 1
ATOM 7164 C C . ASP A 1 882 ? 7.709 -32.138 16.502 1.00 59.34 882 ASP A C 1
ATOM 7166 O O . ASP A 1 882 ? 6.618 -32.696 16.624 1.00 59.34 882 ASP A O 1
ATOM 7170 N N . HIS A 1 883 ? 8.166 -31.638 15.351 1.00 61.91 883 HIS A N 1
ATOM 7171 C CA . HIS A 1 883 ? 7.447 -31.641 14.081 1.00 61.91 883 HIS A CA 1
ATOM 7172 C C . HIS A 1 883 ? 6.249 -30.680 13.997 1.00 61.91 883 HIS A C 1
ATOM 7174 O O . HIS A 1 883 ? 5.594 -30.622 12.969 1.00 61.91 883 HIS A O 1
ATOM 7180 N N . PHE A 1 884 ? 6.043 -29.808 14.990 1.00 58.69 884 PHE A N 1
ATOM 7181 C CA . PHE A 1 884 ? 4.953 -28.822 14.982 1.00 58.69 884 PHE A CA 1
ATOM 7182 C C . PHE A 1 884 ? 5.077 -27.721 13.902 1.00 58.69 884 PHE A C 1
ATOM 7184 O O . PHE A 1 884 ? 4.078 -27.248 13.375 1.00 58.69 884 PHE A O 1
ATOM 7191 N N . ASN A 1 885 ? 6.296 -27.286 13.555 1.00 51.75 885 ASN A N 1
ATOM 7192 C CA . ASN A 1 885 ? 6.534 -26.316 12.464 1.00 51.75 885 ASN A CA 1
ATOM 7193 C C . ASN A 1 885 ? 6.955 -26.970 11.143 1.00 51.75 885 ASN A C 1
ATOM 7195 O O . ASN A 1 885 ? 6.767 -26.401 10.069 1.00 51.75 885 ASN A O 1
ATOM 7199 N N . THR A 1 886 ? 7.587 -28.135 11.241 1.00 55.06 886 THR A N 1
ATOM 7200 C CA . THR A 1 886 ? 8.058 -28.943 10.117 1.00 55.06 886 THR A CA 1
ATOM 7201 C C . THR A 1 886 ? 7.481 -30.327 10.309 1.00 55.06 886 THR A C 1
ATOM 7203 O O . THR A 1 886 ? 8.159 -31.227 10.815 1.00 55.06 886 THR A O 1
ATOM 7206 N N . SER A 1 887 ? 6.199 -30.436 9.972 1.00 64.75 887 SER A N 1
ATOM 7207 C CA . SER A 1 887 ? 5.451 -31.681 10.005 1.00 64.75 887 SER A CA 1
ATOM 7208 C C . SER A 1 887 ? 6.194 -32.752 9.220 1.00 64.75 887 SER A C 1
ATOM 7210 O O . SER A 1 887 ? 6.902 -32.466 8.252 1.00 64.75 887 SER A O 1
ATOM 7212 N N . VAL A 1 888 ? 6.092 -33.993 9.674 1.00 64.25 888 VAL A N 1
ATOM 7213 C CA . VAL A 1 888 ? 6.827 -35.124 9.102 1.00 64.25 888 VAL A CA 1
ATOM 7214 C C . VAL A 1 888 ? 5.873 -36.180 8.583 1.00 64.25 888 VAL A C 1
ATOM 7216 O O . VAL A 1 888 ? 4.658 -36.079 8.740 1.00 64.25 888 VAL A O 1
ATOM 7219 N N . SER A 1 889 ? 6.407 -37.172 7.876 1.00 71.62 889 SER A N 1
ATOM 7220 C CA . SER A 1 889 ? 5.601 -38.312 7.459 1.00 71.62 889 SER A CA 1
ATOM 7221 C C . SER A 1 889 ? 5.108 -39.085 8.683 1.00 71.62 889 SER A C 1
ATOM 7223 O O . SER A 1 889 ? 5.737 -39.061 9.744 1.00 71.62 889 SER A O 1
ATOM 7225 N N . LYS A 1 890 ? 4.000 -39.818 8.532 1.00 69.12 890 LYS A N 1
ATOM 7226 C CA . LYS A 1 890 ? 3.425 -40.625 9.620 1.00 69.12 890 LYS A CA 1
ATOM 7227 C C . LYS A 1 890 ? 4.465 -41.556 10.252 1.00 69.12 890 LYS A C 1
ATOM 7229 O O . LYS A 1 890 ? 4.554 -41.643 11.470 1.00 69.12 890 LYS A O 1
ATOM 7234 N N . GLY A 1 891 ? 5.296 -42.194 9.423 1.00 65.44 891 GLY A N 1
ATOM 7235 C CA . GLY A 1 891 ? 6.363 -43.081 9.889 1.00 65.44 891 GLY A CA 1
ATOM 7236 C C . GLY A 1 891 ? 7.432 -42.371 10.726 1.00 65.44 891 GLY A C 1
ATOM 7237 O O . GLY A 1 891 ? 7.868 -42.914 11.734 1.00 65.44 891 GLY A O 1
ATOM 7238 N N . LEU A 1 892 ? 7.817 -41.145 10.358 1.00 68.88 892 LEU A N 1
ATOM 7239 C CA . LEU A 1 892 ? 8.783 -40.361 11.134 1.00 68.88 892 LEU A CA 1
ATOM 7240 C C . LEU A 1 892 ? 8.194 -39.856 12.457 1.00 68.88 892 LEU A C 1
ATOM 7242 O O . LEU A 1 892 ? 8.919 -39.794 13.443 1.00 68.88 892 LEU A O 1
ATOM 7246 N N . ALA A 1 893 ? 6.895 -39.544 12.505 1.00 71.44 893 ALA A N 1
ATOM 7247 C CA . ALA A 1 893 ? 6.218 -39.185 13.752 1.00 71.44 893 ALA A CA 1
ATOM 7248 C C . ALA A 1 893 ? 6.150 -40.376 14.724 1.00 71.44 893 ALA A C 1
ATOM 7250 O O . ALA A 1 893 ? 6.470 -40.221 15.899 1.00 71.44 893 ALA A O 1
ATOM 7251 N N . VAL A 1 894 ? 5.802 -41.571 14.232 1.00 71.19 894 VAL A N 1
ATOM 7252 C CA . VAL A 1 894 ? 5.797 -42.818 15.022 1.00 71.19 894 VAL A CA 1
ATOM 7253 C C . VAL A 1 894 ? 7.193 -43.129 15.560 1.00 71.19 894 VAL A C 1
ATOM 7255 O O . VAL A 1 894 ? 7.355 -43.353 16.757 1.00 71.19 894 VAL A O 1
ATOM 7258 N N . LEU A 1 895 ? 8.209 -43.070 14.697 1.00 67.94 895 LEU A N 1
ATOM 7259 C CA . LEU A 1 895 ? 9.595 -43.346 15.072 1.00 67.94 895 LEU A CA 1
ATOM 7260 C C . LEU A 1 895 ? 10.114 -42.325 16.093 1.00 67.94 895 LEU A C 1
ATOM 7262 O O . LEU A 1 895 ? 10.736 -42.696 17.083 1.00 67.94 895 LEU A O 1
ATOM 7266 N N . HIS A 1 896 ? 9.769 -41.046 15.923 1.00 73.38 896 HIS A N 1
ATOM 7267 C CA . HIS A 1 896 ? 10.051 -40.019 16.920 1.00 73.38 896 HIS A CA 1
ATOM 7268 C C . HIS A 1 896 ? 9.396 -40.330 18.275 1.00 73.38 896 HIS A C 1
ATOM 7270 O O . HIS A 1 896 ? 10.048 -40.192 19.306 1.00 73.38 896 HIS A O 1
ATOM 7276 N N . VAL A 1 897 ? 8.126 -40.751 18.301 1.00 74.88 897 VAL A N 1
ATOM 7277 C CA . VAL A 1 897 ? 7.438 -41.116 19.550 1.00 74.88 897 VAL A CA 1
ATOM 7278 C C . VAL A 1 897 ? 8.122 -42.299 20.240 1.00 74.88 897 VAL A C 1
ATOM 7280 O O . VAL A 1 897 ? 8.359 -42.251 21.448 1.00 74.88 897 VAL A O 1
ATOM 7283 N N . GLN A 1 898 ? 8.496 -43.322 19.476 1.00 72.94 898 GLN A N 1
ATOM 7284 C CA . GLN A 1 898 ? 9.204 -44.494 19.992 1.00 72.94 898 GLN A CA 1
ATOM 7285 C C . GLN A 1 898 ? 10.560 -44.121 20.593 1.00 72.94 898 GLN A C 1
ATOM 7287 O O . GLN A 1 898 ? 10.859 -44.496 21.725 1.00 72.94 898 GLN A O 1
ATOM 7292 N N . GLU A 1 899 ? 11.365 -43.346 19.870 1.00 65.19 899 GLU A N 1
ATOM 7293 C CA . GLU A 1 899 ? 12.741 -43.045 20.270 1.00 65.19 899 GLU A CA 1
ATOM 7294 C C . GLU A 1 899 ? 12.834 -41.937 21.326 1.00 65.19 899 GLU A C 1
ATOM 7296 O O . GLU A 1 899 ? 13.580 -42.061 22.296 1.00 65.19 899 GLU A O 1
ATOM 7301 N N . ALA A 1 900 ? 12.087 -40.843 21.160 1.00 61.38 900 ALA A N 1
ATOM 7302 C CA . ALA A 1 900 ? 12.190 -39.673 22.034 1.00 61.38 900 ALA A CA 1
ATOM 7303 C C . ALA A 1 900 ? 11.319 -39.783 23.296 1.00 61.38 900 ALA A C 1
ATOM 7305 O O . ALA A 1 900 ? 11.640 -39.167 24.320 1.00 61.38 900 ALA A O 1
ATOM 7306 N N . HIS A 1 901 ? 10.230 -40.561 23.241 1.00 68.44 901 HIS A N 1
ATOM 7307 C CA . HIS A 1 901 ? 9.260 -40.688 24.338 1.00 68.44 901 HIS A CA 1
ATOM 7308 C C . HIS A 1 901 ? 9.146 -42.103 24.910 1.00 68.44 901 HIS A C 1
ATOM 7310 O O . HIS A 1 901 ? 8.405 -42.283 25.872 1.00 68.44 901 HIS A O 1
ATOM 7316 N N . ALA A 1 902 ? 9.920 -43.069 24.400 1.00 72.19 902 ALA A N 1
ATOM 7317 C CA . ALA A 1 902 ? 9.979 -44.447 24.898 1.00 72.19 902 ALA A CA 1
ATOM 7318 C C . ALA A 1 902 ? 8.608 -45.157 24.937 1.00 72.19 902 ALA A C 1
ATOM 7320 O O . ALA A 1 902 ? 8.327 -45.941 25.842 1.00 72.19 902 ALA A O 1
ATOM 7321 N N . ILE A 1 903 ? 7.747 -44.872 23.955 1.00 74.06 903 ILE A N 1
ATOM 7322 C CA . ILE A 1 903 ? 6.436 -45.514 23.787 1.00 74.06 903 ILE A CA 1
ATOM 7323 C C . ILE A 1 903 ? 6.559 -46.534 22.655 1.00 74.06 903 ILE A C 1
ATOM 7325 O O . ILE A 1 903 ? 6.671 -46.151 21.495 1.00 74.06 903 ILE 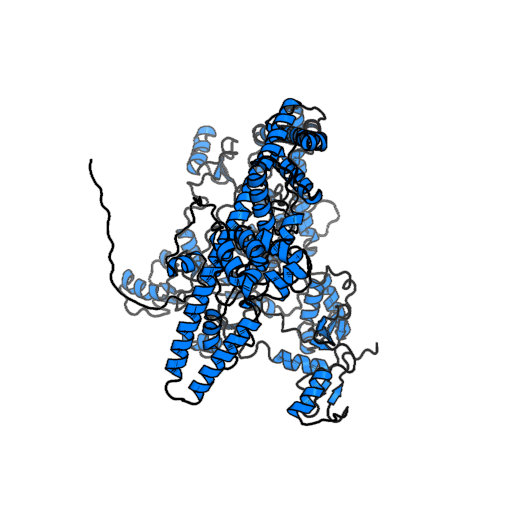A O 1
ATOM 7329 N N . GLU A 1 904 ? 6.563 -47.825 22.993 1.00 70.50 904 GLU A N 1
ATOM 7330 C CA . GLU A 1 904 ? 6.825 -48.913 22.036 1.00 70.50 904 GLU A CA 1
ATOM 7331 C C . GLU A 1 904 ? 5.784 -48.990 20.908 1.00 70.50 904 GLU A C 1
ATOM 7333 O O . GLU A 1 904 ? 6.148 -49.185 19.746 1.00 70.50 904 GLU A O 1
ATOM 7338 N N . GLU A 1 905 ? 4.507 -48.758 21.223 1.00 73.50 905 GLU A N 1
ATOM 7339 C CA . GLU A 1 905 ? 3.401 -48.782 20.259 1.00 73.50 905 GLU A CA 1
ATOM 7340 C C . GLU A 1 905 ? 2.648 -47.442 20.237 1.00 73.50 905 GLU A C 1
ATOM 7342 O O . GLU A 1 905 ? 1.647 -47.283 20.934 1.00 73.50 905 GLU A O 1
ATOM 7347 N N . PRO A 1 906 ? 3.109 -46.454 19.447 1.00 76.62 906 PRO A N 1
ATOM 7348 C CA . PRO A 1 906 ? 2.422 -45.175 19.318 1.00 76.62 906 PRO A CA 1
ATOM 7349 C C . PRO A 1 906 ? 1.049 -45.329 18.664 1.00 76.62 906 PRO A C 1
ATOM 7351 O O . PRO A 1 906 ? 0.930 -45.893 17.571 1.00 76.62 906 PRO A O 1
ATOM 7354 N N . ILE A 1 907 ? 0.024 -44.749 19.280 1.00 71.00 907 ILE A N 1
ATOM 7355 C CA . ILE A 1 907 ? -1.354 -44.777 18.788 1.00 71.00 907 ILE A CA 1
ATOM 7356 C C . ILE A 1 907 ? -1.727 -43.417 18.175 1.00 71.00 907 ILE A C 1
ATOM 7358 O O . ILE A 1 907 ? -1.483 -42.349 18.742 1.00 71.00 907 ILE A O 1
ATOM 7362 N N . ASP A 1 908 ? -2.359 -43.461 17.000 1.00 65.12 908 ASP A N 1
ATOM 7363 C CA . ASP A 1 908 ? -2.868 -42.287 16.277 1.00 65.12 908 ASP A CA 1
ATOM 7364 C C . ASP A 1 908 ? -3.928 -41.539 17.115 1.00 65.12 908 ASP A C 1
ATOM 7366 O O . ASP A 1 908 ? -4.854 -42.151 17.649 1.00 65.12 908 ASP A O 1
ATOM 7370 N N . GLY A 1 909 ? -3.768 -40.224 17.284 1.00 56.06 909 GLY A N 1
ATOM 7371 C CA . GLY A 1 909 ? -4.608 -39.363 18.129 1.00 56.06 909 GLY A CA 1
ATOM 7372 C C . GLY A 1 909 ? -4.284 -39.409 19.632 1.00 56.06 909 GLY A C 1
ATOM 7373 O O . GLY A 1 909 ? -4.667 -38.503 20.381 1.00 56.06 909 GLY A O 1
ATOM 7374 N N . VAL A 1 910 ? -3.534 -40.416 20.087 1.00 65.88 910 VAL A N 1
ATOM 7375 C CA . VAL A 1 910 ? -3.135 -40.589 21.497 1.00 65.88 910 VAL A CA 1
ATOM 7376 C C . VAL A 1 910 ? -1.693 -40.136 21.718 1.00 65.88 910 VAL A C 1
ATOM 7378 O O . VAL A 1 910 ? -1.433 -39.425 22.688 1.00 65.88 910 VAL A O 1
ATOM 7381 N N . ASP A 1 911 ? -0.783 -40.478 20.803 1.00 69.44 911 ASP A N 1
ATOM 7382 C CA . ASP A 1 911 ? 0.655 -40.218 20.944 1.00 69.44 911 ASP A CA 1
ATOM 7383 C C . ASP A 1 911 ? 1.231 -39.305 19.855 1.00 69.44 911 ASP A C 1
ATOM 7385 O O . ASP A 1 911 ? 2.179 -38.549 20.084 1.00 69.44 911 ASP A O 1
ATOM 7389 N N . PHE A 1 912 ? 0.621 -39.315 18.675 1.00 70.06 912 PHE A N 1
ATOM 7390 C CA . PHE A 1 912 ? 0.920 -38.418 17.562 1.00 70.06 912 PHE A CA 1
ATOM 7391 C C . PHE A 1 912 ? -0.383 -38.046 16.849 1.00 70.06 912 PHE A C 1
ATOM 7393 O O . PHE A 1 912 ? -1.377 -38.762 16.951 1.00 70.06 912 PHE A O 1
ATOM 7400 N N . PHE A 1 913 ? -0.406 -36.913 16.151 1.00 68.81 913 PHE A N 1
ATOM 7401 C CA . PHE A 1 913 ? -1.617 -36.390 15.522 1.00 68.81 913 PHE A CA 1
ATOM 7402 C C . PHE A 1 913 ? -1.329 -35.718 14.176 1.00 68.81 913 PHE A C 1
ATOM 7404 O O . PHE A 1 913 ? -0.194 -35.374 13.841 1.00 68.81 913 PHE A O 1
ATOM 7411 N N . TYR A 1 914 ? -2.387 -35.550 13.388 1.00 68.38 914 TYR A N 1
ATOM 7412 C CA . TYR A 1 914 ? -2.368 -34.884 12.089 1.00 68.38 914 TYR A CA 1
ATOM 7413 C C . TYR A 1 914 ? -2.593 -33.369 12.241 1.00 68.38 914 TYR A C 1
ATOM 7415 O O . TYR A 1 914 ? -3.573 -32.952 12.860 1.00 68.38 914 TYR A O 1
ATOM 7423 N N . GLN A 1 915 ? -1.719 -32.537 11.661 1.00 59.12 915 GLN A N 1
ATOM 7424 C CA . GLN A 1 915 ? -1.783 -31.076 11.797 1.00 59.12 915 GLN A CA 1
ATOM 7425 C C . GLN A 1 915 ? -2.537 -30.433 10.623 1.00 59.12 915 GLN A C 1
ATOM 7427 O O . GLN A 1 915 ? -2.123 -30.516 9.466 1.00 59.12 915 GLN A O 1
ATOM 7432 N N . ARG A 1 916 ? -3.661 -29.765 10.915 1.00 54.31 916 ARG A N 1
ATOM 7433 C CA . ARG A 1 916 ? -4.594 -29.240 9.899 1.00 54.31 916 ARG A CA 1
ATOM 7434 C C . ARG A 1 916 ? -4.261 -27.865 9.301 1.00 54.31 916 ARG A C 1
ATOM 7436 O O . ARG A 1 916 ? -5.054 -27.382 8.496 1.00 54.31 916 ARG A O 1
ATOM 7443 N N . SER A 1 917 ? -3.130 -27.226 9.614 1.00 44.66 917 SER A N 1
ATOM 7444 C CA . SER A 1 917 ? -2.878 -25.847 9.161 1.00 44.66 917 SER A CA 1
ATOM 7445 C C . SER A 1 917 ? -1.555 -25.632 8.416 1.00 44.66 917 SER A C 1
ATOM 7447 O O . SER A 1 917 ? -0.461 -25.838 8.934 1.00 44.66 917 SER A O 1
ATOM 7449 N N . ARG A 1 918 ? -1.704 -25.148 7.173 1.00 41.19 918 ARG A N 1
ATOM 7450 C CA . ARG A 1 918 ? -0.960 -24.061 6.498 1.00 41.19 918 ARG A CA 1
ATOM 7451 C C . ARG A 1 918 ? -1.057 -24.248 4.989 1.00 41.19 918 ARG A C 1
ATOM 7453 O O . ARG A 1 918 ? -0.451 -25.166 4.456 1.00 41.19 918 ARG A O 1
ATOM 7460 N N . ARG A 1 919 ? -1.768 -23.342 4.300 1.00 40.00 919 ARG A N 1
ATOM 7461 C CA . ARG A 1 919 ? -1.632 -23.031 2.854 1.00 40.00 919 ARG A CA 1
ATOM 7462 C C . ARG A 1 919 ? -1.371 -24.221 1.905 1.00 40.00 919 ARG A C 1
ATOM 7464 O O . ARG A 1 919 ? -0.715 -24.065 0.877 1.00 40.00 919 ARG A O 1
ATOM 7471 N N . HIS A 1 920 ? -1.948 -25.379 2.189 1.00 38.59 920 HIS A N 1
ATOM 7472 C CA . HIS A 1 920 ? -2.018 -26.499 1.271 1.00 38.59 920 HIS A CA 1
ATOM 7473 C C . HIS A 1 920 ? -3.485 -26.804 1.038 1.00 38.59 920 HIS A C 1
ATOM 7475 O O . HIS A 1 920 ? -4.303 -26.751 1.952 1.00 38.59 920 HIS A O 1
ATOM 7481 N N . ASN A 1 921 ? -3.805 -26.965 -0.245 1.00 34.19 921 ASN A N 1
ATOM 7482 C CA . ASN A 1 921 ? -5.160 -27.050 -0.755 1.00 34.19 921 ASN A CA 1
ATOM 7483 C C . ASN A 1 921 ? -5.999 -28.003 0.110 1.00 34.19 921 ASN A C 1
ATOM 7485 O O . ASN A 1 921 ? -5.533 -29.102 0.413 1.00 34.19 921 ASN A O 1
ATOM 7489 N N . LEU A 1 922 ? -7.257 -27.626 0.390 1.00 43.56 922 LEU A N 1
ATOM 7490 C CA . LEU A 1 922 ? -8.356 -28.600 0.373 1.00 43.56 922 LEU A CA 1
ATOM 7491 C C . LEU A 1 922 ? -7.991 -29.626 -0.700 1.00 43.56 922 LEU A C 1
ATOM 7493 O O . LEU A 1 922 ? -7.703 -29.179 -1.815 1.00 43.56 922 LEU A O 1
ATOM 7497 N N . GLN A 1 923 ? -7.831 -30.896 -0.309 1.00 51.06 923 GLN A N 1
ATOM 7498 C CA . GLN A 1 923 ? -7.658 -32.070 -1.170 1.00 51.06 923 GLN A CA 1
ATOM 7499 C C . GLN A 1 923 ? -7.619 -31.678 -2.653 1.00 51.06 923 GLN A C 1
ATOM 7501 O O . GLN A 1 923 ? -8.658 -31.267 -3.160 1.00 51.06 923 GLN A O 1
ATOM 7506 N N . LYS A 1 924 ? -6.436 -31.652 -3.312 1.00 47.31 924 LYS A N 1
ATOM 7507 C CA . LYS A 1 924 ? -6.273 -31.047 -4.661 1.00 47.31 924 LYS A CA 1
ATOM 7508 C C . LYS A 1 924 ? -7.521 -31.347 -5.505 1.00 47.31 924 LYS A C 1
ATOM 7510 O O . LYS A 1 924 ? -7.699 -32.515 -5.851 1.00 47.31 924 LYS A O 1
ATOM 7515 N N . PRO A 1 925 ? -8.368 -30.343 -5.815 1.00 55.38 925 PRO A N 1
ATOM 7516 C CA . PRO A 1 925 ? -9.719 -30.622 -6.273 1.00 55.38 925 PRO A CA 1
ATOM 7517 C C . PRO A 1 925 ? -9.654 -31.471 -7.530 1.00 55.38 925 PRO A C 1
ATOM 7519 O O . PRO A 1 925 ? -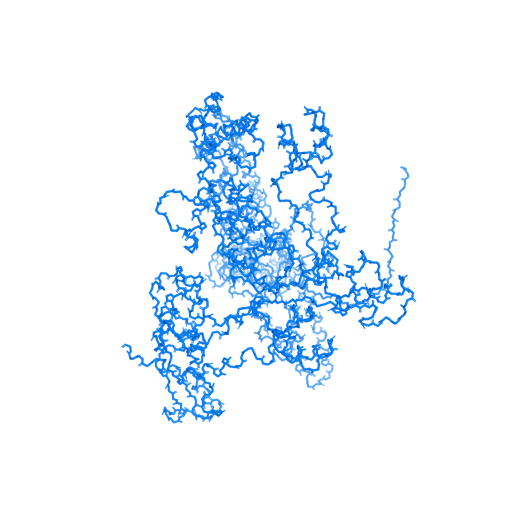8.954 -31.115 -8.488 1.00 55.38 925 PRO A O 1
ATOM 7522 N N . TYR A 1 926 ? -10.342 -32.609 -7.520 1.00 64.44 926 TYR A N 1
ATOM 7523 C CA . TYR A 1 926 ? -10.327 -33.484 -8.673 1.00 64.44 926 TYR A CA 1
ATOM 7524 C C . TYR A 1 926 ? -11.145 -32.848 -9.795 1.00 64.44 926 TYR A C 1
ATOM 7526 O O . TYR A 1 926 ? -12.342 -32.581 -9.657 1.00 64.44 926 TYR A O 1
ATOM 7534 N N . PHE A 1 927 ? -10.486 -32.548 -10.915 1.00 68.56 927 PHE A N 1
ATOM 7535 C CA . PHE A 1 927 ? -11.124 -31.863 -12.032 1.00 68.56 927 PHE A CA 1
ATOM 7536 C C . PHE A 1 927 ? -11.666 -32.862 -13.048 1.00 68.56 927 PHE A C 1
ATOM 7538 O O . PHE A 1 927 ? -10.902 -33.551 -13.724 1.00 68.56 927 PHE A O 1
ATOM 7545 N N . LEU A 1 928 ? -12.981 -32.845 -13.230 1.00 72.25 928 LEU A N 1
ATOM 7546 C CA . LEU A 1 928 ? -13.696 -33.634 -14.225 1.00 72.25 928 LEU A CA 1
ATOM 7547 C C . LEU A 1 928 ? -13.960 -32.791 -15.479 1.00 72.25 928 LEU A C 1
ATOM 7549 O O . LEU A 1 928 ? -14.294 -31.606 -15.386 1.00 72.25 928 LEU A O 1
ATOM 7553 N N . GLY A 1 929 ? -13.808 -33.371 -16.671 1.00 70.88 929 GLY A N 1
ATOM 7554 C CA . GLY A 1 929 ? -14.193 -32.710 -17.924 1.00 70.88 929 GLY A CA 1
ATOM 7555 C C . GLY A 1 929 ? -15.714 -32.692 -18.078 1.00 70.88 929 GLY A C 1
ATOM 7556 O O . GLY A 1 929 ? -16.353 -33.699 -17.802 1.00 70.88 929 GLY A O 1
ATOM 7557 N N . ARG A 1 930 ? -16.328 -31.585 -18.514 1.00 67.38 930 ARG A N 1
ATOM 7558 C CA . ARG A 1 930 ? -17.798 -31.503 -18.657 1.00 67.38 930 ARG A CA 1
ATOM 7559 C C . ARG A 1 930 ? -18.270 -31.882 -20.068 1.00 67.38 930 ARG A C 1
ATOM 7561 O O . ARG A 1 930 ? -18.092 -31.098 -20.996 1.00 67.38 930 ARG A O 1
ATOM 7568 N N . GLY A 1 931 ? -18.867 -33.067 -20.202 1.00 64.62 931 GLY A N 1
ATOM 7569 C CA . GLY A 1 931 ? -19.427 -33.634 -21.439 1.00 64.62 931 GLY A CA 1
ATOM 7570 C C . GLY A 1 931 ? -19.280 -35.161 -21.473 1.00 64.62 931 GLY A C 1
ATOM 7571 O O . GLY A 1 931 ? -18.287 -35.676 -20.960 1.00 64.62 931 GLY A O 1
ATOM 7572 N N . ASP A 1 932 ? -20.240 -35.869 -22.074 1.00 60.56 932 ASP A N 1
ATOM 7573 C CA . ASP A 1 932 ? -20.368 -37.340 -21.983 1.00 60.56 932 ASP A CA 1
ATOM 7574 C C . ASP A 1 932 ? -19.170 -38.126 -22.543 1.00 60.56 932 ASP A C 1
ATOM 7576 O O . ASP A 1 932 ? -18.919 -39.252 -22.128 1.00 60.56 932 ASP A O 1
ATOM 7580 N N . ASP A 1 933 ? -18.389 -37.513 -23.435 1.00 63.31 933 ASP A N 1
ATOM 7581 C CA . ASP A 1 933 ? -17.225 -38.136 -24.077 1.00 63.31 933 ASP A CA 1
ATOM 7582 C C . ASP A 1 933 ? -15.876 -37.611 -23.551 1.00 63.31 933 ASP A C 1
ATOM 7584 O O . ASP A 1 933 ? -14.826 -37.934 -24.115 1.00 63.31 933 ASP A O 1
ATOM 7588 N N . LEU A 1 934 ? -15.863 -36.744 -22.530 1.00 72.81 934 LEU A N 1
ATOM 7589 C CA . LEU A 1 934 ? -14.616 -36.133 -22.057 1.00 72.81 934 LEU A CA 1
ATOM 7590 C C . LEU A 1 934 ? -13.871 -36.992 -21.046 1.00 72.81 934 LEU A C 1
ATOM 7592 O O . LEU A 1 934 ? -12.645 -37.009 -21.110 1.00 72.81 934 LEU A O 1
ATOM 7596 N N . ASN A 1 935 ? -14.569 -37.687 -20.150 1.00 82.38 935 ASN A N 1
ATOM 7597 C CA . ASN A 1 935 ? -13.953 -38.531 -19.127 1.00 82.38 935 ASN A CA 1
ATOM 7598 C C . ASN A 1 935 ? -13.924 -39.969 -19.626 1.00 82.38 935 ASN A C 1
ATOM 7600 O O . ASN A 1 935 ? -14.960 -40.512 -19.992 1.00 82.38 935 ASN A O 1
ATOM 7604 N N . CYS A 1 936 ? -12.742 -40.567 -19.694 1.00 82.19 936 CYS A N 1
ATOM 7605 C CA . CYS A 1 936 ? -12.546 -41.871 -20.311 1.00 82.19 936 CYS A CA 1
ATOM 7606 C C . CYS A 1 936 ? -11.662 -42.766 -19.444 1.00 82.19 936 CYS A C 1
ATOM 7608 O O . CYS A 1 936 ? -10.728 -42.287 -18.793 1.00 82.19 936 CYS A O 1
ATOM 7610 N N . TRP A 1 937 ? -11.893 -44.073 -19.524 1.00 83.94 937 TRP A N 1
ATOM 7611 C CA . TRP A 1 937 ? -10.944 -45.085 -19.069 1.00 83.94 937 TRP A CA 1
ATOM 7612 C C . TRP A 1 937 ? -10.119 -45.631 -20.230 1.00 83.94 937 TRP A C 1
ATOM 7614 O O . TRP A 1 937 ? -10.624 -45.800 -21.341 1.00 83.94 937 TRP A O 1
ATOM 7624 N N . CYS A 1 938 ? -8.858 -45.948 -19.941 1.00 82.81 938 CYS A N 1
ATOM 7625 C CA . CYS A 1 938 ? -8.054 -46.850 -20.757 1.00 82.81 938 CYS A CA 1
ATOM 7626 C C . CYS A 1 938 ? -8.395 -48.283 -20.338 1.00 82.81 938 CYS A C 1
ATOM 7628 O O . CYS A 1 938 ? -8.198 -48.627 -19.176 1.00 82.81 938 CYS A O 1
ATOM 7630 N N . LEU A 1 939 ? -8.889 -49.110 -21.261 1.00 81.06 939 LEU A N 1
ATOM 7631 C CA . LEU A 1 939 ? -9.262 -50.499 -20.958 1.00 81.06 939 LEU A CA 1
ATOM 7632 C C . LEU A 1 939 ? -8.054 -51.454 -20.937 1.00 81.06 939 LEU A C 1
ATOM 7634 O O . LEU A 1 939 ? -8.217 -52.635 -20.649 1.00 81.06 939 LEU A O 1
ATOM 7638 N N . ILE A 1 940 ? -6.852 -50.947 -21.234 1.00 79.88 940 ILE A N 1
ATOM 7639 C CA . ILE A 1 940 ? -5.619 -51.745 -21.354 1.00 79.88 940 ILE A CA 1
ATOM 7640 C C . ILE A 1 940 ? -4.712 -51.606 -20.127 1.00 79.88 940 ILE A C 1
ATOM 7642 O O . ILE A 1 940 ? -3.982 -52.534 -19.785 1.00 79.88 940 ILE A O 1
ATOM 7646 N N . CYS A 1 941 ? -4.762 -50.471 -19.430 1.00 78.25 941 CYS A N 1
ATOM 7647 C CA . CYS A 1 941 ? -4.010 -50.276 -18.193 1.00 78.25 941 CYS A CA 1
ATOM 7648 C C . CYS A 1 941 ? -4.480 -51.248 -17.102 1.00 78.25 941 CYS A C 1
ATOM 7650 O O . CYS A 1 941 ? -5.682 -51.402 -16.902 1.00 78.25 941 CYS A O 1
ATOM 7652 N N . GLN A 1 942 ? -3.549 -51.841 -16.346 1.00 61.56 942 GLN A N 1
ATOM 7653 C CA . GLN A 1 942 ? -3.885 -52.579 -15.128 1.00 61.56 942 GLN A CA 1
ATOM 7654 C C . GLN A 1 942 ? -3.521 -51.800 -13.850 1.00 61.56 942 GLN A C 1
ATOM 7656 O O . GLN A 1 942 ? -2.464 -51.171 -13.810 1.00 61.56 942 GLN A O 1
ATOM 7661 N N . PRO A 1 943 ? -4.365 -51.881 -12.801 1.00 55.44 943 PRO A N 1
ATOM 7662 C CA . PRO A 1 943 ? -5.694 -52.488 -12.828 1.00 55.44 943 PRO A CA 1
ATOM 7663 C C . PRO A 1 943 ? -6.688 -51.584 -13.582 1.00 55.44 943 PRO A C 1
ATOM 7665 O O . PRO A 1 943 ? -6.563 -50.360 -13.597 1.00 55.44 943 PRO A O 1
ATOM 7668 N N . ILE A 1 944 ? -7.674 -52.228 -14.212 1.00 54.53 944 ILE A N 1
ATOM 7669 C CA . ILE A 1 944 ? -8.520 -51.773 -15.342 1.00 54.53 944 ILE A CA 1
ATOM 7670 C C . ILE A 1 944 ? -9.295 -50.446 -15.104 1.00 54.53 944 ILE A C 1
ATOM 7672 O O . ILE A 1 944 ? -9.975 -49.954 -16.001 1.00 54.53 944 ILE A O 1
ATOM 7676 N N . ARG A 1 945 ? -9.220 -49.829 -13.911 1.00 54.19 945 ARG A N 1
ATOM 7677 C CA . ARG A 1 945 ? -10.121 -48.742 -13.463 1.00 54.19 945 ARG A CA 1
ATOM 7678 C C . ARG A 1 945 ? -9.488 -47.616 -12.625 1.00 54.19 945 ARG A C 1
ATOM 7680 O O . ARG A 1 945 ? -10.213 -46.858 -11.998 1.00 54.19 945 ARG A O 1
ATOM 7687 N N . GLN A 1 946 ? -8.161 -47.472 -12.573 1.00 59.41 946 GLN A N 1
ATOM 7688 C CA . GLN A 1 946 ? -7.547 -46.549 -11.591 1.00 59.41 946 GLN A CA 1
ATOM 7689 C C . GLN A 1 946 ? -7.369 -45.091 -12.035 1.00 59.41 946 GLN A C 1
ATOM 7691 O O . GLN A 1 946 ? -7.185 -44.206 -11.195 1.00 59.41 946 GLN A O 1
ATOM 7696 N N . ARG A 1 947 ? -7.382 -44.800 -13.340 1.00 66.56 947 ARG A N 1
ATOM 7697 C CA . ARG A 1 947 ? -7.051 -43.458 -13.834 1.00 66.56 947 ARG A CA 1
ATOM 7698 C C . ARG A 1 947 ? -8.091 -42.949 -14.817 1.00 66.56 947 ARG A C 1
ATOM 7700 O O . ARG A 1 947 ? -8.271 -43.517 -15.892 1.00 66.56 947 ARG A O 1
ATOM 7707 N N . LEU A 1 948 ? -8.734 -41.843 -14.449 1.00 75.69 948 LEU A N 1
ATOM 7708 C CA . LEU A 1 948 ? -9.580 -41.072 -15.349 1.00 75.69 948 LEU A CA 1
ATOM 7709 C C . LEU A 1 948 ? -8.698 -40.253 -16.297 1.00 75.69 948 LEU A C 1
ATOM 7711 O O . LEU A 1 948 ? -7.763 -39.567 -15.870 1.00 75.69 948 LEU A O 1
ATOM 7715 N N . TRP A 1 949 ? -9.017 -40.290 -17.584 1.00 75.94 949 TRP A N 1
ATOM 7716 C CA . TRP A 1 949 ? -8.322 -39.523 -18.608 1.00 75.94 949 TRP A CA 1
ATOM 7717 C C . TRP A 1 949 ? -9.279 -38.571 -19.308 1.00 75.94 949 TRP A C 1
ATOM 7719 O O . TRP A 1 949 ? -10.440 -38.903 -19.543 1.00 75.94 949 TRP A O 1
ATOM 7729 N N . LEU A 1 950 ? -8.770 -37.411 -19.732 1.00 78.62 950 LEU A N 1
ATOM 7730 C CA . LEU A 1 950 ? -9.463 -36.629 -20.750 1.00 78.62 950 LEU A CA 1
ATOM 7731 C C . LEU A 1 950 ? -9.266 -37.298 -22.112 1.00 78.62 950 LEU A C 1
ATOM 7733 O O . LEU A 1 950 ? -8.153 -37.731 -22.416 1.00 78.62 950 LEU A O 1
ATOM 7737 N N . ARG A 1 951 ? -10.293 -37.322 -22.969 1.00 78.81 951 ARG A N 1
ATOM 7738 C CA . ARG A 1 951 ? -10.228 -37.978 -24.293 1.00 78.81 951 ARG A CA 1
ATOM 7739 C C . ARG A 1 951 ? -8.957 -37.643 -25.078 1.00 78.81 951 ARG A C 1
ATOM 7741 O O . ARG A 1 951 ? -8.263 -38.544 -25.526 1.00 78.81 951 ARG A O 1
ATOM 7748 N N . LYS A 1 952 ? -8.588 -36.360 -25.183 1.00 77.94 952 LYS A N 1
ATOM 7749 C CA . LYS A 1 952 ? -7.365 -35.926 -25.890 1.00 77.94 952 LYS A CA 1
ATOM 7750 C C . LYS A 1 952 ? -6.085 -36.532 -25.298 1.00 77.94 952 LYS A C 1
ATOM 7752 O O . LYS A 1 952 ? -5.216 -36.966 -26.043 1.00 77.94 952 LYS A O 1
ATOM 7757 N N . THR A 1 953 ? -5.970 -36.556 -23.971 1.00 78.06 953 THR A N 1
ATOM 7758 C CA . THR A 1 953 ? -4.795 -37.110 -23.279 1.00 78.06 953 THR A CA 1
ATOM 7759 C C . THR A 1 953 ? -4.772 -38.632 -23.308 1.00 78.06 953 THR A C 1
ATOM 7761 O O . THR A 1 953 ? -3.699 -39.214 -23.370 1.00 78.06 953 THR A O 1
ATOM 7764 N N . LEU A 1 954 ? -5.944 -39.270 -23.320 1.00 82.38 954 LEU A N 1
ATOM 7765 C CA . LEU A 1 954 ? -6.064 -40.711 -23.488 1.00 82.38 954 LEU A CA 1
ATOM 7766 C C . LEU A 1 954 ? -5.585 -41.149 -24.872 1.00 82.38 954 LEU A C 1
ATOM 7768 O O . LEU A 1 954 ? -4.872 -42.137 -24.966 1.00 82.38 954 LEU A O 1
ATOM 7772 N N . MET A 1 955 ? -5.953 -40.418 -25.934 1.00 85.56 955 MET A N 1
ATOM 7773 C CA . MET A 1 955 ? -5.494 -40.749 -27.289 1.00 85.56 955 MET A CA 1
ATOM 7774 C C . MET A 1 955 ? -3.964 -40.721 -27.373 1.00 85.56 955 MET A C 1
ATOM 7776 O O . MET A 1 955 ? -3.378 -41.646 -27.916 1.00 85.56 955 MET A O 1
ATOM 7780 N N . ALA A 1 956 ? -3.324 -39.703 -26.785 1.00 81.12 956 ALA A N 1
ATOM 7781 C CA . ALA A 1 956 ? -1.866 -39.644 -26.699 1.00 81.12 956 ALA A CA 1
ATOM 7782 C C . ALA A 1 956 ? -1.299 -40.818 -25.884 1.00 81.12 956 ALA A C 1
ATOM 7784 O O . ALA A 1 956 ? -0.428 -41.522 -26.362 1.00 81.12 956 ALA A O 1
ATOM 7785 N N . HIS A 1 957 ? -1.859 -41.110 -24.709 1.00 82.06 957 HIS A N 1
ATOM 7786 C CA . HIS A 1 957 ? -1.417 -42.232 -23.876 1.00 82.06 957 HIS A CA 1
ATOM 7787 C C . HIS A 1 957 ? -1.552 -43.604 -24.563 1.00 82.06 957 HIS A C 1
ATOM 7789 O O . HIS A 1 957 ? -0.647 -44.428 -24.460 1.00 82.06 957 HIS A O 1
ATOM 7795 N N . LEU A 1 958 ? -2.645 -43.859 -25.289 1.00 83.50 958 LEU A N 1
ATOM 7796 C CA . LEU A 1 958 ? -2.827 -45.102 -26.045 1.00 83.50 958 LEU A CA 1
ATOM 7797 C C . LEU A 1 958 ? -1.782 -45.248 -27.160 1.00 83.50 958 LEU A C 1
ATOM 7799 O O . LEU A 1 958 ? -1.326 -46.361 -27.403 1.00 83.50 958 LEU A O 1
ATOM 7803 N N . ILE A 1 959 ? -1.370 -44.144 -27.789 1.00 80.12 959 ILE A N 1
ATOM 7804 C CA . ILE A 1 959 ? -0.290 -44.132 -28.785 1.00 80.12 959 ILE A CA 1
ATOM 7805 C C . ILE A 1 959 ? 1.067 -44.329 -28.099 1.00 80.12 959 ILE A C 1
ATOM 7807 O O . ILE A 1 959 ? 1.807 -45.237 -28.452 1.00 80.12 959 ILE A O 1
ATOM 7811 N N . ASP A 1 960 ? 1.377 -43.514 -27.096 1.00 78.06 960 ASP A N 1
ATOM 7812 C CA . ASP A 1 960 ? 2.718 -43.423 -26.513 1.00 78.06 960 ASP A CA 1
ATOM 7813 C C . ASP A 1 960 ? 3.052 -44.610 -25.599 1.00 78.06 960 ASP A C 1
ATOM 7815 O O . ASP A 1 960 ? 4.206 -45.010 -25.491 1.00 78.06 960 ASP A O 1
ATOM 7819 N N . THR A 1 961 ? 2.057 -45.155 -24.893 1.00 80.31 961 THR A N 1
ATOM 7820 C CA . THR A 1 961 ? 2.253 -46.202 -23.872 1.00 80.31 961 THR A CA 1
ATOM 7821 C C . THR A 1 961 ? 1.808 -47.586 -24.340 1.00 80.31 961 THR A C 1
ATOM 7823 O O . THR A 1 961 ? 2.372 -48.581 -23.894 1.00 80.31 961 THR A O 1
ATOM 7826 N N . HIS A 1 962 ? 0.805 -47.667 -25.220 1.00 80.75 962 HIS A N 1
ATOM 7827 C CA . HIS A 1 962 ? 0.249 -48.940 -25.695 1.00 80.75 962 HIS A CA 1
ATOM 7828 C C . HIS A 1 962 ? 0.468 -49.194 -27.203 1.00 80.75 962 HIS A C 1
ATOM 7830 O O . HIS A 1 962 ? 0.055 -50.243 -27.685 1.00 80.75 962 HIS A O 1
ATOM 7836 N N . ASP A 1 963 ? 1.107 -48.271 -27.940 1.00 82.62 963 ASP A N 1
ATOM 7837 C CA . ASP A 1 963 ? 1.338 -48.314 -29.402 1.00 82.62 963 ASP A CA 1
ATOM 7838 C C . ASP A 1 963 ? 0.061 -48.518 -30.250 1.00 82.62 963 ASP A C 1
ATOM 7840 O O . ASP A 1 963 ? 0.058 -49.100 -31.335 1.00 82.62 963 ASP A O 1
ATOM 7844 N N . ILE A 1 964 ? -1.075 -48.001 -29.769 1.00 84.44 964 ILE A N 1
ATOM 7845 C CA . ILE A 1 964 ? -2.371 -48.094 -30.452 1.00 84.44 964 ILE A CA 1
ATOM 7846 C C . ILE A 1 964 ? -2.641 -46.807 -31.224 1.00 84.44 964 ILE A C 1
ATOM 7848 O O . ILE A 1 964 ? -3.133 -45.815 -30.688 1.00 84.44 964 ILE A O 1
ATOM 7852 N N . ARG A 1 965 ? -2.377 -46.848 -32.533 1.00 80.38 965 ARG A N 1
ATOM 7853 C CA . ARG A 1 965 ? -2.572 -45.705 -33.448 1.00 80.38 965 ARG A CA 1
ATOM 7854 C C . ARG A 1 965 ? -4.028 -45.470 -33.860 1.00 80.38 965 ARG A C 1
ATOM 7856 O O . ARG A 1 965 ? -4.397 -44.346 -34.193 1.00 80.38 965 ARG A O 1
ATOM 7863 N N . HIS A 1 966 ? -4.862 -46.510 -33.799 1.00 83.69 966 HIS A N 1
ATOM 7864 C CA . HIS A 1 966 ? -6.293 -46.450 -34.119 1.00 83.69 966 HIS A CA 1
ATOM 7865 C C . HIS A 1 966 ? -7.140 -46.995 -32.954 1.00 83.69 966 HIS A C 1
ATOM 7867 O O . HIS A 1 966 ? -7.601 -48.136 -32.989 1.00 83.69 966 HIS A O 1
ATOM 7873 N N . PRO A 1 967 ? -7.319 -46.212 -31.876 1.00 84.94 967 PRO A N 1
ATOM 7874 C CA . PRO A 1 967 ? -8.031 -46.662 -30.685 1.00 84.94 967 PRO A CA 1
ATOM 7875 C C . PRO A 1 967 ? -9.545 -46.816 -30.920 1.00 84.94 967 PRO A C 1
ATOM 7877 O O . PRO A 1 967 ? -10.231 -45.860 -31.280 1.00 84.94 967 PRO A O 1
ATOM 7880 N N . VAL A 1 968 ? -10.080 -48.016 -30.662 1.00 84.81 968 VAL A N 1
ATOM 7881 C CA . VAL A 1 968 ? -11.495 -48.369 -30.846 1.00 84.81 968 VAL A CA 1
ATOM 7882 C C . VAL A 1 968 ? -12.253 -48.179 -29.531 1.00 84.81 968 VAL A C 1
ATOM 7884 O O . VAL A 1 968 ? -11.798 -48.618 -28.471 1.00 84.81 968 VAL A O 1
ATOM 7887 N N . LYS A 1 969 ? -13.403 -47.501 -29.603 1.00 81.81 969 LYS A N 1
ATOM 7888 C CA . LYS A 1 969 ? -14.302 -47.286 -28.461 1.00 81.81 969 LYS A CA 1
ATOM 7889 C C . LYS A 1 969 ? -14.870 -48.627 -27.977 1.00 81.81 969 LYS A C 1
ATOM 7891 O O . LYS A 1 969 ? -15.148 -49.501 -28.787 1.00 81.81 969 LYS A O 1
ATOM 7896 N N . ASP A 1 970 ? -14.987 -48.778 -26.663 1.00 83.44 970 ASP A N 1
ATOM 7897 C CA . ASP A 1 970 ? -15.426 -49.972 -25.925 1.00 83.44 970 ASP A CA 1
ATOM 7898 C C . ASP A 1 970 ? -14.510 -51.207 -26.059 1.00 83.44 970 ASP A C 1
ATOM 7900 O O . ASP A 1 970 ? -14.778 -52.242 -25.457 1.00 83.44 970 ASP A O 1
ATOM 7904 N N . VAL A 1 971 ? -13.380 -51.076 -26.768 1.00 81.75 971 VAL A N 1
ATOM 7905 C CA . VAL A 1 971 ? -12.328 -52.105 -26.874 1.00 81.75 971 VAL A CA 1
ATOM 7906 C C . VAL A 1 971 ? -11.023 -51.618 -26.242 1.00 81.75 971 VAL A C 1
ATOM 7908 O O . VAL A 1 971 ? -10.479 -52.270 -25.358 1.00 81.75 971 VAL A O 1
ATOM 7911 N N . HIS A 1 972 ? -10.530 -50.441 -26.642 1.00 85.38 972 HIS A N 1
ATOM 7912 C CA . HIS A 1 972 ? -9.302 -49.841 -26.096 1.00 85.38 972 HIS A CA 1
ATOM 7913 C C . HIS A 1 972 ? -9.601 -48.763 -25.046 1.00 85.38 972 HIS A C 1
ATOM 7915 O O . HIS A 1 972 ? -8.795 -48.510 -24.149 1.00 85.38 972 HIS A O 1
ATOM 7921 N N . TRP A 1 973 ? -10.766 -48.120 -25.138 1.00 87.06 973 TRP A N 1
ATOM 7922 C CA . TRP A 1 973 ? -11.190 -47.085 -24.203 1.00 87.06 973 TRP A CA 1
ATOM 7923 C C . TRP A 1 973 ? -12.708 -46.983 -24.099 1.00 87.06 973 TRP A C 1
ATOM 7925 O O . TRP A 1 973 ? -13.406 -47.220 -25.079 1.00 87.06 973 TRP A O 1
ATOM 7935 N N . LYS A 1 974 ? -13.217 -46.563 -22.939 1.00 85.81 974 LYS A N 1
ATOM 7936 C CA . LYS A 1 974 ? -14.655 -46.373 -22.682 1.00 85.81 974 LYS A CA 1
ATOM 7937 C C . LYS A 1 974 ? -14.913 -44.949 -22.163 1.00 85.81 974 LYS A C 1
ATOM 7939 O O . LYS A 1 974 ? -14.231 -44.552 -21.214 1.00 85.81 974 LYS A O 1
ATOM 7944 N N . PRO A 1 975 ? -15.847 -44.166 -22.743 1.00 82.81 975 PRO A N 1
ATOM 7945 C CA . PRO A 1 975 ? -16.294 -42.905 -22.155 1.00 82.81 975 PRO A CA 1
ATOM 7946 C C . PRO A 1 975 ? -17.211 -43.154 -20.953 1.00 82.81 975 PRO A C 1
ATOM 7948 O O . PRO A 1 975 ? -17.986 -44.111 -20.935 1.00 82.81 975 PRO A O 1
ATOM 7951 N N . LEU A 1 976 ? -17.135 -42.271 -19.965 1.00 79.12 976 LEU A N 1
ATOM 7952 C CA . LEU A 1 976 ? -17.893 -42.341 -18.723 1.00 79.12 976 LEU A CA 1
ATOM 7953 C C . LEU A 1 976 ? -18.819 -41.136 -18.606 1.00 79.12 976 LEU A C 1
ATOM 7955 O O . LEU A 1 976 ? -18.403 -39.986 -18.791 1.00 79.12 976 LEU A O 1
ATOM 7959 N N . ARG A 1 977 ? -20.072 -41.408 -18.245 1.00 74.50 977 ARG A N 1
ATOM 7960 C CA . ARG A 1 977 ? -21.070 -40.369 -17.981 1.00 74.50 977 ARG A CA 1
ATOM 7961 C C . ARG A 1 977 ? -20.854 -39.786 -16.594 1.00 74.50 977 ARG A C 1
ATOM 7963 O O . ARG A 1 977 ? -20.591 -40.518 -15.654 1.00 74.50 977 ARG A O 1
ATOM 7970 N N . LEU A 1 978 ? -20.996 -38.468 -16.461 1.00 72.62 978 LEU A N 1
ATOM 7971 C CA . LEU A 1 978 ? -20.838 -37.794 -15.168 1.00 72.62 978 LEU A CA 1
ATOM 7972 C C . LEU A 1 978 ? -21.992 -38.068 -14.209 1.00 72.62 978 LEU A C 1
ATOM 7974 O O . LEU A 1 978 ? -21.769 -38.237 -13.017 1.00 72.62 978 LEU A O 1
ATOM 7978 N N . THR A 1 979 ? -23.219 -38.098 -14.717 1.00 69.38 979 THR A N 1
ATOM 7979 C CA . THR A 1 979 ? -24.428 -38.202 -13.900 1.00 69.38 979 THR A CA 1
ATOM 7980 C C . THR A 1 979 ? -25.426 -39.151 -14.548 1.00 69.38 979 THR A C 1
ATOM 7982 O O . THR A 1 979 ? -25.521 -39.205 -15.772 1.00 69.38 979 THR A O 1
ATOM 7985 N N . ASN A 1 980 ? -26.225 -39.843 -13.734 1.00 63.03 980 ASN A N 1
ATOM 7986 C CA . ASN A 1 980 ? -27.322 -40.702 -14.208 1.00 63.03 980 ASN A CA 1
ATOM 7987 C C . ASN A 1 980 ? -28.544 -39.909 -14.710 1.00 63.03 980 ASN A C 1
ATOM 7989 O O . ASN A 1 980 ? -29.480 -40.482 -15.258 1.00 63.03 980 ASN A O 1
ATOM 7993 N N . ILE A 1 981 ? -28.534 -38.589 -14.525 1.00 56.59 981 ILE A N 1
ATOM 7994 C CA . ILE A 1 981 ? -29.577 -37.681 -14.989 1.00 56.59 981 ILE A CA 1
ATOM 7995 C C . ILE A 1 981 ? -29.318 -37.392 -16.471 1.00 56.59 981 ILE A C 1
ATOM 7997 O O . ILE A 1 981 ? -28.313 -36.767 -16.813 1.00 56.59 981 ILE A O 1
ATOM 8001 N N . THR A 1 982 ? -30.209 -37.850 -17.349 1.00 38.75 982 THR A N 1
ATOM 8002 C CA . THR A 1 982 ? -30.310 -37.329 -18.718 1.00 38.75 982 THR A CA 1
ATOM 8003 C C . THR A 1 982 ? -30.697 -35.855 -18.633 1.00 38.75 982 THR A C 1
ATOM 8005 O O . THR A 1 982 ? -31.694 -35.543 -17.985 1.00 38.75 982 THR A O 1
ATOM 8008 N N . THR A 1 983 ? -29.870 -34.982 -19.216 1.00 30.48 983 THR A N 1
ATOM 8009 C CA . THR A 1 983 ? -30.016 -33.511 -19.234 1.00 30.48 983 THR A CA 1
ATOM 8010 C C . THR A 1 983 ? -31.431 -33.011 -19.444 1.00 30.48 983 THR A C 1
ATOM 8012 O O . THR A 1 983 ? -32.074 -33.535 -20.383 1.00 30.48 983 THR A O 1
#

Secondary structure (DSSP, 8-state):
-------------------------HHHHHHHTT---------------------SS---TT-------SS-HHHHHHHHHHHHHHTTS-------GGGGGS-HHHHHHHHTTS-HHHHHHHHTT-HHHHHHHTSGGGHHHHHHHHHT-TTSPP---TTS-HHHHHHHHHS-SB-TTT--B--PEETTTTEE--TTTHHHHEE-GGG--SSSSTT-GGGHHHHHHHS--B----TTSPPPGGGGGSPPBEEHHHHHHHHHHHHHHHHHHHTT-TTHHHHHHHHHHHHHHHHHHHHHHHHHHHHHHHHHHHHHHHHHHHHHHHHHHHHHHHHHHTT--HHHHHHTHHHHHHHHHHHHHHHTS----HHHHHHHHHHHHHHHHHHHHHHHHHHHHHHHHHHIIIIIGGGS-GGGGGGPPPHHHHTTSHHHHHHHT---SS-----HHHHHHHHHHHHHHHHHHHHHHHHHHHHHH-GGG--S--SS---GGGGGBTT-EEEESS--SSSS--EEEHHHHHTTSTT-B---SSTT---B--EEE-HHHHHHHHHHHHHTT--TTT-BHHHHHHT---EEESSSPPEEESSSTTPEEEEEEB-HHHHHHHHHHH-TTT-SPPEEEEPHHHHHHHHHHHHHH-S-SSPTTSTTEEESS-GGGTSS-B-HHHHHHHHHHHS--SSPPBTTTEEE--SS-------EEEEE-SS--EEEESSS-HHHHT--EEHHHHHHHIIIII--SSPPBTTTEEEPP-EEEEHHHHHHH--S---TT-HHHHHHHHHHHHHHT--TTT--HHHHHHTT--EEETTSPPEEETTEEEEEEE-HHHHHHHHHHTTT-GGGSS--EEEPPHHHHHHHHHHHTT-S-TT-S-EEESSSSTTSSS-B-HHHHHHHHHHHH--SS--BTTTEEE---SS--SS-PPEEESSTTTEEEESSSSSTTS--EEHHHHHHHHHHHH--SSPPBTTTEEEE-S-SS--

Organism: Galerina marginata (strain CBS 339.88) (NCBI:txid685588)

Sequence (983 aa):
MSDSESRNFGVDGKKGTDFPFFDLNHEDLRQLYGLPFKFDGNFEDIGYESEDDLWRDEISPEDAPMPIKPGNYVAVAIQASLRKSVSRIPRRSKNLGGLLDFPLELILEVFEHLHPLDLYNMIRSTKGMRNILLSRKASLLWEKAFHRHPDILACPYDDVSLPQWASLLFGPATCDLCNHGHAMVDFTYRQRLCRDCLPRYWRHREQDMGGFLPDHLGEVVTLWSLVRYTHRSRPMLFPQPYEYMKPPRYWRPDILIREKEMLRHLSAIAVNSPNAKEAYASYKEETRASTIRYLARVLDCNDWALSIWRKLEGAYISKFSALCAMSRTCLIKFGHSPVDVDAVRSEIVVHLFRYFVSANHIKFSKKVLRKHLSKFEELARKAKDSRVLSIRREKISKFYENVCQLKFDSMLWDSLPLTYDIMILDPIAAYVESATDNVGVFSEEEVEAAITNFVPSWRLEKKQMLARLVTSSDPSLECHGNNANVDEGVLELATAVFCHSLPTHTMSTDTMIGWDEAKTHLSCRAKVQEWENISSAELTFSELGHATVVLLLRLLGLDPNTTLANELSALNRRFMCTSCCLEHQGHSVTGSYGTYAWTWKECVAHVVSKHYSEGPPCIALLTEEMTKPVLYHEQKQKSSYPSQSDAVWACRHCAVHFKIPVSWSLAKQHVRIYHAIREPMEGVDFFYRQKKMLRDREPFFLETVKPWSYYCCLICSLERRDRLLRYVGVAAHFEKMHRMIDPTEGVHWKRMKLISQTTDELLNETKAIDVNRTPLGRSTILLLLNLLGLDPDTALERDVTALNKIFLCLKCPLTQRSGAFRTVAMNWKECIFHTIRKKTDHRHNSQRFVLLTDEIAESVLLQELSYPHYGDSLWSCKHCLDHFNTSVSKGLAVLHVQEAHAIEEPIDGVDFFYQRSRRHNLQKPYFLGRGDDLNCWCLICQPIRQRLWLRKTLMAHLIDTHDIRHPVKDVHWKPLRLTNITT

InterPro domains:
  IPR001810 F-box domain [PS50181] (96-145)
  IPR036047 F-box-like domain superfamily [SSF81383] (90-165)

pLDDT: mean 73.5, std 17.18, range [21.88, 94.56]

Radius of gyration: 39.5 Å; chains: 1; bounding box: 90×93×112 Å